Protein AF-0000000076754384 (afdb_homodimer)

pLDDT: mean 86.72, std 26.05, range [17.28, 98.94]

Foldseek 3Di:
DDCPPPDPPDDDPPPPCPDDDDPDDPPPDPDDPPPPPVVVVVVVVVVVVVVVPPPVCPCQDFWKFKEKEFAEPADAPLAQVLQQDPVGGDCQQQEVQCLVVQQPGQAYEYEYAAFALAPVLPADHPPAGYHHLCVLVNCVSSHHQEYEQAELNLCSSHPVSLLSSVVSCVVVPHHYEFAANAVVRVPDWDWDDDRNFIETEYEAYQHNPPDDHDPPRCNRGHHDDLVVLLVVLLVNVVVGLAYEYEYEDAAAPDQEGDPVLVVSLVSSVVSPHQEYEYAHNLAFAAKADDDFRH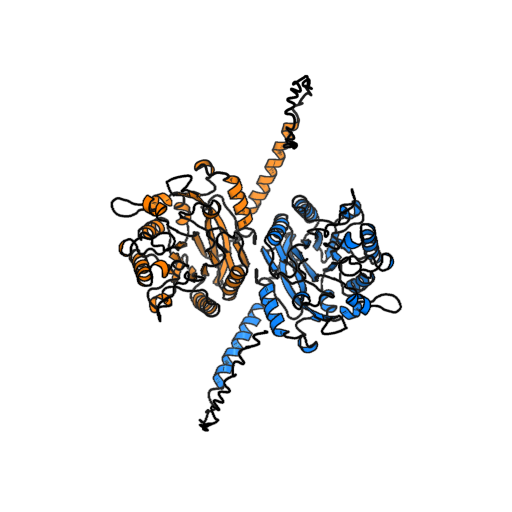IYGNHQHHFFHADDPQRNQKGWMKMWMWTQGPVRHIGTPAIEIFMWGWDDPPVDSHTHIHGLLCCVVVVPPPSVVVLVVCQCRHDVNHPRYHYDSDDD/DDDPDDDPCPPDPPPPPPDDDDPDDPPPDPPPPPPPPVVPVVVVVVVVVVVVPPPVCPVQDFWKFKEKEFAEPADAPLAQVLQQDPVGGDCQQQEVQCLVVQQPGQAYEYEYAAFALAPVLPADHPPAGYHHLCVLVNCVSSHHQEYEQAELNLQSSHPVRLLSRVVSCVVVPHHYEFAANAVVRVPDWDWDDDRNFIETEYEAYQHNPPDDHDPPRCNRGHHDDLVVLLVVLLVNVVVGLAYEYEYEDAAAPDQEGDPVLVVSLVSSVVSPHQEYEYAHNLAFAAKADDDFRHIYGNHQHHFFHADDPQRNQKGWMKMWMWTQGPVRHIGTPAIEIFMWGWDDPPVDSHTHIHGLLCCVVVVPPPSVVVLVVCQCRHDVNHPRYHYDSDDD

Solvent-accessible surface area (backbone atoms only — not comparable to full-atom values): 40997 Å² total; per-residue (Å²): 139,86,86,76,80,77,82,82,83,82,82,83,77,85,75,82,78,82,81,84,76,91,77,83,73,86,74,76,83,78,74,79,71,77,65,65,71,67,62,62,66,60,58,58,63,58,51,66,60,57,59,62,61,64,59,72,70,68,76,65,66,59,44,58,42,38,36,31,37,37,18,25,41,34,57,27,57,77,46,53,61,67,22,51,53,97,90,49,58,52,46,50,77,30,42,52,72,41,25,66,54,38,46,63,38,74,37,17,39,34,30,34,40,41,35,28,32,11,68,90,72,46,64,27,30,92,92,41,37,19,26,62,40,43,51,56,56,31,41,46,72,30,34,44,54,34,31,39,48,34,26,47,35,36,52,47,56,37,71,65,31,38,47,38,16,51,50,45,32,56,76,64,72,44,45,65,34,22,39,31,85,36,65,70,54,57,70,49,83,46,68,51,74,41,73,90,40,32,37,28,56,47,37,23,7,72,48,36,82,88,55,78,69,57,89,95,40,57,40,53,47,35,56,72,37,92,72,54,50,38,54,53,44,41,55,49,51,75,76,32,72,39,35,38,36,34,38,31,43,63,53,72,70,40,59,61,78,41,71,65,43,45,51,51,52,36,48,40,43,73,34,61,38,23,32,38,45,21,20,70,17,36,15,48,23,28,33,40,39,35,57,64,44,27,36,36,30,53,14,38,10,18,37,48,58,53,62,59,53,73,64,38,24,32,22,30,42,40,35,43,28,39,30,35,34,85,87,64,51,58,32,57,72,45,34,38,34,24,43,24,31,36,45,25,53,86,88,31,87,56,57,35,32,33,48,36,70,44,17,74,83,69,67,42,81,62,31,67,62,50,52,53,50,48,50,53,46,41,34,48,52,15,75,65,52,44,72,36,64,65,69,102,136,83,81,87,67,81,79,83,78,75,82,79,79,83,72,85,76,81,78,82,74,75,85,76,81,78,76,74,82,77,73,77,75,76,63,64,69,62,62,61,66,58,59,60,63,55,52,66,61,55,61,63,62,67,60,74,70,68,75,66,64,58,42,59,42,38,36,31,38,36,17,26,40,36,58,28,59,77,46,53,59,68,21,51,52,97,87,48,57,53,46,50,76,28,42,52,73,41,24,65,53,38,46,63,38,75,39,16,39,36,30,34,41,41,34,29,34,12,68,89,72,46,65,27,30,92,91,41,36,20,27,62,40,43,51,56,57,33,41,45,72,30,35,44,54,33,31,39,47,35,27,49,34,36,52,48,56,37,70,65,31,39,47,39,16,52,49,45,32,56,76,65,70,45,46,65,34,22,39,31,86,35,66,69,54,57,70,48,83,46,70,51,74,44,72,91,39,34,37,28,57,46,38,25,6,71,47,34,80,85,55,76,69,57,86,94,39,57,39,53,46,35,56,71,36,91,72,55,50,38,53,52,45,40,55,49,53,73,76,32,71,39,36,38,38,35,38,30,44,63,54,72,71,40,60,60,76,40,72,65,43,45,51,50,52,35,48,41,44,75,33,60,38,23,33,36,45,22,20,68,17,35,15,48,23,28,34,40,39,36,56,66,43,27,37,36,31,54,14,38,9,18,38,48,58,54,61,58,54,72,64,37,23,33,23,30,42,40,33,42,27,36,30,35,32,84,86,64,50,58,33,55,72,46,35,38,33,25,44,24,31,36,45,25,54,86,86,31,88,57,58,34,32,34,48,37,70,44,17,75,84,68,65,43,82,62,31,68,61,50,53,55,50,48,48,53,46,43,33,48,51,16,74,64,52,45,72,38,64,65,69,103

Radius of gyration: 32.38 Å; Cα contacts (8 Å, |Δi|>4): 1743; chains: 2; bounding box: 113×88×100 Å

Structure (mmCIF, N/CA/C/O backbone):
data_AF-0000000076754384-model_v1
#
loop_
_entity.id
_entity.type
_entity.pdbx_description
1 polymer 'Bacterial capsule synthesis protein'
#
loop_
_atom_site.group_PDB
_atom_site.id
_atom_site.type_symbol
_atom_site.label_atom_id
_atom_site.label_alt_id
_atom_site.label_comp_id
_atom_site.label_asym_id
_atom_site.label_entity_id
_atom_site.label_seq_id
_atom_site.pdbx_PDB_ins_code
_atom_site.Cartn_x
_atom_site.Cartn_y
_atom_site.Cartn_z
_atom_site.occupancy
_atom_site.B_iso_or_equiv
_atom_site.auth_seq_id
_atom_site.auth_comp_id
_atom_site.auth_asym_id
_atom_site.auth_atom_id
_atom_site.pdbx_PDB_model_num
ATOM 1 N N . MET A 1 1 ? 1.226 -37.812 67.688 1 23.53 1 MET A N 1
ATOM 2 C CA . MET A 1 1 ? -0.121 -37.562 68.188 1 23.53 1 MET A CA 1
ATOM 3 C C . MET A 1 1 ? -0.858 -36.531 67.375 1 23.53 1 MET A C 1
ATOM 5 O O . MET A 1 1 ? -0.473 -35.375 67.312 1 23.53 1 MET A O 1
ATOM 9 N N . GLN A 1 2 ? -1.379 -36.875 66.062 1 23 2 GLN A N 1
ATOM 10 C CA . GLN A 1 2 ? -1.527 -36.5 64.688 1 23 2 GLN A CA 1
ATOM 11 C C . GLN A 1 2 ? -2.762 -35.625 64.438 1 23 2 GLN A C 1
ATOM 13 O O . GLN A 1 2 ? -3.891 -36.062 64.625 1 23 2 GLN A O 1
ATOM 18 N N . LEU A 1 3 ? -2.613 -34.25 64.75 1 22.52 3 LEU A N 1
ATOM 19 C CA . LEU A 1 3 ? -3.43 -33.062 65 1 22.52 3 LEU A CA 1
ATOM 20 C C . LEU A 1 3 ? -4.23 -32.688 63.781 1 22.52 3 LEU A C 1
ATOM 22 O O . LEU A 1 3 ? -3.672 -32.156 62.812 1 22.52 3 LEU A O 1
ATOM 26 N N . SER A 1 4 ? -5.289 -33.531 63.25 1 22.42 4 SER A N 1
ATOM 27 C CA . SER A 1 4 ? -6.105 -33.812 62.094 1 22.42 4 SER A CA 1
ATOM 28 C C . SER A 1 4 ? -7.133 -32.688 61.875 1 22.42 4 SER A C 1
ATOM 30 O O . SER A 1 4 ? -8.211 -32.938 61.312 1 22.42 4 SER A O 1
ATOM 32 N N . ASN A 1 5 ? -6.82 -31.391 62.219 1 21.67 5 ASN A N 1
ATOM 33 C CA . ASN A 1 5 ? -7.887 -30.469 62.594 1 21.67 5 ASN A CA 1
ATOM 34 C C . ASN A 1 5 ? -8.57 -29.875 61.375 1 21.67 5 ASN A C 1
ATOM 36 O O . ASN A 1 5 ? -8.398 -28.688 61.062 1 21.67 5 ASN A O 1
ATOM 40 N N . GLN A 1 6 ? -8.711 -30.609 60.156 1 23.25 6 GLN A N 1
ATOM 41 C CA . GLN A 1 6 ? -8.875 -29.891 58.906 1 23.25 6 GLN A CA 1
ATOM 42 C C . GLN A 1 6 ? -10.227 -29.172 58.844 1 23.25 6 GLN A C 1
ATOM 44 O O . GLN A 1 6 ? -11.266 -29.781 59.156 1 23.25 6 GLN A O 1
ATOM 49 N N . PRO A 1 7 ? -10.383 -27.766 58.625 1 23.06 7 PRO A N 1
ATOM 50 C CA . PRO A 1 7 ? -11.406 -26.75 58.906 1 23.06 7 PRO A CA 1
ATOM 51 C C . PRO A 1 7 ? -12.531 -26.75 57.875 1 23.06 7 PRO A C 1
ATOM 53 O O . PRO A 1 7 ? -12.266 -26.688 56.656 1 23.06 7 PRO A O 1
ATOM 56 N N . SER A 1 8 ? -13.719 -27.469 57.969 1 21.59 8 SER A N 1
ATOM 57 C CA . SER A 1 8 ? -14.859 -27.859 57.156 1 21.59 8 SER A CA 1
ATOM 58 C C . SER A 1 8 ? -15.734 -26.672 56.781 1 21.59 8 SER A C 1
ATOM 60 O O . SER A 1 8 ? -16.438 -26.141 57.656 1 21.59 8 SER A O 1
ATOM 62 N N . HIS A 1 9 ? -15.164 -25.609 55.938 1 21.61 9 HIS A N 1
ATOM 63 C CA . HIS A 1 9 ? -15.789 -24.328 55.688 1 21.61 9 HIS A CA 1
ATOM 64 C C . HIS A 1 9 ? -17.141 -24.484 55 1 21.61 9 HIS A C 1
ATOM 66 O O . HIS A 1 9 ? -17.25 -25.188 54 1 21.61 9 HIS A O 1
ATOM 72 N N . GLN A 1 10 ? -18.312 -24.266 55.719 1 19.95 10 GLN A N 1
ATOM 73 C CA . GLN A 1 10 ? -19.766 -24.375 55.625 1 19.95 10 GLN A CA 1
ATOM 74 C C . GLN A 1 10 ? -20.328 -23.422 54.562 1 19.95 10 GLN A C 1
ATOM 76 O O . GLN A 1 10 ? -20.125 -22.203 54.656 1 19.95 10 GLN A O 1
ATOM 81 N N . ALA A 1 11 ? -20.516 -23.828 53.188 1 20.31 11 ALA A N 1
ATOM 82 C CA . ALA A 1 11 ? -20.938 -23.312 51.906 1 20.31 11 ALA A CA 1
ATOM 83 C C . ALA A 1 11 ? -22.344 -22.719 52 1 20.31 11 ALA A C 1
ATOM 85 O O . ALA A 1 11 ? -23.312 -23.438 52.281 1 20.31 11 ALA A O 1
ATOM 86 N N . ILE A 1 12 ? -22.531 -21.406 52.312 1 19 12 ILE A N 1
ATOM 87 C CA . ILE A 1 12 ? -23.75 -20.641 52.625 1 19 12 ILE A CA 1
ATOM 88 C C . ILE A 1 12 ? -24.609 -20.562 51.344 1 19 12 ILE A C 1
ATOM 90 O O . ILE A 1 12 ? -24.172 -20.078 50.312 1 19 12 ILE A O 1
ATOM 94 N N . LYS A 1 13 ? -25.812 -21.25 51.188 1 17.64 13 LYS A N 1
ATOM 95 C CA . LYS A 1 13 ? -26.891 -21.672 50.312 1 17.64 13 LYS A CA 1
ATOM 96 C C . LYS A 1 13 ? -27.766 -20.484 49.875 1 17.64 13 LYS A C 1
ATOM 98 O O . LYS A 1 13 ? -28.844 -20.672 49.312 1 17.64 13 LYS A O 1
ATOM 103 N N . PHE A 1 14 ? -27.281 -19.125 49.875 1 18.44 14 PHE A N 1
ATOM 104 C CA . PHE A 1 14 ? -28.406 -18.203 49.938 1 18.44 14 PHE A CA 1
ATOM 105 C C . PHE A 1 14 ? -29.203 -18.219 48.625 1 18.44 14 PHE A C 1
ATOM 107 O O . PHE A 1 14 ? -28.625 -18.125 47.531 1 18.44 14 PHE A O 1
ATOM 114 N N . LYS A 1 15 ? -30.547 -18.656 48.594 1 17.39 15 LYS A N 1
ATOM 115 C CA . LYS A 1 15 ? -31.719 -19.031 47.812 1 17.39 15 LYS A CA 1
ATOM 116 C C . LYS A 1 15 ? -32.375 -17.812 47.156 1 17.39 15 LYS A C 1
ATOM 118 O O . LYS A 1 15 ? -33.375 -17.312 47.656 1 17.39 15 LYS A O 1
ATOM 123 N N . ILE A 1 16 ? -31.734 -16.641 46.844 1 18.59 16 ILE A N 1
ATOM 124 C CA . ILE A 1 16 ? -32.625 -15.492 46.688 1 18.59 16 ILE A CA 1
ATOM 125 C C . ILE A 1 16 ? -33.469 -15.672 45.438 1 18.59 16 ILE A C 1
ATOM 127 O O . ILE A 1 16 ? -32.938 -15.766 44.312 1 18.59 16 ILE A O 1
ATOM 131 N N . LYS A 1 17 ? -34.75 -16.188 45.469 1 17.39 17 LYS A N 1
ATOM 132 C CA . LYS A 1 17 ? -35.812 -16.562 44.531 1 17.39 17 LYS A CA 1
ATOM 133 C C . LYS A 1 17 ? -36.406 -15.336 43.844 1 17.39 17 LYS A C 1
ATOM 135 O O . LYS A 1 17 ? -37.188 -14.609 44.438 1 17.39 17 LYS A O 1
ATOM 140 N N . ARG A 1 18 ? -35.656 -14.367 43.219 1 18.33 18 ARG A N 1
ATOM 141 C CA . ARG A 1 18 ? -36.281 -13.148 42.719 1 18.33 18 ARG A CA 1
ATOM 142 C C . ARG A 1 18 ? -37.344 -13.469 41.656 1 18.33 18 ARG A C 1
ATOM 144 O O . ARG A 1 18 ? -37.031 -14.023 40.594 1 18.33 18 ARG A O 1
ATOM 151 N N . LYS A 1 19 ? -38.594 -13.617 42 1 17.44 19 LYS A N 1
ATOM 152 C CA . LYS A 1 19 ? -39.844 -13.984 41.344 1 17.44 19 LYS A CA 1
ATOM 153 C C . LYS A 1 19 ? -40.094 -13.094 40.125 1 17.44 19 LYS A C 1
ATOM 155 O O . LYS A 1 19 ? -39.562 -11.992 40.031 1 17.44 19 LYS A O 1
ATOM 160 N N . LEU A 1 20 ? -41.344 -13.234 39.344 1 18.73 20 LEU A N 1
ATOM 161 C CA . LEU A 1 20 ? -42 -13.562 38.094 1 18.73 20 LEU A CA 1
ATOM 162 C C . LEU A 1 20 ? -42.688 -12.328 37.5 1 18.73 20 LEU A C 1
ATOM 164 O O . LEU A 1 20 ? -42.906 -12.273 36.281 1 18.73 20 LEU A O 1
ATOM 168 N N . LEU A 1 21 ? -42.906 -11.18 38.281 1 18.27 21 LEU A N 1
ATOM 169 C CA . LEU A 1 21 ? -44.281 -10.766 38.031 1 18.27 21 LEU A CA 1
ATOM 170 C C . LEU A 1 21 ? -44.438 -10.227 36.594 1 18.27 21 LEU A C 1
ATOM 172 O O . LEU A 1 21 ? -45.344 -10.641 35.875 1 18.27 21 LEU A O 1
ATOM 176 N N . LEU A 1 22 ? -44.531 -8.836 36.406 1 19.38 22 LEU A N 1
ATOM 177 C CA . LEU A 1 22 ? -45.688 -8.055 35.938 1 19.38 22 LEU A CA 1
ATOM 178 C C . LEU A 1 22 ? -45.625 -7.816 34.438 1 19.38 22 LEU A C 1
ATOM 180 O O . LEU A 1 22 ? -44.688 -7.141 33.938 1 19.38 22 LEU A O 1
ATOM 184 N N . ALA A 1 23 ? -46.094 -8.664 33.469 1 20.67 23 ALA A N 1
ATOM 185 C CA . ALA A 1 23 ? -46.125 -8.812 32.031 1 20.67 23 ALA A CA 1
ATOM 186 C C . ALA A 1 23 ? -47.031 -7.746 31.375 1 20.67 23 ALA A C 1
ATOM 188 O O . ALA A 1 23 ? -47.438 -7.879 30.219 1 20.67 23 ALA A O 1
ATOM 189 N N . LEU A 1 24 ? -47.438 -6.609 32 1 20.56 24 LEU A N 1
ATOM 190 C CA . LEU A 1 24 ? -48.656 -6.062 31.469 1 20.56 24 LEU A CA 1
ATOM 191 C C . LEU A 1 24 ? -48.5 -5.688 30 1 20.56 24 LEU A C 1
ATOM 193 O O . LEU A 1 24 ? -47.406 -5.262 29.578 1 20.56 24 LEU A O 1
ATOM 197 N N . SER A 1 25 ? -49.625 -5.672 29.109 1 21.84 25 SER A N 1
ATOM 198 C CA . SER A 1 25 ? -50.281 -5.883 27.812 1 21.84 25 SER A CA 1
ATOM 199 C C . SER A 1 25 ? -50.188 -4.637 26.938 1 21.84 25 SER A C 1
ATOM 201 O O . SER A 1 25 ? -50.812 -4.586 25.859 1 21.84 25 SER A O 1
ATOM 203 N N . LEU A 1 26 ? -49.438 -3.535 27.188 1 22.81 26 LEU A N 1
ATOM 204 C CA . LEU A 1 26 ? -50 -2.361 26.516 1 22.81 26 LEU A CA 1
ATOM 205 C C . LEU A 1 26 ? -49.906 -2.51 25 1 22.81 26 LEU A C 1
ATOM 207 O O . LEU A 1 26 ? -48.812 -2.643 24.453 1 22.81 26 LEU A O 1
ATOM 211 N N . LEU A 1 27 ? -50.969 -2.883 24.281 1 25.34 27 LEU A N 1
ATOM 212 C CA . LEU A 1 27 ? -51.344 -3.17 22.906 1 25.34 27 LEU A CA 1
ATOM 213 C C . LEU A 1 27 ? -51.25 -1.915 22.047 1 25.34 27 LEU A C 1
ATOM 215 O O . LEU A 1 27 ? -52.219 -1.152 21.938 1 25.34 27 LEU A O 1
ATOM 219 N N . THR A 1 28 ? -50.312 -0.955 22.281 1 22.7 28 THR A N 1
ATOM 220 C CA . THR A 1 28 ? -50.594 0.275 21.547 1 22.7 28 THR A CA 1
ATOM 221 C C . THR A 1 28 ? -50.594 0.013 20.047 1 22.7 28 THR A C 1
ATOM 223 O O . THR A 1 28 ? -49.812 -0.803 19.547 1 22.7 28 THR A O 1
ATOM 226 N N . LEU A 1 29 ? -51.656 0.436 19.281 1 25.89 29 LEU A N 1
ATOM 227 C CA . LEU A 1 29 ? -52.25 0.458 17.953 1 25.89 29 LEU A CA 1
ATOM 228 C C . LEU A 1 29 ? -51.281 1.076 16.938 1 25.89 29 LEU A C 1
ATOM 230 O O . LEU A 1 29 ? -50.969 2.26 17.031 1 25.89 29 LEU A O 1
ATOM 234 N N . TRP A 1 30 ? -50.25 0.342 16.484 1 25.08 30 TRP A N 1
ATOM 235 C CA . TRP A 1 30 ? -49.188 0.75 15.547 1 25.08 30 TRP A CA 1
ATOM 236 C C . TRP A 1 30 ? -49.781 1.039 14.172 1 25.08 30 TRP A C 1
ATOM 238 O O . TRP A 1 30 ? -50.375 0.163 13.547 1 25.08 30 TRP A O 1
ATOM 248 N N . THR A 1 31 ? -50.344 2.262 14.047 1 25.95 31 THR A N 1
ATOM 249 C CA . THR A 1 31 ? -50.969 2.639 12.781 1 25.95 31 THR A CA 1
ATOM 250 C C . THR A 1 31 ? -50 2.465 11.625 1 25.95 31 THR A C 1
ATOM 252 O O . THR A 1 31 ? -48.812 2.639 11.789 1 25.95 31 THR A O 1
ATOM 255 N N . PRO A 1 32 ? -50.438 1.914 10.398 1 27.06 32 PRO A N 1
ATOM 256 C CA . PRO A 1 32 ? -49.844 1.312 9.195 1 27.06 32 PRO A CA 1
ATOM 257 C C . PRO A 1 32 ? -49.031 2.312 8.375 1 27.06 32 PRO A C 1
ATOM 259 O O . PRO A 1 32 ? -48.406 1.935 7.383 1 27.06 32 PRO A O 1
ATOM 262 N N . GLN A 1 33 ? -49.156 3.611 8.617 1 26.08 33 GLN A N 1
ATOM 263 C CA . GLN A 1 33 ? -48.969 4.449 7.438 1 26.08 33 GLN A CA 1
ATOM 264 C C . GLN A 1 33 ? -47.531 4.496 7.008 1 26.08 33 GLN A C 1
ATOM 266 O O . GLN A 1 33 ? -47.188 4.98 5.918 1 26.08 33 GLN A O 1
ATOM 271 N N . SER A 1 34 ? -46.562 4.383 7.961 1 25.06 34 SER A N 1
ATOM 272 C CA . SER A 1 34 ? -45.281 5 7.613 1 25.06 34 SER A CA 1
ATOM 273 C C . SER A 1 34 ? -44.5 4.113 6.66 1 25.06 34 SER A C 1
ATOM 275 O O . SER A 1 34 ? -43.281 4.336 6.461 1 25.06 34 SER A O 1
ATOM 277 N N . LEU A 1 35 ? -45.031 3.062 6.117 1 26.27 35 LEU A N 1
ATOM 278 C CA . LEU A 1 35 ? -44.281 2.129 5.301 1 26.27 35 LEU A CA 1
ATOM 279 C C . LEU A 1 35 ? -43.781 2.799 4.016 1 26.27 35 LEU A C 1
ATOM 281 O O . LEU A 1 35 ? -43 2.217 3.262 1 26.27 35 LEU A O 1
ATOM 285 N N . VAL A 1 36 ? -44.5 3.768 3.527 1 26.55 36 VAL A N 1
ATOM 286 C CA . VAL A 1 36 ? -44.406 4.098 2.111 1 26.55 36 VAL A CA 1
ATOM 287 C C . VAL A 1 36 ? -43.031 4.699 1.82 1 26.55 36 VAL A C 1
ATOM 289 O O . VAL A 1 36 ? -42.438 4.457 0.757 1 26.55 36 VAL A O 1
ATOM 292 N N . GLN A 1 37 ? -42.5 5.59 2.723 1 26.09 37 GLN A N 1
ATOM 293 C CA . GLN A 1 37 ? -41.438 6.461 2.219 1 26.09 37 GLN A CA 1
ATOM 294 C C . GLN A 1 37 ? -40.125 5.715 2.119 1 26.09 37 GLN A C 1
ATOM 296 O O . GLN A 1 37 ? -39.125 6.262 1.625 1 26.09 37 GLN A O 1
ATOM 301 N N . ALA A 1 38 ? -39.969 4.617 2.801 1 27.61 38 ALA A N 1
ATOM 302 C CA . ALA A 1 38 ? -38.656 3.984 2.846 1 27.61 38 ALA A CA 1
ATOM 303 C C . ALA A 1 38 ? -38.312 3.348 1.503 1 27.61 38 ALA A C 1
ATOM 305 O O . ALA A 1 38 ? -37.156 2.941 1.28 1 27.61 38 ALA A O 1
ATOM 306 N N . GLN A 1 39 ? -39.344 3.02 0.714 1 27.8 39 GLN A N 1
ATOM 307 C CA . GLN A 1 39 ? -39.094 2.326 -0.544 1 27.8 39 GLN A CA 1
ATOM 308 C C . GLN A 1 39 ? -38.312 3.211 -1.513 1 27.8 39 GLN A C 1
ATOM 310 O O . GLN A 1 39 ? -37.719 2.719 -2.482 1 27.8 39 GLN A O 1
ATOM 315 N N . MET A 1 40 ? -38.5 4.527 -1.42 1 28.41 40 MET A N 1
ATOM 316 C CA . MET A 1 40 ? -37.938 5.324 -2.502 1 28.41 40 MET A CA 1
ATOM 317 C C . MET A 1 40 ? -36.438 5.371 -2.402 1 28.41 40 MET A C 1
ATOM 319 O O . MET A 1 40 ? -35.75 5.652 -3.391 1 28.41 40 MET A O 1
ATOM 323 N N . ASN A 1 41 ? -35.875 5.348 -1.144 1 28.48 41 ASN A N 1
ATOM 324 C CA . ASN A 1 41 ? -34.469 5.664 -1.107 1 28.48 41 ASN A CA 1
ATOM 325 C C . ASN A 1 41 ? -33.625 4.492 -1.601 1 28.48 41 ASN A C 1
ATOM 327 O O . ASN A 1 41 ? -32.375 4.559 -1.584 1 28.48 41 ASN A O 1
ATOM 331 N N . ILE A 1 42 ? -34.188 3.246 -1.617 1 29.42 42 ILE A N 1
ATOM 332 C CA . ILE A 1 42 ? -33.406 2.105 -2.059 1 29.42 42 ILE A CA 1
ATOM 333 C C . ILE A 1 42 ? -33.125 2.211 -3.559 1 29.42 42 ILE A C 1
ATOM 335 O O . ILE A 1 42 ? -32.188 1.592 -4.074 1 29.42 42 ILE A O 1
ATOM 339 N N . ASP A 1 43 ? -34.062 2.84 -4.258 1 30.03 43 ASP A N 1
ATOM 340 C CA . ASP A 1 43 ? -33.938 2.822 -5.711 1 30.03 43 ASP A CA 1
ATOM 341 C C . ASP A 1 43 ? -32.75 3.623 -6.172 1 30.03 43 ASP A C 1
ATOM 343 O O . ASP A 1 43 ? -32.375 3.588 -7.348 1 30.03 43 ASP A O 1
ATOM 347 N N . LYS A 1 44 ? -32.281 4.652 -5.41 1 31.64 44 LYS A N 1
ATOM 348 C CA . LYS A 1 44 ? -31.219 5.484 -5.938 1 31.64 44 LYS A CA 1
ATOM 349 C C . LYS A 1 44 ? -29.875 4.781 -5.816 1 31.64 44 LYS A C 1
ATOM 351 O O . LYS A 1 44 ? -28.859 5.297 -6.289 1 31.64 44 LYS A O 1
ATOM 356 N N . ASN A 1 45 ? -29.766 3.812 -4.859 1 28.31 45 ASN A N 1
ATOM 357 C CA . ASN A 1 45 ? -28.453 3.205 -4.785 1 28.31 45 ASN A CA 1
ATOM 358 C C . ASN A 1 45 ? -28.156 2.34 -6.008 1 28.31 45 ASN A C 1
ATOM 360 O O . ASN A 1 45 ? -27.031 1.86 -6.18 1 28.31 45 ASN A O 1
ATOM 364 N N . GLU A 1 46 ? -29.234 1.785 -6.691 1 30.12 46 GLU A N 1
ATOM 365 C CA . GLU A 1 46 ? -29 1.009 -7.902 1 30.12 46 GLU A CA 1
ATOM 366 C C . GLU A 1 46 ? -28.484 1.896 -9.031 1 30.12 46 GLU A C 1
ATOM 368 O O . GLU A 1 46 ? -27.859 1.408 -9.977 1 30.12 46 GLU A O 1
ATOM 373 N N . SER A 1 47 ? -28.922 3.17 -9.039 1 29.97 47 SER A N 1
ATOM 374 C CA . SER A 1 47 ? -28.547 3.996 -10.18 1 29.97 47 SER A CA 1
ATOM 375 C C . SER A 1 47 ? -27.062 4.352 -10.141 1 29.97 47 SER A C 1
ATOM 377 O O . SER A 1 47 ? -26.453 4.621 -11.18 1 29.97 47 SER A O 1
ATOM 379 N N . ALA A 1 48 ? -26.422 4.539 -8.906 1 28.39 48 ALA A N 1
ATOM 380 C CA . ALA A 1 48 ? -25 4.898 -8.938 1 28.39 48 ALA A CA 1
ATOM 381 C C . ALA A 1 48 ? -24.141 3.723 -9.391 1 28.39 48 ALA A C 1
ATOM 383 O O . ALA A 1 48 ? -22.969 3.895 -9.742 1 28.39 48 ALA A O 1
ATOM 384 N N . MET A 1 49 ? -24.719 2.48 -9.25 1 28.75 49 MET A N 1
ATOM 385 C CA . MET A 1 49 ? -23.891 1.376 -9.734 1 28.75 49 MET A CA 1
ATOM 386 C C . MET A 1 49 ? -23.922 1.287 -11.25 1 28.75 49 MET A C 1
ATOM 388 O O . MET A 1 49 ? -23.031 0.704 -11.867 1 28.75 49 MET A O 1
ATOM 392 N N . GLN A 1 50 ? -25.172 1.609 -11.836 1 29.52 50 GLN A N 1
ATOM 393 C CA . GLN A 1 50 ? -25.219 1.438 -13.281 1 29.52 50 GLN A CA 1
ATOM 394 C C . GLN A 1 50 ? -24.391 2.498 -13.992 1 29.52 50 GLN A C 1
ATOM 396 O O . GLN A 1 50 ? -24.109 2.377 -15.188 1 29.52 50 GLN A O 1
ATOM 401 N N . SER A 1 51 ? -24.344 3.697 -13.359 1 32.31 51 SER A N 1
ATOM 402 C CA . SER A 1 51 ? -23.719 4.73 -14.172 1 32.31 51 SER A CA 1
ATOM 403 C C . SER A 1 51 ? -22.234 4.461 -14.352 1 32.31 51 SER A C 1
ATOM 405 O O . SER A 1 51 ? -21.547 5.176 -15.094 1 32.31 51 SER A O 1
ATOM 407 N N . LEU A 1 52 ? -21.703 3.645 -13.422 1 32.56 52 LEU A N 1
ATOM 408 C CA . LEU A 1 52 ? -20.266 3.525 -13.648 1 32.56 52 LEU A CA 1
ATOM 409 C C . LEU A 1 52 ? -19.984 2.727 -14.914 1 32.56 52 LEU A C 1
ATOM 411 O O . LEU A 1 52 ? -18.828 2.539 -15.281 1 32.56 52 LEU A O 1
ATOM 415 N N . GLU A 1 53 ? -21.016 1.989 -15.289 1 31 53 GLU A N 1
ATOM 416 C CA . GLU A 1 53 ? -20.609 1.14 -16.406 1 31 53 GLU A CA 1
ATOM 417 C C . GLU A 1 53 ? -20.328 1.966 -17.656 1 31 53 GLU A C 1
ATOM 419 O O . GLU A 1 53 ? -20.094 1.411 -18.734 1 31 53 GLU A O 1
ATOM 424 N N . GLN A 1 54 ? -21.031 3.137 -17.75 1 30.94 54 GLN A N 1
ATOM 425 C CA . GLN A 1 54 ? -20.75 3.604 -19.109 1 30.94 54 GLN A CA 1
ATOM 426 C C . GLN A 1 54 ? -19.281 3.977 -19.266 1 30.94 54 GLN A C 1
ATOM 428 O O . GLN A 1 54 ? -18.875 5.098 -18.953 1 30.94 54 GLN A O 1
ATOM 433 N N . ASN A 1 55 ? -18.344 3.164 -18.766 1 33.72 55 ASN A N 1
ATOM 434 C CA . ASN A 1 55 ? -17.016 3.371 -19.312 1 33.72 55 ASN A CA 1
ATOM 435 C C . ASN A 1 55 ? -17.062 3.752 -20.781 1 33.72 55 ASN A C 1
ATOM 437 O O . ASN A 1 55 ? -17.516 2.967 -21.609 1 33.72 55 ASN A O 1
ATOM 441 N N . SER A 1 56 ? -17.453 4.918 -21.078 1 33.62 56 SER A N 1
ATOM 442 C CA . SER A 1 56 ? -17.141 5.316 -22.438 1 33.62 56 SER A CA 1
ATOM 443 C C . SER A 1 56 ? -15.859 4.645 -22.938 1 33.62 56 SER A C 1
ATOM 445 O O . SER A 1 56 ? -14.781 4.895 -22.406 1 33.62 56 SER A O 1
ATOM 447 N N . GLU A 1 57 ? -15.891 3.398 -23.297 1 36.47 57 GLU A N 1
ATOM 448 C CA . GLU A 1 57 ? -14.867 2.793 -24.156 1 36.47 57 GLU A CA 1
ATOM 449 C C . GLU A 1 57 ? -14.281 3.814 -25.125 1 36.47 57 GLU A C 1
ATOM 451 O O . GLU A 1 57 ? -14.906 4.145 -26.141 1 36.47 57 GLU A O 1
ATOM 456 N N . SER A 1 58 ? -13.922 4.883 -24.719 1 38.53 58 SER A N 1
ATOM 457 C CA . SER A 1 58 ? -13.109 5.531 -25.75 1 38.53 58 SER A CA 1
ATOM 458 C C . SER A 1 58 ? -12.289 4.516 -26.531 1 38.53 58 SER A C 1
ATOM 460 O O . SER A 1 58 ? -11.562 3.713 -25.953 1 38.53 58 SER A O 1
ATOM 462 N N . SER A 1 59 ? -12.836 3.93 -27.5 1 47.69 59 SER A N 1
ATOM 463 C CA . SER A 1 59 ? -12.25 3.055 -28.5 1 47.69 59 SER A CA 1
ATOM 464 C C . SER A 1 59 ? -10.789 3.406 -28.766 1 47.69 59 SER A C 1
ATOM 466 O O . SER A 1 59 ? -10.477 4.227 -29.625 1 47.69 59 SER A O 1
ATOM 468 N N . GLN A 1 60 ? -10.109 3.639 -27.672 1 58.53 60 GLN A N 1
ATOM 469 C CA . GLN A 1 60 ? -8.711 3.729 -28.094 1 58.53 60 GLN A CA 1
ATOM 470 C C . GLN A 1 60 ? -8.312 2.537 -28.953 1 58.53 60 GLN A C 1
ATOM 472 O O . GLN A 1 60 ? -8.648 1.395 -28.641 1 58.53 60 GLN A O 1
ATOM 477 N N . GLY A 1 61 ? -8.078 2.701 -30.125 1 73 61 GLY A N 1
ATOM 478 C CA . GLY A 1 61 ? -7.555 1.719 -31.062 1 73 61 GLY A CA 1
ATOM 479 C C . GLY A 1 61 ? -6.43 0.883 -30.469 1 73 61 GLY A C 1
ATOM 480 O O . GLY A 1 61 ? -5.941 1.165 -29.375 1 73 61 GLY A O 1
ATOM 481 N N . GLY A 1 62 ? -6.367 -0.32 -30.641 1 87.06 62 GLY A N 1
ATOM 482 C CA . GLY A 1 62 ? -5.281 -1.231 -30.312 1 87.06 62 GLY A CA 1
ATOM 483 C C . GLY A 1 62 ? -5.762 -2.621 -29.938 1 87.06 62 GLY A C 1
ATOM 484 O O . GLY A 1 62 ? -6.965 -2.846 -29.781 1 87.06 62 GLY A O 1
ATOM 485 N N . GLN A 1 63 ? -4.863 -3.52 -29.828 1 96.38 63 GLN A N 1
ATOM 486 C CA . GLN A 1 63 ? -5.113 -4.914 -29.484 1 96.38 63 GLN A CA 1
ATOM 487 C C . GLN A 1 63 ? -4.961 -5.133 -27.984 1 96.38 63 GLN A C 1
ATOM 489 O O . GLN A 1 63 ? -4.238 -4.395 -27.312 1 96.38 63 GLN A O 1
ATOM 494 N N . THR A 1 64 ? -5.75 -6.043 -27.469 1 98.38 64 THR A N 1
ATOM 495 C CA . THR A 1 64 ? -5.668 -6.332 -26.031 1 98.38 64 THR A CA 1
ATOM 496 C C . THR A 1 64 ? -5.234 -7.773 -25.797 1 98.38 64 THR A C 1
ATOM 498 O O . THR A 1 64 ? -5.371 -8.625 -26.688 1 98.38 64 THR A O 1
ATOM 501 N N . VAL A 1 65 ? -4.637 -8.023 -24.672 1 98.81 65 VAL A N 1
ATOM 502 C CA . VAL A 1 65 ? -4.352 -9.367 -24.172 1 98.81 65 VAL A CA 1
ATOM 503 C C . VAL A 1 65 ? -4.867 -9.5 -22.75 1 98.81 65 VAL A C 1
ATOM 505 O O . VAL A 1 65 ? -4.535 -8.688 -21.875 1 98.81 65 VAL A O 1
ATOM 508 N N . ARG A 1 66 ? -5.707 -10.438 -22.547 1 98.88 66 ARG A N 1
ATOM 509 C CA . ARG A 1 66 ? -6.262 -10.742 -21.234 1 98.88 66 ARG A CA 1
ATOM 510 C C . ARG A 1 66 ? -5.531 -11.914 -20.594 1 98.88 66 ARG A C 1
ATOM 512 O O . ARG A 1 66 ? -5.539 -13.023 -21.125 1 98.88 66 ARG A O 1
ATOM 519 N N . VAL A 1 67 ? -4.93 -11.656 -19.438 1 98.94 67 VAL A N 1
ATOM 520 C CA . VAL A 1 67 ? -4.223 -12.688 -18.688 1 98.94 67 VAL A CA 1
ATOM 521 C C . VAL A 1 67 ? -4.996 -13.016 -17.406 1 98.94 67 VAL A C 1
ATOM 523 O O . VAL A 1 67 ? -5.453 -12.109 -16.703 1 98.94 67 VAL A O 1
ATOM 526 N N . ARG A 1 68 ? -5.199 -14.242 -17.203 1 98.94 68 ARG A N 1
ATOM 527 C CA . ARG A 1 68 ? -5.738 -14.711 -15.93 1 98.94 68 ARG A CA 1
ATOM 528 C C . ARG A 1 68 ? -4.715 -15.562 -15.18 1 98.94 68 ARG A C 1
ATOM 530 O O . ARG A 1 68 ? -3.936 -16.297 -15.797 1 98.94 68 ARG A O 1
ATOM 537 N N . ALA A 1 69 ? -4.672 -15.375 -13.852 1 98.94 69 ALA A N 1
ATOM 538 C CA . ALA A 1 69 ? -3.701 -16.078 -13.016 1 98.94 69 ALA A CA 1
ATOM 539 C C . ALA A 1 69 ? -4.367 -16.672 -11.773 1 98.94 69 ALA A C 1
ATOM 541 O O . ALA A 1 69 ? -5.223 -16.031 -11.156 1 98.94 69 ALA A O 1
ATOM 542 N N . ILE A 1 70 ? -3.992 -17.891 -11.453 1 98.94 70 ILE A N 1
ATOM 543 C CA . ILE A 1 70 ? -4.523 -18.547 -10.266 1 98.94 70 ILE A CA 1
ATOM 544 C C . ILE A 1 70 ? -3.387 -18.859 -9.305 1 98.94 70 ILE A C 1
ATOM 546 O O . ILE A 1 70 ? -2.225 -18.938 -9.711 1 98.94 70 ILE A O 1
ATOM 550 N N . GLY A 1 71 ? -3.779 -19 -8.023 1 98.81 71 GLY A N 1
ATOM 551 C CA . GLY A 1 71 ? -2.811 -19.141 -6.949 1 98.81 71 GLY A CA 1
ATOM 552 C C . GLY A 1 71 ? -2.258 -20.547 -6.828 1 98.81 71 GLY A C 1
ATOM 553 O O . GLY A 1 71 ? -2.096 -21.25 -7.832 1 98.81 71 GLY A O 1
ATOM 554 N N . ASP A 1 72 ? -1.917 -20.969 -5.66 1 98.81 72 ASP A N 1
ATOM 555 C CA . ASP A 1 72 ? -1.12 -22.156 -5.367 1 98.81 72 ASP A CA 1
ATOM 556 C C . ASP A 1 72 ? -1.886 -23.438 -5.715 1 98.81 72 ASP A C 1
ATOM 558 O O . ASP A 1 72 ? -2.996 -23.656 -5.227 1 98.81 72 ASP A O 1
ATOM 562 N N . ILE A 1 73 ? -1.321 -24.156 -6.57 1 98.81 73 ILE A N 1
ATOM 563 C CA . ILE A 1 73 ? -1.619 -25.578 -6.66 1 98.81 73 ILE A CA 1
ATOM 564 C C . ILE A 1 73 ? -0.747 -26.344 -5.676 1 98.81 73 ILE A C 1
ATOM 566 O O . ILE A 1 73 ? 0.416 -26.641 -5.961 1 98.81 73 ILE A O 1
ATOM 570 N N . LEU A 1 74 ? -1.271 -26.531 -4.531 1 98.19 74 LEU A N 1
ATOM 571 C CA . LEU A 1 74 ? -0.595 -27.141 -3.383 1 98.19 74 LEU A CA 1
ATOM 572 C C . LEU A 1 74 ? -1.27 -28.438 -2.971 1 98.19 74 LEU A C 1
ATOM 574 O O . LEU A 1 74 ? -2.232 -28.422 -2.199 1 98.19 74 LEU A O 1
ATOM 578 N N . LEU A 1 75 ? -0.726 -29.531 -3.459 1 97.19 75 LEU A N 1
ATOM 579 C CA . LEU A 1 75 ? -1.44 -30.797 -3.361 1 97.19 75 LEU A CA 1
ATOM 580 C C . LEU A 1 75 ? -0.902 -31.641 -2.205 1 97.19 75 LEU A C 1
ATOM 582 O O . LEU A 1 75 ? 0.115 -32.312 -2.35 1 97.19 75 LEU A O 1
ATOM 586 N N . HIS A 1 76 ? -1.583 -31.672 -1.164 1 96.88 76 HIS A N 1
ATOM 587 C CA . HIS A 1 76 ? -1.354 -32.594 -0.062 1 96.88 76 HIS A CA 1
ATOM 588 C C . HIS A 1 76 ? -1.827 -34 -0.42 1 96.88 76 HIS A C 1
ATOM 590 O O . HIS A 1 76 ? -2.57 -34.188 -1.387 1 96.88 76 HIS A O 1
ATOM 596 N N . ASP A 1 7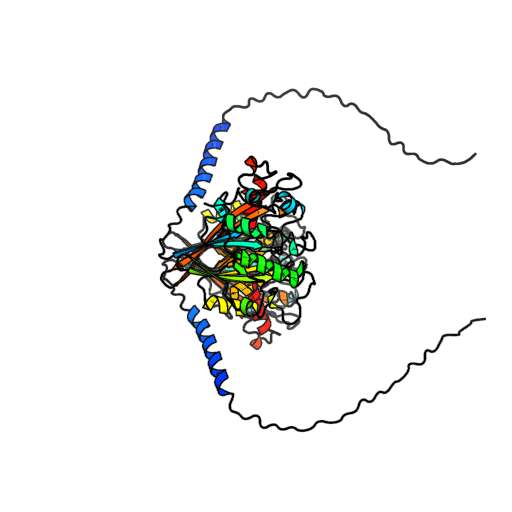7 ? -1.436 -34.969 0.378 1 96 77 ASP A N 1
ATOM 597 C CA . ASP A 1 77 ? -1.753 -36.344 0.095 1 96 77 ASP A CA 1
ATOM 598 C C . ASP A 1 77 ? -3.264 -36.594 0.059 1 96 77 ASP A C 1
ATOM 600 O O . ASP A 1 77 ? -3.775 -37.25 -0.838 1 96 77 ASP A O 1
ATOM 604 N N . PHE A 1 78 ? -3.971 -35.938 0.921 1 93.5 78 PHE A N 1
ATOM 605 C CA . PHE A 1 78 ? -5.41 -36.156 0.978 1 93.5 78 PHE A CA 1
ATOM 606 C C . PHE A 1 78 ? -6.105 -35.531 -0.22 1 93.5 78 PHE A C 1
ATOM 608 O O . PHE A 1 78 ? -7.234 -35.875 -0.555 1 93.5 78 PHE A O 1
ATOM 615 N N . VAL A 1 79 ? -5.492 -34.594 -0.902 1 96.56 79 VAL A N 1
ATOM 616 C CA . VAL A 1 79 ? -6.043 -34.031 -2.125 1 96.56 79 VAL A CA 1
ATOM 617 C C . VAL A 1 79 ? -5.801 -34.969 -3.297 1 96.56 79 VAL A C 1
ATOM 619 O O . VAL A 1 79 ? -6.742 -35.406 -3.975 1 96.56 79 VAL A O 1
ATOM 622 N N . TYR A 1 80 ? -4.496 -35.406 -3.488 1 96.12 80 TYR A N 1
ATOM 623 C CA . TYR A 1 80 ? -4.234 -36.188 -4.691 1 96.12 80 TYR A CA 1
ATOM 624 C C . TYR A 1 80 ? -4.727 -37.625 -4.527 1 96.12 80 TYR A C 1
ATOM 626 O O . TYR A 1 80 ? -4.973 -38.312 -5.516 1 96.12 80 TYR A O 1
ATOM 634 N N . GLU A 1 81 ? -4.941 -38.094 -3.334 1 96.44 81 GLU A N 1
ATOM 635 C CA . GLU A 1 81 ? -5.535 -39.438 -3.162 1 96.44 81 GLU A CA 1
ATOM 636 C C . GLU A 1 81 ? -6.996 -39.438 -3.602 1 96.44 81 GLU A C 1
ATOM 638 O O . GLU A 1 81 ? -7.5 -40.469 -4.07 1 96.44 81 GLU A O 1
ATOM 643 N N . ARG A 1 82 ? -7.59 -38.281 -3.48 1 96.56 82 ARG A N 1
ATOM 644 C CA . ARG A 1 82 ? -8.984 -38.188 -3.914 1 96.56 82 ARG A CA 1
ATOM 645 C C . ARG A 1 82 ? -9.078 -38.125 -5.434 1 96.56 82 ARG A C 1
ATOM 647 O O . ARG A 1 82 ? -10.148 -38.312 -6.004 1 96.56 82 ARG A O 1
ATOM 654 N N . ALA A 1 83 ? -8.031 -37.844 -6.062 1 97.56 83 ALA A N 1
ATOM 655 C CA . ALA A 1 83 ? -7.98 -37.781 -7.52 1 97.56 83 ALA A CA 1
ATOM 656 C C . ALA A 1 83 ? -7.539 -39.094 -8.125 1 97.56 83 ALA A C 1
ATOM 658 O O . ALA A 1 83 ? -7.453 -39.219 -9.352 1 97.56 83 ALA A O 1
ATOM 659 N N . ARG A 1 84 ? -7.211 -40.062 -7.32 1 97.06 84 ARG A N 1
ATOM 660 C CA . ARG A 1 84 ? -6.711 -41.344 -7.797 1 97.06 84 ARG A CA 1
ATOM 661 C C . ARG A 1 84 ? -7.766 -42.094 -8.625 1 97.06 84 ARG A C 1
ATOM 663 O O . ARG A 1 84 ? -8.945 -42.094 -8.266 1 97.06 84 ARG A O 1
ATOM 670 N N . THR A 1 85 ? -7.32 -42.656 -9.734 1 96.81 85 THR A N 1
ATOM 671 C CA . THR A 1 85 ? -8.125 -43.531 -10.602 1 96.81 85 THR A CA 1
ATOM 672 C C . THR A 1 85 ? -7.469 -44.875 -10.758 1 96.81 85 THR A C 1
ATOM 674 O O . THR A 1 85 ? -6.422 -45.156 -10.156 1 96.81 85 THR A O 1
ATOM 677 N N . ALA A 1 86 ? -8.109 -45.656 -11.586 1 95 86 ALA A N 1
ATOM 678 C CA . ALA A 1 86 ? -7.566 -47 -11.844 1 95 86 ALA A CA 1
ATOM 679 C C . ALA A 1 86 ? -6.234 -46.906 -12.586 1 95 86 ALA A C 1
ATOM 681 O O . ALA A 1 86 ? -5.359 -47.75 -12.414 1 95 86 ALA A O 1
ATOM 682 N N . ASN A 1 87 ? -6.043 -45.844 -13.32 1 93 87 ASN A N 1
ATOM 683 C CA . ASN A 1 87 ? -4.875 -45.719 -14.188 1 93 87 ASN A CA 1
ATOM 684 C C . ASN A 1 87 ? -4.004 -44.531 -13.812 1 93 87 ASN A C 1
ATOM 686 O O . ASN A 1 87 ? -3.203 -44.062 -14.633 1 93 87 ASN A O 1
ATOM 690 N N . GLY A 1 88 ? -4.098 -44.094 -12.586 1 96.12 88 GLY A N 1
ATOM 691 C CA . GLY A 1 88 ? -3.307 -42.938 -12.188 1 96.12 88 GLY A CA 1
ATOM 692 C C . GLY A 1 88 ? -4.098 -41.906 -11.391 1 96.12 88 GLY A C 1
ATOM 693 O O . GLY A 1 88 ? -4.703 -42.25 -10.375 1 96.12 88 GLY A O 1
ATOM 694 N N . TYR A 1 89 ? -4.043 -40.688 -11.875 1 98.12 89 TYR A N 1
ATOM 695 C CA . TYR A 1 89 ? -4.734 -39.594 -11.195 1 98.12 89 TYR A CA 1
ATOM 696 C C . TYR A 1 89 ? -5.477 -38.719 -12.195 1 98.12 89 TYR A C 1
ATOM 698 O O . TYR A 1 89 ? -5.066 -38.594 -13.352 1 98.12 89 TYR A O 1
ATOM 706 N N . ASN A 1 90 ? -6.578 -38.188 -11.797 1 98.5 90 ASN A N 1
ATOM 707 C CA . ASN A 1 90 ? -7.352 -37.219 -12.578 1 98.5 90 ASN A CA 1
ATOM 708 C C . ASN A 1 90 ? -7.957 -36.156 -11.688 1 98.5 90 ASN A C 1
ATOM 710 O O . ASN A 1 90 ? -8.781 -36.438 -10.82 1 98.5 90 ASN A O 1
ATOM 714 N N . PHE A 1 91 ? -7.578 -34.906 -11.93 1 98.56 91 PHE A N 1
ATOM 715 C CA . PHE A 1 91 ? -7.992 -33.812 -11.078 1 98.56 91 PHE A CA 1
ATOM 716 C C . PHE A 1 91 ? -9.086 -33 -11.75 1 98.56 91 PHE A C 1
ATOM 718 O O . PHE A 1 91 ? -9.5 -31.953 -11.234 1 98.56 91 PHE A O 1
ATOM 725 N N . ASP A 1 92 ? -9.625 -33.375 -12.867 1 98.62 92 ASP A N 1
ATOM 726 C CA . ASP A 1 92 ? -10.523 -32.562 -13.703 1 98.62 92 ASP A CA 1
ATOM 727 C C . ASP A 1 92 ? -11.758 -32.125 -12.906 1 98.62 92 ASP A C 1
ATOM 729 O O . ASP A 1 92 ? -12.164 -30.984 -12.977 1 98.62 92 ASP A O 1
ATOM 733 N N . SER A 1 93 ? -12.336 -33.031 -12.195 1 98.19 93 SER A N 1
ATOM 734 C CA . SER A 1 93 ? -13.57 -32.75 -11.484 1 98.19 93 SER A CA 1
ATOM 735 C C . SER A 1 93 ? -13.359 -31.672 -10.43 1 98.19 93 SER A C 1
ATOM 737 O O . SER A 1 93 ? -14.281 -30.906 -10.133 1 98.19 93 SER A O 1
ATOM 739 N N . MET A 1 94 ? -12.172 -31.562 -9.859 1 98.69 94 MET A N 1
ATOM 740 C CA . MET A 1 94 ? -11.883 -30.609 -8.789 1 98.69 94 MET A CA 1
ATOM 741 C C . MET A 1 94 ? -11.867 -29.188 -9.32 1 98.69 94 MET A C 1
ATOM 743 O O . MET A 1 94 ? -12.117 -28.234 -8.57 1 98.69 94 MET A O 1
ATOM 747 N N . LEU A 1 95 ? -11.648 -29.047 -10.625 1 98.81 95 LEU A N 1
ATOM 748 C CA . LEU A 1 95 ? -11.5 -27.719 -11.219 1 98.81 95 LEU A CA 1
ATOM 749 C C . LEU A 1 95 ? -12.656 -27.406 -12.156 1 98.81 95 LEU A C 1
ATOM 751 O O . LEU A 1 95 ? -12.742 -26.297 -12.695 1 98.81 95 LEU A O 1
ATOM 755 N N . ALA A 1 96 ? -13.57 -28.344 -12.328 1 98.62 96 ALA A N 1
ATOM 756 C CA . ALA A 1 96 ? -14.648 -28.234 -13.305 1 98.62 96 ALA A CA 1
ATOM 757 C C . ALA A 1 96 ? -15.492 -27 -13.062 1 98.62 96 ALA A C 1
ATOM 759 O O . ALA A 1 96 ? -15.852 -26.281 -14.008 1 98.62 96 ALA A O 1
ATOM 760 N N . PRO A 1 97 ? -15.773 -26.609 -11.805 1 98.56 97 PRO A N 1
ATOM 761 C CA . PRO A 1 97 ? -16.672 -25.484 -11.586 1 98.56 97 PRO A CA 1
ATOM 762 C C . PRO A 1 97 ? -16.078 -24.156 -12.031 1 98.56 97 PRO A C 1
ATOM 764 O O . PRO A 1 97 ? -16.797 -23.172 -12.18 1 98.56 97 PRO A O 1
ATOM 767 N N . VAL A 1 98 ? -14.766 -24.094 -12.227 1 98.75 98 VAL A N 1
ATOM 768 C CA . VAL A 1 98 ? -14.141 -22.828 -12.555 1 98.75 98 VAL A CA 1
ATOM 769 C C . VAL A 1 98 ? -13.516 -22.891 -13.945 1 98.75 98 VAL A C 1
ATOM 771 O O . VAL A 1 98 ? -12.836 -21.953 -14.375 1 98.75 98 VAL A O 1
ATOM 774 N N . LYS A 1 99 ? -13.68 -23.984 -14.68 1 98.75 99 LYS A N 1
ATOM 775 C CA . LYS A 1 99 ? -13.039 -24.219 -15.969 1 98.75 99 LYS A CA 1
ATOM 776 C C . LYS A 1 99 ? -13.352 -23.094 -16.953 1 98.75 99 LYS A C 1
ATOM 778 O O . LYS A 1 99 ? -12.438 -22.547 -17.594 1 98.75 99 LYS A O 1
ATOM 783 N N . SER A 1 100 ? -14.578 -22.688 -17.062 1 98.5 100 SER A N 1
ATOM 784 C CA . SER A 1 100 ? -14.984 -21.703 -18.062 1 98.5 100 SER A CA 1
ATOM 785 C C . SER A 1 100 ? -14.328 -20.344 -17.812 1 98.5 100 SER A C 1
ATOM 787 O O . SER A 1 100 ? -14.055 -19.609 -18.75 1 98.5 100 SER A O 1
ATOM 789 N N . TYR A 1 101 ? -14.055 -20.031 -16.531 1 98.75 101 TYR A N 1
ATOM 790 C CA . TYR A 1 101 ? -13.445 -18.766 -16.188 1 98.75 101 TYR A CA 1
ATOM 791 C C . TYR A 1 101 ? -11.953 -18.766 -16.5 1 98.75 101 TYR A C 1
ATOM 793 O O . TYR A 1 101 ? -11.367 -17.703 -16.734 1 98.75 101 TYR A O 1
ATOM 801 N N . LEU A 1 102 ? -11.367 -19.922 -16.516 1 98.75 102 LEU A N 1
ATOM 802 C CA . LEU A 1 102 ? -9.938 -20.047 -16.781 1 98.75 102 LEU A CA 1
ATOM 803 C C . LEU A 1 102 ? -9.672 -20.109 -18.281 1 98.75 102 LEU A C 1
ATOM 805 O O . LEU A 1 102 ? -8.688 -19.547 -18.766 1 98.75 102 LEU A O 1
ATOM 809 N N . GLU A 1 103 ? -10.586 -20.688 -19.031 1 97.44 103 GLU A N 1
ATOM 810 C CA . GLU A 1 103 ? -10.414 -20.891 -20.469 1 97.44 103 GLU A CA 1
ATOM 811 C C . GLU A 1 103 ? -10.68 -19.609 -21.25 1 97.44 103 GLU A C 1
ATOM 813 O O . GLU A 1 103 ? -10.188 -19.453 -22.375 1 97.44 103 GLU A O 1
ATOM 818 N N . ASN A 1 104 ? -11.43 -18.766 -20.672 1 96.31 104 ASN A N 1
ATOM 819 C CA . ASN A 1 104 ? -11.828 -17.562 -21.375 1 96.31 104 ASN A CA 1
ATOM 820 C C . ASN A 1 104 ? -10.82 -16.422 -21.156 1 96.31 104 ASN A C 1
ATOM 822 O O . ASN A 1 104 ? -11.203 -15.32 -20.781 1 96.31 104 ASN A O 1
ATOM 826 N N . ALA A 1 105 ? -9.57 -16.703 -21.281 1 98.31 105 ALA A N 1
ATOM 827 C CA . ALA A 1 105 ? -8.453 -15.766 -21.266 1 98.31 105 ALA A CA 1
ATOM 828 C C . ALA A 1 105 ? -7.52 -15.992 -22.453 1 98.31 105 ALA A C 1
ATOM 830 O O . ALA A 1 105 ? -7.535 -17.062 -23.062 1 98.31 105 ALA A O 1
ATOM 831 N N . ASP A 1 106 ? -6.816 -14.945 -22.859 1 98.81 106 ASP A N 1
ATOM 832 C CA . ASP A 1 106 ? -5.793 -15.133 -23.875 1 98.81 106 ASP A CA 1
ATOM 833 C C . ASP A 1 106 ? -4.621 -15.945 -23.344 1 98.81 106 ASP A C 1
ATOM 835 O O . ASP A 1 106 ? -4.023 -16.734 -24.078 1 98.81 106 ASP A O 1
ATOM 839 N N . ILE A 1 107 ? -4.297 -15.742 -22.094 1 98.94 107 ILE A N 1
ATOM 840 C CA . ILE A 1 107 ? -3.244 -16.484 -21.406 1 98.94 107 ILE A CA 1
ATOM 841 C C . ILE A 1 107 ? -3.682 -16.797 -19.984 1 98.94 107 ILE A C 1
ATOM 843 O O . ILE A 1 107 ? -4.176 -15.906 -19.266 1 98.94 107 ILE A O 1
ATOM 847 N N . THR A 1 108 ? -3.523 -17.969 -19.562 1 98.94 108 THR A N 1
ATOM 848 C CA . THR A 1 108 ? -3.783 -18.359 -18.188 1 98.94 108 THR A CA 1
ATOM 849 C C . THR A 1 108 ? -2.514 -18.875 -17.516 1 98.94 108 THR A C 1
ATOM 851 O O . THR A 1 108 ? -1.837 -19.75 -18.062 1 98.94 108 THR A O 1
ATOM 854 N N . VAL A 1 109 ? -2.195 -18.312 -16.344 1 98.88 109 VAL A N 1
ATOM 855 C CA . VAL A 1 109 ? -1.016 -18.641 -15.547 1 98.88 109 VAL A CA 1
ATOM 856 C C . VAL A 1 109 ? -1.439 -19.344 -14.266 1 98.88 109 VAL A C 1
ATOM 858 O O . VAL A 1 109 ? -2.422 -18.953 -13.633 1 98.88 109 VAL A O 1
ATOM 861 N N . ALA A 1 110 ? -0.771 -20.391 -13.906 1 98.94 110 ALA A N 1
ATOM 862 C CA . ALA A 1 110 ? -1.004 -21.047 -12.625 1 98.94 110 ALA A CA 1
ATOM 863 C C . ALA A 1 110 ? 0.276 -21.109 -11.797 1 98.94 110 ALA A C 1
ATOM 865 O O . ALA A 1 110 ? 1.369 -21.266 -12.336 1 98.94 110 ALA A O 1
ATOM 866 N N . ASN A 1 111 ? 0.104 -20.969 -10.508 1 98.88 111 ASN A N 1
ATOM 867 C CA . ASN A 1 111 ? 1.243 -21.125 -9.609 1 98.88 111 ASN A CA 1
ATOM 868 C C . ASN A 1 111 ? 1.396 -22.562 -9.125 1 98.88 111 ASN A C 1
ATOM 870 O O . ASN A 1 111 ? 0.671 -23 -8.227 1 98.88 111 ASN A O 1
ATOM 874 N N . MET A 1 112 ? 2.328 -23.234 -9.664 1 98.31 112 MET A N 1
ATOM 875 C CA . MET A 1 112 ? 2.625 -24.594 -9.219 1 98.31 112 MET A CA 1
ATOM 876 C C . MET A 1 112 ? 3.516 -24.578 -7.98 1 98.31 112 MET A C 1
ATOM 878 O O . MET A 1 112 ? 4.742 -24.578 -8.094 1 98.31 112 MET A O 1
ATOM 882 N N . GLU A 1 113 ? 2.965 -24.688 -6.848 1 97.38 113 GLU A N 1
ATOM 883 C CA . GLU A 1 113 ? 3.682 -24.578 -5.582 1 97.38 113 GLU A CA 1
ATOM 884 C C . GLU A 1 113 ? 4.547 -25.812 -5.332 1 97.38 113 GLU A C 1
ATOM 886 O O . GLU A 1 113 ? 5.621 -25.703 -4.734 1 97.38 113 GLU A O 1
ATOM 891 N N . THR A 1 114 ? 4.094 -26.938 -5.789 1 95.56 114 THR A N 1
ATOM 892 C CA . THR A 1 114 ? 4.828 -28.188 -5.586 1 95.56 114 THR A CA 1
ATOM 893 C C . THR A 1 114 ? 5.406 -28.703 -6.902 1 95.56 114 THR A C 1
ATOM 895 O O . THR A 1 114 ? 4.879 -28.391 -7.977 1 95.56 114 THR A O 1
ATOM 898 N N . ILE A 1 115 ? 6.461 -29.453 -6.781 1 97.94 115 ILE A N 1
ATOM 899 C CA . ILE A 1 115 ? 6.965 -30.094 -7.992 1 97.94 115 ILE A CA 1
ATOM 900 C C . ILE A 1 115 ? 6.016 -31.219 -8.414 1 97.94 115 ILE A C 1
ATOM 902 O O . ILE A 1 115 ? 5.219 -31.703 -7.605 1 97.94 115 ILE A O 1
ATOM 906 N N . VAL A 1 116 ? 6.145 -31.594 -9.688 1 98.62 116 VAL A N 1
ATOM 907 C CA . VAL A 1 116 ? 5.242 -32.594 -10.266 1 98.62 116 VAL A CA 1
ATOM 908 C C . VAL A 1 116 ? 6.051 -33.75 -10.867 1 98.62 116 VAL A C 1
ATOM 910 O O . VAL A 1 116 ? 5.754 -34.188 -11.969 1 98.62 116 VAL A O 1
ATOM 913 N N . ALA A 1 117 ? 6.973 -34.188 -10.102 1 98.06 117 ALA A N 1
ATOM 914 C CA . ALA A 1 117 ? 7.887 -35.25 -10.547 1 98.06 117 ALA A CA 1
ATOM 915 C C . ALA A 1 117 ? 7.164 -36.594 -10.664 1 98.06 117 ALA A C 1
ATOM 917 O O . ALA A 1 117 ? 7.656 -37.5 -11.312 1 98.06 117 ALA A O 1
ATOM 918 N N . GLY A 1 118 ? 6.082 -36.719 -10 1 97.25 118 GLY A N 1
ATOM 919 C CA . GLY A 1 118 ? 5.238 -37.875 -10.18 1 97.25 118 GLY A CA 1
ATOM 920 C C . GLY A 1 118 ? 5.684 -39.062 -9.359 1 97.25 118 GLY A C 1
ATOM 921 O O . GLY A 1 118 ? 6.543 -38.938 -8.484 1 97.25 118 GLY A O 1
ATOM 922 N N . GLU A 1 119 ? 5.066 -40.188 -9.68 1 94.56 119 GLU A N 1
ATOM 923 C CA . GLU A 1 119 ? 5.176 -41.406 -8.867 1 94.56 119 GLU A CA 1
ATOM 924 C C . GLU A 1 119 ? 6.555 -42.031 -8.992 1 94.56 119 GLU A C 1
ATOM 926 O O . GLU A 1 119 ? 7.027 -42.719 -8.078 1 94.56 119 GLU A O 1
ATOM 931 N N . SER A 1 120 ? 7.148 -41.781 -10.102 1 92.19 120 SER A N 1
ATOM 932 C CA . SER A 1 120 ? 8.445 -42.406 -10.336 1 92.19 120 SER A CA 1
ATOM 933 C C . SER A 1 120 ? 9.484 -41.906 -9.328 1 92.19 120 SER A C 1
ATOM 935 O O . SER A 1 120 ? 10.445 -42.625 -9.031 1 92.19 120 SER A O 1
ATOM 937 N N . VAL A 1 121 ? 9.289 -40.719 -8.797 1 95 121 VAL A N 1
ATOM 938 C CA . VAL A 1 121 ? 10.195 -40.156 -7.805 1 95 121 VAL A CA 1
ATOM 939 C C . VAL A 1 121 ? 9.617 -40.344 -6.406 1 95 121 VAL A C 1
ATOM 941 O O . VAL A 1 121 ? 10.281 -40.062 -5.406 1 95 121 VAL A O 1
ATOM 944 N N . GLY A 1 122 ? 8.477 -40.906 -6.297 1 96 122 GLY A N 1
ATOM 945 C CA . GLY A 1 122 ? 7.758 -41 -5.035 1 96 122 GLY A CA 1
ATOM 946 C C . GLY A 1 122 ? 6.945 -39.75 -4.723 1 96 122 GLY A C 1
ATOM 947 O O . GLY A 1 122 ? 7.457 -38.656 -4.793 1 96 122 GLY A O 1
ATOM 948 N N . LEU A 1 123 ? 5.723 -39.969 -4.484 1 97.19 123 LEU A N 1
ATOM 949 C CA . LEU A 1 123 ? 4.867 -38.844 -4.113 1 97.19 123 LEU A CA 1
ATOM 950 C C . LEU A 1 123 ? 5.156 -38.375 -2.689 1 97.19 123 LEU A C 1
ATOM 952 O O . LEU A 1 123 ? 5.668 -39.156 -1.874 1 97.19 123 LEU A O 1
ATOM 956 N N . GLY A 1 124 ? 5.012 -37.094 -2.467 1 96 124 GLY A N 1
ATOM 957 C CA . GLY A 1 124 ? 5.25 -36.531 -1.15 1 96 124 GLY A CA 1
ATOM 958 C C . GLY A 1 124 ? 4.23 -35.469 -0.764 1 96 124 GLY A C 1
ATOM 959 O O . GLY A 1 124 ? 3.629 -34.844 -1.631 1 96 124 GLY A O 1
ATOM 960 N N . THR A 1 125 ? 4.082 -35.344 0.515 1 95.12 125 THR A N 1
ATOM 961 C CA . THR A 1 125 ? 3.256 -34.312 1.133 1 95.12 125 THR A CA 1
ATOM 962 C C . THR A 1 125 ? 4.07 -33.469 2.127 1 95.12 125 THR A C 1
ATOM 964 O O . THR A 1 125 ? 5.301 -33.531 2.119 1 95.12 125 THR A O 1
ATOM 967 N N . TYR A 1 126 ? 3.43 -32.656 2.918 1 92.81 126 TYR A N 1
ATOM 968 C CA . TYR A 1 126 ? 4.176 -31.812 3.863 1 92.81 126 TYR A CA 1
ATOM 969 C C . TYR A 1 126 ? 5.078 -32.688 4.738 1 92.81 126 TYR A C 1
ATOM 971 O O . TYR A 1 126 ? 4.652 -33.719 5.258 1 92.81 126 TYR A O 1
ATOM 979 N N . PRO A 1 127 ? 6.309 -32.219 4.715 1 94.81 127 PRO A N 1
ATOM 980 C CA . PRO A 1 127 ? 6.914 -30.938 4.344 1 94.81 127 PRO A CA 1
ATOM 981 C C . PRO A 1 127 ? 7.684 -31.016 3.025 1 94.81 127 PRO A C 1
ATOM 983 O O . PRO A 1 127 ? 8.156 -29.984 2.529 1 94.81 127 PRO A O 1
ATOM 986 N N . PHE A 1 128 ? 7.809 -32.219 2.49 1 96.94 128 PHE A N 1
ATOM 987 C CA . PHE A 1 128 ? 8.508 -32.375 1.221 1 96.94 128 PHE A CA 1
ATOM 988 C C . PHE A 1 128 ? 7.555 -32.844 0.128 1 96.94 128 PHE A C 1
ATOM 990 O O . PHE A 1 128 ? 7.262 -34.031 0.013 1 96.94 128 PHE A O 1
ATOM 997 N N . PHE A 1 129 ? 7.262 -31.969 -0.688 1 97.94 129 PHE A N 1
ATOM 998 C CA . PHE A 1 129 ? 6.141 -32.156 -1.604 1 97.94 129 PHE A CA 1
ATOM 999 C C . PHE A 1 129 ? 6.625 -32.75 -2.932 1 97.94 129 PHE A C 1
ATOM 1001 O O . PHE A 1 129 ? 7.699 -32.375 -3.416 1 97.94 129 PHE A O 1
ATOM 1008 N N . ASN A 1 130 ? 5.801 -33.594 -3.467 1 98.56 130 ASN A N 1
ATOM 1009 C CA . ASN A 1 130 ? 5.836 -34.094 -4.844 1 98.56 130 ASN A CA 1
ATOM 1010 C C . ASN A 1 130 ? 4.465 -34.562 -5.297 1 98.56 130 ASN A C 1
ATOM 1012 O O . ASN A 1 130 ? 3.92 -35.531 -4.727 1 98.56 130 ASN A O 1
ATOM 1016 N N . ALA A 1 131 ? 3.973 -33.969 -6.316 1 98.19 131 ALA A N 1
ATOM 1017 C CA . ALA A 1 131 ? 2.604 -34.25 -6.754 1 98.19 131 ALA A CA 1
ATOM 1018 C C . ALA A 1 131 ? 2.586 -35.188 -7.949 1 98.19 131 ALA A C 1
ATOM 1020 O O . ALA A 1 131 ? 3.584 -35.312 -8.664 1 98.19 131 ALA A O 1
ATOM 1021 N N . PRO A 1 132 ? 1.385 -35.875 -8.156 1 98.38 132 PRO A N 1
ATOM 1022 C CA . PRO A 1 132 ? 1.207 -36.594 -9.422 1 98.38 132 PRO A CA 1
ATOM 1023 C C . PRO A 1 132 ? 1.309 -35.688 -10.641 1 98.38 132 PRO A C 1
ATOM 1025 O O . PRO A 1 132 ? 0.685 -34.625 -10.672 1 98.38 132 PRO A O 1
ATOM 1028 N N . SER A 1 133 ? 2.061 -36.094 -11.625 1 98.38 133 SER A N 1
ATOM 1029 C CA . SER A 1 133 ? 2.283 -35.281 -12.805 1 98.38 133 SER A CA 1
ATOM 1030 C C . SER A 1 133 ? 0.976 -35 -13.539 1 98.38 133 SER A C 1
ATOM 1032 O O . SER A 1 133 ? 0.868 -34.031 -14.281 1 98.38 133 SER A O 1
ATOM 1034 N N . GLN A 1 134 ? -0.024 -35.844 -13.297 1 98.5 134 GLN A N 1
ATOM 1035 C CA . GLN A 1 134 ? -1.301 -35.75 -14 1 98.5 134 GLN A CA 1
ATOM 1036 C C . GLN A 1 134 ? -2.037 -34.469 -13.656 1 98.5 134 GLN A C 1
ATOM 1038 O O . GLN A 1 134 ? -2.979 -34.062 -14.352 1 98.5 134 GLN A O 1
ATOM 1043 N N . ILE A 1 135 ? -1.614 -33.75 -12.602 1 98.75 135 ILE A N 1
ATOM 1044 C CA . ILE A 1 135 ? -2.199 -32.469 -12.312 1 98.75 135 ILE A CA 1
ATOM 1045 C C . ILE A 1 135 ? -1.946 -31.5 -13.477 1 98.75 135 ILE A C 1
ATOM 1047 O O . ILE A 1 135 ? -2.777 -30.641 -13.773 1 98.75 135 ILE A O 1
ATOM 1051 N N . VAL A 1 136 ? -0.838 -31.672 -14.203 1 98.81 136 VAL A N 1
ATOM 1052 C CA . VAL A 1 136 ? -0.502 -30.828 -15.344 1 98.81 136 VAL A CA 1
ATOM 1053 C C . VAL A 1 136 ? -1.532 -31.016 -16.453 1 98.81 136 VAL A C 1
ATOM 1055 O O . VAL A 1 136 ? -1.939 -30.062 -17.109 1 98.81 136 VAL A O 1
ATOM 1058 N N . ASP A 1 137 ? -1.977 -32.281 -16.641 1 98.69 137 ASP A N 1
ATOM 1059 C CA . ASP A 1 137 ? -3.023 -32.562 -17.609 1 98.69 137 ASP A CA 1
ATOM 1060 C C . ASP A 1 137 ? -4.305 -31.797 -17.281 1 98.69 137 ASP A C 1
ATOM 1062 O O . ASP A 1 137 ? -4.926 -31.203 -18.156 1 98.69 137 ASP A O 1
ATOM 1066 N N . SER A 1 138 ? -4.672 -31.812 -16.031 1 98.81 138 SER A N 1
ATOM 1067 C CA . SER A 1 138 ? -5.891 -31.141 -15.594 1 98.81 138 SER A CA 1
ATOM 1068 C C . SER A 1 138 ? -5.77 -29.625 -15.734 1 98.81 138 SER A C 1
ATOM 1070 O O . SER A 1 138 ? -6.738 -28.953 -16.094 1 98.81 138 SER A O 1
ATOM 1072 N N . LEU A 1 139 ? -4.609 -29.078 -15.438 1 98.88 139 LEU A N 1
ATOM 1073 C CA . LEU A 1 139 ? -4.375 -27.656 -15.609 1 98.88 139 LEU A CA 1
ATOM 1074 C C . LEU A 1 139 ? -4.477 -27.25 -17.078 1 98.88 139 LEU A C 1
ATOM 1076 O O . LEU A 1 139 ? -5.066 -26.234 -17.422 1 98.88 139 LEU A O 1
ATOM 1080 N N . LYS A 1 140 ? -3.938 -28.078 -17.969 1 98.69 140 LYS A N 1
ATOM 1081 C CA . LYS A 1 140 ? -4.082 -27.828 -19.406 1 98.69 140 LYS A CA 1
ATOM 1082 C C . LYS A 1 140 ? -5.547 -27.875 -19.828 1 98.69 140 LYS A C 1
ATOM 1084 O O . LYS A 1 140 ? -5.996 -27.062 -20.625 1 98.69 140 LYS A O 1
ATOM 1089 N N . ASN A 1 141 ? -6.223 -28.844 -19.25 1 98.38 141 ASN A N 1
ATOM 1090 C CA . ASN A 1 141 ? -7.629 -29.047 -19.594 1 98.38 141 ASN A CA 1
ATOM 1091 C C . ASN A 1 141 ? -8.469 -27.828 -19.219 1 98.38 141 ASN A C 1
ATOM 1093 O O . ASN A 1 141 ? -9.492 -27.562 -19.844 1 98.38 141 ASN A O 1
ATOM 1097 N N . VAL A 1 142 ? -7.996 -27.125 -18.219 1 98.56 142 VAL A N 1
ATOM 1098 C CA . VAL A 1 142 ? -8.797 -25.969 -17.812 1 98.56 142 VAL A CA 1
ATOM 1099 C C . VAL A 1 142 ? -8.219 -24.703 -18.422 1 98.56 142 VAL A C 1
ATOM 1101 O O . VAL A 1 142 ? -8.656 -23.594 -18.094 1 98.56 142 VAL A O 1
ATOM 1104 N N . GLY A 1 143 ? -7.254 -24.781 -19.234 1 98.56 143 GLY A N 1
ATOM 1105 C CA . GLY A 1 143 ? -6.867 -23.656 -20.047 1 98.56 143 GLY A CA 1
ATOM 1106 C C . GLY A 1 143 ? -5.551 -23.031 -19.625 1 98.56 143 GLY A C 1
ATOM 1107 O O . GLY A 1 143 ? -5.156 -21.984 -20.141 1 98.56 143 GLY A O 1
ATOM 1108 N N . VAL A 1 144 ? -4.781 -23.625 -18.734 1 98.88 144 VAL A N 1
ATOM 1109 C CA . VAL A 1 144 ? -3.516 -23.062 -18.281 1 98.88 144 VAL A CA 1
ATOM 1110 C C . VAL A 1 144 ? -2.484 -23.156 -19.406 1 98.88 144 VAL A C 1
ATOM 1112 O O . VAL A 1 144 ? -2.328 -24.203 -20.047 1 98.88 144 VAL A O 1
ATOM 1115 N N . ASP A 1 145 ? -1.781 -22.016 -19.609 1 98.88 145 ASP A N 1
ATOM 1116 C CA . ASP A 1 145 ? -0.813 -21.922 -20.703 1 98.88 145 ASP A CA 1
ATOM 1117 C C . ASP A 1 145 ? 0.617 -22 -20.172 1 98.88 145 ASP A C 1
ATOM 1119 O O . ASP A 1 145 ? 1.532 -22.391 -20.906 1 98.88 145 ASP A O 1
ATOM 1123 N N . ILE A 1 146 ? 0.799 -21.594 -18.953 1 98.94 146 ILE A N 1
ATOM 1124 C CA . ILE A 1 146 ? 2.129 -21.531 -18.359 1 98.94 146 ILE A CA 1
ATOM 1125 C C . ILE A 1 146 ? 2.02 -21.688 -16.844 1 98.94 146 ILE A C 1
ATOM 1127 O O . ILE A 1 146 ? 1.054 -21.219 -16.234 1 98.94 146 ILE A O 1
ATOM 1131 N N . VAL A 1 147 ? 3.031 -22.344 -16.219 1 98.88 147 VAL A N 1
ATOM 1132 C CA . VAL A 1 147 ? 3.055 -22.469 -14.773 1 98.88 147 VAL A CA 1
ATOM 1133 C C . VAL A 1 147 ? 4.312 -21.812 -14.211 1 98.88 147 VAL A C 1
ATOM 1135 O O . VAL A 1 147 ? 5.387 -21.891 -14.82 1 98.88 147 VAL A O 1
ATOM 1138 N N . ASN A 1 148 ? 4.105 -21.094 -13.094 1 98.75 148 ASN A N 1
ATOM 1139 C CA . ASN A 1 148 ? 5.262 -20.828 -12.242 1 98.75 148 ASN A CA 1
ATOM 1140 C C . ASN A 1 148 ? 5.797 -22.109 -11.609 1 98.75 148 ASN A C 1
ATOM 1142 O O . ASN A 1 148 ? 5.094 -22.781 -10.844 1 98.75 148 ASN A O 1
ATOM 1146 N N . ASN A 1 149 ? 7.027 -22.344 -11.844 1 96.94 149 ASN A N 1
ATOM 1147 C CA . ASN A 1 149 ? 7.613 -23.625 -11.453 1 96.94 149 ASN A CA 1
ATOM 1148 C C . ASN A 1 149 ? 8.672 -23.438 -10.359 1 96.94 149 ASN A C 1
ATOM 1150 O O . ASN A 1 149 ? 9.523 -24.312 -10.164 1 96.94 149 ASN A O 1
ATOM 1154 N N . VAL A 1 150 ? 8.695 -22.25 -9.758 1 98.69 150 VAL A N 1
ATOM 1155 C CA . VAL A 1 150 ? 9.664 -22.062 -8.68 1 98.69 150 VAL A CA 1
ATOM 1156 C C . VAL A 1 150 ? 8.938 -21.641 -7.406 1 98.69 150 VAL A C 1
ATOM 1158 O O . VAL A 1 150 ? 8.055 -20.781 -7.449 1 98.69 150 VAL A O 1
ATOM 1161 N N . SER A 1 151 ? 9.234 -22.25 -6.367 1 98.44 151 SER A N 1
ATOM 1162 C CA . SER A 1 151 ? 8.75 -21.984 -5.02 1 98.44 151 SER A CA 1
ATOM 1163 C C . SER A 1 151 ? 9.75 -22.453 -3.969 1 98.44 151 SER A C 1
ATOM 1165 O O . SER A 1 151 ? 10.797 -23.016 -4.309 1 98.44 151 SER A O 1
ATOM 1167 N N . ASN A 1 152 ? 9.453 -22.188 -2.717 1 98.38 152 ASN A N 1
ATOM 1168 C CA . ASN A 1 152 ? 10.289 -22.703 -1.64 1 98.38 152 ASN A CA 1
ATOM 1169 C C . ASN A 1 152 ? 10.312 -24.234 -1.625 1 98.38 152 ASN A C 1
ATOM 1171 O O . ASN A 1 152 ? 11.18 -24.828 -0.998 1 98.38 152 ASN A O 1
ATOM 1175 N N . HIS A 1 153 ? 9.438 -24.875 -2.379 1 98.44 153 HIS A N 1
ATOM 1176 C CA . HIS A 1 153 ? 9.336 -26.328 -2.385 1 98.44 153 HIS A CA 1
ATOM 1177 C C . HIS A 1 153 ? 9.961 -26.922 -3.641 1 98.44 153 HIS A C 1
ATOM 1179 O O . HIS A 1 153 ? 9.867 -28.125 -3.875 1 98.44 153 HIS A O 1
ATOM 1185 N N . THR A 1 154 ? 10.578 -26.156 -4.395 1 98.56 154 THR A N 1
ATOM 1186 C CA . THR A 1 154 ? 11.125 -26.609 -5.668 1 98.56 154 THR A CA 1
ATOM 1187 C C . THR A 1 154 ? 12.188 -27.672 -5.453 1 98.56 154 THR A C 1
ATOM 1189 O O . THR A 1 154 ? 12.258 -28.641 -6.211 1 98.56 154 THR A O 1
ATOM 1192 N N . MET A 1 155 ? 12.93 -27.609 -4.371 1 98.31 155 MET A N 1
ATOM 1193 C CA . MET A 1 155 ? 14.062 -28.516 -4.168 1 98.31 155 MET A CA 1
ATOM 1194 C C . MET A 1 155 ? 13.703 -29.609 -3.178 1 98.31 155 MET A C 1
ATOM 1196 O O . MET A 1 155 ? 14.586 -30.297 -2.652 1 98.31 155 MET A O 1
ATOM 1200 N N . ASP A 1 156 ? 12.453 -29.797 -2.961 1 98.19 156 ASP A N 1
ATOM 1201 C CA . ASP A 1 156 ? 12.008 -30.734 -1.934 1 98.19 156 ASP A CA 1
ATOM 1202 C C . ASP A 1 156 ? 12.539 -32.125 -2.201 1 98.19 156 ASP A C 1
ATOM 1204 O O . ASP A 1 156 ? 12.844 -32.875 -1.267 1 98.19 156 ASP A O 1
ATOM 1208 N N . MET A 1 157 ? 12.625 -32.562 -3.463 1 97.88 157 MET A N 1
ATOM 1209 C CA . MET A 1 157 ? 13.094 -33.906 -3.822 1 97.88 157 MET A CA 1
ATOM 1210 C C . MET A 1 157 ? 14.461 -33.844 -4.5 1 97.88 157 MET A C 1
ATOM 1212 O O . MET A 1 157 ? 14.789 -34.688 -5.324 1 97.88 157 MET A O 1
ATOM 1216 N N . GLY A 1 158 ? 15.156 -32.719 -4.246 1 97.44 158 GLY A N 1
ATOM 1217 C CA . GLY A 1 158 ? 16.5 -32.562 -4.773 1 97.44 158 GLY A CA 1
ATOM 1218 C C . GLY A 1 158 ? 16.531 -32.312 -6.27 1 97.44 158 GLY A C 1
ATOM 1219 O O . GLY A 1 158 ? 15.484 -32.125 -6.895 1 97.44 158 GLY A O 1
ATOM 1220 N N . ALA A 1 159 ? 17.75 -32.312 -6.77 1 98.06 159 ALA A N 1
ATOM 1221 C CA . ALA A 1 159 ? 17.953 -32.031 -8.188 1 98.06 159 ALA A CA 1
ATOM 1222 C C . ALA A 1 159 ? 17.234 -33.031 -9.07 1 98.06 159 ALA A C 1
ATOM 1224 O O . ALA A 1 159 ? 16.656 -32.688 -10.094 1 98.06 159 ALA A O 1
ATOM 1225 N N . GLN A 1 160 ? 17.234 -34.219 -8.617 1 97.06 160 GLN A N 1
ATOM 1226 C CA . GLN A 1 160 ? 16.562 -35.25 -9.383 1 97.06 160 GLN A CA 1
ATOM 1227 C C . GLN A 1 160 ? 15.062 -35 -9.477 1 97.06 160 GLN A C 1
ATOM 1229 O O . GLN A 1 160 ? 14.453 -35.188 -10.531 1 97.06 160 GLN A O 1
ATOM 1234 N N . GLY A 1 161 ? 14.5 -34.594 -8.383 1 98.19 161 GLY A N 1
ATOM 1235 C CA . GLY A 1 161 ? 13.086 -34.25 -8.383 1 98.19 161 GLY A CA 1
ATOM 1236 C C . GLY A 1 161 ? 12.75 -33.094 -9.297 1 98.19 161 GLY A C 1
ATOM 1237 O O . GLY A 1 161 ? 11.75 -33.125 -10.023 1 98.19 161 GLY A O 1
ATOM 1238 N N . VAL A 1 162 ? 13.594 -32.094 -9.289 1 98.62 162 VAL A N 1
ATOM 1239 C CA . VAL A 1 162 ? 13.391 -30.906 -10.125 1 98.62 162 VAL A CA 1
ATOM 1240 C C . VAL A 1 162 ? 13.422 -31.312 -11.602 1 98.62 162 VAL A C 1
ATOM 1242 O O . VAL A 1 162 ? 12.523 -30.953 -12.367 1 98.62 162 VAL A O 1
ATOM 1245 N N . LEU A 1 163 ? 14.406 -32.062 -11.969 1 98.56 163 LEU A N 1
ATOM 1246 C CA . LEU A 1 163 ? 14.578 -32.469 -13.359 1 98.56 163 LEU A CA 1
ATOM 1247 C C . LEU A 1 163 ? 13.438 -33.375 -13.812 1 98.56 163 LEU A C 1
ATOM 1249 O O . LEU A 1 163 ? 12.953 -33.25 -14.945 1 98.56 163 LEU A O 1
ATOM 1253 N N . ALA A 1 164 ? 12.984 -34.25 -12.914 1 98.62 164 ALA A N 1
ATOM 1254 C CA . ALA A 1 164 ? 11.844 -35.125 -13.227 1 98.62 164 ALA A CA 1
ATOM 1255 C C . ALA A 1 164 ? 10.578 -34.281 -13.406 1 98.62 164 ALA A C 1
ATOM 1257 O O . ALA A 1 164 ? 9.75 -34.594 -14.266 1 98.62 164 ALA A O 1
ATOM 1258 N N . SER A 1 165 ? 10.414 -33.344 -12.586 1 98.69 165 SER A N 1
ATOM 1259 C CA . SER A 1 165 ? 9.266 -32.438 -12.695 1 98.69 165 SER A CA 1
ATOM 1260 C C . SER A 1 165 ? 9.266 -31.703 -14.023 1 98.69 165 SER A C 1
ATOM 1262 O O . SER A 1 165 ? 8.242 -31.641 -14.711 1 98.69 165 SER A O 1
ATOM 1264 N N . ILE A 1 166 ? 10.398 -31.141 -14.414 1 98.81 166 ILE A N 1
ATOM 1265 C CA . ILE A 1 166 ? 10.523 -30.422 -15.672 1 98.81 166 ILE A CA 1
ATOM 1266 C C . ILE A 1 166 ? 10.242 -31.359 -16.844 1 98.81 166 ILE A C 1
ATOM 1268 O O . ILE A 1 166 ? 9.562 -30.984 -17.797 1 98.81 166 ILE A O 1
ATOM 1272 N N . LYS A 1 167 ? 10.758 -32.562 -16.734 1 98.69 167 LYS A N 1
ATOM 1273 C CA . LYS A 1 167 ? 10.477 -33.562 -17.766 1 98.69 167 LYS A CA 1
ATOM 1274 C C . LYS A 1 167 ? 8.977 -33.812 -17.891 1 98.69 167 LYS A C 1
ATOM 1276 O O . LYS A 1 167 ? 8.461 -33.906 -19.016 1 98.69 167 LYS A O 1
ATOM 1281 N N . ALA A 1 168 ? 8.328 -33.938 -16.766 1 98.5 168 ALA A N 1
ATOM 1282 C CA . ALA A 1 168 ? 6.883 -34.125 -16.766 1 98.5 168 ALA A CA 1
ATOM 1283 C C . ALA A 1 168 ? 6.164 -32.969 -17.453 1 98.5 168 ALA A C 1
ATOM 1285 O O . ALA A 1 168 ? 5.219 -33.188 -18.219 1 98.5 168 ALA A O 1
ATOM 1286 N N . LEU A 1 169 ? 6.566 -31.75 -17.219 1 98.81 169 LEU A N 1
ATOM 1287 C CA . LEU A 1 169 ? 5.984 -30.562 -17.844 1 98.81 169 LEU A CA 1
ATOM 1288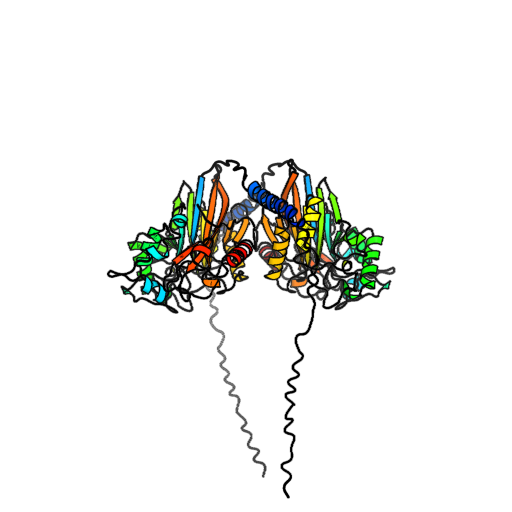 C C . LEU A 1 169 ? 6.215 -30.578 -19.344 1 98.81 169 LEU A C 1
ATOM 1290 O O . LEU A 1 169 ? 5.285 -30.344 -20.125 1 98.81 169 LEU A O 1
ATOM 1294 N N . LYS A 1 170 ? 7.414 -30.922 -19.766 1 98.56 170 LYS A N 1
ATOM 1295 C CA . LYS A 1 170 ? 7.777 -30.938 -21.188 1 98.56 170 LYS A CA 1
ATOM 1296 C C . LYS A 1 170 ? 7.004 -32 -21.938 1 98.56 170 LYS A C 1
ATOM 1298 O O . LYS A 1 170 ? 6.547 -31.781 -23.062 1 98.56 170 LYS A O 1
ATOM 1303 N N . GLN A 1 171 ? 6.852 -33.125 -21.266 1 98.19 171 GLN A N 1
ATOM 1304 C CA . GLN A 1 171 ? 6.121 -34.219 -21.891 1 98.19 171 GLN A CA 1
ATOM 1305 C C . GLN A 1 171 ? 4.668 -33.844 -22.141 1 98.19 171 GLN A C 1
ATOM 1307 O O . GLN A 1 171 ? 4.027 -34.406 -23.047 1 98.19 171 GLN A O 1
ATOM 1312 N N . ARG A 1 172 ? 4.25 -32.938 -21.422 1 98.12 172 ARG A N 1
ATOM 1313 C CA . ARG A 1 172 ? 2.854 -32.5 -21.531 1 98.12 172 ARG A CA 1
ATOM 1314 C C . ARG A 1 172 ? 2.729 -31.172 -22.25 1 98.12 172 ARG A C 1
ATOM 1316 O O . ARG A 1 172 ? 1.652 -30.578 -22.266 1 98.12 172 ARG A O 1
ATOM 1323 N N . ASP A 1 173 ? 3.777 -30.688 -22.766 1 98.25 173 ASP A N 1
ATOM 1324 C CA . ASP A 1 173 ? 3.836 -29.438 -23.516 1 98.25 173 ASP A CA 1
ATOM 1325 C C . ASP A 1 173 ? 3.338 -28.266 -22.672 1 98.25 173 ASP A C 1
ATOM 1327 O O . ASP A 1 173 ? 2.523 -27.469 -23.125 1 98.25 173 ASP A O 1
ATOM 1331 N N . MET A 1 174 ? 3.627 -28.25 -21.422 1 98.81 174 MET A N 1
ATOM 1332 C CA . MET A 1 174 ? 3.312 -27.141 -20.516 1 98.81 174 MET A CA 1
ATOM 1333 C C . MET A 1 174 ? 4.508 -26.203 -20.375 1 98.81 174 MET A C 1
ATOM 1335 O O . MET A 1 174 ? 5.566 -26.609 -19.891 1 98.81 174 MET A O 1
ATOM 1339 N N . MET A 1 175 ? 4.312 -24.969 -20.812 1 98.81 175 MET A N 1
ATOM 1340 C CA . MET A 1 175 ? 5.367 -23.984 -20.594 1 98.81 175 MET A CA 1
ATOM 1341 C C . MET A 1 175 ? 5.555 -23.703 -19.109 1 98.81 175 MET A C 1
ATOM 1343 O O . MET A 1 175 ? 4.59 -23.734 -18.344 1 98.81 175 MET A O 1
ATOM 1347 N N . TYR A 1 176 ? 6.809 -23.469 -18.734 1 98.88 176 TYR A N 1
ATOM 1348 C CA . TYR A 1 176 ? 7.145 -23.234 -17.328 1 98.88 176 TYR A CA 1
ATOM 1349 C C . TYR A 1 176 ? 8.172 -22.109 -17.203 1 98.88 176 TYR A C 1
ATOM 1351 O O . TYR A 1 176 ? 8.867 -21.781 -18.156 1 98.88 176 TYR A O 1
ATOM 1359 N N . VAL A 1 177 ? 8.188 -21.531 -16.031 1 98.94 177 VAL A N 1
ATOM 1360 C CA . VAL A 1 177 ? 9.156 -20.484 -15.734 1 98.94 177 VAL A CA 1
ATOM 1361 C C . VAL A 1 177 ? 9.617 -20.594 -14.289 1 98.94 177 VAL A C 1
ATOM 1363 O O . VAL A 1 177 ? 8.867 -21.031 -13.422 1 98.94 177 VAL A O 1
ATOM 1366 N N . GLY A 1 178 ? 10.867 -20.297 -13.992 1 98.81 178 GLY A N 1
ATOM 1367 C CA . GLY A 1 178 ? 11.375 -20.156 -12.641 1 98.81 178 GLY A CA 1
ATOM 1368 C C . GLY A 1 178 ? 12.297 -21.281 -12.227 1 98.81 178 GLY A C 1
ATOM 1369 O O . GLY A 1 178 ? 13.102 -21.141 -11.305 1 98.81 178 GLY A O 1
ATOM 1370 N N . SER A 1 179 ? 12.18 -22.438 -12.836 1 98.81 179 SER A N 1
ATOM 1371 C CA . SER A 1 179 ? 13.039 -23.609 -12.656 1 98.81 179 SER A CA 1
ATOM 1372 C C . SER A 1 179 ? 13.383 -24.25 -14 1 98.81 179 SER A C 1
ATOM 1374 O O . SER A 1 179 ? 12.508 -24.438 -14.844 1 98.81 179 SER A O 1
ATOM 1376 N N . TYR A 1 180 ? 14.68 -24.578 -14.117 1 98.81 180 TYR A N 1
ATOM 1377 C CA . TYR A 1 180 ? 15.133 -24.938 -15.453 1 98.81 180 TYR A CA 1
ATOM 1378 C C . TYR A 1 180 ? 16.031 -26.172 -15.398 1 98.81 180 TYR A C 1
ATOM 1380 O O . TYR A 1 180 ? 16.547 -26.531 -14.336 1 98.81 180 TYR A O 1
ATOM 1388 N N . GLU A 1 181 ? 16.203 -26.828 -16.562 1 98.62 181 GLU A N 1
ATOM 1389 C CA . GLU A 1 181 ? 16.953 -28.078 -16.594 1 98.62 181 GLU A CA 1
ATOM 1390 C C . GLU A 1 181 ? 18.422 -27.828 -16.953 1 98.62 181 GLU A C 1
ATOM 1392 O O . GLU A 1 181 ? 19.266 -28.719 -16.828 1 98.62 181 GLU A O 1
ATOM 1397 N N . SER A 1 182 ? 18.719 -26.672 -17.469 1 98.44 182 SER A N 1
ATOM 1398 C CA . SER A 1 182 ? 20.062 -26.281 -17.875 1 98.44 182 SER A CA 1
ATOM 1399 C C . SER A 1 182 ? 20.188 -24.766 -18.016 1 98.44 182 SER A C 1
ATOM 1401 O O . SER A 1 182 ? 19.172 -24.062 -17.969 1 98.44 182 SER A O 1
ATOM 1403 N N . TRP A 1 183 ? 21.406 -24.312 -18.188 1 98.19 183 TRP A N 1
ATOM 1404 C CA . TRP A 1 183 ? 21.609 -22.891 -18.438 1 98.19 183 TRP A CA 1
ATOM 1405 C C . TRP A 1 183 ? 21.031 -22.484 -19.781 1 98.19 183 TRP A C 1
ATOM 1407 O O . TRP A 1 183 ? 20.547 -21.359 -19.938 1 98.19 183 TRP A O 1
ATOM 1417 N N . GLU A 1 184 ? 21.047 -23.344 -20.75 1 98.44 184 GLU A N 1
ATOM 1418 C CA . GLU A 1 184 ? 20.391 -23.062 -22.031 1 98.44 184 GLU A CA 1
ATOM 1419 C C . GLU A 1 184 ? 18.891 -22.859 -21.844 1 98.44 184 GLU A C 1
ATOM 1421 O O . GLU A 1 184 ? 18.312 -21.922 -22.406 1 98.44 184 GLU A O 1
ATOM 1426 N N . ASP A 1 185 ? 18.328 -23.75 -21.047 1 98.75 185 ASP A N 1
ATOM 1427 C CA . ASP A 1 185 ? 16.906 -23.609 -20.703 1 98.75 185 ASP A CA 1
ATOM 1428 C C . ASP A 1 185 ? 16.641 -22.312 -19.953 1 98.75 185 ASP A C 1
ATOM 1430 O O . ASP A 1 185 ? 15.703 -21.578 -20.297 1 98.75 185 ASP A O 1
ATOM 1434 N N . TYR A 1 186 ? 17.484 -22 -19.062 1 98.5 186 TYR A N 1
ATOM 1435 C CA . TYR A 1 186 ? 17.422 -20.766 -18.281 1 98.5 186 TYR A CA 1
ATOM 1436 C C . TYR A 1 186 ? 17.484 -19.547 -19.188 1 98.5 186 TYR A C 1
ATOM 1438 O O . TYR A 1 186 ? 16.734 -18.578 -18.984 1 98.5 186 TYR A O 1
ATOM 1446 N N . ASN A 1 187 ? 18.219 -19.547 -20.141 1 98.25 187 ASN A N 1
ATOM 1447 C CA . ASN A 1 187 ? 18.484 -18.391 -21 1 98.25 187 ASN A CA 1
ATOM 1448 C C . ASN A 1 187 ? 17.453 -18.297 -22.125 1 98.25 187 ASN A C 1
ATOM 1450 O O . ASN A 1 187 ? 17.484 -17.344 -22.906 1 98.25 187 ASN A O 1
ATOM 1454 N N . THR A 1 188 ? 16.625 -19.25 -22.266 1 98.5 188 THR A N 1
ATOM 1455 C CA . THR A 1 188 ? 15.539 -19.172 -23.234 1 98.5 188 THR A CA 1
ATOM 1456 C C . THR A 1 188 ? 14.359 -18.375 -22.672 1 98.5 188 THR A C 1
ATOM 1458 O O . THR A 1 188 ? 13.711 -18.797 -21.719 1 98.5 188 THR A O 1
ATOM 1461 N N . PRO A 1 189 ? 14.062 -17.25 -23.297 1 98.56 189 PRO A N 1
ATOM 1462 C CA . PRO A 1 189 ? 12.969 -16.422 -22.781 1 98.56 189 PRO A CA 1
ATOM 1463 C C . PRO A 1 189 ? 11.617 -17.141 -22.859 1 98.56 189 PRO A C 1
ATOM 1465 O O . PRO A 1 189 ? 11.344 -17.844 -23.828 1 98.56 189 PRO A O 1
ATOM 1468 N N . ARG A 1 190 ? 10.82 -17.031 -21.859 1 98.88 190 ARG A N 1
ATOM 1469 C CA . ARG A 1 190 ? 9.461 -17.547 -21.844 1 98.88 190 ARG A CA 1
ATOM 1470 C C . ARG A 1 190 ? 8.461 -16.5 -22.312 1 98.88 190 ARG A C 1
ATOM 1472 O O . ARG A 1 190 ? 8.078 -15.609 -21.547 1 98.88 190 ARG A O 1
ATOM 1479 N N . ILE A 1 191 ? 8.008 -16.609 -23.578 1 98.94 191 ILE A N 1
ATOM 1480 C CA . ILE A 1 191 ? 7.176 -15.602 -24.234 1 98.94 191 ILE A CA 1
ATOM 1481 C C . ILE A 1 191 ? 5.965 -16.266 -24.875 1 98.94 191 ILE A C 1
ATOM 1483 O O . ILE A 1 191 ? 6.102 -17.281 -25.562 1 98.94 191 ILE A O 1
ATOM 1487 N N . ILE A 1 192 ? 4.797 -15.758 -24.562 1 98.94 192 ILE A N 1
ATOM 1488 C CA . ILE A 1 192 ? 3.572 -16.156 -25.25 1 98.94 192 ILE A CA 1
ATOM 1489 C C . ILE A 1 192 ? 3.025 -14.977 -26.047 1 98.94 192 ILE A C 1
ATOM 1491 O O . ILE A 1 192 ? 2.859 -13.883 -25.516 1 98.94 192 ILE A O 1
ATOM 1495 N N . GLU A 1 193 ? 2.785 -15.141 -27.297 1 98.75 193 GLU A N 1
ATOM 1496 C CA . GLU A 1 193 ? 2.211 -14.094 -28.141 1 98.75 193 GLU A CA 1
ATOM 1497 C C . GLU A 1 193 ? 0.73 -14.359 -28.406 1 98.75 193 GLU A C 1
ATOM 1499 O O . GLU A 1 193 ? 0.353 -15.453 -28.828 1 98.75 193 GLU A O 1
ATOM 1504 N N . ARG A 1 194 ? -0.039 -13.453 -28.047 1 98.44 194 ARG A N 1
ATOM 1505 C CA . ARG A 1 194 ? -1.475 -13.461 -28.312 1 98.44 194 ARG A CA 1
ATOM 1506 C C . ARG A 1 194 ? -1.94 -12.109 -28.844 1 98.44 194 ARG A C 1
ATOM 1508 O O . ARG A 1 194 ? -1.532 -11.062 -28.344 1 98.44 194 ARG A O 1
ATOM 1515 N N . ASN A 1 195 ? -2.721 -12.062 -29.969 1 97.69 195 ASN A N 1
ATOM 1516 C CA . ASN A 1 195 ? -3.301 -10.852 -30.531 1 97.69 195 ASN A CA 1
ATOM 1517 C C . ASN A 1 195 ? -2.229 -9.82 -30.859 1 97.69 195 ASN A C 1
ATOM 1519 O O . ASN A 1 195 ? -2.424 -8.617 -30.656 1 97.69 195 ASN A O 1
ATOM 1523 N N . GLY A 1 196 ? -1.126 -10.328 -31.234 1 97.38 196 GLY A N 1
ATOM 1524 C CA . GLY A 1 196 ? -0.053 -9.43 -31.625 1 97.38 196 GLY A CA 1
ATOM 1525 C C . GLY A 1 196 ? 0.684 -8.828 -30.453 1 97.38 196 GLY A C 1
ATOM 1526 O O . GLY A 1 196 ? 1.462 -7.887 -30.609 1 97.38 196 GLY A O 1
ATOM 1527 N N . ILE A 1 197 ? 0.439 -9.289 -29.281 1 98.69 197 ILE A N 1
ATOM 1528 C CA . ILE A 1 197 ? 1.096 -8.797 -28.078 1 98.69 197 ILE A CA 1
ATOM 1529 C C . ILE A 1 197 ? 1.958 -9.898 -27.469 1 98.69 197 ILE A C 1
ATOM 1531 O O . ILE A 1 197 ? 1.471 -11 -27.203 1 98.69 197 ILE A O 1
ATOM 1535 N N . LYS A 1 198 ? 3.229 -9.641 -27.297 1 98.88 198 LYS A N 1
ATOM 1536 C CA . LYS A 1 198 ? 4.16 -10.57 -26.672 1 98.88 198 LYS A CA 1
ATOM 1537 C C . LYS A 1 198 ? 4.176 -10.391 -25.156 1 98.88 198 LYS A C 1
ATOM 1539 O O . LYS A 1 198 ? 4.52 -9.32 -24.641 1 98.88 198 LYS A O 1
ATOM 1544 N N . VAL A 1 199 ? 3.801 -11.43 -24.469 1 98.94 199 VAL A N 1
ATOM 1545 C CA . VAL A 1 199 ? 3.838 -11.438 -23.016 1 98.94 199 VAL A CA 1
ATOM 1546 C C . VAL A 1 199 ? 4.977 -12.328 -22.516 1 98.94 199 VAL A C 1
ATOM 1548 O O . VAL A 1 199 ? 5.051 -13.5 -22.891 1 98.94 199 VAL A O 1
ATOM 1551 N N . GLY A 1 200 ? 5.914 -11.742 -21.734 1 98.94 200 GLY A N 1
ATOM 1552 C CA . GLY A 1 200 ? 7.039 -12.477 -21.172 1 98.94 200 GLY A CA 1
ATOM 1553 C C . GLY A 1 200 ? 6.914 -12.727 -19.688 1 98.94 200 GLY A C 1
ATOM 1554 O O . GLY A 1 200 ? 6.266 -11.953 -18.984 1 98.94 200 GLY A O 1
ATOM 1555 N N . PHE A 1 201 ? 7.621 -13.766 -19.234 1 98.94 201 PHE A N 1
ATOM 1556 C CA . PHE A 1 201 ? 7.469 -14.188 -17.859 1 98.94 201 PHE A CA 1
ATOM 1557 C C . PHE A 1 201 ? 8.828 -14.398 -17.203 1 98.94 201 PHE A C 1
ATOM 1559 O O . PHE A 1 201 ? 9.75 -14.93 -17.828 1 98.94 201 PHE A O 1
ATOM 1566 N N . LEU A 1 202 ? 8.961 -13.961 -15.984 1 98.94 202 LEU A N 1
ATOM 1567 C CA . LEU A 1 202 ? 10.031 -14.281 -15.047 1 98.94 202 LEU A CA 1
ATOM 1568 C C . LEU A 1 202 ? 9.469 -14.719 -13.703 1 98.94 202 LEU A C 1
ATOM 1570 O O . LEU A 1 202 ? 8.352 -14.336 -13.336 1 98.94 202 LEU A O 1
ATOM 1574 N N . ALA A 1 203 ? 10.219 -15.562 -13 1 98.94 203 ALA A N 1
ATOM 1575 C CA . ALA A 1 203 ? 9.766 -16.016 -11.688 1 98.94 203 ALA A CA 1
ATOM 1576 C C . ALA A 1 203 ? 10.945 -16.172 -10.727 1 98.94 203 ALA A C 1
ATOM 1578 O O . ALA A 1 203 ? 12.023 -16.609 -11.133 1 98.94 203 ALA A O 1
ATOM 1579 N N . TYR A 1 204 ? 10.688 -15.828 -9.438 1 98.94 204 TYR A N 1
ATOM 1580 C CA . TYR A 1 204 ? 11.711 -15.898 -8.398 1 98.94 204 TYR A CA 1
ATOM 1581 C C . TYR A 1 204 ? 11.109 -16.328 -7.066 1 98.94 204 TYR A C 1
ATOM 1583 O O . TYR A 1 204 ? 10.016 -15.891 -6.707 1 98.94 204 TYR A O 1
ATOM 1591 N N . ALA A 1 205 ? 11.859 -17.172 -6.32 1 98.88 205 ALA A N 1
ATOM 1592 C CA . ALA A 1 205 ? 11.484 -17.516 -4.953 1 98.88 205 ALA A CA 1
ATOM 1593 C C . ALA A 1 205 ? 12.414 -16.875 -3.938 1 98.88 205 ALA A C 1
ATOM 1595 O O . ALA A 1 205 ? 13.578 -16.594 -4.242 1 98.88 205 ALA A O 1
ATOM 1596 N N . TYR A 1 206 ? 11.875 -16.672 -2.748 1 98.56 206 TYR A N 1
ATOM 1597 C CA . TYR A 1 206 ? 12.672 -16.047 -1.697 1 98.56 206 TYR A CA 1
ATOM 1598 C C . TYR A 1 206 ? 13.734 -17.016 -1.18 1 98.56 206 TYR A C 1
ATOM 1600 O O . TYR A 1 206 ? 14.758 -16.594 -0.636 1 98.56 206 TYR A O 1
ATOM 1608 N N . GLY A 1 207 ? 13.43 -18.328 -1.293 1 98.44 207 GLY A N 1
ATOM 1609 C CA . GLY A 1 207 ? 14.312 -19.359 -0.764 1 98.44 207 GLY A CA 1
ATOM 1610 C C . GLY A 1 207 ? 13.836 -20.766 -1.067 1 98.44 207 GLY A C 1
ATOM 1611 O O . GLY A 1 207 ? 12.852 -20.953 -1.793 1 98.44 207 GLY A O 1
ATOM 1612 N N . LEU A 1 208 ? 14.617 -21.703 -0.455 1 98.31 208 LEU A N 1
ATOM 1613 C CA . LEU A 1 208 ? 14.383 -23.109 -0.764 1 98.31 208 LEU A CA 1
ATOM 1614 C C . LEU A 1 208 ? 14.312 -23.938 0.512 1 98.31 208 LEU A C 1
ATOM 1616 O O . LEU A 1 208 ? 14.773 -25.078 0.539 1 98.31 208 LEU A O 1
ATOM 1620 N N . ASN A 1 209 ? 13.844 -23.312 1.54 1 97.38 209 ASN A N 1
ATOM 1621 C CA . ASN A 1 209 ? 13.633 -23.969 2.828 1 97.38 209 ASN A CA 1
ATOM 1622 C C . ASN A 1 209 ? 14.93 -24.562 3.363 1 97.38 209 ASN A C 1
ATOM 1624 O O . ASN A 1 209 ? 14.922 -25.672 3.912 1 97.38 209 ASN A O 1
ATOM 1628 N N . GLY A 1 210 ? 15.969 -23.906 3.154 1 96.94 210 GLY A N 1
ATOM 1629 C CA . GLY A 1 210 ? 17.25 -24.328 3.688 1 96.94 210 GLY A CA 1
ATOM 1630 C C . GLY A 1 210 ? 17.984 -25.312 2.789 1 96.94 210 GLY A C 1
ATOM 1631 O O . GLY A 1 210 ? 19.125 -25.672 3.055 1 96.94 210 GLY A O 1
ATOM 1632 N N . LEU A 1 211 ? 17.281 -25.734 1.772 1 97.19 211 LEU A N 1
ATOM 1633 C CA . LEU A 1 211 ? 17.906 -26.641 0.817 1 97.19 211 LEU A CA 1
ATOM 1634 C C . LEU A 1 211 ? 18.781 -25.875 -0.17 1 97.19 211 LEU A C 1
ATOM 1636 O O . LEU A 1 211 ? 18.547 -24.688 -0.418 1 97.19 211 LEU A O 1
ATOM 1640 N N . GLU A 1 212 ? 19.781 -26.609 -0.63 1 95.19 212 GLU A N 1
ATOM 1641 C CA . GLU A 1 212 ? 20.734 -25.938 -1.514 1 95.19 212 GLU A CA 1
ATOM 1642 C C . GLU A 1 212 ? 20.656 -26.516 -2.93 1 95.19 212 GLU A C 1
ATOM 1644 O O . GLU A 1 212 ? 20.391 -27.703 -3.115 1 95.19 212 GLU A O 1
ATOM 1649 N N . ARG A 1 213 ? 20.859 -25.625 -3.805 1 96.94 213 ARG A N 1
ATOM 1650 C CA . ARG A 1 213 ? 21.125 -26.047 -5.176 1 96.94 213 ARG A CA 1
ATOM 1651 C C . ARG A 1 213 ? 22.547 -26.562 -5.328 1 96.94 213 ARG A C 1
ATOM 1653 O O . ARG A 1 213 ? 23.484 -25.984 -4.758 1 96.94 213 ARG A O 1
ATOM 1660 N N . PRO A 1 214 ? 22.688 -27.703 -6.07 1 96.56 214 PRO A N 1
ATOM 1661 C CA . PRO A 1 214 ? 24.062 -28.141 -6.332 1 96.56 214 PRO A CA 1
ATOM 1662 C C . PRO A 1 214 ? 24.906 -27.062 -7.012 1 96.56 214 PRO A C 1
ATOM 1664 O O . PRO A 1 214 ? 24.375 -26.203 -7.715 1 96.56 214 PRO A O 1
ATOM 1667 N N . GLN A 1 215 ? 26.203 -27.328 -6.816 1 92.5 215 GLN A N 1
ATOM 1668 C CA . GLN A 1 215 ? 27.141 -26.375 -7.434 1 92.5 215 GLN A CA 1
ATOM 1669 C C . GLN A 1 215 ? 26.953 -26.344 -8.945 1 92.5 215 GLN A C 1
ATOM 1671 O O . GLN A 1 215 ? 26.734 -27.375 -9.578 1 92.5 215 GLN A O 1
ATOM 1676 N N . ASN A 1 216 ? 26.875 -25.312 -9.594 1 93.31 216 ASN A N 1
ATOM 1677 C CA . ASN A 1 216 ? 26.812 -25.062 -11.031 1 93.31 216 ASN A CA 1
ATOM 1678 C C . ASN A 1 216 ? 25.422 -25.344 -11.586 1 93.31 216 ASN A C 1
ATOM 1680 O O . ASN A 1 216 ? 25.25 -25.469 -12.797 1 93.31 216 ASN A O 1
ATOM 1684 N N . GLN A 1 217 ? 24.422 -25.766 -10.719 1 98 217 GLN A N 1
ATOM 1685 C CA . GLN A 1 217 ? 23.047 -25.984 -11.164 1 98 217 GLN A CA 1
ATOM 1686 C C . GLN A 1 217 ? 22.094 -24.969 -10.539 1 98 217 GLN A C 1
ATOM 1688 O O . GLN A 1 217 ? 21.031 -25.344 -10.055 1 98 217 GLN A O 1
ATOM 1693 N N . GLN A 1 218 ? 22.547 -23.766 -10.508 1 97.44 218 GLN A N 1
ATOM 1694 C CA . GLN A 1 218 ? 21.734 -22.719 -9.891 1 97.44 218 GLN A CA 1
ATOM 1695 C C . GLN A 1 218 ? 20.453 -22.469 -10.688 1 97.44 218 GLN A C 1
ATOM 1697 O O . GLN A 1 218 ? 19.5 -21.891 -10.172 1 97.44 218 GLN A O 1
ATOM 1702 N N . TYR A 1 219 ? 20.438 -22.953 -11.977 1 98.38 219 TYR A N 1
ATOM 1703 C CA . TYR A 1 219 ? 19.281 -22.797 -12.852 1 98.38 219 TYR A CA 1
ATOM 1704 C C . TYR A 1 219 ? 18.109 -23.625 -12.359 1 98.38 219 TYR A C 1
ATOM 1706 O O . TYR A 1 219 ? 16.969 -23.422 -12.789 1 98.38 219 TYR A O 1
ATOM 1714 N N . LEU A 1 220 ? 18.297 -24.531 -11.391 1 98.81 220 LEU A N 1
ATOM 1715 C CA . LEU A 1 220 ? 17.266 -25.453 -10.914 1 98.81 220 LEU A CA 1
ATOM 1716 C C . LEU A 1 220 ? 16.156 -24.672 -10.188 1 98.81 220 LEU A C 1
ATOM 1718 O O . LEU A 1 220 ? 15.031 -25.172 -10.062 1 98.81 220 LEU A O 1
ATOM 1722 N N . ALA A 1 221 ? 16.5 -23.516 -9.695 1 98.81 221 ALA A N 1
ATOM 1723 C CA . ALA A 1 221 ? 15.539 -22.656 -9.016 1 98.81 221 ALA A CA 1
ATOM 1724 C C . ALA A 1 221 ? 16.016 -21.203 -8.992 1 98.81 221 ALA A C 1
ATOM 1726 O O . ALA A 1 221 ? 17.094 -20.906 -8.461 1 98.81 221 ALA A O 1
ATOM 1727 N N . THR A 1 222 ? 15.234 -20.328 -9.594 1 98.75 222 THR A N 1
ATOM 1728 C CA . THR A 1 222 ? 15.594 -18.922 -9.57 1 98.75 222 THR A CA 1
ATOM 1729 C C . THR A 1 222 ? 15.18 -18.281 -8.25 1 98.75 222 THR A C 1
ATOM 1731 O O . THR A 1 222 ? 14.07 -18.5 -7.762 1 98.75 222 THR A O 1
ATOM 1734 N N . LEU A 1 223 ? 16.125 -17.484 -7.676 1 98.75 223 LEU A N 1
ATOM 1735 C CA . LEU A 1 223 ? 15.883 -16.828 -6.391 1 98.75 223 LEU A CA 1
ATOM 1736 C C . LEU A 1 223 ? 15.867 -15.305 -6.547 1 98.75 223 LEU A C 1
ATOM 1738 O O . LEU A 1 223 ? 16.438 -14.773 -7.496 1 98.75 223 LEU A O 1
ATOM 1742 N N . ILE A 1 224 ? 15.156 -14.688 -5.684 1 98.81 224 ILE A N 1
ATOM 1743 C CA . ILE A 1 224 ? 15.203 -13.227 -5.625 1 98.81 224 ILE A CA 1
ATOM 1744 C C . ILE A 1 224 ? 16.641 -12.766 -5.422 1 98.81 224 ILE A C 1
ATOM 1746 O O . ILE A 1 224 ? 17.297 -13.148 -4.449 1 98.81 224 ILE A O 1
ATOM 1750 N N . ASP A 1 225 ? 17.109 -12.086 -6.32 1 98.44 225 ASP A N 1
ATOM 1751 C CA . ASP A 1 225 ? 18.422 -11.445 -6.316 1 98.44 225 ASP A CA 1
ATOM 1752 C C . ASP A 1 225 ? 18.312 -9.977 -6.711 1 98.44 225 ASP A C 1
ATOM 1754 O O . ASP A 1 225 ? 18 -9.656 -7.863 1 98.44 225 ASP A O 1
ATOM 1758 N N . LYS A 1 226 ? 18.609 -9.094 -5.84 1 97.62 226 LYS A N 1
ATOM 1759 C CA . LYS A 1 226 ? 18.344 -7.664 -5.996 1 97.62 226 LYS A CA 1
ATOM 1760 C C . LYS A 1 226 ? 19.203 -7.059 -7.102 1 97.62 226 LYS A C 1
ATOM 1762 O O . LYS A 1 226 ? 18.891 -5.977 -7.605 1 97.62 226 LYS A O 1
ATOM 1767 N N . GLU A 1 227 ? 20.25 -7.699 -7.438 1 98.12 227 GLU A N 1
ATOM 1768 C CA . GLU A 1 227 ? 21.125 -7.219 -8.516 1 98.12 227 GLU A CA 1
ATOM 1769 C C . GLU A 1 227 ? 20.734 -7.848 -9.852 1 98.12 227 GLU A C 1
ATOM 1771 O O . GLU A 1 227 ? 20.688 -7.164 -10.875 1 98.12 227 GLU A O 1
ATOM 1776 N N . LEU A 1 228 ? 20.406 -9.094 -9.82 1 98.38 228 LEU A N 1
ATOM 1777 C CA . LEU A 1 228 ? 20.203 -9.844 -11.055 1 98.38 228 LEU A CA 1
ATOM 1778 C C . LEU A 1 228 ? 18.781 -9.633 -11.57 1 98.38 228 LEU A C 1
ATOM 1780 O O . LEU A 1 228 ? 18.562 -9.508 -12.781 1 98.38 228 LEU A O 1
ATOM 1784 N N . MET A 1 229 ? 17.812 -9.602 -10.734 1 98.62 229 MET A N 1
ATOM 1785 C CA . MET A 1 229 ? 16.406 -9.547 -11.117 1 98.62 229 MET A CA 1
ATOM 1786 C C . MET A 1 229 ? 16.125 -8.328 -11.984 1 98.62 229 MET A C 1
ATOM 1788 O O . MET A 1 229 ? 15.523 -8.445 -13.062 1 98.62 229 MET A O 1
ATOM 1792 N N . PRO A 1 230 ? 16.609 -7.121 -11.633 1 98.81 230 PRO A N 1
ATOM 1793 C CA . PRO A 1 230 ? 16.359 -5.957 -12.484 1 98.81 230 PRO A CA 1
ATOM 1794 C C . PRO A 1 230 ? 16.984 -6.105 -13.875 1 98.81 230 PRO A C 1
ATOM 1796 O O . PRO A 1 230 ? 16.375 -5.676 -14.867 1 98.81 230 PRO A O 1
ATOM 1799 N N . LEU A 1 231 ? 18.109 -6.703 -13.938 1 98.81 231 LEU A N 1
ATOM 1800 C CA . LEU A 1 231 ? 18.781 -6.902 -15.227 1 98.81 231 LEU A CA 1
ATOM 1801 C C . LEU A 1 231 ? 17.984 -7.863 -16.109 1 98.81 231 LEU A C 1
ATOM 1803 O O . LEU A 1 231 ? 17.844 -7.641 -17.312 1 98.81 231 LEU A O 1
ATOM 1807 N N . GLU A 1 232 ? 17.484 -8.867 -15.523 1 98.88 232 GLU A N 1
ATOM 1808 C CA . GLU A 1 232 ? 16.703 -9.852 -16.281 1 98.88 232 GLU A CA 1
ATOM 1809 C C . GLU A 1 232 ? 15.375 -9.258 -16.75 1 98.88 232 GLU A C 1
ATOM 1811 O O . GLU A 1 232 ? 14.922 -9.547 -17.859 1 98.88 232 GLU A O 1
ATOM 1816 N N . ILE A 1 233 ? 14.781 -8.445 -15.93 1 98.94 233 ILE A N 1
ATOM 1817 C CA . ILE A 1 233 ? 13.531 -7.785 -16.312 1 98.94 233 ILE A CA 1
ATOM 1818 C C . ILE A 1 233 ? 13.781 -6.852 -17.484 1 98.94 233 ILE A C 1
ATOM 1820 O O . ILE A 1 233 ? 13.016 -6.844 -18.453 1 98.94 233 ILE A O 1
ATOM 1824 N N . LYS A 1 234 ? 14.805 -6.078 -17.453 1 98.81 234 LYS A N 1
ATOM 1825 C CA . LYS A 1 234 ? 15.156 -5.172 -18.547 1 98.81 234 LYS A CA 1
ATOM 1826 C C . LYS A 1 234 ? 15.406 -5.938 -19.828 1 98.81 234 LYS A C 1
ATOM 1828 O O . LYS A 1 234 ? 14.945 -5.531 -20.906 1 98.81 234 LYS A O 1
ATOM 1833 N N . ASP A 1 235 ? 16.156 -7.02 -19.672 1 98.81 235 ASP A N 1
ATOM 1834 C CA . ASP A 1 235 ? 16.406 -7.855 -20.844 1 98.81 235 ASP A CA 1
ATOM 1835 C C . ASP A 1 235 ? 15.109 -8.391 -21.422 1 98.81 235 ASP A C 1
ATOM 1837 O O . ASP A 1 235 ? 14.898 -8.32 -22.641 1 98.81 235 ASP A O 1
ATOM 1841 N N . LEU A 1 236 ? 14.242 -8.898 -20.562 1 98.88 236 LEU A N 1
ATOM 1842 C CA . LEU A 1 236 ? 12.953 -9.406 -21.016 1 98.88 236 LEU A CA 1
ATOM 1843 C C . LEU A 1 236 ? 12.164 -8.312 -21.719 1 98.88 236 LEU A C 1
ATOM 1845 O O . LEU A 1 236 ? 11.562 -8.547 -22.766 1 98.88 236 LEU A O 1
ATOM 1849 N N . ASN A 1 237 ? 12.172 -7.133 -21.172 1 98.69 237 ASN A N 1
ATOM 1850 C CA . ASN A 1 237 ? 11.398 -6.012 -21.703 1 98.69 237 ASN A CA 1
ATOM 1851 C C . ASN A 1 237 ? 11.867 -5.617 -23.094 1 98.69 237 ASN A C 1
ATOM 1853 O O . ASN A 1 237 ? 11.094 -5.059 -23.875 1 98.69 237 ASN A O 1
ATOM 1857 N N . SER A 1 238 ? 13.078 -5.887 -23.375 1 98.44 238 SER A N 1
ATOM 1858 C CA . SER A 1 238 ? 13.586 -5.598 -24.719 1 98.44 238 SER A CA 1
ATOM 1859 C C . SER A 1 238 ? 13.008 -6.566 -25.75 1 98.44 238 SER A C 1
ATOM 1861 O O . SER A 1 238 ? 13.117 -6.332 -26.953 1 98.44 238 SER A O 1
ATOM 1863 N N . LYS A 1 239 ? 12.336 -7.633 -25.312 1 98.62 239 LYS A N 1
ATOM 1864 C CA . LYS A 1 239 ? 11.898 -8.703 -26.203 1 98.62 239 LYS A CA 1
ATOM 1865 C C . LYS A 1 239 ? 10.375 -8.805 -26.25 1 98.62 239 LYS A C 1
ATOM 1867 O O . LYS A 1 239 ? 9.812 -9.508 -27.078 1 98.62 239 LYS A O 1
ATOM 1872 N N . VAL A 1 240 ? 9.727 -8.078 -25.328 1 98.81 240 VAL A N 1
ATOM 1873 C CA . VAL A 1 240 ? 8.289 -8.305 -25.188 1 98.81 240 VAL A CA 1
ATOM 1874 C C . VAL A 1 240 ? 7.562 -6.965 -25.078 1 98.81 240 VAL A C 1
ATOM 1876 O O . VAL A 1 240 ? 8.203 -5.918 -24.953 1 98.81 240 VAL A O 1
ATOM 1879 N N . ASP A 1 241 ? 6.211 -6.996 -25.188 1 98.69 241 ASP A N 1
ATOM 1880 C CA . ASP A 1 241 ? 5.355 -5.832 -24.984 1 98.69 241 ASP A CA 1
ATOM 1881 C C . ASP A 1 241 ? 4.938 -5.703 -23.516 1 98.69 241 ASP A C 1
ATOM 1883 O O . ASP A 1 241 ? 4.828 -4.594 -22.984 1 98.69 241 ASP A O 1
ATOM 1887 N N . VAL A 1 242 ? 4.668 -6.852 -22.891 1 98.88 242 VAL A N 1
ATOM 1888 C CA . VAL A 1 242 ? 4.211 -6.914 -21.516 1 98.88 242 VAL A CA 1
ATOM 1889 C C . VAL A 1 242 ? 5.047 -7.934 -20.734 1 98.88 242 VAL A C 1
ATOM 1891 O O . VAL A 1 242 ? 5.234 -9.062 -21.188 1 98.88 242 VAL A O 1
ATOM 1894 N N . SER A 1 243 ? 5.555 -7.535 -19.609 1 98.94 243 SER A N 1
ATOM 1895 C CA . SER A 1 243 ? 6.297 -8.461 -18.75 1 98.94 243 SER A CA 1
ATOM 1896 C C . SER A 1 243 ? 5.523 -8.758 -17.469 1 98.94 243 SER A C 1
ATOM 1898 O O . SER A 1 243 ? 5.008 -7.848 -16.812 1 98.94 243 SER A O 1
ATOM 1900 N N . VAL A 1 244 ? 5.383 -10.023 -17.156 1 98.94 244 VAL A N 1
ATOM 1901 C CA . VAL A 1 244 ? 4.793 -10.531 -15.922 1 98.94 244 VAL A CA 1
ATOM 1902 C C . VAL A 1 244 ? 5.871 -11.172 -15.055 1 98.94 244 VAL A C 1
ATOM 1904 O O . VAL A 1 244 ? 6.516 -12.141 -15.469 1 98.94 244 VAL A O 1
ATOM 1907 N N . VAL A 1 245 ? 6.094 -10.609 -13.883 1 98.94 245 VAL A N 1
ATOM 1908 C CA . VAL A 1 245 ? 7.109 -11.117 -12.969 1 98.94 245 VAL A CA 1
ATOM 1909 C C . VAL A 1 245 ? 6.438 -11.758 -11.758 1 98.94 245 VAL A C 1
ATOM 1911 O O . VAL A 1 245 ? 5.715 -11.094 -11.016 1 98.94 245 VAL A O 1
ATOM 1914 N N . ILE A 1 246 ? 6.684 -13.023 -11.578 1 98.94 246 ILE A N 1
ATOM 1915 C CA . ILE A 1 246 ? 6.102 -13.781 -10.477 1 98.94 246 ILE A CA 1
ATOM 1916 C C . ILE A 1 246 ? 7.094 -13.859 -9.32 1 98.94 246 ILE A C 1
ATOM 1918 O O . ILE A 1 246 ? 8.234 -14.297 -9.5 1 98.94 246 ILE A O 1
ATOM 1922 N N . ILE A 1 247 ? 6.676 -13.43 -8.141 1 98.88 247 ILE A N 1
ATOM 1923 C CA . ILE A 1 247 ? 7.578 -13.367 -6.996 1 98.88 247 ILE A CA 1
ATOM 1924 C C . ILE A 1 247 ? 6.969 -14.125 -5.816 1 98.88 247 ILE A C 1
ATOM 1926 O O . ILE A 1 247 ? 5.875 -13.789 -5.355 1 98.88 247 ILE A O 1
ATOM 1930 N N . GLN A 1 248 ? 7.684 -15.086 -5.363 1 98.75 248 GLN A N 1
ATOM 1931 C CA . GLN A 1 248 ? 7.262 -15.836 -4.191 1 98.75 248 GLN A CA 1
ATOM 1932 C C . GLN A 1 248 ? 8.008 -15.375 -2.941 1 98.75 248 GLN A C 1
ATOM 1934 O O . GLN A 1 248 ? 9.148 -15.781 -2.709 1 98.75 248 GLN A O 1
ATOM 1939 N N . ASN A 1 249 ? 7.379 -14.562 -2.102 1 98.5 249 ASN A N 1
ATOM 1940 C CA . ASN A 1 249 ? 7.906 -14.078 -0.831 1 98.5 249 ASN A CA 1
ATOM 1941 C C . ASN A 1 249 ? 6.793 -13.586 0.09 1 98.5 249 ASN A C 1
ATOM 1943 O O . ASN A 1 249 ? 5.613 -13.711 -0.238 1 98.5 249 ASN A O 1
ATOM 1947 N N . GLY A 1 250 ? 7.16 -13.141 1.269 1 98.25 250 GLY A N 1
ATOM 1948 C CA . GLY A 1 250 ? 6.191 -12.711 2.264 1 98.25 250 GLY A CA 1
ATOM 1949 C C . GLY A 1 250 ? 6.09 -13.656 3.447 1 98.25 250 GLY A C 1
ATOM 1950 O O . GLY A 1 250 ? 6.844 -14.625 3.535 1 98.25 250 GLY A O 1
ATOM 1951 N N . GLU A 1 251 ? 5.184 -13.32 4.34 1 98.25 251 GLU A N 1
ATOM 1952 C CA . GLU A 1 251 ? 4.965 -14.102 5.555 1 98.25 251 GLU A CA 1
ATOM 1953 C C . GLU A 1 251 ? 3.684 -14.922 5.461 1 98.25 251 GLU A C 1
ATOM 1955 O O . GLU A 1 251 ? 2.615 -14.391 5.156 1 98.25 251 GLU A O 1
ATOM 1960 N N . GLU A 1 252 ? 3.781 -16.203 5.75 1 97.94 252 GLU A N 1
ATOM 1961 C CA . GLU A 1 252 ? 2.625 -17.078 5.656 1 97.94 252 GLU A CA 1
ATOM 1962 C C . GLU A 1 252 ? 1.486 -16.609 6.551 1 97.94 252 GLU A C 1
ATOM 1964 O O . GLU A 1 252 ? 1.716 -16.188 7.691 1 97.94 252 GLU A O 1
ATOM 1969 N N . TYR A 1 253 ? 0.297 -16.547 5.926 1 98.19 253 TYR A N 1
ATOM 1970 C CA . TYR A 1 253 ? -0.987 -16.359 6.594 1 98.19 253 TYR A CA 1
ATOM 1971 C C . TYR A 1 253 ? -1.196 -14.898 6.969 1 98.19 253 TYR A C 1
ATOM 1973 O O . TYR A 1 253 ? -2.16 -14.562 7.66 1 98.19 253 TYR A O 1
ATOM 1981 N N . GLU A 1 254 ? -0.291 -14.023 6.574 1 97.56 254 GLU A N 1
ATOM 1982 C CA . GLU A 1 254 ? -0.504 -12.594 6.738 1 97.56 254 GLU A CA 1
ATOM 1983 C C . GLU A 1 254 ? -1.265 -12.008 5.551 1 97.56 254 GLU A C 1
ATOM 1985 O O . GLU A 1 254 ? -0.888 -12.227 4.398 1 97.56 254 GLU A O 1
ATOM 1990 N N . THR A 1 255 ? -2.277 -11.211 5.836 1 97.56 255 THR A N 1
ATOM 1991 C CA . THR A 1 255 ? -3.184 -10.75 4.785 1 97.56 255 THR A CA 1
ATOM 1992 C C . THR A 1 255 ? -2.74 -9.398 4.238 1 97.56 255 THR A C 1
ATOM 1994 O O . THR A 1 255 ? -3.393 -8.836 3.355 1 97.56 255 THR A O 1
ATOM 1997 N N . MET A 1 256 ? -1.645 -8.859 4.793 1 97.62 256 MET A N 1
ATOM 1998 C CA . MET A 1 256 ? -1.021 -7.637 4.297 1 97.62 256 MET A CA 1
ATOM 1999 C C . MET A 1 256 ? 0.444 -7.875 3.947 1 97.62 256 MET A C 1
ATOM 2001 O O . MET A 1 256 ? 1.13 -8.648 4.621 1 97.62 256 MET A O 1
ATOM 2005 N N . PRO A 1 257 ? 0.893 -7.188 2.926 1 98.19 257 PRO A N 1
ATOM 2006 C CA . PRO A 1 257 ? 2.285 -7.422 2.539 1 98.19 257 PRO A CA 1
ATOM 2007 C C . PRO A 1 257 ? 3.283 -6.875 3.557 1 98.19 257 PRO A C 1
ATOM 2009 O O . PRO A 1 257 ? 3.031 -5.84 4.18 1 98.19 257 PRO A O 1
ATOM 2012 N N . THR A 1 258 ? 4.379 -7.586 3.625 1 97.31 258 THR A N 1
ATOM 2013 C CA . THR A 1 258 ? 5.492 -7.117 4.441 1 97.31 258 THR A CA 1
ATOM 2014 C C . THR A 1 258 ? 6.258 -6.008 3.727 1 97.31 258 THR A C 1
ATOM 2016 O O . THR A 1 258 ? 6.078 -5.797 2.525 1 97.31 258 THR A O 1
ATOM 2019 N N . ALA A 1 259 ? 7.145 -5.352 4.504 1 95 259 ALA A N 1
ATOM 2020 C CA . ALA A 1 259 ? 8.008 -4.324 3.918 1 95 259 ALA A CA 1
ATOM 2021 C C . ALA A 1 259 ? 8.898 -4.914 2.834 1 95 259 ALA A C 1
ATOM 2023 O O . ALA A 1 259 ? 9.172 -4.266 1.821 1 95 259 ALA A O 1
ATOM 2024 N N . ASP A 1 260 ? 9.344 -6.152 3.084 1 96.75 260 ASP A N 1
ATOM 2025 C CA . ASP A 1 260 ? 10.211 -6.812 2.111 1 96.75 260 ASP A CA 1
ATOM 2026 C C . ASP A 1 260 ? 9.461 -7.098 0.813 1 96.75 260 ASP A C 1
ATOM 2028 O O . ASP A 1 260 ? 10.008 -6.93 -0.278 1 96.75 260 ASP A O 1
ATOM 2032 N N . GLN A 1 261 ? 8.234 -7.543 0.871 1 98.5 261 GLN A N 1
ATOM 2033 C CA . GLN A 1 261 ? 7.406 -7.746 -0.315 1 98.5 261 GLN A CA 1
ATOM 2034 C C . GLN A 1 261 ? 7.246 -6.453 -1.105 1 98.5 261 GLN A C 1
ATOM 2036 O O . GLN A 1 261 ? 7.434 -6.434 -2.324 1 98.5 261 GLN A O 1
ATOM 2041 N N . ILE A 1 262 ? 6.977 -5.402 -0.377 1 98.38 262 ILE A N 1
ATOM 2042 C CA . ILE A 1 262 ? 6.746 -4.102 -0.997 1 98.38 262 ILE A CA 1
ATOM 2043 C C . ILE A 1 262 ? 8.023 -3.629 -1.691 1 98.38 262 ILE A C 1
ATOM 2045 O O . ILE A 1 262 ? 7.977 -3.16 -2.832 1 98.38 262 ILE A O 1
ATOM 2049 N N . ALA A 1 263 ? 9.117 -3.793 -1.04 1 97.69 263 ALA A N 1
ATOM 2050 C CA . ALA A 1 263 ? 10.398 -3.383 -1.606 1 97.69 263 ALA A CA 1
ATOM 2051 C C . ALA A 1 263 ? 10.742 -4.207 -2.846 1 97.69 263 ALA A C 1
ATOM 2053 O O . ALA A 1 263 ? 11.273 -3.678 -3.824 1 97.69 263 ALA A O 1
ATOM 2054 N N . THR A 1 264 ? 10.453 -5.492 -2.801 1 98.69 264 THR A N 1
ATOM 2055 C CA . THR A 1 264 ? 10.75 -6.359 -3.934 1 98.69 264 THR A CA 1
ATOM 2056 C C . THR A 1 264 ? 9.859 -6.023 -5.121 1 98.69 264 THR A C 1
ATOM 2058 O O . THR A 1 264 ? 10.32 -5.992 -6.266 1 98.69 264 THR A O 1
ATOM 2061 N N . HIS A 1 265 ? 8.602 -5.773 -4.867 1 98.69 265 HIS A N 1
ATOM 2062 C CA . HIS A 1 265 ? 7.699 -5.316 -5.922 1 98.69 265 HIS A CA 1
ATOM 2063 C C . HIS A 1 265 ? 8.195 -4.016 -6.547 1 98.69 265 HIS A C 1
ATOM 2065 O O . HIS A 1 265 ? 8.148 -3.855 -7.77 1 98.69 265 HIS A O 1
ATOM 2071 N N . GLN A 1 266 ? 8.625 -3.104 -5.703 1 98.56 266 GLN A N 1
ATOM 2072 C CA . GLN A 1 266 ? 9.156 -1.833 -6.184 1 98.56 266 GLN A CA 1
ATOM 2073 C C . GLN A 1 266 ? 10.367 -2.051 -7.094 1 98.56 266 GLN A C 1
ATOM 2075 O O . GLN A 1 266 ? 10.484 -1.403 -8.133 1 98.56 266 GLN A O 1
ATOM 2080 N N . LEU A 1 267 ? 11.234 -2.949 -6.641 1 98.62 267 LEU A N 1
ATOM 2081 C CA . LEU A 1 267 ? 12.414 -3.27 -7.438 1 98.62 267 LEU A CA 1
ATOM 2082 C C . LEU A 1 267 ? 12.016 -3.744 -8.828 1 98.62 267 LEU A C 1
ATOM 2084 O O . LEU A 1 267 ? 12.594 -3.303 -9.828 1 98.62 267 LEU A O 1
ATOM 2088 N N . ALA A 1 268 ? 11.047 -4.617 -8.891 1 98.88 268 ALA A N 1
ATOM 2089 C CA . ALA A 1 268 ? 10.555 -5.125 -10.172 1 98.88 268 ALA A CA 1
ATOM 2090 C C . ALA A 1 268 ? 9.914 -4.016 -10.992 1 98.88 268 ALA A C 1
ATOM 2092 O O . ALA A 1 268 ? 10.172 -3.889 -12.195 1 98.88 268 ALA A O 1
ATOM 2093 N N . ARG A 1 269 ? 9.102 -3.244 -10.359 1 98.69 269 ARG A N 1
ATOM 2094 C CA . ARG A 1 269 ? 8.445 -2.115 -11.008 1 98.69 269 ARG A CA 1
ATOM 2095 C C . ARG A 1 269 ? 9.469 -1.154 -11.602 1 98.69 269 ARG A C 1
ATOM 2097 O O . ARG A 1 269 ? 9.359 -0.762 -12.766 1 98.69 269 ARG A O 1
ATOM 2104 N N . ASP A 1 270 ? 10.406 -0.821 -10.797 1 98.38 270 ASP A N 1
ATOM 2105 C CA . ASP A 1 270 ? 11.422 0.144 -11.227 1 98.38 270 ASP A CA 1
ATOM 2106 C C . ASP A 1 270 ? 12.234 -0.394 -12.398 1 98.38 270 ASP A C 1
ATOM 2108 O O . ASP A 1 270 ? 12.719 0.377 -13.227 1 98.38 270 ASP A O 1
ATOM 2112 N N . ALA A 1 271 ? 12.328 -1.695 -12.438 1 98.81 271 ALA A N 1
ATOM 2113 C CA . ALA A 1 271 ? 13.055 -2.33 -13.539 1 98.81 271 ALA A CA 1
ATOM 2114 C C . ALA A 1 271 ? 12.195 -2.402 -14.797 1 98.81 271 ALA A C 1
ATOM 2116 O O . ALA A 1 271 ? 12.688 -2.76 -15.867 1 98.81 271 ALA A O 1
ATOM 2117 N N . GLY A 1 272 ? 10.883 -2.168 -14.656 1 98.69 272 GLY A N 1
ATOM 2118 C CA . GLY A 1 272 ? 10.039 -2.055 -15.836 1 98.69 272 GLY A CA 1
ATOM 2119 C C . GLY A 1 272 ? 8.961 -3.123 -15.898 1 98.69 272 GLY A C 1
ATOM 2120 O O . GLY A 1 272 ? 8.227 -3.209 -16.891 1 98.69 272 GLY A O 1
ATOM 2121 N N . ALA A 1 273 ? 8.836 -3.922 -14.859 1 98.94 273 ALA A N 1
ATOM 2122 C CA . ALA A 1 273 ? 7.812 -4.961 -14.883 1 98.94 273 ALA A CA 1
ATOM 2123 C C . ALA A 1 273 ? 6.422 -4.352 -15.055 1 98.94 273 ALA A C 1
ATOM 2125 O O . ALA A 1 273 ? 6.105 -3.324 -14.445 1 98.94 273 ALA A O 1
ATOM 2126 N N . ASN A 1 274 ? 5.602 -4.926 -15.93 1 98.94 274 ASN A N 1
ATOM 2127 C CA . ASN A 1 274 ? 4.242 -4.438 -16.125 1 98.94 274 ASN A CA 1
ATOM 2128 C C . ASN A 1 274 ? 3.297 -4.953 -15.039 1 98.94 274 ASN A C 1
ATOM 2130 O O . ASN A 1 274 ? 2.484 -4.191 -14.508 1 98.94 274 ASN A O 1
ATOM 2134 N N . PHE A 1 275 ? 3.359 -6.227 -14.75 1 98.94 275 PHE A N 1
ATOM 2135 C CA . PHE A 1 275 ? 2.541 -6.801 -13.688 1 98.94 275 PHE A CA 1
ATOM 2136 C C . PHE A 1 275 ? 3.377 -7.695 -12.789 1 98.94 275 PHE A C 1
ATOM 2138 O O . PHE A 1 275 ? 4.105 -8.57 -13.266 1 98.94 275 PHE A O 1
ATOM 2145 N N . VAL A 1 276 ? 3.332 -7.504 -11.5 1 98.94 276 VAL A N 1
ATOM 2146 C CA . VAL A 1 276 ? 4.016 -8.344 -10.523 1 98.94 276 VAL A CA 1
ATOM 2147 C C . VAL A 1 276 ? 3.008 -9.25 -9.82 1 98.94 276 VAL A C 1
ATOM 2149 O O . VAL A 1 276 ? 2.072 -8.758 -9.18 1 98.94 276 VAL A O 1
ATOM 2152 N N . LEU A 1 277 ? 3.178 -10.5 -9.945 1 98.88 277 LEU A N 1
ATOM 2153 C CA . LEU A 1 277 ? 2.305 -11.508 -9.336 1 98.88 277 LEU A CA 1
ATOM 2154 C C . LEU A 1 277 ? 2.957 -12.125 -8.109 1 98.88 277 LEU A C 1
ATOM 2156 O O . LEU A 1 277 ? 3.895 -12.914 -8.227 1 98.88 277 LEU A O 1
ATOM 2160 N N . GLY A 1 278 ? 2.441 -11.789 -6.965 1 98.81 278 GLY A N 1
ATOM 2161 C CA . GLY A 1 278 ? 3.016 -12.273 -5.719 1 98.81 278 GLY A CA 1
ATOM 2162 C C . GLY A 1 278 ? 2.324 -13.516 -5.188 1 98.81 278 GLY A C 1
ATOM 2163 O O . GLY A 1 278 ? 1.164 -13.773 -5.512 1 98.81 278 GLY A O 1
ATOM 2164 N N . GLY A 1 279 ? 3.104 -14.211 -4.371 1 98.38 279 GLY A N 1
ATOM 2165 C CA . GLY A 1 279 ? 2.594 -15.398 -3.707 1 98.38 279 GLY A CA 1
ATOM 2166 C C . GLY A 1 279 ? 3.443 -15.828 -2.527 1 98.38 279 GLY A C 1
ATOM 2167 O O . GLY A 1 279 ? 4.387 -15.133 -2.146 1 98.38 279 GLY A O 1
ATOM 2168 N N . HIS A 1 280 ? 3.062 -16.938 -1.97 1 98.25 280 HIS A N 1
ATOM 2169 C CA . HIS A 1 280 ? 3.764 -17.562 -0.858 1 98.25 280 HIS A CA 1
ATOM 2170 C C . HIS A 1 280 ? 2.926 -17.531 0.415 1 98.25 280 HIS A C 1
ATOM 2172 O O . HIS A 1 280 ? 2.83 -18.531 1.129 1 98.25 280 HIS A O 1
ATOM 2178 N N . PRO A 1 281 ? 2.221 -16.484 0.79 1 98.69 281 PRO A N 1
ATOM 2179 C CA . PRO A 1 281 ? 1.533 -16.391 2.078 1 98.69 281 PRO A CA 1
ATOM 2180 C C . PRO A 1 281 ? 0.383 -17.391 2.213 1 98.69 281 PRO A C 1
ATOM 2182 O O . PRO A 1 281 ? -0.142 -17.578 3.312 1 98.69 281 PRO A O 1
ATOM 2185 N N . HIS A 1 282 ? -0.097 -17.953 1.185 1 98.75 282 HIS A N 1
ATOM 2186 C CA . HIS A 1 282 ? -1.189 -18.922 1.123 1 98.75 282 HIS A CA 1
ATOM 2187 C C . HIS A 1 282 ? -2.529 -18.25 1.425 1 98.75 282 HIS A C 1
ATOM 2189 O O . HIS A 1 282 ? -3.543 -18.938 1.585 1 98.75 282 HIS A O 1
ATOM 2195 N N . VAL A 1 283 ? -2.514 -16.984 1.607 1 98.75 283 VAL A N 1
ATOM 2196 C CA . VAL A 1 283 ? -3.721 -16.172 1.738 1 98.75 283 VAL A CA 1
ATOM 2197 C C . VAL A 1 283 ? -3.65 -14.977 0.787 1 98.75 283 VAL A C 1
ATOM 2199 O O . VAL A 1 283 ? -2.57 -14.617 0.313 1 98.75 283 VAL A O 1
ATOM 2202 N N . LEU A 1 284 ? -4.816 -14.414 0.514 1 98.75 284 LEU A N 1
ATOM 2203 C CA . LEU A 1 284 ? -4.898 -13.297 -0.417 1 98.75 284 LEU A CA 1
ATOM 2204 C C . LEU A 1 284 ? -4.309 -12.031 0.202 1 98.75 284 LEU A C 1
ATOM 2206 O O . LEU A 1 284 ? -4.547 -11.742 1.376 1 98.75 284 LEU A O 1
ATOM 2210 N N . GLU A 1 285 ? -3.516 -11.367 -0.522 1 98.75 285 GLU A N 1
ATOM 2211 C CA . GLU A 1 285 ? -3.09 -10 -0.239 1 98.75 285 GLU A CA 1
ATOM 2212 C C . GLU A 1 285 ? -3.521 -9.047 -1.349 1 98.75 285 GLU A C 1
ATOM 2214 O O . GLU A 1 285 ? -3.785 -9.469 -2.475 1 98.75 285 GLU A O 1
ATOM 2219 N N . PRO A 1 286 ? -3.559 -7.77 -1.137 1 98.69 286 PRO A N 1
ATOM 2220 C CA . PRO A 1 286 ? -4.234 -6.805 -2.006 1 98.69 286 PRO A CA 1
ATOM 2221 C C . PRO A 1 286 ? -3.475 -6.543 -3.305 1 98.69 286 PRO A C 1
ATOM 2223 O O . PRO A 1 286 ? -2.281 -6.844 -3.396 1 98.69 286 PRO A O 1
ATOM 2226 N N . PHE A 1 287 ? -4.273 -5.988 -4.223 1 98.75 287 PHE A N 1
ATOM 2227 C CA . PHE A 1 287 ? -3.719 -5.414 -5.445 1 98.75 287 PHE A CA 1
ATOM 2228 C C . PHE A 1 287 ? -3.059 -4.07 -5.156 1 98.75 287 PHE A C 1
ATOM 2230 O O . PHE A 1 287 ? -3.32 -3.449 -4.125 1 98.75 287 PHE A O 1
ATOM 2237 N N . ILE A 1 288 ? -2.227 -3.678 -6.074 1 98.56 288 ILE A N 1
ATOM 2238 C CA . ILE A 1 288 ? -1.678 -2.326 -6.082 1 98.56 288 ILE A CA 1
ATOM 2239 C C . ILE A 1 288 ? -1.611 -1.806 -7.516 1 98.56 288 ILE A C 1
ATOM 2241 O O . ILE A 1 288 ? -1.308 -2.561 -8.445 1 98.56 288 ILE A O 1
ATOM 2245 N N . TYR A 1 289 ? -1.991 -0.579 -7.734 1 98.44 289 TYR A N 1
ATOM 2246 C CA . TYR A 1 289 ? -1.873 0.156 -8.984 1 98.44 289 TYR A CA 1
ATOM 2247 C C . TYR A 1 289 ? -0.782 1.217 -8.898 1 98.44 289 TYR A C 1
ATOM 2249 O O . TYR A 1 289 ? -0.854 2.121 -8.062 1 98.44 289 TYR A O 1
ATOM 2257 N N . TYR A 1 290 ? 0.212 1.066 -9.734 1 97.69 290 TYR A N 1
ATOM 2258 C CA . TYR A 1 290 ? 1.336 1.993 -9.656 1 97.69 290 TYR A CA 1
ATOM 2259 C C . TYR A 1 290 ? 1.147 3.164 -10.609 1 97.69 290 TYR A C 1
ATOM 2261 O O . TYR A 1 290 ? 1.42 4.312 -10.258 1 97.69 290 TYR A O 1
ATOM 2269 N N . ASN A 1 291 ? 0.819 2.859 -11.883 1 95.69 291 ASN A N 1
ATOM 2270 C CA . ASN A 1 291 ? 0.62 3.832 -12.953 1 95.69 291 ASN A CA 1
ATOM 2271 C C . ASN A 1 291 ? -0.145 3.227 -14.125 1 95.69 291 ASN A C 1
ATOM 2273 O O . ASN A 1 291 ? -0.7 2.131 -14.016 1 95.69 291 ASN A O 1
ATOM 2277 N N . GLU A 1 292 ? -0.124 3.797 -15.258 1 96.06 292 GLU A N 1
ATOM 2278 C CA . GLU A 1 292 ? -0.992 3.459 -16.375 1 96.06 292 GLU A CA 1
ATOM 2279 C C . GLU A 1 292 ? -0.6 2.117 -17 1 96.06 292 GLU A C 1
ATOM 2281 O O . GLU A 1 292 ? -1.37 1.53 -17.766 1 96.06 292 GLU A O 1
ATOM 2286 N N . SER A 1 293 ? 0.602 1.614 -16.625 1 98 293 SER A N 1
ATOM 2287 C CA . SER A 1 293 ? 1.033 0.387 -17.297 1 98 293 SER A CA 1
ATOM 2288 C C . SER A 1 293 ? 1.614 -0.606 -16.297 1 98 293 SER A C 1
ATOM 2290 O O . SER A 1 293 ? 2.096 -1.674 -16.672 1 98 293 SER A O 1
ATOM 2292 N N . GLN A 1 294 ? 1.624 -0.222 -15 1 98.69 294 GLN A N 1
ATOM 2293 C CA . GLN A 1 294 ? 2.256 -1.093 -14.016 1 98.69 294 GLN A CA 1
ATOM 2294 C C . GLN A 1 294 ? 1.345 -1.316 -12.812 1 98.69 294 GLN A C 1
ATOM 2296 O O . GLN A 1 294 ? 0.766 -0.367 -12.281 1 98.69 294 GLN A O 1
ATOM 2301 N N . ALA A 1 295 ? 1.183 -2.549 -12.453 1 98.81 295 ALA A N 1
ATOM 2302 C CA . ALA A 1 295 ? 0.362 -2.949 -11.312 1 98.81 295 ALA A CA 1
ATOM 2303 C C . ALA A 1 295 ? 0.833 -4.285 -10.742 1 98.81 295 ALA A C 1
ATOM 2305 O O . ALA A 1 295 ? 1.837 -4.84 -11.195 1 98.81 295 ALA A O 1
ATOM 2306 N N . GLY A 1 296 ? 0.189 -4.746 -9.664 1 98.75 296 GLY A N 1
ATOM 2307 C CA . GLY A 1 296 ? 0.544 -6.039 -9.109 1 98.75 296 GLY A CA 1
ATOM 2308 C C . GLY A 1 296 ? -0.463 -6.551 -8.094 1 98.75 296 GLY A C 1
ATOM 2309 O O . GLY A 1 296 ? -1.47 -5.891 -7.828 1 98.75 296 GLY A O 1
ATOM 2310 N N . LEU A 1 297 ? -0.223 -7.691 -7.676 1 98.81 297 LEU A N 1
ATOM 2311 C CA . LEU A 1 297 ? -0.875 -8.422 -6.59 1 98.81 297 LEU A CA 1
ATOM 2312 C C . LEU A 1 297 ? 0.155 -8.984 -5.621 1 98.81 297 LEU A C 1
ATOM 2314 O O . LEU A 1 297 ? 1.114 -9.641 -6.035 1 98.81 297 LEU A O 1
ATOM 2318 N N . PHE A 1 298 ? -0.065 -8.711 -4.383 1 98.81 298 PHE A N 1
ATOM 2319 C CA . PHE A 1 298 ? 0.976 -9.094 -3.436 1 98.81 298 PHE A CA 1
ATOM 2320 C C . PHE A 1 298 ? 0.901 -10.586 -3.123 1 98.81 298 PHE A C 1
ATOM 2322 O O . PHE A 1 298 ? 1.918 -11.211 -2.816 1 98.81 298 PHE A O 1
ATOM 2329 N N . SER A 1 299 ? -0.342 -11.156 -3.129 1 98.88 299 SER A N 1
ATOM 2330 C CA . SER A 1 299 ? -0.445 -12.602 -2.961 1 98.88 299 SER A CA 1
ATOM 2331 C C . SER A 1 299 ? -1.713 -13.148 -3.611 1 98.88 299 SER A C 1
ATOM 2333 O O . SER A 1 299 ? -2.809 -12.633 -3.373 1 98.88 299 SER A O 1
ATOM 2335 N N . HIS A 1 300 ? -1.506 -14.164 -4.359 1 98.62 300 HIS A N 1
ATOM 2336 C CA . HIS A 1 300 ? -2.619 -14.805 -5.051 1 98.62 300 HIS A CA 1
ATOM 2337 C C . HIS A 1 300 ? -3.301 -15.844 -4.164 1 98.62 300 HIS A C 1
ATOM 2339 O O . HIS A 1 300 ? -4.371 -16.344 -4.5 1 98.62 300 HIS A O 1
ATOM 2345 N N . GLY A 1 301 ? -2.715 -16.203 -3.021 1 98.62 301 GLY A N 1
ATOM 2346 C CA . GLY A 1 301 ? -3.289 -17.219 -2.15 1 98.62 301 GLY A CA 1
ATOM 2347 C C . GLY A 1 301 ? -3.299 -18.594 -2.77 1 98.62 301 GLY A C 1
ATOM 2348 O O . GLY A 1 301 ? -2.562 -18.859 -3.723 1 98.62 301 GLY A O 1
ATOM 2349 N N . ASN A 1 302 ? -4.055 -19.484 -2.117 1 98.69 302 ASN A N 1
ATOM 2350 C CA . ASN A 1 302 ? -4.23 -20.844 -2.617 1 98.69 302 ASN A CA 1
ATOM 2351 C C . ASN A 1 302 ? -5.312 -20.906 -3.691 1 98.69 302 ASN A C 1
ATOM 2353 O O . ASN A 1 302 ? -6.156 -20.016 -3.787 1 98.69 302 ASN A O 1
ATOM 2357 N N . PHE A 1 303 ? -5.25 -21.938 -4.523 1 98.75 303 PHE A N 1
ATOM 2358 C CA . PHE A 1 303 ? -6.309 -22.234 -5.477 1 98.75 303 PHE A CA 1
ATOM 2359 C C . PHE A 1 303 ? -6.84 -23.656 -5.266 1 98.75 303 PHE A C 1
ATOM 2361 O O . PHE A 1 303 ? -7.934 -23.828 -4.727 1 98.75 303 PHE A O 1
ATOM 2368 N N . LEU A 1 304 ? -6.055 -24.641 -5.48 1 98.69 304 LEU A N 1
ATOM 2369 C CA . LEU A 1 304 ? -6.332 -26.016 -5.102 1 98.69 304 LEU A CA 1
ATOM 2370 C C . LEU A 1 304 ? -5.348 -26.5 -4.043 1 98.69 304 LEU A C 1
ATOM 2372 O O . LEU A 1 304 ? -4.152 -26.625 -4.309 1 98.69 304 LEU A O 1
ATOM 2376 N N . THR A 1 305 ? -5.867 -26.766 -2.832 1 97.75 305 THR A N 1
ATOM 2377 C CA . THR A 1 305 ? -4.973 -27.016 -1.708 1 97.75 305 THR A CA 1
ATOM 2378 C C . THR A 1 305 ? -5.605 -27.984 -0.711 1 97.75 305 THR A C 1
ATOM 2380 O O . THR A 1 305 ? -6.816 -28.203 -0.743 1 97.75 305 THR A O 1
ATOM 2383 N N . GLY A 1 306 ? -4.77 -28.562 0.063 1 96.69 306 GLY A N 1
ATOM 2384 C CA . GLY A 1 306 ? -5.25 -29.375 1.175 1 96.69 306 GLY A CA 1
ATOM 2385 C C . GLY A 1 306 ? -5.254 -28.625 2.494 1 96.69 306 GLY A C 1
ATOM 2386 O O . GLY A 1 306 ? -5.641 -29.188 3.525 1 96.69 306 GLY A O 1
ATOM 2387 N N . GLN A 1 307 ? -4.805 -27.375 2.512 1 95.62 307 GLN A N 1
ATOM 2388 C CA . GLN A 1 307 ? -4.871 -26.594 3.738 1 95.62 307 GLN A CA 1
ATOM 2389 C C . GLN A 1 307 ? -6.316 -26.328 4.145 1 95.62 307 GLN A C 1
ATOM 2391 O O . GLN A 1 307 ? -7.188 -26.141 3.289 1 95.62 307 GLN A O 1
ATOM 2396 N N . TYR A 1 308 ? -6.531 -26.297 5.512 1 93.06 308 TYR A N 1
ATOM 2397 C CA . TYR A 1 308 ? -7.93 -26.359 5.922 1 93.06 308 TYR A CA 1
ATOM 2398 C C . TYR A 1 308 ? -8.297 -25.141 6.766 1 93.06 308 TYR A C 1
ATOM 2400 O O . TYR A 1 308 ? -9.453 -24.969 7.152 1 93.06 308 TYR A O 1
ATOM 2408 N N . GLU A 1 309 ? -7.27 -24.281 7.07 1 92.94 309 GLU A N 1
ATOM 2409 C CA . GLU A 1 309 ? -7.637 -23.031 7.738 1 92.94 309 GLU A CA 1
ATOM 2410 C C . GLU A 1 309 ? -8.484 -22.156 6.828 1 92.94 309 GLU A C 1
ATOM 2412 O O . GLU A 1 309 ? -8.219 -22.047 5.625 1 92.94 309 GLU A O 1
ATOM 2417 N N . ALA A 1 310 ? -9.453 -21.516 7.355 1 91.5 310 ALA A N 1
ATOM 2418 C CA . ALA A 1 310 ? -10.469 -20.781 6.602 1 91.5 310 ALA A CA 1
ATOM 2419 C C . ALA A 1 310 ? -9.828 -19.797 5.629 1 91.5 310 ALA A C 1
ATOM 2421 O O . ALA A 1 310 ? -10.203 -19.75 4.453 1 91.5 310 ALA A O 1
ATOM 2422 N N . ALA A 1 311 ? -8.836 -19.062 6.113 1 93.38 311 ALA A N 1
ATOM 2423 C CA . ALA A 1 311 ? -8.211 -18.031 5.293 1 93.38 311 ALA A CA 1
ATOM 2424 C C . ALA A 1 311 ? -7.449 -18.641 4.121 1 93.38 311 ALA A C 1
ATOM 2426 O O . ALA A 1 311 ? -7.27 -18 3.084 1 93.38 311 ALA A O 1
ATOM 2427 N N . THR A 1 312 ? -7.016 -19.906 4.23 1 97.5 312 THR A N 1
ATOM 2428 C CA . THR A 1 312 ? -6.223 -20.562 3.199 1 97.5 312 THR A CA 1
ATOM 2429 C C . THR A 1 312 ? -7.125 -21.219 2.162 1 97.5 312 THR A C 1
ATOM 2431 O O . THR A 1 312 ? -6.652 -21.688 1.122 1 97.5 312 THR A O 1
ATOM 2434 N N . LYS A 1 313 ? -8.391 -21.234 2.41 1 97.38 313 LYS A N 1
ATOM 2435 C CA . LYS A 1 313 ? -9.344 -21.859 1.492 1 97.38 313 LYS A CA 1
ATOM 2436 C C . LYS A 1 313 ? -9.867 -20.844 0.481 1 97.38 313 LYS A C 1
ATOM 2438 O O . LYS A 1 313 ? -10.539 -21.203 -0.487 1 97.38 313 LYS A O 1
ATOM 2443 N N . VAL A 1 314 ? -9.578 -19.578 0.79 1 98 314 VAL A N 1
ATOM 2444 C CA . VAL A 1 314 ? -10.023 -18.531 -0.113 1 98 314 VAL A CA 1
ATOM 2445 C C . VAL A 1 314 ? -8.891 -18.156 -1.067 1 98 314 VAL A C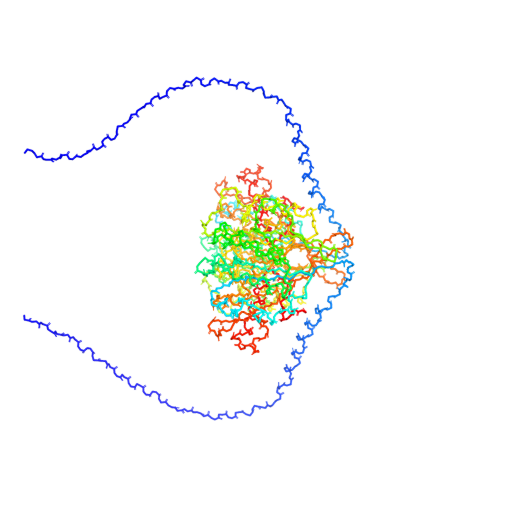 1
ATOM 2447 O O . VAL A 1 314 ? -7.766 -17.906 -0.635 1 98 314 VAL A O 1
ATOM 2450 N N . GLY A 1 315 ? -9.141 -18.25 -2.346 1 98.56 315 GLY A N 1
ATOM 2451 C CA . GLY A 1 315 ? -8.297 -17.781 -3.428 1 98.56 315 GLY A CA 1
ATOM 2452 C C . GLY A 1 315 ? -9.039 -16.953 -4.453 1 98.56 315 GLY A C 1
ATOM 2453 O O . GLY A 1 315 ? -9.969 -16.219 -4.105 1 98.56 315 GLY A O 1
ATOM 2454 N N . GLY A 1 316 ? -8.57 -17.016 -5.684 1 98.88 316 GLY A N 1
ATOM 2455 C CA . GLY A 1 316 ? -9.266 -16.281 -6.727 1 98.88 316 GLY A CA 1
ATOM 2456 C C . GLY A 1 316 ? -8.586 -16.375 -8.078 1 98.88 316 GLY A C 1
ATOM 2457 O O . GLY A 1 316 ? -7.543 -17.016 -8.211 1 98.88 316 GLY A O 1
ATOM 2458 N N . ILE A 1 317 ? -9.266 -15.914 -9.039 1 98.94 317 ILE A N 1
ATOM 2459 C CA . ILE A 1 317 ? -8.742 -15.711 -10.383 1 98.94 317 ILE A CA 1
ATOM 2460 C C . ILE A 1 317 ? -8.469 -14.219 -10.609 1 98.94 317 ILE A C 1
ATOM 2462 O O . ILE A 1 317 ? -9.398 -13.414 -10.633 1 98.94 317 ILE A O 1
ATOM 2466 N N . THR A 1 318 ? -7.188 -13.953 -10.711 1 98.94 318 THR A N 1
ATOM 2467 C CA . THR A 1 318 ? -6.742 -12.602 -11.047 1 98.94 318 THR A CA 1
ATOM 2468 C C . THR A 1 318 ? -6.805 -12.375 -12.555 1 98.94 318 THR A C 1
ATOM 2470 O O . THR A 1 318 ? -6.355 -13.211 -13.336 1 98.94 318 THR A O 1
ATOM 2473 N N . GLU A 1 319 ? -7.387 -11.281 -12.938 1 98.94 319 GLU A N 1
ATOM 2474 C CA . GLU A 1 319 ? -7.391 -10.898 -14.352 1 98.94 319 GLU A CA 1
ATOM 2475 C C . GLU A 1 319 ? -6.777 -9.523 -14.555 1 98.94 319 GLU A C 1
ATOM 2477 O O . GLU A 1 319 ? -7.117 -8.57 -13.844 1 98.94 319 GLU A O 1
ATOM 2482 N N . PHE A 1 320 ? -5.914 -9.406 -15.445 1 98.88 320 PHE A N 1
ATOM 2483 C CA . PHE A 1 320 ? -5.422 -8.109 -15.898 1 98.88 320 PHE A CA 1
ATOM 2484 C C . PHE A 1 320 ? -5.332 -8.07 -17.422 1 98.88 320 PHE A C 1
ATOM 2486 O O . PHE A 1 320 ? -4.887 -9.031 -18.047 1 98.88 320 PHE A O 1
ATOM 2493 N N . THR A 1 321 ? -5.789 -7.012 -17.969 1 98.88 321 THR A N 1
ATOM 2494 C CA . THR A 1 321 ? -5.824 -6.809 -19.422 1 98.88 321 THR A CA 1
ATOM 2495 C C . THR A 1 321 ? -4.961 -5.621 -19.812 1 98.88 321 THR A C 1
ATOM 2497 O O . THR A 1 321 ? -5.109 -4.523 -19.266 1 98.88 321 THR A O 1
ATOM 2500 N N . TYR A 1 322 ? -4.059 -5.906 -20.703 1 98.75 322 TYR A N 1
ATOM 2501 C CA . TYR A 1 322 ? -3.246 -4.84 -21.281 1 98.75 322 TYR A CA 1
ATOM 2502 C C . TYR A 1 322 ? -3.693 -4.516 -22.703 1 98.75 322 TYR A C 1
ATOM 2504 O O . TYR A 1 322 ? -4.145 -5.402 -23.422 1 98.75 322 TYR A O 1
ATOM 2512 N N . ARG A 1 323 ? -3.582 -3.279 -23.062 1 98.62 323 ARG A N 1
ATOM 2513 C CA . ARG A 1 323 ? -3.846 -2.791 -24.422 1 98.62 323 ARG A CA 1
ATOM 2514 C C . ARG A 1 323 ? -2.584 -2.207 -25.047 1 98.62 323 ARG A C 1
ATOM 2516 O O . ARG A 1 323 ? -1.877 -1.419 -24.406 1 98.62 323 ARG A O 1
ATOM 2523 N N . LYS A 1 324 ? -2.305 -2.67 -26.156 1 98 324 LYS A N 1
ATOM 2524 C CA . LYS A 1 324 ? -1.257 -2.055 -26.969 1 98 324 LYS A CA 1
ATOM 2525 C C . LYS A 1 324 ? -1.84 -1.016 -27.922 1 98 324 LYS A C 1
ATOM 2527 O O . LYS A 1 324 ? -2.592 -1.358 -28.828 1 98 324 LYS A O 1
ATOM 2532 N N . LEU A 1 325 ? -1.442 0.191 -27.703 1 96.31 325 LEU A N 1
ATOM 2533 C CA . LEU A 1 325 ? -1.953 1.309 -28.484 1 96.31 325 LEU A CA 1
ATOM 2534 C C . LEU A 1 325 ? -1.277 1.365 -29.844 1 96.31 325 LEU A C 1
ATOM 2536 O O . LEU A 1 325 ? -0.283 0.674 -30.078 1 96.31 325 LEU A O 1
ATOM 2540 N N . ASP A 1 326 ? -1.767 2.215 -30.656 1 94 326 ASP A N 1
ATOM 2541 C CA . ASP A 1 326 ? -1.272 2.32 -32.031 1 94 326 ASP A CA 1
ATOM 2542 C C . ASP A 1 326 ? 0.172 2.814 -32.062 1 94 326 ASP A C 1
ATOM 2544 O O . ASP A 1 326 ? 0.941 2.455 -32.938 1 94 326 ASP A O 1
ATOM 2548 N N . ASP A 1 327 ? 0.489 3.545 -31.078 1 93.56 327 ASP A N 1
ATOM 2549 C CA . ASP A 1 327 ? 1.844 4.086 -31.047 1 93.56 327 ASP A CA 1
ATOM 2550 C C . ASP A 1 327 ? 2.812 3.102 -30.391 1 93.56 327 ASP A C 1
ATOM 2552 O O . ASP A 1 327 ? 3.994 3.406 -30.219 1 93.56 327 ASP A O 1
ATOM 2556 N N . GLY A 1 328 ? 2.273 1.97 -30.016 1 94.12 328 GLY A N 1
ATOM 2557 C CA . GLY A 1 328 ? 3.119 0.923 -29.453 1 94.12 328 GLY A CA 1
ATOM 2558 C C . GLY A 1 328 ? 3.133 0.905 -27.938 1 94.12 328 GLY A C 1
ATOM 2559 O O . GLY A 1 328 ? 3.598 -0.062 -27.328 1 94.12 328 GLY A O 1
ATOM 2560 N N . LYS A 1 329 ? 2.613 1.936 -27.359 1 95.56 329 LYS A N 1
ATOM 2561 C CA . LYS A 1 329 ? 2.57 2.002 -25.891 1 95.56 329 LYS A CA 1
ATOM 2562 C C . LYS A 1 329 ? 1.584 0.987 -25.328 1 95.56 329 LYS A C 1
ATOM 2564 O O . LYS A 1 329 ? 0.525 0.749 -25.906 1 95.56 329 LYS A O 1
ATOM 2569 N N . VAL A 1 330 ? 1.969 0.465 -24.203 1 97.69 330 VAL A N 1
ATOM 2570 C CA . VAL A 1 330 ? 1.096 -0.494 -23.531 1 97.69 330 VAL A CA 1
ATOM 2571 C C . VAL A 1 330 ? 0.466 0.152 -22.297 1 97.69 330 VAL A C 1
ATOM 2573 O O . VAL A 1 330 ? 1.143 0.852 -21.547 1 97.69 330 VAL A O 1
ATOM 2576 N N . VAL A 1 331 ? -0.85 -0.013 -22.156 1 98.06 331 VAL A N 1
ATOM 2577 C CA . VAL A 1 331 ? -1.551 0.508 -20.984 1 98.06 331 VAL A CA 1
ATOM 2578 C C . VAL A 1 331 ? -2.35 -0.61 -20.328 1 98.06 331 VAL A C 1
ATOM 2580 O O . VAL A 1 331 ? -2.795 -1.546 -20.984 1 98.06 331 VAL A O 1
ATOM 2583 N N . LEU A 1 332 ? -2.445 -0.564 -19.016 1 98.38 332 LEU A N 1
ATOM 2584 C CA . LEU A 1 332 ? -3.307 -1.468 -18.266 1 98.38 332 LEU A CA 1
ATOM 2585 C C . LEU A 1 332 ? -4.773 -1.072 -18.406 1 98.38 332 LEU A C 1
ATOM 2587 O O . LEU A 1 332 ? -5.203 -0.054 -17.859 1 98.38 332 LEU A O 1
ATOM 2591 N N . ASP A 1 333 ? -5.484 -1.847 -19.109 1 97.94 333 ASP A N 1
ATOM 2592 C CA . ASP A 1 333 ? -6.863 -1.534 -19.484 1 97.94 333 ASP A CA 1
ATOM 2593 C C . ASP A 1 333 ? -7.816 -1.836 -18.328 1 97.94 333 ASP A C 1
ATOM 2595 O O . ASP A 1 333 ? -8.742 -1.066 -18.062 1 97.94 333 ASP A O 1
ATOM 2599 N N . SER A 1 334 ? -7.57 -2.947 -17.688 1 98.38 334 SER A N 1
ATOM 2600 C CA . SER A 1 334 ? -8.469 -3.312 -16.594 1 98.38 334 SER A CA 1
ATOM 2601 C C . SER A 1 334 ? -7.844 -4.379 -15.695 1 98.38 334 SER A C 1
ATOM 2603 O O . SER A 1 334 ? -6.934 -5.098 -16.109 1 98.38 334 SER A O 1
ATOM 2605 N N . MET A 1 335 ? -8.336 -4.371 -14.461 1 98.75 335 MET A N 1
ATOM 2606 C CA . MET A 1 335 ? -8.062 -5.438 -13.5 1 98.75 335 MET A CA 1
ATOM 2607 C C . MET A 1 335 ? -9.359 -5.945 -12.875 1 98.75 335 MET A C 1
ATOM 2609 O O . MET A 1 335 ? -10.188 -5.148 -12.422 1 98.75 335 MET A O 1
ATOM 2613 N N . ARG A 1 336 ? -9.562 -7.223 -12.875 1 98.88 336 ARG A N 1
ATOM 2614 C CA . ARG A 1 336 ? -10.688 -7.848 -12.188 1 98.88 336 ARG A CA 1
ATOM 2615 C C . ARG A 1 336 ? -10.219 -9.008 -11.32 1 98.88 336 ARG A C 1
ATOM 2617 O O . ARG A 1 336 ? -9.125 -9.539 -11.516 1 98.88 336 ARG A O 1
ATOM 2624 N N . PHE A 1 337 ? -10.961 -9.266 -10.352 1 98.94 337 PHE A N 1
ATOM 2625 C CA . PHE A 1 337 ? -10.688 -10.383 -9.445 1 98.94 337 PHE A CA 1
ATOM 2626 C C . PHE A 1 337 ? -11.969 -11.148 -9.141 1 98.94 337 PHE A C 1
ATOM 2628 O O . PHE A 1 337 ? -12.977 -10.555 -8.742 1 98.94 337 PHE A O 1
ATOM 2635 N N . MET A 1 338 ? -11.938 -12.43 -9.359 1 98.94 338 MET A N 1
ATOM 2636 C CA . MET A 1 338 ? -13.039 -13.305 -8.969 1 98.94 338 MET A CA 1
ATOM 2637 C C . MET A 1 338 ? -12.641 -14.203 -7.805 1 98.94 338 MET A C 1
ATOM 2639 O O . MET A 1 338 ? -11.859 -15.141 -7.98 1 98.94 338 MET A O 1
ATOM 2643 N N . PRO A 1 339 ? -13.219 -14.031 -6.648 1 98.88 339 PRO A N 1
ATOM 2644 C CA . PRO A 1 339 ? -12.891 -14.898 -5.516 1 98.88 339 PRO A CA 1
ATOM 2645 C C . PRO A 1 339 ? -13.344 -16.344 -5.723 1 98.88 339 PRO A C 1
ATOM 2647 O O . PRO A 1 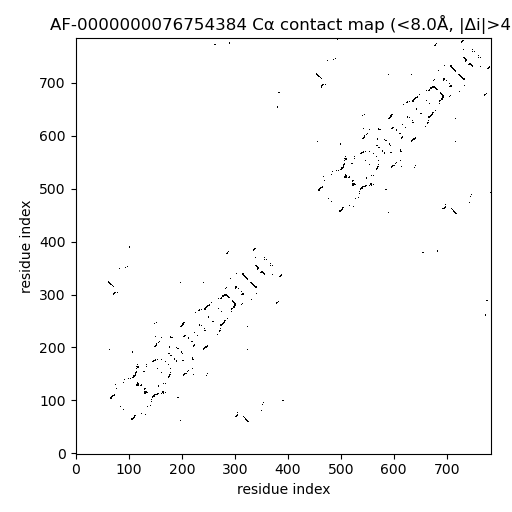339 ? -14.406 -16.578 -6.297 1 98.88 339 PRO A O 1
ATOM 2650 N N . THR A 1 340 ? -12.539 -17.203 -5.258 1 98.88 340 THR A N 1
ATOM 2651 C CA . THR A 1 340 ? -12.859 -18.625 -5.262 1 98.88 340 THR A CA 1
ATOM 2652 C C . THR A 1 340 ? -12.719 -19.219 -3.865 1 98.88 340 THR A C 1
ATOM 2654 O O . THR A 1 340 ? -12.156 -18.594 -2.969 1 98.88 340 THR A O 1
ATOM 2657 N N . TYR A 1 341 ? -13.281 -20.359 -3.709 1 98.56 341 TYR A N 1
ATOM 2658 C CA . TYR A 1 341 ? -13.195 -21.141 -2.473 1 98.56 341 TYR A CA 1
ATOM 2659 C C . TYR A 1 341 ? -12.828 -22.594 -2.756 1 98.56 341 TYR A C 1
ATOM 2661 O O . TYR A 1 341 ? -13.375 -23.203 -3.674 1 98.56 341 TYR A O 1
ATOM 2669 N N . ASN A 1 342 ? -11.906 -23.094 -2.008 1 98.19 342 ASN A N 1
ATOM 2670 C CA . ASN A 1 342 ? -11.477 -24.484 -2.096 1 98.19 342 ASN A CA 1
ATOM 2671 C C . ASN A 1 342 ? -12.219 -25.359 -1.091 1 98.19 342 ASN A C 1
ATOM 2673 O O . ASN A 1 342 ? -11.859 -25.406 0.086 1 98.19 342 ASN A O 1
ATOM 2677 N N . ILE A 1 343 ? -13.219 -26.031 -1.535 1 97.62 343 ILE A N 1
ATOM 2678 C CA . ILE A 1 343 ? -13.93 -27 -0.707 1 97.62 343 ILE A CA 1
ATOM 2679 C C . ILE A 1 343 ? -13.031 -28.203 -0.435 1 97.62 343 ILE A C 1
ATOM 2681 O O . ILE A 1 343 ? -12.352 -28.688 -1.34 1 97.62 343 ILE A O 1
ATOM 2685 N N . GLY A 1 344 ? -13.086 -28.703 0.704 1 96.38 344 GLY A N 1
ATOM 2686 C CA . GLY A 1 344 ? -12.297 -29.828 1.153 1 96.38 344 GLY A CA 1
ATOM 2687 C C . GLY A 1 344 ? -12.422 -30.094 2.643 1 96.38 344 GLY A C 1
ATOM 2688 O O . GLY A 1 344 ? -13.344 -29.594 3.289 1 96.38 344 GLY A O 1
ATOM 2689 N N . LEU A 1 345 ? -11.523 -30.906 3.096 1 93.25 345 LEU A N 1
ATOM 2690 C CA . LEU A 1 345 ? -11.531 -31.156 4.531 1 93.25 345 LEU A CA 1
ATOM 2691 C C . LEU A 1 345 ? -11.461 -29.859 5.32 1 93.25 345 LEU A C 1
ATOM 2693 O O . LEU A 1 345 ? -10.82 -28.891 4.883 1 93.25 345 LEU A O 1
ATOM 2697 N N . PRO A 1 346 ? -12.141 -29.75 6.363 1 92.44 346 PRO A N 1
ATOM 2698 C CA . PRO A 1 346 ? -12.852 -30.859 7.016 1 92.44 346 PRO A CA 1
ATOM 2699 C C . PRO A 1 346 ? -14.32 -30.938 6.602 1 92.44 346 PRO A C 1
ATOM 2701 O O . PRO A 1 346 ? -15.016 -31.891 6.965 1 92.44 346 PRO A O 1
ATOM 2704 N N . GLU A 1 347 ? -14.82 -29.969 5.93 1 90.81 347 GLU A N 1
ATOM 2705 C CA . GLU A 1 347 ? -16.25 -29.891 5.691 1 90.81 347 GLU A CA 1
ATOM 2706 C C . GLU A 1 347 ? -16.688 -30.891 4.629 1 90.81 347 GLU A C 1
ATOM 2708 O O . GLU A 1 347 ? -17.875 -31.25 4.551 1 90.81 347 GLU A O 1
ATOM 2713 N N . SER A 1 348 ? -15.781 -31.328 3.832 1 92.62 348 SER A N 1
ATOM 2714 C CA . SER A 1 348 ? -16.062 -32.281 2.756 1 92.62 348 SER A CA 1
ATOM 2715 C C . SER A 1 348 ? -14.859 -33.188 2.492 1 92.62 348 SER A C 1
ATOM 2717 O O . SER A 1 348 ? -13.711 -32.75 2.66 1 92.62 348 SER A O 1
ATOM 2719 N N . SER A 1 349 ? -15.141 -34.312 1.99 1 91.75 349 SER A N 1
ATOM 2720 C CA . SER A 1 349 ? -14.062 -35.188 1.558 1 91.75 349 SER A CA 1
ATOM 2721 C C . SER A 1 349 ? -13.719 -34.969 0.089 1 91.75 349 SER A C 1
ATOM 2723 O O . SER A 1 349 ? -12.688 -35.438 -0.392 1 91.75 349 SER A O 1
ATOM 2725 N N . GLU A 1 350 ? -14.562 -34.312 -0.55 1 94.19 350 GLU A N 1
ATOM 2726 C CA . GLU A 1 350 ? -14.312 -33.969 -1.943 1 94.19 350 GLU A CA 1
ATOM 2727 C C . GLU A 1 350 ? -13.641 -32.594 -2.053 1 94.19 350 GLU A C 1
ATOM 2729 O O . GLU A 1 350 ? -13.938 -31.688 -1.271 1 94.19 350 GLU A O 1
ATOM 2734 N N . TYR A 1 351 ? -12.75 -32.562 -2.891 1 97.62 351 TYR A N 1
ATOM 2735 C CA . TYR A 1 351 ? -12.086 -31.281 -3.15 1 97.62 351 TYR A CA 1
ATOM 2736 C C . TYR A 1 351 ? -12.617 -30.656 -4.43 1 97.62 351 TYR A C 1
ATOM 2738 O O . TYR A 1 351 ? -12.758 -31.328 -5.453 1 97.62 351 TYR A O 1
ATOM 2746 N N . LEU A 1 352 ? -12.961 -29.406 -4.285 1 97.81 352 LEU A N 1
ATOM 2747 C CA . LEU A 1 352 ? -13.547 -28.641 -5.379 1 97.81 352 LEU A CA 1
ATOM 2748 C C . LEU A 1 352 ? -13.211 -27.156 -5.242 1 97.81 352 LEU A C 1
ATOM 2750 O O . LEU A 1 352 ? -13.352 -26.578 -4.164 1 97.81 352 LEU A O 1
ATOM 2754 N N . VAL A 1 353 ? -12.719 -26.609 -6.344 1 98.81 353 VAL A N 1
ATOM 2755 C CA . VAL A 1 353 ? -12.586 -25.156 -6.379 1 98.81 353 VAL A CA 1
ATOM 2756 C C . VAL A 1 353 ? -13.836 -24.547 -7.016 1 98.81 353 VAL A C 1
ATOM 2758 O O . VAL A 1 353 ? -14.203 -24.891 -8.141 1 98.81 353 VAL A O 1
ATOM 2761 N N . VAL A 1 354 ? -14.469 -23.594 -6.293 1 98.81 354 VAL A N 1
ATOM 2762 C CA . VAL A 1 354 ? -15.742 -23.047 -6.758 1 98.81 354 VAL A CA 1
ATOM 2763 C C . VAL A 1 354 ? -15.711 -21.516 -6.66 1 98.81 354 VAL A C 1
ATOM 2765 O O . VAL A 1 354 ? -14.93 -20.953 -5.902 1 98.81 354 VAL A O 1
ATOM 2768 N N . PRO A 1 355 ? -16.547 -20.844 -7.512 1 98.81 355 PRO A N 1
ATOM 2769 C CA . PRO A 1 355 ? -16.719 -19.406 -7.246 1 98.81 355 PRO A CA 1
ATOM 2770 C C . PRO A 1 355 ? -17.25 -19.125 -5.844 1 98.81 355 PRO A C 1
ATOM 2772 O O . PRO A 1 355 ? -18.234 -19.734 -5.422 1 98.81 355 PRO A O 1
ATOM 2775 N N . LEU A 1 356 ? -16.609 -18.266 -5.16 1 98.75 356 LEU A N 1
ATOM 2776 C CA . LEU A 1 356 ? -17.094 -17.922 -3.824 1 98.75 356 LEU A CA 1
ATOM 2777 C C . LEU A 1 356 ? -18.5 -17.359 -3.881 1 98.75 356 LEU A C 1
ATOM 2779 O O . LEU A 1 356 ? -19.297 -17.562 -2.955 1 98.75 356 LEU A O 1
ATOM 2783 N N . ALA A 1 357 ? -18.875 -16.734 -4.949 1 98.56 357 ALA A N 1
ATOM 2784 C CA . ALA A 1 357 ? -20.203 -16.141 -5.129 1 98.56 357 ALA A CA 1
ATOM 2785 C C . ALA A 1 357 ? -21.281 -17.219 -5.07 1 98.56 357 ALA A C 1
ATOM 2787 O O . ALA A 1 357 ? -22.469 -16.906 -4.859 1 98.56 357 ALA A O 1
ATOM 2788 N N . ASP A 1 358 ? -20.938 -18.469 -5.258 1 98.5 358 ASP A N 1
ATOM 2789 C CA . ASP A 1 358 ? -21.859 -19.594 -5.176 1 98.5 358 ASP A CA 1
ATOM 2790 C C . ASP A 1 358 ? -21.906 -20.172 -3.76 1 98.5 358 ASP A C 1
ATOM 2792 O O . ASP A 1 358 ? -22.188 -21.359 -3.576 1 98.5 358 ASP A O 1
ATOM 2796 N N . TRP A 1 359 ? -21.672 -19.406 -2.814 1 97.81 359 TRP A N 1
ATOM 2797 C CA . TRP A 1 359 ? -21.531 -19.891 -1.444 1 97.81 359 TRP A CA 1
ATOM 2798 C C . TRP A 1 359 ? -22.812 -20.562 -0.967 1 97.81 359 TRP A C 1
ATOM 2800 O O . TRP A 1 359 ? -22.781 -21.531 -0.207 1 97.81 359 TRP A O 1
ATOM 2810 N N . GLN A 1 360 ? -23.938 -20.047 -1.409 1 97.62 360 GLN A N 1
ATOM 2811 C CA . GLN A 1 360 ? -25.203 -20.672 -1.022 1 97.62 360 GLN A CA 1
ATOM 2812 C C . GLN A 1 360 ? -25.344 -22.047 -1.662 1 97.62 360 GLN A C 1
ATOM 2814 O O . GLN A 1 360 ? -25.734 -23.016 -0.992 1 97.62 360 GLN A O 1
ATOM 2819 N N . LYS A 1 361 ? -25 -22.125 -2.924 1 97.75 361 LYS A N 1
ATOM 2820 C CA . LYS A 1 361 ? -25.094 -23.375 -3.67 1 97.75 361 LYS A CA 1
ATOM 2821 C C . LYS A 1 361 ? -24.25 -24.469 -3.029 1 97.75 361 LYS A C 1
ATOM 2823 O O . LYS A 1 361 ? -24.641 -25.625 -2.994 1 97.75 361 LYS A O 1
ATOM 2828 N N . TYR A 1 362 ? -23.109 -24.047 -2.453 1 97.31 362 TYR A N 1
ATOM 2829 C CA . TYR A 1 362 ? -22.156 -25.031 -1.953 1 97.31 362 TYR A CA 1
ATOM 2830 C C . TYR A 1 362 ? -22.141 -25.062 -0.43 1 97.31 362 TYR A C 1
ATOM 2832 O O . TYR A 1 362 ? -21.266 -25.672 0.18 1 97.31 362 TYR A O 1
ATOM 2840 N N . ASN A 1 363 ? -23.047 -24.297 0.191 1 95.75 363 ASN A N 1
ATOM 2841 C CA . ASN A 1 363 ? -23.219 -24.25 1.639 1 95.75 363 ASN A CA 1
ATOM 2842 C C . ASN A 1 363 ? -21.938 -23.812 2.344 1 95.75 363 ASN A C 1
ATOM 2844 O O . ASN A 1 363 ? -21.531 -24.438 3.326 1 95.75 363 ASN A O 1
ATOM 2848 N N . ILE A 1 364 ? -21.266 -22.844 1.799 1 95.88 364 ILE A N 1
ATOM 2849 C CA . ILE A 1 364 ? -20.078 -22.281 2.422 1 95.88 364 ILE A CA 1
ATOM 2850 C C . ILE A 1 364 ? -20.5 -21.328 3.545 1 95.88 364 ILE A C 1
ATOM 2852 O O . ILE A 1 364 ? -21.203 -20.344 3.309 1 95.88 364 ILE A O 1
ATOM 2856 N N . ALA A 1 365 ? -20.016 -21.625 4.715 1 92.88 365 ALA A N 1
ATOM 2857 C CA . ALA A 1 365 ? -20.359 -20.828 5.891 1 92.88 365 ALA A CA 1
ATOM 2858 C C . ALA A 1 365 ? -19.844 -19.391 5.754 1 92.88 365 ALA A C 1
ATOM 2860 O O . ALA A 1 365 ? -18.734 -19.172 5.293 1 92.88 365 ALA A O 1
ATOM 2861 N N . ASN A 1 366 ? -20.656 -18.438 6.086 1 93.88 366 ASN A N 1
ATOM 2862 C CA . ASN A 1 366 ? -20.312 -17.016 6.121 1 93.88 366 ASN A CA 1
ATOM 2863 C C . ASN A 1 366 ? -19.906 -16.516 4.746 1 93.88 366 ASN A C 1
ATOM 2865 O O . ASN A 1 366 ? -19.031 -15.641 4.637 1 93.88 366 ASN A O 1
ATOM 2869 N N . GLY A 1 367 ? -20.469 -17.094 3.746 1 96.5 367 GLY A N 1
ATOM 2870 C CA . GLY A 1 367 ? -20.047 -16.812 2.385 1 96.5 367 GLY A CA 1
ATOM 2871 C C . GLY A 1 367 ? -20.141 -15.344 2.027 1 96.5 367 GLY A C 1
ATOM 2872 O O . GLY A 1 367 ? -19.219 -14.781 1.427 1 96.5 367 GLY A O 1
ATOM 2873 N N . GLN A 1 368 ? -21.219 -14.68 2.451 1 96.5 368 GLN A N 1
ATOM 2874 C CA . GLN A 1 368 ? -21.391 -13.266 2.139 1 96.5 368 GLN A CA 1
ATOM 2875 C C . GLN A 1 368 ? -20.359 -12.414 2.863 1 96.5 368 GLN A C 1
ATOM 2877 O O . GLN A 1 368 ? -19.766 -11.5 2.271 1 96.5 368 GLN A O 1
ATOM 2882 N N . ALA A 1 369 ? -20.172 -12.727 4.117 1 96.94 369 ALA A N 1
ATOM 2883 C CA . ALA A 1 369 ? -19.188 -11.992 4.902 1 96.94 369 ALA A CA 1
ATOM 2884 C C . ALA A 1 369 ? -17.797 -12.148 4.312 1 96.94 369 ALA A C 1
ATOM 2886 O O . ALA A 1 369 ? -17.016 -11.195 4.285 1 96.94 369 ALA A O 1
ATOM 2887 N N . LEU A 1 370 ? -17.5 -13.359 3.832 1 97.06 370 LEU A N 1
ATOM 2888 C CA . LEU A 1 370 ? -16.219 -13.625 3.199 1 97.06 370 LEU A CA 1
ATOM 2889 C C . LEU A 1 370 ? -16.062 -12.805 1.921 1 97.06 370 LEU A C 1
ATOM 2891 O O . LEU A 1 370 ? -15.008 -12.203 1.685 1 97.06 370 LEU A O 1
ATOM 2895 N N . MET A 1 371 ? -17.078 -12.758 1.158 1 98 371 MET A N 1
ATOM 2896 C CA . MET A 1 371 ? -17.078 -11.969 -0.07 1 98 371 MET A CA 1
ATOM 2897 C C . MET A 1 371 ? -16.797 -10.5 0.23 1 98 371 MET A C 1
ATOM 2899 O O . MET A 1 371 ? -15.969 -9.875 -0.436 1 98 371 MET A O 1
ATOM 2903 N N . ASP A 1 372 ? -17.438 -9.977 1.264 1 97.5 372 ASP A N 1
ATOM 2904 C CA . ASP A 1 372 ? -17.281 -8.57 1.636 1 97.5 372 ASP A CA 1
ATOM 2905 C C . ASP A 1 372 ? -15.852 -8.289 2.125 1 97.5 372 ASP A C 1
ATOM 2907 O O . ASP A 1 372 ? -15.258 -7.27 1.767 1 97.5 372 ASP A O 1
ATOM 2911 N N . GLU A 1 373 ? -15.398 -9.195 2.877 1 97.31 373 GLU A N 1
ATOM 2912 C CA . GLU A 1 373 ? -14.047 -9.055 3.395 1 97.31 373 GLU A CA 1
ATOM 2913 C C . GLU A 1 373 ? -13.016 -9.062 2.266 1 97.31 373 GLU A C 1
ATOM 2915 O O . GLU A 1 373 ? -12.078 -8.258 2.268 1 97.31 373 GLU A O 1
ATOM 2920 N N . ILE A 1 374 ? -13.188 -9.914 1.349 1 98.25 374 ILE A N 1
ATOM 2921 C CA . ILE A 1 374 ? -12.25 -10.039 0.234 1 98.25 374 ILE A CA 1
ATOM 2922 C C . ILE A 1 374 ? -12.32 -8.781 -0.639 1 98.25 374 ILE A C 1
ATOM 2924 O O . ILE A 1 374 ? -11.297 -8.273 -1.09 1 98.25 374 ILE A O 1
ATOM 2928 N N . ARG A 1 375 ? -13.469 -8.32 -0.86 1 98.12 375 ARG A N 1
ATOM 2929 C CA . ARG A 1 375 ? -13.625 -7.086 -1.626 1 98.12 375 ARG A CA 1
ATOM 2930 C C . ARG A 1 375 ? -12.852 -5.941 -0.985 1 98.12 375 ARG A C 1
ATOM 2932 O O . ARG A 1 375 ? -12.133 -5.211 -1.671 1 98.12 375 ARG A O 1
ATOM 2939 N N . GLN A 1 376 ? -12.992 -5.844 0.325 1 97.25 376 GLN A N 1
ATOM 2940 C CA . GLN A 1 376 ? -12.297 -4.789 1.052 1 97.25 376 GLN A CA 1
ATOM 2941 C C . GLN A 1 376 ? -10.781 -5 1.014 1 97.25 376 GLN A C 1
ATOM 2943 O O . GLN A 1 376 ? -10.031 -4.074 0.717 1 97.25 376 GLN A O 1
ATOM 2948 N N . ARG A 1 377 ? -10.344 -6.148 1.195 1 98.12 377 ARG A N 1
ATOM 2949 C CA . ARG A 1 377 ? -8.922 -6.465 1.283 1 98.12 377 ARG A CA 1
ATOM 2950 C C . ARG A 1 377 ? -8.234 -6.281 -0.065 1 98.12 377 ARG A C 1
ATOM 2952 O O . ARG A 1 377 ? -7.176 -5.656 -0.147 1 98.12 377 ARG A O 1
ATOM 2959 N N . MET A 1 378 ? -8.859 -6.773 -1.077 1 98.62 378 MET A N 1
ATOM 2960 C CA . MET A 1 378 ? -8.219 -6.785 -2.387 1 98.62 378 MET A CA 1
ATOM 2961 C C . MET A 1 378 ? -8.102 -5.375 -2.953 1 98.62 378 MET A C 1
ATOM 2963 O O . MET A 1 378 ? -7.312 -5.129 -3.867 1 98.62 378 MET A O 1
ATOM 2967 N N . THR A 1 379 ? -8.852 -4.398 -2.369 1 98.31 379 THR A N 1
ATOM 2968 C CA . THR A 1 379 ? -8.859 -3.033 -2.889 1 98.31 379 THR A CA 1
ATOM 2969 C C . THR A 1 379 ? -8.188 -2.078 -1.909 1 98.31 379 THR A C 1
ATOM 2971 O O . THR A 1 379 ? -8.336 -0.86 -2.016 1 98.31 379 THR A O 1
ATOM 2974 N N . ARG A 1 380 ? -7.473 -2.607 -0.991 1 97.81 380 ARG A N 1
ATOM 2975 C CA . ARG A 1 380 ? -6.863 -1.809 0.066 1 97.81 380 ARG A CA 1
ATOM 2976 C C . ARG A 1 380 ? -5.988 -0.704 -0.518 1 97.81 380 ARG A C 1
ATOM 2978 O O . ARG A 1 380 ? -6.059 0.447 -0.083 1 97.81 380 ARG A O 1
ATOM 2985 N N . PHE A 1 381 ? -5.199 -0.979 -1.552 1 97.75 381 PHE A N 1
ATOM 2986 C CA . PHE A 1 381 ? -4.211 -0.036 -2.057 1 97.75 381 PHE A CA 1
ATOM 2987 C C . PHE A 1 381 ? -4.691 0.616 -3.348 1 97.75 381 PHE A C 1
ATOM 2989 O O . PHE A 1 381 ? -4.043 1.521 -3.873 1 97.75 381 PHE A O 1
ATOM 2996 N N . THR A 1 382 ? -5.867 0.109 -3.881 1 97 382 THR A N 1
ATOM 2997 C CA . THR A 1 382 ? -6.363 0.685 -5.125 1 97 382 THR A CA 1
ATOM 2998 C C . THR A 1 382 ? -7.832 0.334 -5.336 1 97 382 THR A C 1
ATOM 3000 O O . THR A 1 382 ? -8.297 -0.723 -4.898 1 97 382 THR A O 1
ATOM 3003 N N . ASN A 1 383 ? -8.453 1.188 -6.043 1 96.88 383 ASN A N 1
ATOM 3004 C CA . ASN A 1 383 ? -9.82 0.9 -6.465 1 96.88 383 ASN A CA 1
ATOM 3005 C C . ASN A 1 383 ? -9.914 0.693 -7.973 1 96.88 383 ASN A C 1
ATOM 3007 O O . ASN A 1 383 ? -10.992 0.821 -8.555 1 96.88 383 ASN A O 1
ATOM 3011 N N . LYS A 1 384 ? -8.766 0.399 -8.57 1 97.88 384 LYS A N 1
ATOM 3012 C CA . LYS A 1 384 ? -8.703 0.129 -10 1 97.88 384 LYS A CA 1
ATOM 3013 C C . LYS A 1 384 ? -8.953 -1.347 -10.297 1 97.88 384 LYS A C 1
ATOM 3015 O O . LYS A 1 384 ? -9 -1.756 -11.461 1 97.88 384 LYS A O 1
ATOM 3020 N N . VAL A 1 385 ? -9.141 -2.152 -9.289 1 98.56 385 VAL A N 1
ATOM 3021 C CA . VAL A 1 385 ? -9.508 -3.555 -9.461 1 98.56 385 VAL A CA 1
ATOM 3022 C C . VAL A 1 385 ? -10.977 -3.756 -9.109 1 98.56 385 VAL A C 1
ATOM 3024 O O . VAL A 1 385 ? -11.461 -3.221 -8.109 1 98.56 385 VAL A O 1
ATOM 3027 N N . GLN A 1 386 ? -11.688 -4.418 -9.938 1 98.5 386 GLN A N 1
ATOM 3028 C CA . GLN A 1 386 ? -13.078 -4.781 -9.68 1 98.5 386 GLN A CA 1
ATOM 3029 C C . GLN A 1 386 ? -13.188 -6.215 -9.172 1 98.5 386 GLN A C 1
ATOM 3031 O O . GLN A 1 386 ? -12.859 -7.16 -9.891 1 98.5 386 GLN A O 1
ATOM 3036 N N . VAL A 1 387 ? -13.617 -6.355 -7.98 1 98.69 387 VAL A N 1
ATOM 3037 C CA . VAL A 1 387 ? -13.922 -7.688 -7.457 1 98.69 387 VAL A CA 1
ATOM 3038 C C . VAL A 1 387 ? -15.32 -8.109 -7.887 1 98.69 387 VAL A C 1
ATOM 3040 O O . VAL A 1 387 ? -16.312 -7.496 -7.477 1 98.69 387 VAL A O 1
ATOM 3043 N N . VAL A 1 388 ? -15.391 -9.102 -8.711 1 98.81 388 VAL A N 1
ATOM 3044 C CA . VAL A 1 388 ? -16.656 -9.492 -9.32 1 98.81 388 VAL A CA 1
ATOM 3045 C C . VAL A 1 388 ? -17.109 -10.836 -8.766 1 98.81 388 VAL A C 1
ATOM 3047 O O . VAL A 1 388 ? -16.297 -11.625 -8.281 1 98.81 388 VAL A O 1
ATOM 3050 N N . ASP A 1 389 ? -18.391 -11.023 -8.883 1 98.5 389 ASP A N 1
ATOM 3051 C CA . ASP A 1 389 ? -18.906 -12.328 -8.477 1 98.5 389 ASP A CA 1
ATOM 3052 C C . ASP A 1 389 ? -18.391 -13.43 -9.398 1 98.5 389 ASP A C 1
ATOM 3054 O O . ASP A 1 389 ? -17.969 -14.484 -8.938 1 98.5 389 ASP A O 1
ATOM 3058 N N . TYR A 1 390 ? -18.438 -13.07 -10.758 1 98.62 390 TYR A N 1
ATOM 3059 C CA . TYR A 1 390 ? -18.016 -14 -11.797 1 98.62 390 TYR A CA 1
ATOM 3060 C C . TYR A 1 390 ? -17.25 -13.281 -12.898 1 98.62 390 TYR A C 1
ATOM 3062 O O . TYR A 1 390 ? -17.578 -12.148 -13.25 1 98.62 390 TYR A O 1
ATOM 3070 N N . LEU A 1 391 ? -16.281 -13.938 -13.359 1 98.56 391 LEU A N 1
ATOM 3071 C CA . LEU A 1 391 ? -15.68 -13.531 -14.625 1 98.56 391 LEU A CA 1
ATOM 3072 C C . LEU A 1 391 ? -16.484 -14.07 -15.805 1 98.56 391 LEU A C 1
ATOM 3074 O O . LEU A 1 391 ? -17.359 -14.922 -15.625 1 98.56 391 LEU A O 1
ATOM 3078 N N . ASP A 1 392 ? -16.312 -13.523 -17.047 1 93.12 392 ASP A N 1
ATOM 3079 C CA . ASP A 1 392 ? -17.047 -13.953 -18.219 1 93.12 392 ASP A CA 1
ATOM 3080 C C . ASP A 1 392 ? -16.469 -15.25 -18.797 1 93.12 392 ASP A C 1
ATOM 3082 O O . ASP A 1 392 ? -15.305 -15.578 -18.531 1 93.12 392 ASP A O 1
ATOM 3086 N N . MET B 1 1 ? 51.5 -30.188 55.875 1 21.56 1 MET B N 1
ATOM 3087 C CA . MET B 1 1 ? 52.344 -30.016 54.719 1 21.56 1 MET B CA 1
ATOM 3088 C C . MET B 1 1 ? 51.562 -29.422 53.531 1 21.56 1 MET B C 1
ATOM 3090 O O . MET B 1 1 ? 51.062 -30.156 52.688 1 21.56 1 MET B O 1
ATOM 3094 N N . GLN B 1 2 ? 50.562 -28.391 53.594 1 20.86 2 GLN B N 1
ATOM 3095 C CA . GLN B 1 2 ? 49.188 -28.391 53.125 1 20.86 2 GLN B CA 1
ATOM 3096 C C . GLN B 1 2 ? 49.125 -28 51.625 1 20.86 2 GLN B C 1
ATOM 3098 O O . GLN B 1 2 ? 49.969 -27.234 51.156 1 20.86 2 GLN B O 1
ATOM 3103 N N . LEU B 1 3 ? 48.125 -28.469 50.844 1 20.67 3 LEU B N 1
ATOM 3104 C CA . LEU B 1 3 ? 47.812 -29.047 49.531 1 20.67 3 LEU B CA 1
ATOM 3105 C C . LEU B 1 3 ? 47.406 -27.953 48.531 1 20.67 3 LEU B C 1
ATOM 3107 O O . LEU B 1 3 ? 46.594 -28.188 47.656 1 20.67 3 LEU B O 1
ATOM 3111 N N . SER B 1 4 ? 47.594 -26.594 48.906 1 22.36 4 SER B N 1
ATOM 3112 C CA . SER B 1 4 ? 46.906 -25.469 48.281 1 22.36 4 SER B CA 1
ATOM 3113 C C . SER B 1 4 ? 47.312 -25.312 46.812 1 22.36 4 SER B C 1
ATOM 3115 O O . SER B 1 4 ? 48.25 -24.594 46.5 1 22.36 4 SER B O 1
ATOM 3117 N N . ASN B 1 5 ? 47.125 -26.422 45.969 1 19.06 5 ASN B N 1
ATOM 3118 C CA . ASN B 1 5 ? 47.969 -26.719 44.812 1 19.06 5 ASN B CA 1
ATOM 3119 C C . ASN B 1 5 ? 47.656 -25.812 43.625 1 19.06 5 ASN B C 1
ATOM 3121 O O . ASN B 1 5 ? 48.5 -25.562 42.781 1 19.06 5 ASN B O 1
ATOM 3125 N N . GLN B 1 6 ? 46.219 -25.422 43.438 1 20.94 6 GLN B N 1
ATOM 3126 C CA . GLN B 1 6 ? 45.938 -25.766 42.031 1 20.94 6 GLN B CA 1
ATOM 3127 C C . GLN B 1 6 ? 46.594 -24.781 41.062 1 20.94 6 GLN B C 1
ATOM 3129 O O . GLN B 1 6 ? 46.969 -23.672 41.469 1 20.94 6 GLN B O 1
ATOM 3134 N N . PRO B 1 7 ? 45.969 -24.609 39.656 1 22 7 PRO B N 1
ATOM 3135 C CA . PRO B 1 7 ? 46.469 -24.781 38.281 1 22 7 PRO B CA 1
ATOM 3136 C C . PRO B 1 7 ? 46.688 -23.438 37.562 1 22 7 PRO B C 1
ATOM 3138 O O . PRO B 1 7 ? 46.875 -23.422 36.344 1 22 7 PRO B O 1
ATOM 3141 N N . SER B 1 8 ? 47.156 -22.359 38.219 1 21.25 8 SER B N 1
ATOM 3142 C CA . SER B 1 8 ? 47.062 -21.016 37.625 1 21.25 8 SER B CA 1
ATOM 3143 C C . SER B 1 8 ? 47.75 -20.953 36.25 1 21.25 8 SER B C 1
ATOM 3145 O O . SER B 1 8 ? 48.938 -21.156 36.156 1 21.25 8 SER B O 1
ATOM 3147 N N . HIS B 1 9 ? 46.938 -21.469 35.156 1 20.17 9 HIS B N 1
ATOM 3148 C CA . HIS B 1 9 ? 47.25 -21.672 33.719 1 20.17 9 HIS B CA 1
ATOM 3149 C C . HIS B 1 9 ? 47.75 -20.375 33.094 1 20.17 9 HIS B C 1
ATOM 3151 O O . HIS B 1 9 ? 46.969 -19.438 32.906 1 20.17 9 HIS B O 1
ATOM 3157 N N . GLN B 1 10 ? 48.875 -19.828 33.531 1 18.28 10 GLN B N 1
ATOM 3158 C CA . GLN B 1 10 ? 49.531 -18.609 33.125 1 18.28 10 GLN B CA 1
ATOM 3159 C C . GLN B 1 10 ? 49.875 -18.625 31.641 1 18.28 10 GLN B C 1
ATOM 3161 O O . GLN B 1 10 ? 50.812 -19.328 31.234 1 18.28 10 GLN B O 1
ATOM 3166 N N . ALA B 1 11 ? 48.75 -18.734 30.766 1 21.19 11 ALA B N 1
ATOM 3167 C CA . ALA B 1 11 ? 48.938 -18.875 29.328 1 21.19 11 ALA B CA 1
ATOM 3168 C C . ALA B 1 11 ? 49.906 -17.828 28.797 1 21.19 11 ALA B C 1
ATOM 3170 O O . ALA B 1 11 ? 49.781 -16.641 29.094 1 21.19 11 ALA B O 1
ATOM 3171 N N . ILE B 1 12 ? 51.062 -18.234 28.234 1 17.5 12 ILE B N 1
ATOM 3172 C CA . ILE B 1 12 ? 52.375 -17.844 27.688 1 17.5 12 ILE B CA 1
ATOM 3173 C C . ILE B 1 12 ? 52.156 -16.875 26.531 1 17.5 12 ILE B C 1
ATOM 3175 O O . ILE B 1 12 ? 51.438 -17.172 25.578 1 17.5 12 ILE B O 1
ATOM 3179 N N . LYS B 1 13 ? 52.625 -15.602 26.625 1 18.36 13 LYS B N 1
ATOM 3180 C CA . LYS B 1 13 ? 52.75 -14.281 26.031 1 18.36 13 LYS B CA 1
ATOM 3181 C C . LYS B 1 13 ? 53.531 -14.336 24.719 1 18.36 13 LYS B C 1
ATOM 3183 O O . LYS B 1 13 ? 53.938 -13.305 24.172 1 18.36 13 LYS B O 1
ATOM 3188 N N . PHE B 1 14 ? 53.719 -15.625 24.031 1 17.5 14 PHE B N 1
ATOM 3189 C CA . PHE B 1 14 ? 54.875 -15.555 23.125 1 17.5 14 PHE B CA 1
ATOM 3190 C C . PHE B 1 14 ? 54.656 -14.5 22.047 1 17.5 14 PHE B C 1
ATOM 3192 O O . PHE B 1 14 ? 53.594 -14.453 21.438 1 17.5 14 PHE B O 1
ATOM 3199 N N . LYS B 1 15 ? 55.531 -13.414 21.938 1 18.34 15 LYS B N 1
ATOM 3200 C CA . LYS B 1 15 ? 55.875 -12.141 21.328 1 18.34 15 LYS B CA 1
ATOM 3201 C C . LYS B 1 15 ? 56.312 -12.336 19.875 1 18.34 15 LYS B C 1
ATOM 3203 O O . LYS B 1 15 ? 56.844 -11.414 19.25 1 18.34 15 LYS B O 1
ATOM 3208 N N . ILE B 1 16 ? 56.094 -13.539 19.172 1 17.88 16 ILE B N 1
ATOM 3209 C CA . ILE B 1 16 ? 57.031 -13.695 18.062 1 17.88 16 ILE B CA 1
ATOM 3210 C C . ILE B 1 16 ? 56.875 -12.555 17.078 1 17.88 16 ILE B C 1
ATOM 3212 O O . ILE B 1 16 ? 55.75 -12.273 16.625 1 17.88 16 ILE B O 1
ATOM 3216 N N . LYS B 1 17 ? 57.906 -11.664 16.875 1 18.11 17 LYS B N 1
ATOM 3217 C CA . LYS B 1 17 ? 58.406 -10.484 16.156 1 18.11 17 LYS B CA 1
ATOM 3218 C C . LYS B 1 17 ? 58.438 -10.734 14.648 1 18.11 17 LYS B C 1
ATOM 3220 O O . LYS B 1 17 ? 59.438 -11.281 14.141 1 18.11 17 LYS B O 1
ATOM 3225 N N . ARG B 1 18 ? 57.531 -11.562 14.047 1 17.28 18 ARG B N 1
ATOM 3226 C CA . ARG B 1 18 ? 57.812 -11.938 12.664 1 17.28 18 ARG B CA 1
ATOM 3227 C C . ARG B 1 18 ? 58 -10.703 11.789 1 17.28 18 ARG B C 1
ATOM 3229 O O . ARG B 1 18 ? 57.094 -9.859 11.703 1 17.28 18 ARG B O 1
ATOM 3236 N N . LYS B 1 19 ? 59.25 -10.312 11.516 1 19.09 19 LYS B N 1
ATOM 3237 C CA . LYS B 1 19 ? 59.969 -9.352 10.672 1 19.09 19 LYS B CA 1
ATOM 3238 C C . LYS B 1 19 ? 59.375 -9.32 9.266 1 19.09 19 LYS B C 1
ATOM 3240 O O . LYS B 1 19 ? 58.875 -10.328 8.766 1 19.09 19 LYS B O 1
ATOM 3245 N N . LEU B 1 20 ? 59.406 -8.141 8.555 1 20.03 20 LEU B N 1
ATOM 3246 C CA . LEU B 1 20 ? 58.844 -7.227 7.578 1 20.03 20 LEU B CA 1
ATOM 3247 C C . LEU B 1 20 ? 59.344 -7.551 6.168 1 20.03 20 LEU B C 1
ATOM 3249 O O . LEU B 1 20 ? 59.125 -6.762 5.242 1 20.03 20 LEU B O 1
ATOM 3253 N N . LEU B 1 21 ? 59.906 -8.805 6.027 1 18.94 21 LEU B N 1
ATOM 3254 C CA . LEU B 1 21 ? 60.812 -8.695 4.895 1 18.94 21 LEU B CA 1
ATOM 3255 C C . LEU B 1 21 ? 60.094 -8.125 3.674 1 18.94 21 LEU B C 1
ATOM 3257 O O . LEU B 1 21 ? 58.875 -8.109 3.621 1 18.94 21 LEU B O 1
ATOM 3261 N N . LEU B 1 22 ? 60.5 -8.703 2.441 1 20.53 22 LEU B N 1
ATOM 3262 C CA . LEU B 1 22 ? 61.125 -8.359 1.163 1 20.53 22 LEU B CA 1
ATOM 3263 C C . LEU B 1 22 ? 60.062 -8.133 0.091 1 20.53 22 LEU B C 1
ATOM 3265 O O . LEU B 1 22 ? 60.375 -8.008 -1.092 1 20.53 22 LEU B O 1
ATOM 3269 N N . ALA B 1 23 ? 58.781 -7.996 0.294 1 21.11 23 ALA B N 1
ATOM 3270 C CA . ALA B 1 23 ? 57.969 -8.367 -0.86 1 21.11 23 ALA B CA 1
ATOM 3271 C C . ALA B 1 23 ? 58.156 -7.371 -2.002 1 21.11 23 ALA B C 1
ATOM 3273 O O . ALA B 1 23 ? 57.844 -6.188 -1.861 1 21.11 23 ALA B O 1
ATOM 3274 N N . LEU B 1 24 ? 59.125 -7.598 -2.854 1 21.84 24 LEU B N 1
ATOM 3275 C CA . LEU B 1 24 ? 59.562 -6.848 -4.023 1 21.84 24 LEU B CA 1
ATOM 3276 C C . LEU B 1 24 ? 58.375 -6.523 -4.941 1 21.84 24 LEU B C 1
ATOM 3278 O O . LEU B 1 24 ? 57.531 -7.383 -5.199 1 21.84 24 LEU B O 1
ATOM 3282 N N . SER B 1 25 ? 58.281 -5.191 -5.305 1 21.47 25 SER B N 1
ATOM 3283 C CA . SER B 1 25 ? 57.375 -4.23 -5.953 1 21.47 25 SER B CA 1
ATOM 3284 C C . SER B 1 25 ? 57.188 -4.562 -7.43 1 21.47 25 SER B C 1
ATOM 3286 O O . SER B 1 25 ? 58.125 -4.492 -8.211 1 21.47 25 SER B O 1
ATOM 3288 N N . LEU B 1 26 ? 56.531 -5.715 -7.754 1 23.02 26 LEU B N 1
ATOM 3289 C CA . LEU B 1 26 ? 56.25 -6.023 -9.156 1 23.02 26 LEU B CA 1
ATOM 3290 C C . LEU B 1 26 ? 55.625 -4.832 -9.867 1 23.02 26 LEU B C 1
ATOM 3292 O O . LEU B 1 26 ? 54.562 -4.363 -9.461 1 23.02 26 LEU B O 1
ATOM 3296 N N . LEU B 1 27 ? 56.375 -4.031 -10.57 1 24.48 27 LEU B N 1
ATOM 3297 C CA . LEU B 1 27 ? 56.25 -2.814 -11.359 1 24.48 27 LEU B CA 1
ATOM 3298 C C . LEU B 1 27 ? 55.25 -3.029 -12.508 1 24.48 27 LEU B C 1
ATOM 3300 O O . LEU B 1 27 ? 55.656 -3.338 -13.625 1 24.48 27 LEU B O 1
ATOM 3304 N N . THR B 1 28 ? 54.312 -3.967 -12.43 1 22.48 28 THR B N 1
ATOM 3305 C CA . THR B 1 28 ? 53.688 -4.18 -13.734 1 22.48 28 THR B CA 1
ATOM 3306 C C . THR B 1 28 ? 53.125 -2.877 -14.281 1 22.48 28 THR B C 1
ATOM 3308 O O . THR B 1 28 ? 52.594 -2.064 -13.516 1 22.48 28 THR B O 1
ATOM 3311 N N . LEU B 1 29 ? 53.438 -2.475 -15.539 1 24.56 29 LEU B N 1
ATOM 3312 C CA . LEU B 1 29 ? 53.281 -1.391 -16.5 1 24.56 29 LEU B CA 1
ATOM 3313 C C . LEU B 1 29 ? 51.812 -1.122 -16.766 1 24.56 29 LEU B C 1
ATOM 3315 O O . LEU B 1 29 ? 51.062 -2.025 -17.156 1 24.56 29 LEU B O 1
ATOM 3319 N N . TRP B 1 30 ? 51.156 -0.169 -16.031 1 26.44 30 TRP B N 1
ATOM 3320 C CA . TRP B 1 30 ? 49.812 0.377 -16.031 1 26.44 30 TRP B CA 1
ATOM 3321 C C . TRP B 1 30 ? 49.5 1.029 -17.375 1 26.44 30 TRP B C 1
ATOM 3323 O O . TRP B 1 30 ? 50.062 2.061 -17.719 1 26.44 30 TRP B O 1
ATOM 3333 N N . THR B 1 31 ? 49.562 0.228 -18.484 1 25.69 31 THR B N 1
ATOM 3334 C CA . THR B 1 31 ? 49.344 1.019 -19.688 1 25.69 31 THR B CA 1
ATOM 3335 C C . THR B 1 31 ? 48 1.769 -19.594 1 25.69 31 THR B C 1
ATOM 3337 O O . THR B 1 31 ? 47.062 1.288 -18.984 1 25.69 31 THR B O 1
ATOM 3340 N N . PRO B 1 32 ? 47.938 3.1 -20.047 1 26.34 32 PRO B N 1
ATOM 3341 C CA . PRO B 1 32 ? 47.031 4.23 -19.906 1 26.34 32 PRO B CA 1
ATOM 3342 C C . PRO B 1 32 ? 45.656 3.955 -20.516 1 26.34 32 PRO B C 1
ATOM 3344 O O . PRO B 1 32 ? 44.75 4.805 -20.453 1 26.34 32 PRO B O 1
ATOM 3347 N N . GLN B 1 33 ? 45.5 2.908 -21.312 1 26.53 33 GLN B N 1
ATOM 3348 C CA . GLN B 1 33 ? 44.5 3.127 -22.359 1 26.53 33 GLN B CA 1
ATOM 3349 C C . GLN B 1 33 ? 43.094 3.109 -21.797 1 26.53 33 GLN B C 1
ATOM 3351 O O . GLN B 1 33 ? 42.125 3.277 -22.531 1 26.53 33 GLN B O 1
ATOM 3356 N N . SER B 1 34 ? 42.938 2.6 -20.547 1 25.25 34 SER B N 1
ATOM 3357 C CA . SER B 1 34 ? 41.562 2.215 -20.266 1 25.25 34 SER B CA 1
ATOM 3358 C C . SER B 1 34 ? 40.688 3.434 -19.953 1 25.25 34 SER B C 1
ATOM 3360 O O . SER B 1 34 ? 39.531 3.295 -19.516 1 25.25 34 SER B O 1
ATOM 3362 N N . LEU B 1 35 ? 41.25 4.598 -19.984 1 26.39 35 LEU B N 1
ATOM 3363 C CA . LEU B 1 35 ? 40.469 5.727 -19.484 1 26.39 35 LEU B CA 1
ATOM 3364 C C . LEU B 1 35 ? 39.25 6 -20.375 1 26.39 35 LEU B C 1
ATOM 3366 O O . LEU B 1 35 ? 38.344 6.727 -19.984 1 26.39 35 LEU B O 1
ATOM 3370 N N . VAL B 1 36 ? 39.406 5.77 -21.641 1 26.73 36 VAL B N 1
ATOM 3371 C CA . VAL B 1 36 ? 38.531 6.5 -22.547 1 26.73 36 VAL B CA 1
ATOM 3372 C C . VAL B 1 36 ? 37.094 5.992 -22.406 1 26.73 36 VAL B C 1
ATOM 3374 O O . VAL B 1 36 ? 36.125 6.738 -22.625 1 26.73 36 VAL B O 1
ATOM 3377 N 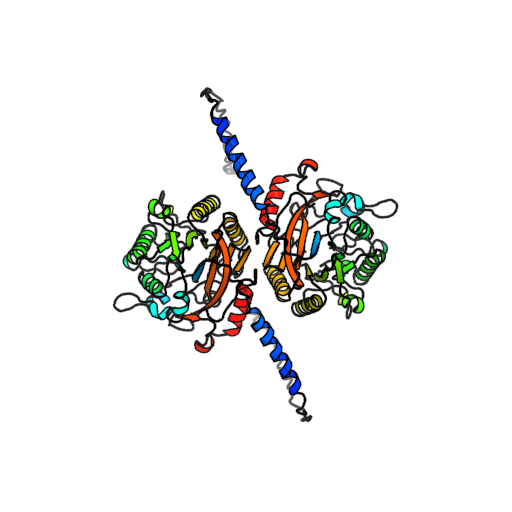N . GLN B 1 37 ? 36.938 4.66 -22.172 1 25.03 37 GLN B N 1
ATOM 3378 C CA . GLN B 1 37 ? 35.562 4.199 -22.453 1 25.03 37 GLN B CA 1
ATOM 3379 C C . GLN B 1 37 ? 34.594 4.609 -21.344 1 25.03 37 GLN B C 1
ATOM 3381 O O . GLN B 1 37 ? 33.406 4.281 -21.391 1 25.03 37 GLN B O 1
ATOM 3386 N N . ALA B 1 38 ? 35.094 5.109 -20.219 1 27.98 38 ALA B N 1
ATOM 3387 C CA . ALA B 1 38 ? 34.188 5.461 -19.125 1 27.98 38 ALA B CA 1
ATOM 3388 C C . ALA B 1 38 ? 33.312 6.645 -19.484 1 27.98 38 ALA B C 1
ATOM 3390 O O . ALA B 1 38 ? 32.25 6.855 -18.875 1 27.98 38 ALA B O 1
ATOM 3391 N N . GLN B 1 39 ? 33.906 7.531 -20.344 1 28.5 39 GLN B N 1
ATOM 3392 C CA . GLN B 1 39 ? 33.156 8.758 -20.594 1 28.5 39 GLN B CA 1
ATOM 3393 C C . GLN B 1 39 ? 31.859 8.469 -21.344 1 28.5 39 GLN B C 1
ATOM 3395 O O . GLN B 1 39 ? 30.922 9.258 -21.297 1 28.5 39 GLN B O 1
ATOM 3400 N N . MET B 1 40 ? 31.891 7.445 -22.188 1 28.28 40 MET B N 1
ATOM 3401 C CA . MET B 1 40 ? 30.719 7.398 -23.047 1 28.28 40 MET B CA 1
ATOM 3402 C C . MET B 1 40 ? 29.5 6.918 -22.281 1 28.28 40 MET B C 1
ATOM 3404 O O . MET B 1 40 ? 28.359 7.137 -22.703 1 28.28 40 MET B O 1
ATOM 3408 N N . ASN B 1 41 ? 29.75 6.035 -21.281 1 28.14 41 ASN B N 1
ATOM 3409 C CA . ASN B 1 41 ? 28.531 5.414 -20.75 1 28.14 41 ASN B CA 1
ATOM 3410 C C . ASN B 1 41 ? 27.766 6.379 -19.844 1 28.14 41 ASN B C 1
ATOM 3412 O O . ASN B 1 41 ? 26.75 6.008 -19.25 1 28.14 41 ASN B O 1
ATOM 3416 N N . ILE B 1 42 ? 28.453 7.449 -19.344 1 30.09 42 ILE B N 1
ATOM 3417 C CA . ILE B 1 42 ? 27.766 8.391 -18.453 1 30.09 42 ILE B CA 1
ATOM 3418 C C . ILE B 1 42 ? 26.734 9.18 -19.266 1 30.09 42 ILE B C 1
ATOM 3420 O O . ILE B 1 42 ? 25.766 9.695 -18.703 1 30.09 42 ILE B O 1
ATOM 3424 N N . ASP B 1 43 ? 27.062 9.383 -20.562 1 29.77 43 ASP B N 1
ATOM 3425 C CA . ASP B 1 43 ? 26.203 10.312 -21.297 1 29.77 43 ASP B CA 1
ATOM 3426 C C . ASP B 1 43 ? 24.812 9.734 -21.5 1 29.77 43 ASP B C 1
ATOM 3428 O O . ASP B 1 43 ? 23.875 10.453 -21.875 1 29.77 43 ASP B O 1
ATOM 3432 N N . LYS B 1 44 ? 24.672 8.391 -21.594 1 31.09 44 LYS B N 1
ATOM 3433 C CA . LYS B 1 44 ? 23.359 7.875 -21.953 1 31.09 44 LYS B CA 1
ATOM 3434 C C . LYS B 1 44 ? 22.406 7.926 -20.766 1 31.09 44 LYS B C 1
ATOM 3436 O O . LYS B 1 44 ? 21.219 7.613 -20.891 1 31.09 44 LYS B O 1
ATOM 3441 N N . ASN B 1 45 ? 22.984 7.926 -19.516 1 28.38 45 ASN B N 1
ATOM 3442 C CA . ASN B 1 45 ? 22.031 7.957 -18.406 1 28.38 45 ASN B CA 1
ATOM 3443 C C . ASN B 1 45 ? 21.328 9.305 -18.328 1 28.38 45 ASN B C 1
ATOM 3445 O O . ASN B 1 45 ? 20.375 9.469 -17.547 1 28.38 45 ASN B O 1
ATOM 3449 N N . GLU B 1 46 ? 22 10.422 -18.844 1 30.27 46 GLU B N 1
ATOM 3450 C CA . GLU B 1 46 ? 21.328 11.719 -18.812 1 30.27 46 GLU B CA 1
ATOM 3451 C C . GLU B 1 46 ? 20.156 11.758 -19.781 1 30.27 46 GLU B C 1
ATOM 3453 O O . GLU B 1 46 ? 19.234 12.57 -19.625 1 30.27 46 GLU B O 1
ATOM 3458 N N . SER B 1 47 ? 20.266 11 -20.891 1 29.78 47 SER B N 1
ATOM 3459 C CA . SER B 1 47 ? 19.219 11.156 -21.906 1 29.78 47 SER B CA 1
ATOM 3460 C C . SER B 1 47 ? 17.922 10.523 -21.438 1 29.78 47 SER B C 1
ATOM 3462 O O . SER B 1 47 ? 16.828 10.914 -21.891 1 29.78 47 SER B O 1
ATOM 3464 N N . ALA B 1 48 ? 17.938 9.359 -20.672 1 28.66 48 ALA B N 1
ATOM 3465 C CA . ALA B 1 48 ? 16.641 8.781 -20.297 1 28.66 48 ALA B CA 1
ATOM 3466 C C . ALA B 1 48 ? 15.922 9.664 -19.281 1 28.66 48 ALA B C 1
ATOM 3468 O O . ALA B 1 48 ? 14.727 9.484 -19.031 1 28.66 48 ALA B O 1
ATOM 3469 N N . MET B 1 49 ? 16.719 10.539 -18.547 1 28.67 49 MET B N 1
ATOM 3470 C CA . MET B 1 49 ? 16 11.391 -17.609 1 28.67 49 MET B CA 1
ATOM 3471 C C . MET B 1 49 ? 15.305 12.539 -18.344 1 28.67 49 MET B C 1
ATOM 3473 O O . MET B 1 49 ? 14.367 13.133 -17.812 1 28.67 49 MET B O 1
ATOM 3477 N N . GLN B 1 50 ? 15.992 13.016 -19.469 1 29.28 50 GLN B N 1
ATOM 3478 C CA . GLN B 1 50 ? 15.375 14.172 -20.109 1 29.28 50 GLN B CA 1
ATOM 3479 C C . GLN B 1 50 ? 14.094 13.781 -20.844 1 29.28 50 GLN B C 1
ATOM 3481 O O . GLN B 1 50 ? 13.312 14.641 -21.234 1 29.28 50 GLN B O 1
ATOM 3486 N N . SER B 1 51 ? 14.102 12.539 -21.344 1 32.31 51 SER B N 1
ATOM 3487 C CA . SER B 1 51 ? 12.945 12.289 -22.203 1 32.31 51 SER B CA 1
ATOM 3488 C C . SER B 1 51 ? 11.656 12.25 -21.391 1 32.31 51 SER B C 1
ATOM 3490 O O . SER B 1 51 ? 10.57 12.133 -21.953 1 32.31 51 SER B O 1
ATOM 3492 N N . LEU B 1 52 ? 11.82 12.031 -20.094 1 32.44 52 LEU B N 1
ATOM 3493 C CA . LEU B 1 52 ? 10.523 11.969 -19.422 1 32.44 52 LEU B CA 1
ATOM 3494 C C . LEU B 1 52 ? 9.852 13.336 -19.406 1 32.44 52 LEU B C 1
ATOM 3496 O O . LEU B 1 52 ? 8.742 13.484 -18.891 1 32.44 52 LEU B O 1
ATOM 3500 N N . GLU B 1 53 ? 10.727 14.336 -19.594 1 30.75 53 GLU B N 1
ATOM 3501 C CA . GLU B 1 53 ? 10.047 15.609 -19.359 1 30.75 53 GLU B CA 1
ATOM 3502 C C . GLU B 1 53 ? 9 15.883 -20.438 1 30.75 53 GLU B C 1
ATOM 3504 O O . GLU B 1 53 ? 8.391 16.953 -20.469 1 30.75 53 GLU B O 1
ATOM 3509 N N . GLN B 1 54 ? 9.266 15.359 -21.672 1 31.05 54 GLN B N 1
ATOM 3510 C CA . GLN B 1 54 ? 8.266 15.961 -22.547 1 31.05 54 GLN B CA 1
ATOM 3511 C C . GLN B 1 54 ? 6.863 15.477 -22.203 1 31.05 54 GLN B C 1
ATOM 3513 O O . GLN B 1 54 ? 6.422 14.438 -22.688 1 31.05 54 GLN B O 1
ATOM 3518 N N . ASN B 1 55 ? 6.492 15.438 -20.922 1 33.66 55 ASN B N 1
ATOM 3519 C CA . ASN B 1 55 ? 5.051 15.375 -20.703 1 33.66 55 ASN B CA 1
ATOM 3520 C C . ASN B 1 55 ? 4.297 16.188 -21.766 1 33.66 55 ASN B C 1
ATOM 3522 O O . ASN B 1 55 ? 4.461 17.406 -21.844 1 33.66 55 ASN B O 1
ATOM 3526 N N . SER B 1 56 ? 4.203 15.703 -22.922 1 33.66 56 SER B N 1
ATOM 3527 C CA . SER B 1 56 ? 3.182 16.344 -23.75 1 33.66 56 SER B CA 1
ATOM 3528 C C . SER B 1 56 ? 2.033 16.875 -22.891 1 33.66 56 SER B C 1
ATOM 3530 O O . SER B 1 56 ? 1.322 16.094 -22.25 1 33.66 56 SER B O 1
ATOM 3532 N N . GLU B 1 57 ? 2.193 17.984 -22.234 1 36.5 57 GLU B N 1
ATOM 3533 C CA . GLU B 1 57 ? 1.069 18.781 -21.75 1 36.5 57 GLU B CA 1
ATOM 3534 C C . GLU B 1 57 ? -0.139 18.656 -22.672 1 36.5 57 GLU B C 1
ATOM 3536 O O . GLU B 1 57 ? -0.192 19.281 -23.719 1 36.5 57 GLU B O 1
ATOM 3541 N N . SER B 1 58 ? -0.477 17.578 -23.047 1 38.84 58 SER B N 1
ATOM 3542 C CA . SER B 1 58 ? -1.807 17.672 -23.641 1 38.84 58 SER B CA 1
ATOM 3543 C C . SER B 1 58 ? -2.654 18.719 -22.922 1 38.84 58 SER B C 1
ATOM 3545 O O . SER B 1 58 ? -2.797 18.672 -21.703 1 38.84 58 SER B O 1
ATOM 3547 N N . SER B 1 59 ? -2.541 19.922 -23.266 1 47.75 59 SER B N 1
ATOM 3548 C CA . SER B 1 59 ? -3.332 21.078 -22.875 1 47.75 59 SER B CA 1
ATOM 3549 C C . SER B 1 59 ? -4.762 20.688 -22.531 1 47.75 59 SER B C 1
ATOM 3551 O O . SER B 1 59 ? -5.641 20.688 -23.391 1 47.75 59 SER B O 1
ATOM 3553 N N . GLN B 1 60 ? -4.852 19.609 -21.828 1 58.66 60 GLN B N 1
ATOM 3554 C CA . GLN B 1 60 ? -6.242 19.5 -21.391 1 58.66 60 GLN B CA 1
ATOM 3555 C C . GLN B 1 60 ? -6.73 20.812 -20.781 1 58.66 60 GLN B C 1
ATOM 3557 O O . GLN B 1 60 ? -6.027 21.422 -19.984 1 58.66 60 GLN B O 1
ATOM 3562 N N . GLY B 1 61 ? -7.531 21.484 -21.359 1 73.12 61 GLY B N 1
ATOM 3563 C CA . GLY B 1 61 ? -8.211 22.672 -20.875 1 73.12 61 GLY B CA 1
ATOM 3564 C C . GLY B 1 61 ? -8.672 22.547 -19.438 1 73.12 61 GLY B C 1
ATOM 3565 O O . GLY B 1 61 ? -8.602 21.469 -18.844 1 73.12 61 GLY B O 1
ATOM 3566 N N . GLY B 1 62 ? -8.516 23.453 -18.609 1 87.12 62 GLY B N 1
ATOM 3567 C CA . GLY B 1 62 ? -9.047 23.562 -17.266 1 87.12 62 GLY B CA 1
ATOM 3568 C C . GLY B 1 62 ? -8.133 24.312 -16.312 1 87.12 62 GLY B C 1
ATOM 3569 O O . GLY B 1 62 ? -6.996 24.641 -16.672 1 87.12 62 GLY B O 1
ATOM 3570 N N . GLN B 1 63 ? -8.625 24.625 -15.188 1 96.44 63 GLN B N 1
ATOM 3571 C CA . GLN B 1 63 ? -7.914 25.344 -14.141 1 96.44 63 GLN B CA 1
ATOM 3572 C C . GLN B 1 63 ? -7.25 24.391 -13.156 1 96.44 63 GLN B C 1
ATOM 3574 O O . GLN B 1 63 ? -7.699 23.25 -12.992 1 96.44 63 GLN B O 1
ATOM 3579 N N . THR B 1 64 ? -6.117 24.812 -12.641 1 98.38 64 THR B N 1
ATOM 3580 C CA . THR B 1 64 ? -5.418 23.969 -11.68 1 98.38 64 THR B CA 1
ATOM 3581 C C . THR B 1 64 ? -5.328 24.656 -10.32 1 98.38 64 THR B C 1
ATOM 3583 O O . THR B 1 64 ? -5.457 25.875 -10.219 1 98.38 64 THR B O 1
ATOM 3586 N N . VAL B 1 65 ? -5.219 23.875 -9.289 1 98.81 65 VAL B N 1
ATOM 3587 C CA . VAL B 1 65 ? -4.898 24.328 -7.945 1 98.81 65 VAL B CA 1
ATOM 3588 C C . VAL B 1 65 ? -3.732 23.516 -7.387 1 98.81 65 VAL B C 1
ATOM 3590 O O . VAL B 1 65 ? -3.775 22.297 -7.371 1 98.81 65 VAL B O 1
ATOM 3593 N N . ARG B 1 66 ? -2.711 24.203 -7.031 1 98.88 66 ARG B N 1
ATOM 3594 C CA . ARG B 1 66 ? -1.528 23.578 -6.43 1 98.88 66 ARG B CA 1
ATOM 3595 C C . ARG B 1 66 ? -1.55 23.719 -4.914 1 98.88 66 ARG B C 1
ATOM 3597 O O . ARG B 1 66 ? -1.543 24.844 -4.387 1 98.88 66 ARG B O 1
ATOM 3604 N N . VAL B 1 67 ? -1.548 22.594 -4.23 1 98.94 67 VAL B N 1
ATOM 3605 C CA . VAL B 1 67 ? -1.524 22.562 -2.773 1 98.94 67 VAL B CA 1
ATOM 3606 C C . VAL B 1 67 ? -0.171 22.062 -2.287 1 98.94 67 VAL B C 1
ATOM 3608 O O . VAL B 1 67 ? 0.346 21.062 -2.803 1 98.94 67 VAL B O 1
ATOM 3611 N N . ARG B 1 68 ? 0.387 22.781 -1.406 1 98.94 68 ARG B N 1
ATOM 3612 C CA . ARG B 1 68 ? 1.577 22.312 -0.703 1 98.94 68 ARG B CA 1
ATOM 3613 C C . ARG B 1 68 ? 1.289 22.094 0.781 1 98.94 68 ARG B C 1
ATOM 3615 O O . ARG B 1 68 ? 0.509 22.844 1.378 1 98.94 68 ARG B O 1
ATOM 3622 N N . ALA B 1 69 ? 1.864 21 1.329 1 98.94 69 ALA B N 1
ATOM 3623 C CA . ALA B 1 69 ? 1.625 20.641 2.723 1 98.94 69 ALA B CA 1
ATOM 3624 C C . ALA B 1 69 ? 2.932 20.297 3.434 1 98.94 69 ALA B C 1
ATOM 3626 O O . ALA B 1 69 ? 3.801 19.641 2.863 1 98.94 69 ALA B O 1
ATOM 3627 N N . ILE B 1 70 ? 3.059 20.797 4.652 1 98.94 70 ILE B N 1
ATOM 3628 C CA . ILE B 1 70 ? 4.246 20.5 5.449 1 98.94 70 ILE B CA 1
ATOM 3629 C C . ILE B 1 70 ? 3.84 19.766 6.723 1 98.94 70 ILE B C 1
ATOM 3631 O O . ILE B 1 70 ? 2.684 19.844 7.148 1 98.94 70 ILE B O 1
ATOM 3635 N N . GLY B 1 71 ? 4.824 19.016 7.258 1 98.75 71 GLY B N 1
ATOM 3636 C CA . GLY B 1 71 ? 4.574 18.125 8.375 1 98.75 71 GLY B CA 1
ATOM 3637 C C . GLY B 1 71 ? 4.5 18.844 9.711 1 98.75 71 GLY B C 1
ATOM 3638 O O . GLY B 1 71 ? 4.027 19.984 9.781 1 98.75 71 GLY B O 1
ATOM 3639 N N . ASP B 1 72 ? 4.902 18.219 10.766 1 98.81 72 ASP B N 1
ATOM 3640 C CA . ASP B 1 72 ? 4.66 18.609 12.148 1 98.81 72 ASP B CA 1
ATOM 3641 C C . ASP B 1 72 ? 5.43 19.875 12.5 1 98.81 72 ASP B C 1
ATOM 3643 O O . ASP B 1 72 ? 6.652 19.922 12.352 1 98.81 72 ASP B O 1
ATOM 3647 N N . ILE B 1 73 ? 4.695 20.828 12.867 1 98.81 73 ILE B N 1
ATOM 3648 C CA . ILE B 1 73 ? 5.238 21.891 13.695 1 98.81 73 ILE B CA 1
ATOM 3649 C C . ILE B 1 73 ? 5.18 21.5 15.172 1 98.81 73 ILE B C 1
ATOM 3651 O O . ILE B 1 73 ? 4.133 21.609 15.805 1 98.81 73 ILE B O 1
ATOM 3655 N N . LEU B 1 74 ? 6.23 20.922 15.609 1 98.19 74 LEU B N 1
ATOM 3656 C CA . LEU B 1 74 ? 6.371 20.344 16.938 1 98.19 74 LEU B CA 1
ATOM 3657 C C . LEU B 1 74 ? 7.445 21.062 17.75 1 98.19 74 LEU B C 1
ATOM 3659 O O . LEU B 1 74 ? 8.625 20.734 17.656 1 98.19 74 LEU B O 1
ATOM 3663 N N . LEU B 1 75 ? 7.004 22.016 18.547 1 97.12 75 LEU B N 1
ATOM 3664 C CA . LEU B 1 75 ? 7.949 22.938 19.156 1 97.12 75 LEU B CA 1
ATOM 3665 C C . LEU B 1 75 ? 8.266 22.547 20.594 1 97.12 75 LEU B C 1
ATOM 3667 O O . LEU B 1 75 ? 7.488 22.844 21.516 1 97.12 75 LEU B O 1
ATOM 3671 N N . HIS B 1 76 ? 9.352 21.984 20.797 1 96.88 76 HIS B N 1
ATOM 3672 C CA . HIS B 1 76 ? 9.922 21.75 22.125 1 96.88 76 HIS B CA 1
ATOM 3673 C C . HIS B 1 76 ? 10.469 23.047 22.719 1 96.88 76 HIS B C 1
ATOM 3675 O O . HIS B 1 76 ? 10.664 24.031 22 1 96.88 76 HIS B O 1
ATOM 3681 N N . ASP B 1 77 ? 10.758 23.016 23.984 1 95.94 77 ASP B N 1
ATOM 3682 C CA . ASP B 1 77 ? 11.219 24.219 24.688 1 95.94 77 ASP B CA 1
ATOM 3683 C C . ASP B 1 77 ? 12.523 24.734 24.078 1 95.94 77 ASP B C 1
ATOM 3685 O O . ASP B 1 77 ? 12.672 25.938 23.859 1 95.94 77 ASP B O 1
ATOM 3689 N N . PHE B 1 78 ? 13.391 23.859 23.703 1 93.38 78 PHE B N 1
ATOM 3690 C CA . PHE B 1 78 ? 14.68 24.297 23.188 1 93.38 78 PHE B CA 1
ATOM 3691 C C . PHE B 1 78 ? 14.523 24.906 21.781 1 93.38 78 PHE B C 1
ATOM 3693 O O . PHE B 1 78 ? 15.391 25.641 21.328 1 93.38 78 PHE B O 1
ATOM 3700 N N . VAL B 1 79 ? 13.445 24.641 21.094 1 96.5 79 VAL B N 1
ATOM 3701 C CA . VAL B 1 79 ? 13.18 25.266 19.812 1 96.5 79 VAL B CA 1
ATOM 3702 C C . VAL B 1 79 ? 12.617 26.672 20.016 1 96.5 79 VAL B C 1
ATOM 3704 O O . VAL B 1 79 ? 13.18 27.641 19.516 1 96.5 79 VAL B O 1
ATOM 3707 N N . TYR B 1 80 ? 11.547 26.797 20.875 1 96.06 80 TYR B N 1
ATOM 3708 C CA . TYR B 1 80 ? 10.922 28.109 20.969 1 96.06 80 TYR B CA 1
ATOM 3709 C C . TYR B 1 80 ? 11.75 29.062 21.828 1 96.06 80 TYR B C 1
ATOM 3711 O O . TYR B 1 80 ? 11.633 30.281 21.703 1 96.06 80 TYR B O 1
ATOM 3719 N N . GLU B 1 81 ? 12.625 28.562 22.656 1 96.44 81 GLU B N 1
ATOM 3720 C CA . GLU B 1 81 ? 13.523 29.438 23.391 1 96.44 81 GLU B CA 1
ATOM 3721 C C . GLU B 1 81 ? 14.531 30.109 22.469 1 96.44 81 GLU B C 1
ATOM 3723 O O . GLU B 1 81 ? 14.969 31.234 22.719 1 96.44 81 GLU B O 1
ATOM 3728 N N . ARG B 1 82 ? 14.812 29.391 21.391 1 96.44 82 ARG B N 1
ATOM 3729 C CA . ARG B 1 82 ? 15.742 29.969 20.422 1 96.44 82 ARG B CA 1
ATOM 3730 C C . ARG B 1 82 ? 15.062 31.031 19.578 1 96.44 82 ARG B C 1
ATOM 3732 O O . ARG B 1 82 ? 15.734 31.844 18.922 1 96.44 82 ARG B O 1
ATOM 3739 N N . ALA B 1 83 ? 13.805 31.062 19.594 1 97.56 83 ALA B N 1
ATOM 3740 C CA . ALA B 1 83 ? 13.031 32.031 18.844 1 97.56 83 ALA B CA 1
ATOM 3741 C C . ALA B 1 83 ? 12.672 33.25 19.703 1 97.56 83 ALA B C 1
ATOM 3743 O O . ALA B 1 83 ? 12.031 34.188 19.234 1 97.56 83 ALA B O 1
ATOM 3744 N N . ARG B 1 84 ? 13.031 33.219 20.953 1 97.06 84 ARG B N 1
ATOM 3745 C CA . ARG B 1 84 ? 12.68 34.312 21.875 1 97.06 84 ARG B CA 1
ATOM 3746 C C . ARG B 1 84 ? 13.328 35.625 21.469 1 97.06 84 ARG B C 1
ATOM 3748 O O . ARG B 1 84 ? 14.492 35.656 21.078 1 97.06 84 ARG B O 1
ATOM 3755 N N . THR B 1 85 ? 12.547 36.688 21.547 1 96.75 85 THR B N 1
ATOM 3756 C CA . THR B 1 85 ? 12.992 38.062 21.328 1 96.75 85 THR B CA 1
ATOM 3757 C C . THR B 1 85 ? 12.688 38.906 22.562 1 96.75 85 THR B C 1
ATOM 3759 O O . THR B 1 85 ? 12.172 38.406 23.562 1 96.75 85 THR B O 1
ATOM 3762 N N . ALA B 1 86 ? 13.008 40.188 22.391 1 94.94 86 ALA B N 1
ATOM 3763 C CA . ALA B 1 86 ? 12.727 41.094 23.469 1 94.94 86 ALA B CA 1
ATOM 3764 C C . ALA B 1 86 ? 11.227 41.281 23.688 1 94.94 86 ALA B C 1
ATOM 3766 O O . ALA B 1 86 ? 10.781 41.5 24.812 1 94.94 86 ALA B O 1
ATOM 3767 N N . ASN B 1 87 ? 10.461 41.062 22.656 1 92.94 87 ASN B N 1
ATOM 3768 C CA . ASN B 1 87 ? 9.031 41.344 22.719 1 92.94 87 ASN B CA 1
ATOM 3769 C C . ASN B 1 87 ? 8.195 40.062 22.484 1 92.94 87 ASN B C 1
ATOM 3771 O O . ASN B 1 87 ? 7.016 40.156 22.141 1 92.94 87 ASN B O 1
ATOM 3775 N N . GLY B 1 88 ? 8.766 38.938 22.719 1 96.12 88 GLY B N 1
ATOM 3776 C CA . GLY B 1 88 ? 8.031 37.719 22.5 1 96.12 88 GLY B CA 1
ATOM 3777 C C . GLY B 1 88 ? 8.844 36.656 21.766 1 96.12 88 GLY B C 1
ATOM 3778 O O . GLY B 1 88 ? 9.938 36.281 22.219 1 96.12 88 GLY B O 1
ATOM 3779 N N . TYR B 1 89 ? 8.266 36.156 20.672 1 98.12 89 TYR B N 1
ATOM 3780 C CA . TYR B 1 89 ? 8.922 35.125 19.891 1 98.12 89 TYR B CA 1
ATOM 3781 C C . TYR B 1 89 ? 8.844 35.406 18.406 1 98.12 89 TYR B C 1
ATOM 3783 O O . TYR B 1 89 ? 7.906 36.062 17.953 1 98.12 89 TYR B O 1
ATOM 3791 N N . ASN B 1 90 ? 9.852 35.031 17.688 1 98.5 90 ASN B N 1
ATOM 3792 C CA . ASN B 1 90 ? 9.891 35.156 16.234 1 98.5 90 ASN B CA 1
ATOM 3793 C C . ASN B 1 90 ? 10.578 33.938 15.602 1 98.5 90 ASN B C 1
ATOM 3795 O O . ASN B 1 90 ? 11.766 33.688 15.836 1 98.5 90 ASN B O 1
ATOM 3799 N N . PHE B 1 91 ? 9.852 33.219 14.789 1 98.56 91 PHE B N 1
ATOM 3800 C CA . PHE B 1 91 ? 10.359 31.969 14.227 1 98.56 91 PHE B CA 1
ATOM 3801 C C . PHE B 1 91 ? 10.75 32.156 12.766 1 98.56 91 PHE B C 1
ATOM 3803 O O . PHE B 1 91 ? 11.109 31.203 12.078 1 98.56 91 PHE B O 1
ATOM 3810 N N . ASP B 1 92 ? 10.742 33.344 12.211 1 98.62 92 ASP B N 1
ATOM 3811 C CA . ASP B 1 92 ? 10.906 33.625 10.789 1 98.62 92 ASP B CA 1
ATOM 3812 C C . ASP B 1 92 ? 12.227 33.062 10.266 1 98.62 92 ASP B C 1
ATOM 3814 O O . ASP B 1 92 ? 12.266 32.438 9.203 1 98.62 92 ASP B O 1
ATOM 3818 N N . SER B 1 93 ? 13.273 33.281 10.984 1 98.19 93 SER B N 1
ATOM 3819 C CA . SER B 1 93 ? 14.594 32.844 10.523 1 98.19 93 SER B CA 1
ATOM 3820 C C . SER B 1 93 ? 14.68 31.344 10.375 1 98.19 93 SER B C 1
ATOM 3822 O O . SER B 1 93 ? 15.406 30.844 9.523 1 98.19 93 SER B O 1
ATOM 3824 N N . MET B 1 94 ? 13.938 30.578 11.172 1 98.69 94 MET B N 1
ATOM 3825 C CA . MET B 1 94 ? 13.992 29.125 11.164 1 98.69 94 MET B CA 1
ATOM 3826 C C . MET B 1 94 ? 13.383 28.562 9.883 1 98.69 94 MET B C 1
ATOM 3828 O O . MET B 1 94 ? 13.742 27.453 9.461 1 98.69 94 MET B O 1
ATOM 3832 N N . LEU B 1 95 ? 12.531 29.359 9.25 1 98.81 95 LEU B N 1
ATOM 3833 C CA . LEU B 1 95 ? 11.797 28.859 8.086 1 98.81 95 LEU B CA 1
ATOM 3834 C C . LEU B 1 95 ? 12.234 29.594 6.82 1 98.81 95 LEU B C 1
ATOM 3836 O O . LEU B 1 95 ? 11.789 29.266 5.719 1 98.81 95 LEU B O 1
ATOM 3840 N N . ALA B 1 96 ? 13.133 30.547 6.949 1 98.62 96 ALA B N 1
ATOM 3841 C CA . ALA B 1 96 ? 13.531 31.422 5.855 1 98.62 96 ALA B CA 1
ATOM 3842 C C . ALA B 1 96 ? 14.062 30.625 4.672 1 98.62 96 ALA B C 1
ATOM 3844 O O . ALA B 1 96 ? 13.727 30.906 3.518 1 98.62 96 ALA B O 1
ATOM 3845 N N . PRO B 1 97 ? 14.828 29.547 4.898 1 98.56 97 PRO B N 1
ATOM 3846 C CA . PRO B 1 97 ? 15.43 28.844 3.756 1 98.56 97 PRO B CA 1
ATOM 3847 C C . PRO B 1 97 ? 14.391 28.156 2.879 1 98.56 97 PRO B C 1
ATOM 3849 O O . PRO B 1 97 ? 14.695 27.766 1.744 1 98.56 97 PRO B O 1
ATOM 3852 N N . VAL B 1 98 ? 13.18 27.953 3.389 1 98.75 98 VAL B N 1
ATOM 3853 C CA . VAL B 1 98 ? 12.195 27.203 2.623 1 98.75 98 VAL B CA 1
ATOM 3854 C C . VAL B 1 98 ? 11.008 28.094 2.285 1 98.75 98 VAL B C 1
ATOM 3856 O O . VAL B 1 98 ? 10.008 27.625 1.741 1 98.75 98 VAL B O 1
ATOM 3859 N N . LYS B 1 99 ? 11.031 29.375 2.605 1 98.75 99 LYS B N 1
ATOM 3860 C CA . LYS B 1 99 ? 9.914 30.297 2.453 1 98.75 99 LYS B CA 1
ATOM 3861 C C . LYS B 1 99 ? 9.422 30.344 1.008 1 98.75 99 LYS B C 1
ATOM 3863 O O . LYS B 1 99 ? 8.227 30.219 0.75 1 98.75 99 LYS B O 1
ATOM 3868 N N . SER B 1 100 ? 10.32 30.422 0.057 1 98.44 100 SER B N 1
ATOM 3869 C CA . SER B 1 100 ? 9.93 30.594 -1.341 1 98.44 100 SER B CA 1
ATOM 3870 C C . SER B 1 100 ? 9.188 29.359 -1.858 1 98.44 100 SER B C 1
ATOM 3872 O O . SER B 1 100 ? 8.328 29.469 -2.73 1 98.44 100 SER B O 1
ATOM 3874 N N . TYR B 1 101 ? 9.516 28.188 -1.303 1 98.75 101 TYR B N 1
ATOM 3875 C CA . TYR B 1 101 ? 8.875 26.953 -1.744 1 98.75 101 TYR B CA 1
ATOM 3876 C C . TYR B 1 101 ? 7.469 26.828 -1.169 1 98.75 101 TYR B C 1
ATOM 3878 O O . TYR B 1 101 ? 6.609 26.156 -1.746 1 98.75 101 TYR B O 1
ATOM 3886 N N . LEU B 1 102 ? 7.242 27.469 -0.052 1 98.75 102 LEU B N 1
ATOM 3887 C CA . LEU B 1 102 ? 5.938 27.406 0.597 1 98.75 102 LEU B CA 1
ATOM 3888 C C . LEU B 1 102 ? 4.992 28.469 0.03 1 98.75 102 LEU B C 1
ATOM 3890 O O . LEU B 1 102 ? 3.799 28.203 -0.137 1 98.75 102 LEU B O 1
ATOM 3894 N N . GLU B 1 103 ? 5.527 29.594 -0.386 1 97.31 103 GLU B N 1
ATOM 3895 C CA . GLU B 1 103 ? 4.73 30.719 -0.86 1 97.31 103 GLU B CA 1
ATOM 3896 C C . GLU B 1 103 ? 4.262 30.5 -2.297 1 97.31 103 GLU B C 1
ATOM 3898 O O . GLU B 1 103 ? 3.262 31.078 -2.725 1 97.31 103 GLU B O 1
ATOM 3903 N N . ASN B 1 104 ? 4.984 29.703 -2.98 1 96.31 104 ASN B N 1
ATOM 3904 C CA . ASN B 1 104 ? 4.688 29.5 -4.395 1 96.31 104 ASN B CA 1
ATOM 3905 C C . ASN B 1 104 ? 3.686 28.375 -4.602 1 96.31 104 ASN B C 1
ATOM 3907 O O . ASN B 1 104 ? 3.93 27.453 -5.395 1 96.31 104 ASN B O 1
ATOM 3911 N N . ALA B 1 105 ? 2.625 28.328 -3.842 1 98.31 105 ALA B N 1
ATOM 3912 C CA . ALA B 1 105 ? 1.478 27.422 -3.953 1 98.31 105 ALA B CA 1
ATOM 3913 C C . ALA B 1 105 ? 0.167 28.219 -3.926 1 98.31 105 ALA B C 1
ATOM 3915 O O . ALA B 1 105 ? 0.13 29.359 -3.469 1 98.31 105 ALA B O 1
ATOM 3916 N N . ASP B 1 106 ? -0.864 27.656 -4.512 1 98.75 106 ASP B N 1
ATOM 3917 C CA . ASP B 1 106 ? -2.184 28.266 -4.387 1 98.75 106 ASP B CA 1
ATOM 3918 C C . ASP B 1 106 ? -2.711 28.156 -2.959 1 98.75 106 ASP B C 1
ATOM 3920 O O . ASP B 1 106 ? -3.387 29.062 -2.465 1 98.75 106 ASP B O 1
ATOM 3924 N N . ILE B 1 107 ? -2.418 27.047 -2.34 1 98.94 107 ILE B N 1
ATOM 3925 C CA . ILE B 1 107 ? -2.787 26.797 -0.952 1 98.94 107 ILE B CA 1
ATOM 3926 C C . ILE B 1 107 ? -1.643 26.078 -0.235 1 98.94 107 ILE B C 1
ATOM 3928 O O . ILE B 1 107 ? -1.087 25.109 -0.754 1 98.94 107 ILE B O 1
ATOM 3932 N N . THR B 1 108 ? -1.293 26.531 0.897 1 98.94 108 THR B N 1
ATOM 3933 C CA . THR B 1 108 ? -0.304 25.859 1.733 1 98.94 108 THR B CA 1
ATOM 3934 C C . THR B 1 108 ? -0.919 25.438 3.062 1 98.94 108 THR B C 1
ATOM 3936 O O . THR B 1 108 ? -1.55 26.234 3.748 1 98.94 108 THR B O 1
ATOM 3939 N N . VAL B 1 109 ? -0.74 24.156 3.393 1 98.88 109 VAL B N 1
ATOM 3940 C CA . VAL B 1 109 ? -1.261 23.516 4.602 1 98.88 109 VAL B CA 1
ATOM 3941 C C . VAL B 1 109 ? -0.108 23.172 5.539 1 98.88 109 VAL B C 1
ATOM 3943 O O . VAL B 1 109 ? 0.939 22.688 5.098 1 98.88 109 VAL B O 1
ATOM 3946 N N . ALA B 1 110 ? -0.247 23.453 6.801 1 98.94 110 ALA B N 1
ATOM 3947 C CA . ALA B 1 110 ? 0.733 23.031 7.793 1 98.94 110 ALA B CA 1
ATOM 3948 C C . ALA B 1 110 ? 0.079 22.172 8.875 1 98.94 110 ALA B C 1
ATOM 3950 O O . ALA B 1 110 ? -1.065 22.406 9.258 1 98.94 110 ALA B O 1
ATOM 3951 N N . ASN B 1 111 ? 0.825 21.203 9.336 1 98.88 111 ASN B N 1
ATOM 3952 C CA . ASN B 1 111 ? 0.348 20.391 10.453 1 98.88 111 ASN B CA 1
ATOM 3953 C C . ASN B 1 111 ? 0.798 20.969 11.789 1 98.88 111 ASN B C 1
ATOM 3955 O O . ASN B 1 111 ? 1.95 20.781 12.195 1 98.88 111 ASN B O 1
ATOM 3959 N N . MET B 1 112 ? -0.102 21.578 12.461 1 98.31 112 MET B N 1
ATOM 3960 C CA . MET B 1 112 ? 0.193 22.094 13.797 1 98.31 112 MET B CA 1
ATOM 3961 C C . MET B 1 112 ? 0.051 20.984 14.844 1 98.31 112 MET B C 1
ATOM 3963 O O . MET B 1 112 ? -1.033 20.781 15.391 1 98.31 112 MET B O 1
ATOM 3967 N N . GLU B 1 113 ? 1.092 20.375 15.227 1 97.44 113 GLU B N 1
ATOM 3968 C CA . GLU B 1 113 ? 1.093 19.234 16.125 1 97.44 113 GLU B CA 1
ATOM 3969 C C . GLU B 1 113 ? 0.776 19.656 17.562 1 97.44 113 GLU B C 1
ATOM 3971 O O . GLU B 1 113 ? 0.152 18.922 18.312 1 97.44 113 GLU B O 1
ATOM 3976 N N . THR B 1 114 ? 1.188 20.844 17.922 1 95.44 114 THR B N 1
ATOM 3977 C CA . THR B 1 114 ? 0.967 21.359 19.266 1 95.44 114 THR B CA 1
ATOM 3978 C C . THR B 1 114 ? -0.044 22.5 19.266 1 95.44 114 THR B C 1
ATOM 3980 O O . THR B 1 114 ? -0.208 23.172 18.25 1 95.44 114 THR B O 1
ATOM 3983 N N . ILE B 1 115 ? -0.684 22.656 20.375 1 97.88 115 ILE B N 1
ATOM 3984 C CA . ILE B 1 115 ? -1.548 23.828 20.484 1 97.88 115 ILE B CA 1
ATOM 3985 C C . ILE B 1 115 ? -0.695 25.094 20.609 1 97.88 115 ILE B C 1
ATOM 3987 O O . ILE B 1 115 ? 0.487 25.016 20.953 1 97.88 115 ILE B O 1
ATOM 3991 N N . VAL B 1 116 ? -1.345 26.234 20.312 1 98.62 116 VAL B N 1
ATOM 3992 C CA . VAL B 1 116 ? -0.636 27.516 20.297 1 98.62 116 VAL B CA 1
ATOM 3993 C C . VAL B 1 116 ? -1.342 28.5 21.203 1 98.62 116 VAL B C 1
ATOM 3995 O O . VAL B 1 116 ? -1.523 29.672 20.844 1 98.62 116 VAL B O 1
ATOM 3998 N N . ALA B 1 117 ? -1.628 28.031 22.375 1 98.06 117 ALA B N 1
ATOM 3999 C CA . ALA B 1 117 ? -2.363 28.844 23.344 1 98.06 117 ALA B CA 1
ATOM 4000 C C . ALA B 1 117 ? -1.501 29.984 23.875 1 98.06 117 ALA B C 1
ATOM 4002 O O . ALA B 1 117 ? -2.018 30.938 24.469 1 98.06 117 ALA B O 1
ATOM 4003 N N . GLY B 1 118 ? -0.237 29.844 23.781 1 97.25 118 GLY B N 1
ATOM 4004 C CA . GLY B 1 118 ? 0.657 30.938 24.094 1 97.25 118 GLY B CA 1
ATOM 4005 C C . GLY B 1 118 ? 0.975 31.047 25.578 1 97.25 118 GLY B C 1
ATOM 4006 O O . GLY B 1 118 ? 0.657 30.125 26.344 1 97.25 118 GLY B O 1
ATOM 4007 N N . GLU B 1 119 ? 1.595 32.156 25.891 1 94.56 119 GLU B N 1
ATOM 4008 C CA . GLU B 1 119 ? 2.189 32.344 27.219 1 94.56 119 GLU B CA 1
ATOM 4009 C C . GLU B 1 119 ? 1.117 32.531 28.281 1 94.56 119 GLU B C 1
ATOM 4011 O O . GLU B 1 119 ? 1.332 32.188 29.453 1 94.56 119 GLU B O 1
ATOM 4016 N N . SER B 1 120 ? 0.028 33.031 27.844 1 92.12 120 SER B N 1
ATOM 4017 C CA . SER B 1 120 ? -1.03 33.312 28.812 1 92.12 120 SER B CA 1
ATOM 4018 C C . SER B 1 120 ? -1.521 32.031 29.469 1 92.12 120 SER B C 1
ATOM 4020 O O . SER B 1 120 ? -2.01 32.062 30.609 1 92.12 120 SER B O 1
ATOM 4022 N N . VAL B 1 121 ? -1.381 30.891 28.812 1 95 121 VAL B N 1
ATOM 4023 C CA . VAL B 1 121 ? -1.79 29.594 29.344 1 95 121 VAL B CA 1
ATOM 4024 C C . VAL B 1 121 ? -0.574 28.859 29.891 1 95 121 VAL B C 1
ATOM 4026 O O . VAL B 1 121 ? -0.713 27.812 30.516 1 95 121 VAL B O 1
ATOM 4029 N N . GLY B 1 122 ? 0.567 29.422 29.781 1 96 122 GLY B N 1
ATOM 4030 C CA . GLY B 1 122 ? 1.807 28.734 30.125 1 96 122 GLY B CA 1
ATOM 4031 C C . GLY B 1 122 ? 2.352 27.891 29 1 96 122 GLY B C 1
ATOM 4032 O O . GLY B 1 122 ? 1.622 27.078 28.406 1 96 122 GLY B O 1
ATOM 4033 N N . LEU B 1 123 ? 3.547 28.125 28.672 1 97.19 123 LEU B N 1
ATOM 4034 C CA . LEU B 1 123 ? 4.184 27.328 27.625 1 97.19 123 LEU B CA 1
ATOM 4035 C C . LEU B 1 123 ? 4.531 25.938 28.156 1 97.19 123 LEU B C 1
ATOM 4037 O O . LEU B 1 123 ? 4.695 25.75 29.359 1 97.19 123 LEU B O 1
ATOM 4041 N N . GLY B 1 124 ? 4.453 24.969 27.281 1 96.06 124 GLY B N 1
ATOM 4042 C CA . GLY B 1 124 ? 4.762 23.594 27.641 1 96.06 124 GLY B CA 1
ATOM 4043 C C . GLY B 1 124 ? 5.562 22.859 26.578 1 96.06 124 GLY B C 1
ATOM 4044 O O . GLY B 1 124 ? 5.5 23.203 25.391 1 96.06 124 GLY B O 1
ATOM 4045 N N . THR B 1 125 ? 6.281 21.891 27.047 1 95.25 125 THR B N 1
ATOM 4046 C CA . THR B 1 125 ? 7.039 20.953 26.203 1 95.25 125 THR B CA 1
ATOM 4047 C C . THR B 1 125 ? 6.652 19.516 26.516 1 95.25 125 THR B C 1
ATOM 4049 O O . THR B 1 125 ? 5.617 19.266 27.141 1 95.25 125 THR B O 1
ATOM 4052 N N . TYR B 1 126 ? 7.387 18.547 26.016 1 92.94 126 TYR B N 1
ATOM 4053 C CA . TYR B 1 126 ? 7.035 17.156 26.266 1 92.94 126 TYR B CA 1
ATOM 4054 C C . TYR B 1 126 ? 6.914 16.891 27.766 1 92.94 126 TYR B C 1
ATOM 4056 O O . TYR B 1 126 ? 7.773 17.297 28.547 1 92.94 126 TYR B O 1
ATOM 4064 N N . PRO B 1 127 ? 5.75 16.328 28.031 1 94.81 127 PRO B N 1
ATOM 4065 C CA . PRO B 1 127 ? 4.758 15.602 27.234 1 94.81 127 PRO B CA 1
ATOM 4066 C C . PRO B 1 127 ? 3.482 16.406 27 1 94.81 127 PRO B C 1
ATOM 4068 O O . PRO B 1 127 ? 2.598 15.977 26.25 1 94.81 127 PRO B O 1
ATOM 4071 N N . PHE B 1 128 ? 3.4 17.562 27.656 1 96.94 128 PHE B N 1
ATOM 4072 C CA . PHE B 1 128 ? 2.227 18.406 27.469 1 96.94 128 PHE B CA 1
ATOM 4073 C C . PHE B 1 128 ? 2.598 19.703 26.781 1 96.94 128 PHE B C 1
ATOM 4075 O O . PHE B 1 128 ? 3.068 20.641 27.438 1 96.94 128 PHE B O 1
ATOM 4082 N N . PHE B 1 129 ? 2.227 19.781 25.609 1 97.94 129 PHE B N 1
ATOM 4083 C CA . PHE B 1 129 ? 2.764 20.812 24.734 1 97.94 129 PHE B CA 1
ATOM 4084 C C . PHE B 1 129 ? 1.846 22.031 24.719 1 97.94 129 PHE B C 1
ATOM 4086 O O . PHE B 1 129 ? 0.621 21.891 24.75 1 97.94 129 PHE B O 1
ATOM 4093 N N . ASN B 1 130 ? 2.477 23.188 24.672 1 98.56 130 ASN B N 1
ATOM 4094 C CA . ASN B 1 130 ? 1.888 24.484 24.344 1 98.56 130 ASN B CA 1
ATOM 4095 C C . ASN B 1 130 ? 2.93 25.453 23.797 1 98.56 130 ASN B C 1
ATOM 4097 O O . ASN B 1 130 ? 3.891 25.797 24.484 1 98.56 130 ASN B O 1
ATOM 4101 N N . ALA B 1 131 ? 2.699 25.891 22.625 1 98.19 131 ALA B N 1
ATOM 4102 C CA . ALA B 1 131 ? 3.695 26.703 21.922 1 98.19 131 ALA B CA 1
ATOM 4103 C C . ALA B 1 131 ? 3.348 28.188 22 1 98.19 131 ALA B C 1
ATOM 4105 O O . ALA B 1 131 ? 2.191 28.547 22.219 1 98.19 131 ALA B O 1
ATOM 4106 N N . PRO B 1 132 ? 4.418 29.062 21.781 1 98.38 132 PRO B N 1
ATOM 4107 C CA . PRO B 1 132 ? 4.113 30.484 21.578 1 98.38 132 PRO B CA 1
ATOM 4108 C C . PRO B 1 132 ? 3.215 30.719 20.359 1 98.38 132 PRO B C 1
ATOM 4110 O O . PRO B 1 132 ? 3.473 30.188 19.281 1 98.38 132 PRO B O 1
ATOM 4113 N N . SER B 1 133 ? 2.197 31.531 20.547 1 98.38 133 SER B N 1
ATOM 4114 C CA . SER B 1 133 ? 1.234 31.781 19.469 1 98.38 133 SER B CA 1
ATOM 4115 C C . SER B 1 133 ? 1.903 32.438 18.266 1 98.38 133 SER B C 1
ATOM 4117 O O . SER B 1 133 ? 1.398 32.344 17.141 1 98.38 133 SER B O 1
ATOM 4119 N N . GLN B 1 134 ? 3.062 33.031 18.5 1 98.5 134 GLN B N 1
ATOM 4120 C CA . GLN B 1 134 ? 3.77 33.781 17.453 1 98.5 134 GLN B CA 1
ATOM 4121 C C . GLN B 1 134 ? 4.25 32.844 16.344 1 98.5 134 GLN B C 1
ATOM 4123 O O . GLN B 1 134 ? 4.609 33.312 15.258 1 98.5 134 GLN B O 1
ATOM 4128 N N . ILE B 1 135 ? 4.242 31.531 16.578 1 98.75 135 ILE B N 1
ATOM 4129 C CA . ILE B 1 135 ? 4.566 30.594 15.5 1 98.75 135 ILE B CA 1
ATOM 4130 C C . ILE B 1 135 ? 3.557 30.734 14.367 1 98.75 135 ILE B C 1
ATOM 4132 O O . ILE B 1 135 ? 3.902 30.578 13.188 1 98.75 135 ILE B O 1
ATOM 4136 N N . VAL B 1 136 ? 2.314 31.125 14.664 1 98.75 136 VAL B N 1
ATOM 4137 C CA . VAL B 1 136 ? 1.273 31.297 13.656 1 98.75 136 VAL B CA 1
ATOM 4138 C C . VAL B 1 136 ? 1.639 32.469 12.734 1 98.75 136 VAL B C 1
ATOM 4140 O O . VAL B 1 136 ? 1.429 32.375 11.516 1 98.75 136 VAL B O 1
ATOM 4143 N N . ASP B 1 137 ? 2.223 33.531 13.32 1 98.69 137 ASP B N 1
ATOM 4144 C CA . ASP B 1 137 ? 2.688 34.656 12.516 1 98.69 137 ASP B CA 1
ATOM 4145 C C . ASP B 1 137 ? 3.748 34.219 11.508 1 98.69 137 ASP B C 1
ATOM 4147 O O . ASP B 1 137 ? 3.697 34.594 10.336 1 98.69 137 ASP B O 1
ATOM 4151 N N . SER B 1 138 ? 4.668 33.406 11.961 1 98.81 138 SER B N 1
ATOM 4152 C CA . SER B 1 138 ? 5.746 32.938 11.102 1 98.81 138 SER B CA 1
ATOM 4153 C C . SER B 1 138 ? 5.219 32 10.016 1 98.81 138 SER B C 1
ATOM 4155 O O . SER B 1 138 ? 5.691 32.062 8.875 1 98.81 138 SER B O 1
ATOM 4157 N N . LEU B 1 139 ? 4.262 31.172 10.344 1 98.88 139 LEU B N 1
ATOM 4158 C CA . LEU B 1 139 ? 3.645 30.297 9.352 1 98.88 139 LEU B CA 1
ATOM 4159 C C . LEU B 1 139 ? 2.916 31.109 8.289 1 98.88 139 LEU B C 1
ATOM 4161 O O . LEU B 1 139 ? 3.006 30.797 7.094 1 98.88 139 LEU B O 1
ATOM 4165 N N . LYS B 1 140 ? 2.215 32.156 8.695 1 98.69 140 LYS B N 1
ATOM 4166 C CA . LYS B 1 140 ? 1.574 33.062 7.734 1 98.69 140 LYS B CA 1
ATOM 4167 C C . LYS B 1 140 ? 2.607 33.719 6.836 1 98.69 140 LYS B C 1
ATOM 4169 O O . LYS B 1 140 ? 2.398 33.844 5.629 1 98.69 140 LYS B O 1
ATOM 4174 N N . ASN B 1 141 ? 3.684 34.125 7.469 1 98.38 141 ASN B N 1
ATOM 4175 C CA . ASN B 1 141 ? 4.742 34.812 6.746 1 98.38 141 ASN B CA 1
ATOM 4176 C C . ASN B 1 141 ? 5.348 33.938 5.656 1 98.38 141 ASN B C 1
ATOM 4178 O O . ASN B 1 141 ? 5.836 34.438 4.645 1 98.38 141 ASN B O 1
ATOM 4182 N N . VAL B 1 142 ? 5.27 32.656 5.879 1 98.56 142 VAL B N 1
ATOM 4183 C CA . VAL B 1 142 ? 5.871 31.781 4.871 1 98.56 142 VAL B CA 1
ATOM 4184 C C . VAL B 1 142 ? 4.785 31.25 3.943 1 98.56 142 VAL B C 1
ATOM 4186 O O . VAL B 1 142 ? 5.047 30.375 3.104 1 98.56 142 VAL B O 1
ATOM 4189 N N . GLY B 1 143 ? 3.611 31.656 4.082 1 98.5 143 GLY B N 1
ATOM 4190 C CA . GLY B 1 143 ? 2.611 31.406 3.053 1 98.5 143 GLY B CA 1
ATOM 4191 C C . GLY B 1 143 ? 1.572 30.391 3.469 1 98.5 143 GLY B C 1
ATOM 4192 O O . GLY B 1 143 ? 0.74 29.969 2.658 1 98.5 143 GLY B O 1
ATOM 4193 N N . VAL B 1 144 ? 1.498 29.969 4.719 1 98.88 144 VAL B N 1
ATOM 4194 C CA . VAL B 1 144 ? 0.521 28.984 5.168 1 98.88 144 VAL B CA 1
ATOM 4195 C C . VAL B 1 144 ? -0.875 29.594 5.172 1 98.88 144 VAL B C 1
ATOM 4197 O O . VAL B 1 144 ? -1.069 30.703 5.676 1 98.88 144 VAL B O 1
ATOM 4200 N N . ASP B 1 145 ? -1.825 28.828 4.617 1 98.88 145 ASP B N 1
ATOM 4201 C CA . ASP B 1 145 ? -3.193 29.312 4.48 1 98.88 145 ASP B CA 1
ATOM 4202 C C . ASP B 1 145 ? -4.117 28.656 5.5 1 98.88 145 ASP B C 1
ATOM 4204 O O . ASP B 1 145 ? -5.148 29.219 5.871 1 98.88 145 ASP B O 1
ATOM 4208 N N . ILE B 1 146 ? -3.766 27.469 5.91 1 98.94 146 ILE B N 1
ATOM 4209 C CA . ILE B 1 146 ? -4.598 26.703 6.824 1 98.94 146 ILE B CA 1
ATOM 4210 C C . ILE B 1 146 ? -3.725 25.734 7.633 1 98.94 146 ILE B C 1
ATOM 4212 O O . ILE B 1 146 ? -2.729 25.219 7.125 1 98.94 146 ILE B O 1
ATOM 4216 N N . VAL B 1 147 ? -4.121 25.5 8.906 1 98.88 147 VAL B N 1
ATOM 4217 C CA . VAL B 1 147 ? -3.395 24.547 9.727 1 98.88 147 VAL B CA 1
ATOM 4218 C C . VAL B 1 147 ? -4.328 23.422 10.156 1 98.88 147 VAL B C 1
ATOM 4220 O O . VAL B 1 147 ? -5.508 23.656 10.438 1 98.88 147 VAL B O 1
ATOM 4223 N N . ASN B 1 148 ? -3.771 22.188 10.102 1 98.75 148 ASN B N 1
ATOM 4224 C CA . ASN B 1 148 ? -4.387 21.141 10.906 1 98.75 148 ASN B CA 1
ATOM 4225 C C . ASN B 1 148 ? -4.227 21.406 12.398 1 98.75 148 ASN B C 1
ATOM 4227 O O . ASN B 1 148 ? -3.105 21.484 12.906 1 98.75 148 ASN B O 1
ATOM 4231 N N . ASN B 1 149 ? -5.312 21.453 13.047 1 96.94 149 ASN B N 1
ATOM 4232 C CA . ASN B 1 149 ? -5.316 21.875 14.445 1 96.94 149 ASN B CA 1
ATOM 4233 C C . ASN B 1 149 ? -5.711 20.734 15.383 1 96.94 149 ASN B C 1
ATOM 4235 O O . ASN B 1 149 ? -6.137 20.969 16.516 1 96.94 149 ASN B O 1
ATOM 4239 N N . VAL B 1 150 ? -5.715 19.5 14.859 1 98.69 150 VAL B N 1
ATOM 4240 C CA . VAL B 1 150 ? -6.043 18.391 15.742 1 98.69 150 VAL B CA 1
ATOM 4241 C C . VAL B 1 150 ? -4.91 17.359 15.711 1 98.69 150 VAL B C 1
ATOM 4243 O O . VAL B 1 150 ? -4.391 17.031 14.648 1 98.69 150 VAL B O 1
ATOM 4246 N N . SER B 1 151 ? -4.508 16.953 16.812 1 98.44 151 SER B N 1
ATOM 4247 C CA . SER B 1 151 ? -3.504 15.922 17.062 1 98.44 151 SER B CA 1
ATOM 4248 C C . SER B 1 151 ? -3.711 15.258 18.406 1 98.44 151 SER B C 1
ATOM 4250 O O . SER B 1 151 ? -4.621 15.625 19.156 1 98.44 151 SER B O 1
ATOM 4252 N N . ASN B 1 152 ? -2.898 14.258 18.703 1 98.38 152 ASN B N 1
ATOM 4253 C CA . ASN B 1 152 ? -2.953 13.633 20.016 1 98.38 152 ASN B CA 1
ATOM 4254 C C . ASN B 1 152 ? -2.604 14.633 21.125 1 98.38 152 ASN B C 1
ATOM 4256 O O . ASN B 1 152 ? -2.881 14.383 22.297 1 98.38 152 ASN B O 1
ATOM 4260 N N . HIS B 1 153 ? -2.098 15.797 20.781 1 98.44 153 HIS B N 1
ATOM 4261 C CA . HIS B 1 153 ? -1.67 16.797 21.766 1 98.44 153 HIS B CA 1
ATOM 4262 C C . HIS B 1 153 ? -2.674 17.938 21.859 1 98.44 153 HIS B C 1
ATOM 4264 O O . HIS B 1 153 ? -2.428 18.922 22.562 1 98.44 153 HIS B O 1
ATOM 4270 N N . THR B 1 154 ? -3.748 17.812 21.25 1 98.56 154 THR B N 1
ATOM 4271 C CA . THR B 1 154 ? -4.727 18.891 21.203 1 98.56 154 THR B CA 1
ATOM 4272 C C . THR B 1 154 ? -5.262 19.203 22.594 1 98.56 154 THR B C 1
ATOM 4274 O O . THR B 1 154 ? -5.469 20.359 22.953 1 98.56 154 THR B O 1
ATOM 4277 N N . MET B 1 155 ? -5.352 18.219 23.453 1 98.31 155 MET B N 1
ATOM 4278 C CA . MET B 1 155 ? -5.988 18.391 24.766 1 98.31 155 MET B CA 1
ATOM 4279 C C . MET B 1 155 ? -4.945 18.5 25.859 1 98.31 155 MET B C 1
ATOM 4281 O O . MET B 1 155 ? -5.27 18.359 27.047 1 98.31 155 MET B O 1
ATOM 4285 N N . ASP B 1 156 ? -3.756 18.75 25.484 1 98.12 156 ASP B N 1
ATOM 4286 C CA . ASP B 1 156 ? -2.658 18.75 26.453 1 98.12 156 ASP B CA 1
ATOM 4287 C C . ASP B 1 156 ? -2.908 19.75 27.578 1 98.12 156 ASP B C 1
ATOM 4289 O O . ASP B 1 156 ? -2.529 19.5 28.734 1 98.12 156 ASP B O 1
ATOM 4293 N N . MET B 1 157 ? -3.504 20.906 27.297 1 97.88 157 MET B N 1
ATOM 4294 C CA . MET B 1 157 ? -3.76 21.938 28.297 1 97.88 157 MET B CA 1
ATOM 4295 C C . MET B 1 157 ? -5.254 22.062 28.578 1 97.88 157 MET B C 1
ATOM 4297 O O . MET B 1 157 ? -5.734 23.141 28.938 1 97.88 157 MET B O 1
ATOM 4301 N N . GLY B 1 158 ? -5.961 20.969 28.25 1 97.38 158 GLY B N 1
ATOM 4302 C CA . GLY B 1 158 ? -7.387 20.938 28.547 1 97.38 158 GLY B CA 1
ATOM 4303 C C . GLY B 1 158 ? -8.203 21.828 27.641 1 97.38 158 GLY B C 1
ATOM 4304 O O . GLY B 1 158 ? -7.676 22.391 26.672 1 97.38 158 GLY B O 1
ATOM 4305 N N . ALA B 1 159 ? -9.469 21.922 28 1 98 159 ALA B N 1
ATOM 4306 C CA . ALA B 1 159 ? -10.414 22.688 27.188 1 98 159 ALA B CA 1
ATOM 4307 C C . ALA B 1 159 ? -10 24.156 27.109 1 98 159 ALA B C 1
ATOM 4309 O O . ALA B 1 159 ? -10.109 24.781 26.047 1 98 159 ALA B O 1
ATOM 4310 N N . GLN B 1 160 ? -9.5 24.609 28.172 1 97.06 160 GLN B N 1
ATOM 4311 C CA . GLN B 1 160 ? -9.078 26 28.203 1 97.06 160 GLN B CA 1
ATOM 4312 C C . GLN B 1 160 ? -7.922 26.25 27.234 1 97.06 160 GLN B C 1
ATOM 4314 O O . GLN B 1 160 ? -7.879 27.266 26.547 1 97.06 160 GLN B O 1
ATOM 4319 N N . GLY B 1 161 ? -7.02 25.328 27.203 1 98.19 161 GLY B N 1
ATOM 4320 C CA . GLY B 1 161 ? -5.91 25.422 26.266 1 98.19 161 GLY B CA 1
ATOM 4321 C C . GLY B 1 161 ? -6.344 25.391 24.812 1 98.19 161 GLY B C 1
ATOM 4322 O O . GLY B 1 161 ? -5.855 26.172 24 1 98.19 161 GLY B O 1
ATOM 4323 N N . VAL B 1 162 ? -7.277 24.531 24.531 1 98.62 162 VAL B N 1
ATOM 4324 C CA . VAL B 1 162 ? -7.793 24.391 23.172 1 98.62 162 VAL B CA 1
ATOM 4325 C C . VAL B 1 162 ? -8.445 25.703 22.734 1 98.62 162 VAL B C 1
ATOM 4327 O O . VAL B 1 162 ? -8.156 26.219 21.656 1 98.62 162 VAL B O 1
ATOM 4330 N N . LEU B 1 163 ? -9.281 26.25 23.578 1 98.56 163 LEU B N 1
ATOM 4331 C CA . LEU B 1 163 ? -10.016 27.469 23.25 1 98.56 163 LEU B CA 1
ATOM 4332 C C . LEU B 1 163 ? -9.062 28.656 23.109 1 98.56 163 LEU B C 1
ATOM 4334 O O . LEU B 1 163 ? -9.242 29.484 22.219 1 98.56 163 LEU B O 1
ATOM 4338 N N . ALA B 1 164 ? -8.039 28.688 23.969 1 98.62 164 ALA B N 1
ATOM 4339 C CA . ALA B 1 164 ? -7.035 29.75 23.859 1 98.62 164 ALA B CA 1
ATOM 4340 C C . ALA B 1 164 ? -6.25 29.625 22.562 1 98.62 164 ALA B C 1
ATOM 4342 O O . ALA B 1 164 ? -5.91 30.641 21.938 1 98.62 164 ALA B O 1
ATOM 4343 N N . SER B 1 165 ? -5.938 28.438 22.203 1 98.69 165 SER B N 1
ATOM 4344 C CA . SER B 1 165 ? -5.242 28.188 20.953 1 98.69 165 SER B CA 1
ATOM 4345 C C . SER B 1 165 ? -6.07 28.656 19.766 1 98.69 165 SER B C 1
ATOM 4347 O O . SER B 1 165 ? -5.559 29.344 18.875 1 98.69 165 SER B O 1
ATOM 4349 N N . ILE B 1 166 ? -7.336 28.297 19.719 1 98.81 166 ILE B N 1
ATOM 4350 C CA . ILE B 1 166 ? -8.227 28.688 18.641 1 98.81 166 ILE B CA 1
ATOM 4351 C C . ILE B 1 166 ? -8.344 30.219 18.578 1 98.81 166 ILE B C 1
ATOM 4353 O O . ILE B 1 166 ? -8.336 30.812 17.5 1 98.81 166 ILE B O 1
ATOM 4357 N N . LYS B 1 167 ? -8.445 30.812 19.766 1 98.69 167 LYS B N 1
ATOM 4358 C CA . LYS B 1 167 ? -8.477 32.281 19.828 1 98.69 167 LYS B CA 1
ATOM 4359 C C . LYS B 1 167 ? -7.23 32.875 19.188 1 98.69 167 LYS B C 1
ATOM 4361 O O . LYS B 1 167 ? -7.32 33.875 18.438 1 98.69 167 LYS B O 1
ATOM 4366 N N . ALA B 1 168 ? -6.102 32.312 19.516 1 98.5 168 ALA B N 1
ATOM 4367 C CA . ALA B 1 168 ? -4.844 32.781 18.953 1 98.5 168 ALA B CA 1
ATOM 4368 C C . ALA B 1 168 ? -4.848 32.688 17.422 1 98.5 168 ALA B C 1
ATOM 4370 O O . ALA B 1 168 ? -4.379 33.594 16.734 1 98.5 168 ALA B O 1
ATOM 4371 N N . LEU B 1 169 ? -5.359 31.609 16.875 1 98.81 169 LEU B N 1
ATOM 4372 C CA . LEU B 1 169 ? -5.461 31.406 15.43 1 98.81 169 LEU B CA 1
ATOM 4373 C C . LEU B 1 169 ? -6.395 32.438 14.797 1 98.81 169 LEU B C 1
ATOM 4375 O O . LEU B 1 169 ? -6.047 33.062 13.789 1 98.81 169 LEU B O 1
ATOM 4379 N N . LYS B 1 170 ? -7.516 32.688 15.422 1 98.56 170 LYS B N 1
ATOM 4380 C CA . LYS B 1 170 ? -8.516 33.625 14.906 1 98.56 170 LYS B CA 1
ATOM 4381 C C . LYS B 1 170 ? -7.98 35.062 14.922 1 98.56 170 LYS B C 1
ATOM 4383 O O . LYS B 1 170 ? -8.203 35.812 13.977 1 98.56 170 LYS B O 1
ATOM 4388 N N . GLN B 1 171 ? -7.27 35.344 15.961 1 98.19 171 GLN B N 1
ATOM 4389 C CA . GLN B 1 171 ? -6.703 36.688 16.078 1 98.19 171 GLN B CA 1
ATOM 4390 C C . GLN B 1 171 ? -5.699 36.938 14.961 1 98.19 171 GLN B C 1
ATOM 4392 O O . GLN B 1 171 ? -5.473 38.094 14.602 1 98.19 171 GLN B O 1
ATOM 4397 N N . ARG B 1 172 ? -5.211 35.906 14.461 1 98.06 172 ARG B N 1
ATOM 4398 C CA . ARG B 1 172 ? -4.188 36.062 13.43 1 98.06 172 ARG B CA 1
ATOM 4399 C C . ARG B 1 172 ? -4.75 35.719 12.055 1 98.06 172 ARG B C 1
ATOM 4401 O O . ARG B 1 172 ? -4 35.594 11.086 1 98.06 172 ARG B O 1
ATOM 4408 N N . ASP B 1 173 ? -5.996 35.5 11.969 1 98.25 173 ASP B N 1
ATOM 4409 C CA . ASP B 1 173 ? -6.711 35.188 10.734 1 98.25 173 ASP B CA 1
ATOM 4410 C C . ASP B 1 173 ? -6.148 33.938 10.078 1 98.25 173 ASP B C 1
ATOM 4412 O O . ASP B 1 173 ? -5.887 33.938 8.875 1 98.25 173 ASP B O 1
ATOM 4416 N N . MET B 1 174 ? -5.793 32.969 10.82 1 98.81 174 MET B N 1
ATOM 4417 C CA . MET B 1 174 ? -5.344 31.672 10.328 1 98.81 174 MET B CA 1
ATOM 4418 C C . MET B 1 174 ? -6.492 30.672 10.32 1 98.81 174 MET B C 1
ATOM 4420 O O . MET B 1 174 ? -7.051 30.344 11.375 1 98.81 174 MET B O 1
ATOM 4424 N N . MET B 1 175 ? -6.828 30.219 9.117 1 98.81 175 MET B N 1
ATOM 4425 C CA . MET B 1 175 ? -7.836 29.156 9.047 1 98.81 175 MET B CA 1
ATOM 4426 C C . MET B 1 175 ? -7.324 27.875 9.68 1 98.81 175 MET B C 1
ATOM 4428 O O . MET B 1 175 ? -6.133 27.578 9.609 1 98.81 175 MET B O 1
ATOM 4432 N N . TYR B 1 176 ? -8.258 27.156 10.32 1 98.88 176 TYR B N 1
ATOM 4433 C CA . TYR B 1 176 ? -7.902 25.922 11.016 1 98.88 176 TYR B CA 1
ATOM 4434 C C . TYR B 1 176 ? -8.961 24.844 10.789 1 98.88 176 TYR B C 1
ATOM 4436 O O . TYR B 1 176 ? -10.094 25.156 10.414 1 98.88 176 TYR B O 1
ATOM 4444 N N . VAL B 1 177 ? -8.531 23.625 10.969 1 98.94 177 VAL B N 1
ATOM 4445 C CA . VAL B 1 177 ? -9.445 22.5 10.836 1 98.94 177 VAL B CA 1
ATOM 4446 C C . VAL B 1 177 ? -9.102 21.438 11.875 1 98.94 177 VAL B C 1
ATOM 4448 O O . VAL B 1 177 ? -7.934 21.281 12.242 1 98.94 177 VAL B O 1
ATOM 4451 N N . GLY B 1 178 ? -10.07 20.75 12.43 1 98.81 178 GLY B N 1
ATOM 4452 C CA . GLY B 1 178 ? -9.867 19.562 13.25 1 98.81 178 GLY B CA 1
ATOM 4453 C C . GLY B 1 178 ? -10.164 19.797 14.719 1 98.81 178 GLY B C 1
ATOM 4454 O O . GLY B 1 178 ? -10.414 18.859 15.469 1 98.81 178 GLY B O 1
ATOM 4455 N N . SER B 1 179 ? -10.102 21.031 15.188 1 98.81 179 SER B N 1
ATOM 4456 C CA . SER B 1 179 ? -10.453 21.469 16.531 1 98.81 179 SER B CA 1
ATOM 4457 C C . SER B 1 179 ? -11.258 22.766 16.484 1 98.81 179 SER B C 1
ATOM 4459 O O . SER B 1 179 ? -10.891 23.703 15.773 1 98.81 179 SER B O 1
ATOM 4461 N N . TYR B 1 180 ? -12.32 22.766 17.297 1 98.81 180 TYR B N 1
ATOM 4462 C CA . TYR B 1 180 ? -13.273 23.859 17.125 1 98.81 180 TYR B CA 1
ATOM 4463 C C . TYR B 1 180 ? -13.719 24.422 18.469 1 98.81 180 TYR B C 1
ATOM 4465 O O . TYR B 1 180 ? -13.547 23.766 19.5 1 98.81 180 TYR B O 1
ATOM 4473 N N . GLU B 1 181 ? -14.273 25.641 18.438 1 98.62 181 GLU B N 1
ATOM 4474 C CA . GLU B 1 181 ? -14.633 26.312 19.688 1 98.62 181 GLU B CA 1
ATOM 4475 C C . GLU B 1 181 ? -16.094 26.062 20.047 1 98.62 181 GLU B C 1
ATOM 4477 O O . GLU B 1 181 ? -16.531 26.359 21.156 1 98.62 181 GLU B O 1
ATOM 4482 N N . SER B 1 182 ? -16.859 25.594 19.109 1 98.44 182 SER B N 1
ATOM 4483 C CA . SER B 1 182 ? -18.297 25.328 19.297 1 98.44 182 SER B CA 1
ATOM 4484 C C . SER B 1 182 ? -18.812 24.406 18.203 1 98.44 182 SER B C 1
ATOM 4486 O O . SER B 1 182 ? -18.109 24.125 17.219 1 98.44 182 SER B O 1
ATOM 4488 N N . TRP B 1 183 ? -20.031 23.938 18.375 1 98.19 183 TRP B N 1
ATOM 4489 C CA . TRP B 1 183 ? -20.656 23.125 17.344 1 98.19 183 TRP B CA 1
ATOM 4490 C C . TRP B 1 183 ? -20.922 23.953 16.094 1 98.19 183 TRP B C 1
ATOM 4492 O O . TRP B 1 183 ? -20.859 23.422 14.969 1 98.19 183 TRP B O 1
ATOM 4502 N N . GLU B 1 184 ? -21.219 25.203 16.234 1 98.44 184 GLU B N 1
ATOM 4503 C CA . GLU B 1 184 ? -21.359 26.078 15.07 1 98.44 184 GLU B CA 1
ATOM 4504 C C . GLU B 1 184 ? -20.062 26.172 14.281 1 98.44 184 GLU B C 1
ATOM 4506 O O . GLU B 1 184 ? -20.062 26.094 13.047 1 98.44 184 GLU B O 1
ATOM 4511 N N . ASP B 1 185 ? -18.984 26.312 15.039 1 98.75 185 ASP B N 1
ATOM 4512 C CA . ASP B 1 185 ? -17.656 26.312 14.422 1 98.75 185 ASP B CA 1
ATOM 4513 C C . ASP B 1 185 ? -17.375 24.984 13.727 1 98.75 185 ASP B C 1
ATOM 4515 O O . ASP B 1 185 ? -16.922 24.953 12.578 1 98.75 185 ASP B O 1
ATOM 4519 N N . TYR B 1 186 ? -17.719 23.938 14.359 1 98.5 186 TYR B N 1
ATOM 4520 C CA . TYR B 1 186 ? -17.562 22.578 13.844 1 98.5 186 TYR B CA 1
ATOM 4521 C C . TYR B 1 186 ? -18.359 22.406 12.547 1 98.5 186 TYR B C 1
ATOM 4523 O O . TYR B 1 186 ? -17.859 21.812 11.594 1 98.5 186 TYR B O 1
ATOM 4531 N N . ASN B 1 187 ? -19.438 22.906 12.438 1 98.25 187 ASN B N 1
ATOM 4532 C CA . ASN B 1 187 ? -20.359 22.703 11.32 1 98.25 187 ASN B CA 1
ATOM 4533 C C . ASN B 1 187 ? -20.078 23.672 10.18 1 98.25 187 ASN B C 1
ATOM 4535 O O . ASN B 1 187 ? -20.703 23.609 9.125 1 98.25 187 ASN B O 1
ATOM 4539 N N . THR B 1 188 ? -19.203 24.609 10.375 1 98.5 188 THR B N 1
ATOM 4540 C CA . THR B 1 188 ? -18.797 25.5 9.297 1 98.5 188 THR B CA 1
ATOM 4541 C C . THR B 1 188 ? -17.719 24.859 8.43 1 98.5 188 THR B C 1
ATOM 4543 O O . THR B 1 188 ? -16.609 24.609 8.898 1 98.5 188 THR B O 1
ATOM 4546 N N . PRO B 1 189 ? -18.047 24.625 7.18 1 98.56 189 PRO B N 1
ATOM 4547 C CA . PRO B 1 189 ? -17.062 23.969 6.312 1 98.56 189 PRO B CA 1
ATOM 4548 C C . PRO B 1 189 ? -15.797 24.812 6.121 1 98.56 189 PRO B C 1
ATOM 4550 O O . PRO B 1 189 ? -15.875 26.031 6.012 1 98.56 189 PRO B O 1
ATOM 4553 N N . ARG B 1 190 ? -14.672 24.219 6.145 1 98.88 190 ARG B N 1
ATOM 4554 C CA . ARG B 1 190 ? -13.398 24.859 5.859 1 98.88 190 ARG B CA 1
ATOM 4555 C C . ARG B 1 190 ? -13.039 24.734 4.383 1 98.88 190 ARG B C 1
ATOM 4557 O O . ARG B 1 190 ? -12.539 23.688 3.947 1 98.88 190 ARG B O 1
ATOM 4564 N N . ILE B 1 191 ? -13.258 25.812 3.596 1 98.94 191 ILE B N 1
ATOM 4565 C CA . ILE B 1 191 ? -13.117 25.797 2.143 1 98.94 191 ILE B CA 1
ATOM 4566 C C . ILE B 1 191 ? -12.266 26.984 1.7 1 98.94 191 ILE B C 1
ATOM 4568 O O . ILE B 1 191 ? -12.469 28.109 2.156 1 98.94 191 ILE B O 1
ATOM 4572 N N . ILE B 1 192 ? -11.242 26.688 0.931 1 98.94 192 ILE B N 1
ATOM 4573 C CA . ILE B 1 192 ? -10.461 27.734 0.27 1 98.94 192 ILE B CA 1
ATOM 4574 C C . ILE B 1 192 ? -10.68 27.656 -1.24 1 98.94 192 ILE B C 1
ATOM 4576 O O . ILE B 1 192 ? -10.539 26.594 -1.841 1 98.94 192 ILE B O 1
ATOM 4580 N N . GLU B 1 193 ? -11.055 28.719 -1.867 1 98.75 193 GLU B N 1
ATOM 4581 C CA . GLU B 1 193 ? -11.227 28.766 -3.314 1 98.75 193 GLU B CA 1
ATOM 4582 C C . GLU B 1 193 ? -10.062 29.484 -3.988 1 98.75 193 GLU B C 1
ATOM 4584 O O . GLU B 1 193 ? -9.688 30.594 -3.596 1 98.75 193 GLU B O 1
ATOM 4589 N N . ARG B 1 194 ? -9.438 28.797 -4.832 1 98.5 194 ARG B N 1
ATOM 4590 C CA . ARG B 1 194 ? -8.359 29.328 -5.664 1 98.5 194 ARG B CA 1
ATOM 4591 C C . ARG B 1 194 ? -8.555 28.938 -7.125 1 98.5 194 ARG B C 1
ATOM 4593 O O . ARG B 1 194 ? -8.898 27.797 -7.422 1 98.5 194 ARG B O 1
ATOM 4600 N N . ASN B 1 195 ? -8.469 29.875 -8.094 1 97.75 195 ASN B N 1
ATOM 4601 C CA . ASN B 1 195 ? -8.547 29.625 -9.531 1 97.75 195 ASN B CA 1
ATOM 4602 C C . ASN B 1 195 ? -9.852 28.922 -9.906 1 97.75 195 ASN B C 1
ATOM 4604 O O . ASN B 1 195 ? -9.859 28.031 -10.758 1 97.75 195 ASN B O 1
ATOM 4608 N N . GLY B 1 196 ? -10.836 29.266 -9.18 1 97.44 196 GLY B N 1
ATOM 4609 C CA . GLY B 1 196 ? -12.141 28.703 -9.492 1 97.44 196 GLY B CA 1
ATOM 4610 C C . GLY B 1 196 ? -12.32 27.297 -8.969 1 97.44 196 GLY B C 1
ATOM 4611 O O . GLY B 1 196 ? -13.273 26.609 -9.344 1 97.44 196 GLY B O 1
ATOM 4612 N N . ILE B 1 197 ? -11.438 26.828 -8.188 1 98.69 197 ILE B N 1
ATOM 4613 C CA . ILE B 1 197 ? -11.516 25.484 -7.617 1 98.69 197 ILE B CA 1
ATOM 4614 C C . ILE B 1 197 ? -11.68 25.578 -6.102 1 98.69 197 ILE B C 1
ATOM 4616 O O . ILE B 1 197 ? -10.883 26.219 -5.422 1 98.69 197 ILE B O 1
ATOM 4620 N N . LYS B 1 198 ? -12.719 24.984 -5.582 1 98.88 198 LYS B N 1
ATOM 4621 C CA . LYS B 1 198 ? -12.977 24.922 -4.148 1 98.88 198 LYS B CA 1
ATOM 4622 C C . LYS B 1 198 ? -12.281 23.719 -3.51 1 98.88 198 LYS B C 1
ATOM 4624 O O . LYS B 1 198 ? -12.57 22.578 -3.857 1 98.88 198 LYS B O 1
ATOM 4629 N N . VAL B 1 199 ? -11.391 24 -2.605 1 98.94 199 VAL B N 1
ATOM 4630 C CA . VAL B 1 199 ? -10.703 22.953 -1.861 1 98.94 199 VAL B CA 1
ATOM 4631 C C . VAL B 1 199 ? -11.203 22.938 -0.419 1 98.94 199 VAL B C 1
ATOM 4633 O O . VAL B 1 199 ? -11.164 23.953 0.277 1 98.94 199 VAL B O 1
ATOM 4636 N N . GLY B 1 200 ? -11.742 21.766 0.015 1 98.94 200 GLY B N 1
ATOM 4637 C CA . GLY B 1 200 ? -12.234 21.594 1.371 1 98.94 200 GLY B CA 1
ATOM 4638 C C . GLY B 1 200 ? -11.336 20.719 2.23 1 98.94 200 GLY B C 1
ATOM 4639 O O . GLY B 1 200 ? -10.625 19.859 1.716 1 98.94 200 GLY B O 1
ATOM 4640 N N . PHE B 1 201 ? -11.469 20.922 3.547 1 98.94 201 PHE B N 1
ATOM 4641 C CA . PHE B 1 201 ? -10.562 20.25 4.469 1 98.94 201 PHE B CA 1
ATOM 4642 C C . PHE B 1 201 ? -11.336 19.609 5.613 1 98.94 201 PHE B C 1
ATOM 4644 O O . PHE B 1 201 ? -12.289 20.188 6.133 1 98.94 201 PHE B O 1
ATOM 4651 N N . LEU B 1 202 ? -10.945 18.422 5.965 1 98.94 202 LEU B N 1
ATOM 4652 C CA . LEU B 1 202 ? -11.312 17.703 7.188 1 98.94 202 LEU B CA 1
ATOM 4653 C C . LEU B 1 202 ? -10.07 17.172 7.895 1 98.94 202 LEU B C 1
ATOM 4655 O O . LEU B 1 202 ? -9.047 16.922 7.254 1 98.94 202 LEU B O 1
ATOM 4659 N N . ALA B 1 203 ? -10.164 17.047 9.211 1 98.94 203 ALA B N 1
ATOM 4660 C CA . ALA B 1 203 ? -9.031 16.5 9.961 1 98.94 203 ALA B CA 1
ATOM 4661 C C . ALA B 1 203 ? -9.508 15.656 11.141 1 98.94 203 ALA B C 1
ATOM 4663 O O . ALA B 1 203 ? -10.508 15.977 11.781 1 98.94 203 ALA B O 1
ATOM 4664 N N . TYR B 1 204 ? -8.734 14.57 11.406 1 98.94 204 TYR B N 1
ATOM 4665 C CA . TYR B 1 204 ? -9.07 13.633 12.477 1 98.94 204 TYR B CA 1
ATOM 4666 C C . TYR B 1 204 ? -7.812 13.102 13.148 1 98.94 204 TYR B C 1
ATOM 4668 O O . TYR B 1 204 ? -6.82 12.812 12.484 1 98.94 204 TYR B O 1
ATOM 4676 N N . ALA B 1 205 ? -7.875 12.961 14.5 1 98.88 205 ALA B N 1
ATOM 4677 C CA . ALA B 1 205 ? -6.801 12.305 15.25 1 98.88 205 ALA B CA 1
ATOM 4678 C C . ALA B 1 205 ? -7.242 10.938 15.75 1 98.88 205 ALA B C 1
ATOM 4680 O O . ALA B 1 205 ? -8.43 10.695 15.969 1 98.88 205 ALA B O 1
ATOM 4681 N N . TYR B 1 206 ? -6.254 10.078 15.938 1 98.56 206 TYR B N 1
ATOM 4682 C CA . TYR B 1 206 ? -6.555 8.734 16.406 1 98.56 206 TYR B CA 1
ATOM 4683 C C . TYR B 1 206 ? -6.965 8.75 17.875 1 98.56 206 TYR B C 1
ATOM 4685 O O . TYR B 1 206 ? -7.652 7.84 18.344 1 98.56 206 TYR B O 1
ATOM 4693 N N . GLY B 1 207 ? -6.449 9.773 18.609 1 98.44 207 GLY B N 1
ATOM 4694 C CA . GLY B 1 207 ? -6.68 9.867 20.031 1 98.44 207 GLY B CA 1
ATOM 4695 C C . GLY B 1 207 ? -6.098 11.125 20.656 1 98.44 207 GLY B C 1
ATOM 4696 O O . GLY B 1 207 ? -5.594 11.992 19.953 1 98.44 207 GLY B O 1
ATOM 4697 N N . LEU B 1 208 ? -6.238 11.117 22.016 1 98.31 208 LEU B N 1
ATOM 4698 C CA . LEU B 1 208 ? -5.863 12.32 22.75 1 98.31 208 LEU B CA 1
ATOM 4699 C C . LEU B 1 208 ? -4.977 11.977 23.938 1 98.31 208 LEU B C 1
ATOM 4701 O O . LEU B 1 208 ? -5.086 12.602 25 1 98.31 208 LEU B O 1
ATOM 4705 N N . ASN B 1 209 ? -4.23 10.938 23.781 1 97.38 209 ASN B N 1
ATOM 4706 C CA . ASN B 1 209 ? -3.271 10.5 24.797 1 97.38 209 ASN B CA 1
ATOM 4707 C C . ASN B 1 209 ? -3.951 10.219 26.125 1 97.38 209 ASN B C 1
ATOM 4709 O O . ASN B 1 209 ? -3.42 10.57 27.188 1 97.38 209 ASN B O 1
ATOM 4713 N N . GLY B 1 210 ? -5.086 9.688 26.062 1 97 210 GLY B N 1
ATOM 4714 C CA . GLY B 1 210 ? -5.805 9.281 27.25 1 97 210 GLY B CA 1
ATOM 4715 C C . GLY B 1 210 ? -6.617 10.406 27.875 1 97 210 GLY B C 1
ATOM 4716 O O . GLY B 1 210 ? -7.363 10.195 28.828 1 97 210 GLY B O 1
ATOM 4717 N N . LEU B 1 211 ? -6.43 11.586 27.328 1 97.12 211 LEU B N 1
ATOM 4718 C CA . LEU B 1 211 ? -7.211 12.719 27.797 1 97.12 211 LEU B CA 1
ATOM 4719 C C . LEU B 1 211 ? -8.609 12.711 27.188 1 97.12 211 LEU B C 1
ATOM 4721 O O . LEU B 1 211 ? -8.812 12.156 26.094 1 97.12 211 LEU B O 1
ATOM 4725 N N . GLU B 1 212 ? -9.5 13.281 27.969 1 95.12 212 GLU B N 1
ATOM 4726 C CA . GLU B 1 212 ? -10.891 13.25 27.516 1 95.12 212 GLU B CA 1
ATOM 4727 C C . GLU B 1 212 ? -11.391 14.656 27.188 1 95.12 212 GLU B C 1
ATOM 4729 O O . GLU B 1 212 ? -10.977 15.633 27.812 1 95.12 212 GLU B O 1
ATOM 4734 N N . ARG B 1 213 ? -12.195 14.656 26.219 1 96.81 213 ARG B N 1
ATOM 4735 C CA . ARG B 1 213 ? -12.984 15.859 25.969 1 96.81 213 ARG B CA 1
ATOM 4736 C C . ARG B 1 213 ? -14.141 15.961 26.953 1 96.81 213 ARG B C 1
ATOM 4738 O O . ARG B 1 213 ? -14.773 14.961 27.297 1 96.81 213 ARG B O 1
ATOM 4745 N N . PRO B 1 214 ? -14.359 17.219 27.484 1 96.5 214 PRO B N 1
ATOM 4746 C CA . PRO B 1 214 ? -15.539 17.375 28.344 1 96.5 214 PRO B CA 1
ATOM 4747 C C . PRO B 1 214 ? -16.828 16.938 27.641 1 96.5 214 PRO B C 1
ATOM 4749 O O . PRO B 1 214 ? -16.922 17 26.422 1 96.5 214 PRO B O 1
ATOM 4752 N N . GLN B 1 215 ? -17.766 16.672 28.562 1 92.56 215 GLN B N 1
ATOM 4753 C CA . GLN B 1 215 ? -19.062 16.281 28.031 1 92.56 215 GLN B CA 1
ATOM 4754 C C . GLN B 1 215 ? -19.656 17.375 27.156 1 92.56 215 GLN B C 1
ATOM 4756 O O . GLN B 1 215 ? -19.547 18.562 27.484 1 92.56 215 GLN B O 1
ATOM 4761 N N . ASN B 1 216 ? -20.172 17.172 26.078 1 93.25 216 ASN B N 1
ATOM 4762 C CA . ASN B 1 216 ? -20.875 18.047 25.141 1 93.25 216 ASN B CA 1
ATOM 4763 C C . ASN B 1 216 ? -19.922 18.953 24.391 1 93.25 216 ASN B C 1
ATOM 4765 O O . ASN B 1 216 ? -20.344 19.953 23.797 1 93.25 216 ASN B O 1
ATOM 4769 N N . GLN B 1 217 ? -18.547 18.844 24.625 1 98 217 GLN B N 1
ATOM 4770 C CA . GLN B 1 217 ? -17.562 19.625 23.891 1 98 217 GLN B CA 1
ATOM 4771 C C . GLN B 1 217 ? -16.703 18.734 23 1 98 217 GLN B C 1
ATOM 4773 O O . GLN B 1 217 ? -15.469 18.891 22.984 1 98 217 GLN B O 1
ATOM 4778 N N . GLN B 1 218 ? -17.344 17.812 22.375 1 97.44 218 GLN B N 1
ATOM 4779 C CA . GLN B 1 218 ? -16.609 16.875 21.547 1 97.44 218 GLN B CA 1
ATOM 4780 C C . GLN B 1 218 ? -15.984 17.578 20.328 1 97.44 218 GLN B C 1
ATOM 4782 O O . GLN B 1 218 ? -15.07 17.047 19.703 1 97.44 218 GLN B O 1
ATOM 4787 N N . TYR B 1 219 ? -16.5 18.828 20.031 1 98.38 219 TYR B N 1
ATOM 4788 C CA . TYR B 1 219 ? -15.992 19.609 18.922 1 98.38 219 TYR B CA 1
ATOM 4789 C C . TYR B 1 219 ? -14.562 20.078 19.172 1 98.38 219 TYR B C 1
ATOM 4791 O O . TYR B 1 219 ? -13.867 20.531 18.266 1 98.38 219 TYR B O 1
ATOM 4799 N N . LEU B 1 220 ? -14.031 19.953 20.406 1 98.81 220 LEU B N 1
ATOM 4800 C CA . LEU B 1 220 ? -12.711 20.453 20.781 1 98.81 220 LEU B CA 1
ATOM 4801 C C . LEU B 1 220 ? -11.609 19.688 20.047 1 98.81 220 LEU B C 1
ATOM 4803 O O . LEU B 1 220 ? -10.492 20.188 19.906 1 98.81 220 LEU B O 1
ATOM 4807 N N . ALA B 1 221 ? -11.953 18.484 19.625 1 98.81 221 ALA B N 1
ATOM 4808 C CA . ALA B 1 221 ? -11.008 17.641 18.875 1 98.81 221 ALA B CA 1
ATOM 4809 C C . ALA B 1 221 ? -11.734 16.562 18.094 1 98.81 221 ALA B C 1
ATOM 4811 O O . ALA B 1 221 ? -12.445 15.742 18.672 1 98.81 221 ALA B O 1
ATOM 4812 N N . THR B 1 222 ? -11.562 16.609 16.781 1 98.75 222 THR B N 1
ATOM 4813 C CA . THR B 1 222 ? -12.188 15.578 15.961 1 98.75 222 THR B CA 1
ATOM 4814 C C . THR B 1 222 ? -11.344 14.305 15.961 1 98.75 222 THR B C 1
ATOM 4816 O O . THR B 1 222 ? -10.117 14.367 15.82 1 98.75 222 THR B O 1
ATOM 4819 N N . LEU B 1 223 ? -12.047 13.148 16.141 1 98.75 223 LEU B N 1
ATOM 4820 C CA . LEU B 1 223 ? -11.367 11.859 16.203 1 98.75 223 LEU B CA 1
ATOM 4821 C C . LEU B 1 223 ? -11.789 10.969 15.031 1 98.75 223 LEU B C 1
ATOM 4823 O O . LEU B 1 223 ? -12.867 11.148 14.469 1 98.75 223 LEU B O 1
ATOM 4827 N N . ILE B 1 224 ? -10.914 10.094 14.664 1 98.81 224 ILE B N 1
ATOM 4828 C CA . ILE B 1 224 ? -11.266 9.078 13.68 1 98.81 224 ILE B CA 1
ATOM 4829 C C . ILE B 1 224 ? -12.484 8.289 14.164 1 98.81 224 ILE B C 1
ATOM 4831 O O . ILE B 1 224 ? -12.461 7.711 15.25 1 98.81 224 ILE B O 1
ATOM 4835 N N . ASP B 1 225 ? -13.469 8.391 13.453 1 98.44 225 ASP B N 1
ATOM 4836 C CA . ASP B 1 225 ? -14.711 7.656 13.641 1 98.44 225 ASP B CA 1
ATOM 4837 C C . ASP B 1 225 ? -15.164 6.992 12.344 1 98.44 225 ASP B C 1
ATOM 4839 O O . ASP B 1 225 ? -15.547 7.672 11.391 1 98.44 225 ASP B O 1
ATOM 4843 N N . LYS B 1 226 ? -15.195 5.711 12.289 1 97.62 226 LYS B N 1
ATOM 4844 C CA . LYS B 1 226 ? -15.383 4.941 11.062 1 97.62 226 LYS B CA 1
ATOM 4845 C C . LYS B 1 226 ? -16.797 5.129 10.5 1 97.62 226 LYS B C 1
ATOM 4847 O O . LYS B 1 226 ? -17.047 4.84 9.328 1 97.62 226 LYS B O 1
ATOM 4852 N N . GLU B 1 227 ? -17.688 5.551 11.312 1 98.12 227 GLU B N 1
ATOM 4853 C CA . GLU B 1 227 ? -19.047 5.801 10.852 1 98.12 227 GLU B CA 1
ATOM 4854 C C . GLU B 1 227 ? -19.234 7.262 10.453 1 98.12 227 GLU B C 1
ATOM 4856 O O . GLU B 1 227 ? -19.859 7.555 9.43 1 98.12 227 GLU B O 1
ATOM 4861 N N . LEU B 1 228 ? -18.672 8.125 11.195 1 98.31 228 LEU B N 1
ATOM 4862 C CA . LEU B 1 228 ? -18.906 9.555 11.008 1 98.31 228 LEU B CA 1
ATOM 4863 C C . LEU B 1 228 ? -18.031 10.117 9.906 1 98.31 228 LEU B C 1
ATOM 4865 O O . LEU B 1 228 ? -18.484 10.945 9.109 1 98.31 228 LEU B O 1
ATOM 4869 N N . MET B 1 229 ? -16.812 9.719 9.828 1 98.56 229 MET B N 1
ATOM 4870 C CA . MET B 1 229 ? -15.828 10.289 8.906 1 98.56 229 MET B CA 1
ATOM 4871 C C . MET B 1 229 ? -16.297 10.164 7.461 1 98.56 229 MET B C 1
ATOM 4873 O O . MET B 1 229 ? -16.297 11.148 6.719 1 98.56 229 MET B O 1
ATOM 4877 N N . PRO B 1 230 ? -16.828 9.008 7.023 1 98.81 230 PRO B N 1
ATOM 4878 C CA . PRO B 1 230 ? -17.312 8.898 5.645 1 98.81 230 PRO B CA 1
ATOM 4879 C C . PRO B 1 230 ? -18.484 9.844 5.359 1 98.81 230 PRO B C 1
ATOM 4881 O O . PRO B 1 230 ? -18.562 10.406 4.266 1 98.81 230 PRO B O 1
ATOM 4884 N N . LEU B 1 231 ? -19.312 10.031 6.309 1 98.81 231 LEU B N 1
ATOM 4885 C CA . LEU B 1 231 ? -20.453 10.922 6.137 1 98.81 231 LEU B CA 1
ATOM 4886 C C . LEU B 1 231 ? -20 12.367 5.992 1 98.81 231 LEU B C 1
ATOM 4888 O O . LEU B 1 231 ? -20.531 13.117 5.164 1 98.81 231 LEU B O 1
ATOM 4892 N N . GLU B 1 232 ? -19.062 12.734 6.746 1 98.88 232 GLU B N 1
ATOM 4893 C CA . GLU B 1 232 ? -18.547 14.102 6.691 1 98.88 232 GLU B CA 1
ATOM 4894 C C . GLU B 1 232 ? -17.812 14.359 5.383 1 98.88 232 GLU B C 1
ATOM 4896 O O . GLU B 1 232 ? -17.906 15.453 4.812 1 98.88 232 GLU B O 1
ATOM 4901 N N . ILE B 1 233 ? -17.094 13.375 4.922 1 98.94 233 ILE B N 1
ATOM 4902 C CA . ILE B 1 233 ? -16.391 13.5 3.65 1 98.94 233 ILE B CA 1
ATOM 4903 C C . ILE B 1 233 ? -17.406 13.672 2.516 1 98.94 233 ILE B C 1
ATOM 4905 O O . ILE B 1 233 ? -17.234 14.531 1.651 1 98.94 233 ILE B O 1
ATOM 4909 N N . LYS B 1 234 ? -18.422 12.891 2.484 1 98.81 234 LYS B N 1
ATOM 4910 C CA . LYS B 1 234 ? -19.469 12.992 1.465 1 98.81 234 LYS B CA 1
ATOM 4911 C C . LYS B 1 234 ? -20.125 14.359 1.491 1 98.81 234 LYS B C 1
ATOM 4913 O O . LYS B 1 234 ? -20.375 14.961 0.44 1 98.81 234 LYS B O 1
ATOM 4918 N N . ASP B 1 235 ? -20.422 14.781 2.709 1 98.81 235 ASP B N 1
ATOM 4919 C CA . ASP B 1 235 ? -21.016 16.109 2.852 1 98.81 235 ASP B CA 1
ATOM 4920 C C . ASP B 1 235 ? -20.094 17.188 2.299 1 98.81 235 ASP B C 1
ATOM 4922 O O . ASP B 1 235 ? -20.531 18.062 1.541 1 98.81 235 ASP B O 1
ATOM 4926 N N . LEU B 1 236 ? -18.812 17.109 2.67 1 98.88 236 LEU B N 1
ATOM 4927 C CA . LEU B 1 236 ? -17.844 18.062 2.166 1 98.88 236 LEU B CA 1
ATOM 4928 C C . LEU B 1 236 ? -17.781 18.031 0.644 1 98.88 236 LEU B C 1
ATOM 4930 O O . LEU B 1 236 ? -17.734 19.078 -0.008 1 98.88 236 LEU B O 1
ATOM 4934 N N . ASN B 1 237 ? -17.797 16.859 0.09 1 98.69 237 ASN B N 1
ATOM 4935 C CA . ASN B 1 237 ? -17.672 16.672 -1.353 1 98.69 237 ASN B CA 1
ATOM 4936 C C . ASN B 1 237 ? -18.844 17.297 -2.102 1 98.69 237 ASN B C 1
ATOM 4938 O O . ASN B 1 237 ? -18.719 17.672 -3.271 1 98.69 237 ASN B O 1
ATOM 4942 N N . SER B 1 238 ? -19.922 17.406 -1.444 1 98.44 238 SER B N 1
ATOM 4943 C CA . SER B 1 238 ? -21.078 18.047 -2.07 1 98.44 238 SER B CA 1
ATOM 4944 C C . SER B 1 238 ? -20.875 19.562 -2.178 1 98.44 238 SER B C 1
ATOM 4946 O O . SER B 1 238 ? -21.594 20.234 -2.896 1 98.44 238 SER B O 1
ATOM 4948 N N . LYS B 1 239 ? -19.844 20.109 -1.545 1 98.62 239 LYS B N 1
ATOM 4949 C CA . LYS B 1 239 ? -19.656 21.562 -1.438 1 98.62 239 LYS B CA 1
ATOM 4950 C C . LYS B 1 239 ? -18.375 22 -2.137 1 98.62 239 LYS B C 1
ATOM 4952 O O . LYS B 1 239 ? -18.156 23.203 -2.328 1 98.62 239 LYS B O 1
ATOM 4957 N N . VAL B 1 240 ? -17.562 21.031 -2.516 1 98.81 240 VAL B N 1
ATOM 4958 C CA . VAL B 1 240 ? -16.234 21.406 -2.988 1 98.81 240 VAL B CA 1
ATOM 4959 C C . VAL B 1 240 ? -15.883 20.609 -4.246 1 98.81 240 VAL B C 1
ATOM 4961 O O . VAL B 1 240 ? -16.594 19.688 -4.621 1 98.81 240 VAL B O 1
ATOM 4964 N N . ASP B 1 241 ? -14.797 21.031 -4.938 1 98.69 241 ASP B N 1
ATOM 4965 C CA . ASP B 1 241 ? -14.258 20.312 -6.09 1 98.69 241 ASP B CA 1
ATOM 4966 C C . ASP B 1 241 ? -13.219 19.281 -5.656 1 98.69 241 ASP B C 1
ATOM 4968 O O . ASP B 1 241 ? -13.133 18.203 -6.238 1 98.69 241 ASP B O 1
ATOM 4972 N N . VAL B 1 242 ? -12.422 19.656 -4.664 1 98.88 242 VAL B N 1
ATOM 4973 C CA . VAL B 1 242 ? -11.344 18.812 -4.152 1 98.88 242 VAL B CA 1
ATOM 4974 C C . VAL B 1 242 ? -11.422 18.734 -2.631 1 98.88 242 VAL B C 1
ATOM 4976 O O . VAL B 1 242 ? -11.539 19.766 -1.955 1 98.88 242 VAL B O 1
ATOM 4979 N N . SER B 1 243 ? -11.383 17.547 -2.104 1 98.94 243 SER B N 1
ATOM 4980 C CA . SER B 1 243 ? -11.367 17.375 -0.655 1 98.94 243 SER B CA 1
ATOM 4981 C C . SER B 1 243 ? -10.016 16.844 -0.18 1 98.94 243 SER B C 1
ATOM 4983 O O . SER B 1 243 ? -9.484 15.891 -0.756 1 98.94 243 SER B O 1
ATOM 4985 N N . VAL B 1 244 ? -9.453 17.484 0.812 1 98.94 244 VAL B N 1
ATOM 4986 C CA . VAL B 1 244 ? -8.234 17.078 1.495 1 98.94 244 VAL B CA 1
ATOM 4987 C C . VAL B 1 244 ? -8.555 16.625 2.918 1 98.94 244 VAL B C 1
ATOM 4989 O O . VAL B 1 244 ? -9.078 17.406 3.717 1 98.94 244 VAL B O 1
ATOM 4992 N N . VAL B 1 245 ? -8.289 15.367 3.207 1 98.94 245 VAL B N 1
ATOM 4993 C CA . VAL B 1 245 ? -8.57 14.812 4.527 1 98.94 245 VAL B CA 1
ATOM 4994 C C . VAL B 1 245 ? -7.262 14.523 5.262 1 98.94 245 VAL B C 1
ATOM 4996 O O . VAL B 1 245 ? -6.445 13.727 4.797 1 98.94 245 VAL B O 1
ATOM 4999 N N . ILE B 1 246 ? -7.086 15.18 6.375 1 98.94 246 ILE B N 1
ATOM 5000 C CA . ILE B 1 246 ? -5.879 15.031 7.176 1 98.94 246 ILE B CA 1
ATOM 5001 C C . ILE B 1 246 ? -6.121 14.031 8.305 1 98.94 246 ILE B C 1
ATOM 5003 O O . ILE B 1 246 ? -7.062 14.18 9.086 1 98.94 246 ILE B O 1
ATOM 5007 N N . ILE B 1 247 ? -5.293 13 8.375 1 98.88 247 ILE B N 1
ATOM 5008 C CA . ILE B 1 247 ? -5.504 11.93 9.344 1 98.88 247 ILE B CA 1
ATOM 5009 C C . ILE B 1 247 ? -4.234 11.727 10.172 1 98.88 247 ILE B C 1
ATOM 5011 O O . ILE B 1 247 ? -3.172 11.43 9.625 1 98.88 247 ILE B O 1
ATOM 5015 N N . GLN B 1 248 ? -4.387 11.883 11.43 1 98.75 248 GLN B N 1
ATOM 5016 C CA . GLN B 1 248 ? -3.277 11.641 12.344 1 98.75 248 GLN B CA 1
ATOM 5017 C C . GLN B 1 248 ? -3.398 10.266 13.008 1 98.75 248 GLN B C 1
ATOM 5019 O O . GLN B 1 248 ? -4.148 10.102 13.969 1 98.75 248 GLN B O 1
ATOM 5024 N N . ASN B 1 249 ? -2.643 9.281 12.547 1 98.5 249 ASN B N 1
ATOM 5025 C CA . ASN B 1 249 ? -2.576 7.93 13.094 1 98.5 249 ASN B CA 1
ATOM 5026 C C . ASN B 1 249 ? -1.306 7.207 12.656 1 98.5 249 ASN B C 1
ATOM 5028 O O . ASN B 1 249 ? -0.446 7.797 12 1 98.5 249 ASN B O 1
ATOM 5032 N N . GLY B 1 250 ? -1.152 5.973 13.102 1 98.25 250 GLY B N 1
ATOM 5033 C CA . GLY B 1 250 ? 0.045 5.203 12.812 1 98.25 250 GLY B CA 1
ATOM 5034 C C . GLY B 1 250 ? 0.933 5.008 14.023 1 98.25 250 GLY B C 1
ATOM 5035 O O . GLY B 1 250 ? 0.574 5.41 15.133 1 98.25 250 GLY B O 1
ATOM 5036 N N . GLU B 1 251 ? 2.07 4.367 13.789 1 98.25 251 GLU B N 1
ATOM 5037 C CA . GLU B 1 251 ? 3.035 4.066 14.836 1 98.25 251 GLU B CA 1
ATOM 5038 C C . GLU B 1 251 ? 4.258 4.977 14.742 1 98.25 251 GLU B C 1
ATOM 5040 O O . GLU B 1 251 ? 4.883 5.078 13.688 1 98.25 251 GLU B O 1
ATOM 5045 N N . GLU B 1 252 ? 4.602 5.586 15.844 1 97.94 252 GLU B N 1
ATOM 5046 C CA . GLU B 1 252 ? 5.734 6.508 15.859 1 97.94 252 GLU B CA 1
ATOM 5047 C C . GLU B 1 252 ? 7.016 5.816 15.406 1 97.94 252 GLU B C 1
ATOM 5049 O O . GLU B 1 252 ? 7.285 4.68 15.797 1 97.94 252 GLU B O 1
ATOM 5054 N N . TYR B 1 253 ? 7.695 6.52 14.477 1 98.12 253 TYR B N 1
ATOM 5055 C CA . TYR B 1 253 ? 9.055 6.215 14.039 1 98.12 253 TYR B CA 1
ATOM 5056 C C . TYR B 1 253 ? 9.078 5.031 13.086 1 98.12 253 TYR B C 1
ATOM 5058 O O . TYR B 1 253 ? 10.141 4.543 12.711 1 98.12 253 TYR B O 1
ATOM 5066 N N . GLU B 1 254 ? 7.914 4.52 12.727 1 97.56 254 GLU B N 1
ATOM 5067 C CA . GLU B 1 254 ? 7.832 3.508 11.68 1 97.56 254 GLU B CA 1
ATOM 5068 C C . GLU B 1 254 ? 7.75 4.148 10.297 1 97.56 254 GLU B C 1
ATOM 5070 O O . GLU B 1 254 ? 6.918 5.027 10.062 1 97.56 254 GLU B O 1
ATOM 5075 N N . THR B 1 255 ? 8.562 3.65 9.367 1 97.56 255 THR B N 1
ATOM 5076 C CA . THR B 1 255 ? 8.703 4.309 8.07 1 97.56 255 THR B CA 1
ATOM 5077 C C . THR B 1 255 ? 7.742 3.701 7.047 1 97.56 255 THR B C 1
ATOM 5079 O O . THR B 1 255 ? 7.727 4.109 5.887 1 97.56 255 THR B O 1
ATOM 5082 N N . MET B 1 256 ? 6.965 2.699 7.477 1 97.62 256 MET B N 1
ATOM 5083 C CA . MET B 1 256 ? 5.91 2.102 6.664 1 97.62 256 MET B CA 1
ATOM 5084 C C . MET B 1 256 ? 4.566 2.164 7.383 1 97.62 256 MET B C 1
ATOM 5086 O O . MET B 1 256 ? 4.508 2.031 8.602 1 97.62 256 MET B O 1
ATOM 5090 N N . PRO B 1 257 ? 3.521 2.332 6.602 1 98.19 257 PRO B N 1
ATOM 5091 C CA . PRO B 1 257 ? 2.221 2.441 7.262 1 98.19 257 PRO B CA 1
ATOM 5092 C C . PRO B 1 257 ? 1.755 1.121 7.871 1 98.19 257 PRO B C 1
ATOM 5094 O O . PRO B 1 257 ? 2.027 0.052 7.32 1 98.19 257 PRO B O 1
ATOM 5097 N N . THR B 1 258 ? 1.032 1.292 8.953 1 97.31 258 THR B N 1
ATOM 5098 C CA . THR B 1 258 ? 0.39 0.139 9.578 1 97.31 258 THR B CA 1
ATOM 5099 C C . THR B 1 258 ? -0.861 -0.266 8.805 1 97.31 258 THR B C 1
ATOM 5101 O O . THR B 1 258 ? -1.351 0.493 7.961 1 97.31 258 THR B O 1
ATOM 5104 N N . ALA B 1 259 ? -1.379 -1.466 9.156 1 95.06 259 ALA B N 1
ATOM 5105 C CA . ALA B 1 259 ? -2.629 -1.929 8.562 1 95.06 259 ALA B CA 1
ATOM 5106 C C . ALA B 1 259 ? -3.775 -0.975 8.875 1 95.06 259 ALA B C 1
ATOM 5108 O O . ALA B 1 259 ? -4.652 -0.747 8.039 1 95.06 259 ALA B O 1
ATOM 5109 N N . ASP B 1 260 ? -3.73 -0.436 10.094 1 96.69 260 ASP B N 1
ATOM 5110 C CA . ASP B 1 260 ? -4.781 0.492 10.5 1 96.69 260 ASP B CA 1
ATOM 5111 C C . ASP B 1 260 ? -4.723 1.782 9.688 1 96.69 260 ASP B C 1
ATOM 5113 O O . ASP B 1 260 ? -5.758 2.32 9.289 1 96.69 260 ASP B O 1
ATOM 5117 N N . GLN B 1 261 ? -3.561 2.312 9.438 1 98.5 261 GLN B N 1
ATOM 5118 C CA . GLN B 1 261 ? -3.404 3.486 8.578 1 98.5 261 GLN B CA 1
ATOM 5119 C C . GLN B 1 261 ? -3.963 3.23 7.184 1 98.5 261 GLN B C 1
ATOM 5121 O O . GLN B 1 261 ? -4.723 4.047 6.656 1 98.5 261 GLN B O 1
ATOM 5126 N N . ILE B 1 262 ? -3.629 2.08 6.664 1 98.31 262 ILE B N 1
ATOM 5127 C CA . ILE B 1 262 ? -4.043 1.716 5.312 1 98.31 262 ILE B CA 1
ATOM 5128 C C . ILE B 1 262 ? -5.566 1.6 5.258 1 98.31 262 ILE B C 1
ATOM 5130 O O . ILE B 1 262 ? -6.199 2.115 4.332 1 98.31 262 ILE B O 1
ATOM 5134 N N . ALA B 1 263 ? -6.125 0.989 6.246 1 97.69 263 ALA B N 1
ATOM 5135 C CA . ALA B 1 263 ? -7.578 0.825 6.301 1 97.69 263 ALA B CA 1
ATOM 5136 C C . ALA B 1 263 ? -8.281 2.174 6.434 1 97.69 263 ALA B C 1
ATOM 5138 O O . ALA B 1 263 ? -9.328 2.398 5.828 1 97.69 263 ALA B O 1
ATOM 5139 N N . THR B 1 264 ? -7.719 3.062 7.223 1 98.69 264 THR B N 1
ATOM 5140 C CA . THR B 1 264 ? -8.32 4.375 7.422 1 98.69 264 THR B CA 1
ATOM 5141 C C . THR B 1 264 ? -8.234 5.211 6.148 1 98.69 264 THR B C 1
ATOM 5143 O O . THR B 1 264 ? -9.188 5.898 5.781 1 98.69 264 THR B O 1
ATOM 5146 N N . HIS B 1 265 ? -7.098 5.152 5.48 1 98.69 265 HIS B N 1
ATOM 5147 C CA . HIS B 1 265 ? -6.969 5.812 4.188 1 98.69 265 HIS B CA 1
ATOM 5148 C C . HIS B 1 265 ? -7.996 5.285 3.193 1 98.69 265 HIS B C 1
ATOM 5150 O O . HIS B 1 265 ? -8.602 6.059 2.447 1 98.69 265 HIS B O 1
ATOM 5156 N N . GLN B 1 266 ? -8.164 3.98 3.17 1 98.56 266 GLN B N 1
ATOM 5157 C CA . GLN B 1 266 ? -9.148 3.359 2.287 1 98.56 266 GLN B CA 1
ATOM 5158 C C . GLN B 1 266 ? -10.555 3.869 2.584 1 98.56 266 GLN B C 1
ATOM 5160 O O . GLN B 1 266 ? -11.328 4.156 1.665 1 98.56 266 GLN B O 1
ATOM 5165 N N . LEU B 1 267 ? -10.852 3.938 3.885 1 98.62 267 LEU B N 1
ATOM 5166 C CA . LEU B 1 267 ? -12.156 4.441 4.297 1 98.62 267 LEU B CA 1
ATOM 5167 C C . LEU B 1 267 ? -12.398 5.844 3.746 1 98.62 267 LEU B C 1
ATOM 5169 O O . LEU B 1 267 ? -13.469 6.129 3.213 1 98.62 267 LEU B O 1
ATOM 5173 N N . ALA B 1 268 ? -11.406 6.691 3.859 1 98.88 268 ALA B N 1
ATOM 5174 C CA . ALA B 1 268 ? -11.508 8.055 3.348 1 98.88 268 ALA B CA 1
ATOM 5175 C C . ALA B 1 268 ? -11.633 8.062 1.826 1 98.88 268 ALA B C 1
ATOM 5177 O O . ALA B 1 268 ? -12.469 8.773 1.269 1 98.88 268 ALA B O 1
ATOM 5178 N N . ARG B 1 269 ? -10.82 7.285 1.19 1 98.69 269 ARG B N 1
ATOM 5179 C CA . ARG B 1 269 ? -10.852 7.16 -0.263 1 98.69 269 ARG B CA 1
ATOM 5180 C C . ARG B 1 269 ? -12.227 6.711 -0.741 1 98.69 269 ARG B C 1
ATOM 5182 O O . ARG B 1 269 ? -12.797 7.309 -1.653 1 98.69 269 ARG B O 1
ATOM 5189 N N . ASP B 1 270 ? -12.703 5.703 -0.12 1 98.31 270 ASP B N 1
ATOM 5190 C CA . ASP B 1 270 ? -13.984 5.133 -0.526 1 98.31 270 ASP B CA 1
ATOM 5191 C C . ASP B 1 270 ? -15.117 6.133 -0.322 1 98.31 270 ASP B C 1
ATOM 5193 O O . ASP B 1 270 ? -16.109 6.105 -1.049 1 98.31 270 ASP B O 1
ATOM 5197 N N . ALA B 1 271 ? -14.906 6.996 0.634 1 98.81 271 ALA B N 1
ATOM 5198 C CA . ALA B 1 271 ? -15.906 8.023 0.9 1 98.81 271 ALA B CA 1
ATOM 5199 C C . ALA B 1 271 ? -15.789 9.172 -0.099 1 98.81 271 ALA B C 1
ATOM 5201 O O . ALA B 1 271 ? -16.641 10.062 -0.139 1 98.81 271 ALA B O 1
ATOM 5202 N N . GLY B 1 272 ? -14.68 9.234 -0.84 1 98.69 272 GLY B N 1
ATOM 5203 C CA . GLY B 1 272 ? -14.578 10.195 -1.924 1 98.69 272 GLY B CA 1
ATOM 5204 C C . GLY B 1 272 ? -13.461 11.203 -1.725 1 98.69 272 GLY B C 1
ATOM 5205 O O . GLY B 1 272 ? -13.32 12.141 -2.51 1 98.69 272 GLY B O 1
ATOM 5206 N N . ALA B 1 273 ? -12.656 11.008 -0.699 1 98.88 273 ALA B N 1
ATOM 5207 C CA . ALA B 1 273 ? -11.562 11.953 -0.479 1 98.88 273 ALA B CA 1
ATOM 5208 C C . ALA B 1 273 ? -10.625 11.992 -1.684 1 98.88 273 ALA B C 1
ATOM 5210 O O . ALA B 1 273 ? -10.305 10.961 -2.27 1 98.88 273 ALA B O 1
ATOM 5211 N N . ASN B 1 274 ? -10.227 13.195 -2.107 1 98.94 274 ASN B N 1
ATOM 5212 C CA . ASN B 1 274 ? -9.297 13.328 -3.225 1 98.94 274 ASN B CA 1
ATOM 5213 C C . ASN B 1 274 ? -7.855 13.109 -2.781 1 98.94 274 ASN B C 1
ATOM 5215 O O . ASN B 1 274 ? -7.094 12.414 -3.457 1 98.94 274 ASN B O 1
ATOM 5219 N N . PHE B 1 275 ? -7.465 13.734 -1.701 1 98.94 275 PHE B N 1
ATOM 5220 C CA . PHE B 1 275 ? -6.121 13.547 -1.167 1 98.94 275 PHE B CA 1
ATOM 5221 C C . PHE B 1 275 ? -6.164 13.305 0.336 1 98.94 275 PHE B C 1
ATOM 5223 O O . PHE B 1 275 ? -6.805 14.055 1.074 1 98.94 275 PHE B O 1
ATOM 5230 N N . VAL B 1 276 ? -5.539 12.266 0.817 1 98.94 276 VAL B N 1
ATOM 5231 C CA . VAL B 1 276 ? -5.434 11.969 2.24 1 98.94 276 VAL B CA 1
ATOM 5232 C C . VAL B 1 276 ? -4.031 12.297 2.738 1 98.94 276 VAL B C 1
ATOM 5234 O O . VAL B 1 276 ? -3.045 11.734 2.25 1 98.94 276 VAL B O 1
ATOM 5237 N N . LEU B 1 277 ? -3.941 13.172 3.658 1 98.88 277 LEU B N 1
ATOM 5238 C CA . LEU B 1 277 ? -2.678 13.602 4.246 1 98.88 277 LEU B CA 1
ATOM 5239 C C . LEU B 1 277 ? -2.475 12.977 5.621 1 98.88 277 LEU B C 1
ATOM 5241 O O . LEU B 1 277 ? -3.129 13.375 6.59 1 98.88 277 LEU B O 1
ATOM 5245 N N . GLY B 1 278 ? -1.556 12.055 5.699 1 98.81 278 GLY B N 1
ATOM 5246 C CA . GLY B 1 278 ? -1.31 11.352 6.949 1 98.81 278 GLY B CA 1
ATOM 5247 C C . GLY B 1 278 ? -0.177 11.953 7.762 1 98.81 278 GLY B C 1
ATOM 5248 O O . GLY B 1 278 ? 0.699 12.625 7.211 1 98.81 278 GLY B O 1
ATOM 5249 N N . GLY B 1 279 ? -0.266 11.656 9.047 1 98.38 279 GLY B N 1
ATOM 5250 C CA . GLY B 1 279 ? 0.767 12.086 9.977 1 98.38 279 GLY B CA 1
ATOM 5251 C C . GLY B 1 279 ? 0.733 11.344 11.297 1 98.38 279 GLY B C 1
ATOM 5252 O O . GLY B 1 279 ? -0.05 10.406 11.469 1 98.38 279 GLY B O 1
ATOM 5253 N N . HIS B 1 280 ? 1.6 11.758 12.164 1 98.25 280 HIS B N 1
ATOM 5254 C CA . HIS B 1 280 ? 1.706 11.227 13.516 1 98.25 280 HIS B CA 1
ATOM 5255 C C . HIS B 1 280 ? 3.023 10.484 13.719 1 98.25 280 HIS B C 1
ATOM 5257 O O . HIS B 1 280 ? 3.693 10.656 14.734 1 98.25 280 HIS B O 1
ATOM 5263 N N . PRO B 1 281 ? 3.543 9.695 12.82 1 98.69 281 PRO B N 1
ATOM 5264 C CA . PRO B 1 281 ? 4.727 8.867 13.047 1 98.69 281 PRO B CA 1
ATOM 5265 C C . PRO B 1 281 ? 5.996 9.688 13.258 1 98.69 281 PRO B C 1
ATOM 5267 O O . PRO B 1 281 ? 7.02 9.156 13.688 1 98.69 281 PRO B O 1
ATOM 5270 N N . HIS B 1 282 ? 6.023 10.914 12.906 1 98.75 282 HIS B N 1
ATOM 5271 C CA . HIS B 1 282 ? 7.137 11.852 13.031 1 98.75 282 HIS B CA 1
ATOM 5272 C C . HIS B 1 282 ? 8.25 11.508 12.047 1 98.75 282 HIS B C 1
ATOM 5274 O O . HIS B 1 282 ? 9.344 12.078 12.117 1 98.75 282 HIS B O 1
ATOM 5280 N N . VAL B 1 283 ? 8.031 10.523 11.242 1 98.75 283 VAL B N 1
ATOM 5281 C CA . VAL B 1 283 ? 8.922 10.172 10.141 1 98.75 283 VAL B CA 1
ATOM 5282 C C . VAL B 1 283 ? 8.109 10.055 8.852 1 98.75 283 VAL B C 1
ATOM 5284 O O . VAL B 1 283 ? 6.891 9.898 8.883 1 98.75 283 VAL B O 1
ATOM 5287 N N . LEU B 1 284 ? 8.836 10.156 7.742 1 98.75 284 LEU B N 1
ATOM 5288 C CA . LEU B 1 284 ? 8.18 10.102 6.441 1 98.75 284 LEU B CA 1
ATOM 5289 C C . LEU B 1 284 ? 7.695 8.688 6.137 1 98.75 284 LEU B C 1
ATOM 5291 O O . LEU B 1 284 ? 8.398 7.711 6.398 1 98.75 284 LEU B O 1
ATOM 5295 N N . GLU B 1 285 ? 6.508 8.586 5.688 1 98.75 285 GLU B N 1
ATOM 5296 C CA . GLU B 1 285 ? 5.969 7.383 5.062 1 98.75 285 GLU B CA 1
ATOM 5297 C C . GLU B 1 285 ? 5.562 7.645 3.615 1 98.75 285 GLU B C 1
ATOM 5299 O O . GLU B 1 285 ? 5.328 8.797 3.23 1 98.75 285 GLU B O 1
ATOM 5304 N N . PRO B 1 286 ? 5.395 6.652 2.795 1 98.69 286 PRO B N 1
ATOM 5305 C CA . PRO B 1 286 ? 5.312 6.793 1.34 1 98.69 286 PRO B CA 1
ATOM 5306 C C . PRO B 1 286 ? 3.973 7.367 0.878 1 98.69 286 PRO B C 1
ATOM 5308 O O . PRO B 1 286 ? 2.998 7.355 1.635 1 98.69 286 PRO B O 1
ATOM 5311 N N . PHE B 1 287 ? 4.066 7.844 -0.376 1 98.75 287 PHE B N 1
ATOM 5312 C CA . PHE B 1 287 ? 2.867 8.203 -1.121 1 98.75 287 PHE B CA 1
ATOM 5313 C C . PHE B 1 287 ? 2.139 6.961 -1.611 1 98.75 287 PHE B C 1
ATOM 5315 O O . PHE B 1 287 ? 2.721 5.875 -1.666 1 98.75 287 PHE B O 1
ATOM 5322 N N . ILE B 1 288 ? 0.901 7.164 -1.934 1 98.56 288 ILE B N 1
ATOM 5323 C CA . ILE B 1 288 ? 0.119 6.148 -2.631 1 98.56 288 ILE B CA 1
ATOM 5324 C C . ILE B 1 288 ? -0.765 6.812 -3.684 1 98.56 288 ILE B C 1
ATOM 5326 O O . ILE B 1 288 ? -1.3 7.902 -3.459 1 98.56 288 ILE B O 1
ATOM 5330 N N . TYR B 1 289 ? -0.838 6.258 -4.855 1 98.38 289 TYR B N 1
ATOM 5331 C CA . TYR B 1 289 ? -1.729 6.641 -5.945 1 98.38 289 TYR B CA 1
ATOM 5332 C C . TYR B 1 289 ? -2.848 5.621 -6.117 1 98.38 289 TYR B C 1
ATOM 5334 O O . TYR B 1 289 ? -2.59 4.445 -6.371 1 98.38 289 TYR B O 1
ATOM 5342 N N . TYR B 1 290 ? -4.059 6.082 -5.953 1 97.62 290 TYR B N 1
ATOM 5343 C CA . TYR B 1 290 ? -5.18 5.148 -6.023 1 97.62 290 TYR B CA 1
ATOM 5344 C C . TYR B 1 290 ? -5.766 5.102 -7.43 1 97.62 290 TYR B C 1
ATOM 5346 O O . TYR B 1 290 ? -6.082 4.027 -7.941 1 97.62 290 TYR B O 1
ATOM 5354 N N . ASN B 1 291 ? -6.043 6.289 -8.008 1 95.62 291 ASN B N 1
ATOM 5355 C CA . ASN B 1 291 ? -6.629 6.457 -9.336 1 95.62 291 ASN B CA 1
ATOM 5356 C C . ASN B 1 291 ? -6.426 7.875 -9.859 1 95.62 291 ASN B C 1
ATOM 5358 O O . ASN B 1 291 ? -5.648 8.648 -9.297 1 95.62 291 ASN B O 1
ATOM 5362 N N . GLU B 1 292 ? -7.141 8.297 -10.82 1 96.06 292 GLU B N 1
ATOM 5363 C CA . GLU B 1 292 ? -6.887 9.523 -11.562 1 96.06 292 GLU B CA 1
ATOM 5364 C C . GLU B 1 292 ? -7.207 10.758 -10.727 1 96.06 292 GLU B C 1
ATOM 5366 O O . GLU B 1 292 ? -6.801 11.867 -11.07 1 96.06 292 GLU B O 1
ATOM 5371 N N . SER B 1 293 ? -7.918 10.539 -9.594 1 98 293 SER B N 1
ATOM 5372 C CA . SER B 1 293 ? -8.312 11.719 -8.828 1 98 293 SER B CA 1
ATOM 5373 C C . SER B 1 293 ? -8.07 11.531 -7.34 1 98 293 SER B C 1
ATOM 5375 O O . SER B 1 293 ? -8.406 1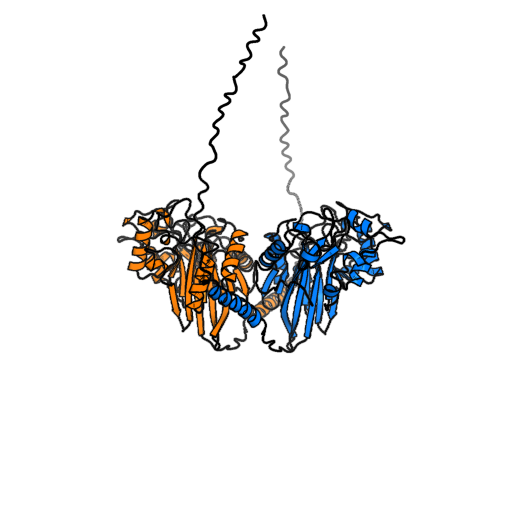2.398 -6.531 1 98 293 SER B O 1
ATOM 5377 N N . GLN B 1 294 ? -7.527 10.344 -6.969 1 98.69 294 GLN B N 1
ATOM 5378 C CA . GLN B 1 294 ? -7.371 10.078 -5.543 1 98.69 294 GLN B CA 1
ATOM 5379 C C . GLN B 1 294 ? -5.965 9.578 -5.227 1 98.69 294 GLN B C 1
ATOM 5381 O O . GLN B 1 294 ? -5.438 8.711 -5.93 1 98.69 294 GLN B O 1
ATOM 5386 N N . ALA B 1 295 ? -5.371 10.172 -4.246 1 98.81 295 ALA B N 1
ATOM 5387 C CA . ALA B 1 295 ? -4.031 9.82 -3.793 1 98.81 295 ALA B CA 1
ATOM 5388 C C . ALA B 1 295 ? -3.832 10.18 -2.324 1 98.81 295 ALA B C 1
ATOM 5390 O O . ALA B 1 295 ? -4.77 10.633 -1.658 1 98.81 295 ALA B O 1
ATOM 5391 N N . GLY B 1 296 ? -2.648 9.875 -1.776 1 98.75 296 GLY B N 1
ATOM 5392 C CA . GLY B 1 296 ? -2.371 10.242 -0.399 1 98.75 296 GLY B CA 1
ATOM 5393 C C . GLY B 1 296 ? -0.909 10.094 -0.023 1 98.75 296 GLY B C 1
ATOM 5394 O O . GLY B 1 296 ? -0.086 9.711 -0.855 1 98.75 296 GLY B O 1
ATOM 5395 N N . LEU B 1 297 ? -0.637 10.484 1.112 1 98.81 297 LEU B N 1
ATOM 5396 C CA . LEU B 1 297 ? 0.613 10.352 1.852 1 98.81 297 LEU B CA 1
ATOM 5397 C C . LEU B 1 297 ? 0.362 9.789 3.248 1 98.81 297 LEU B C 1
ATOM 5399 O O . LEU B 1 297 ? -0.495 10.289 3.979 1 98.81 297 LEU B O 1
ATOM 5403 N N . PHE B 1 298 ? 1.089 8.773 3.57 1 98.81 298 PHE B N 1
ATOM 5404 C CA . PHE B 1 298 ? 0.776 8.109 4.828 1 98.81 298 PHE B CA 1
ATOM 5405 C C . PHE B 1 298 ? 1.347 8.883 6.008 1 98.81 298 PHE B C 1
ATOM 5407 O O . PHE B 1 298 ? 0.797 8.844 7.109 1 98.81 298 PHE B O 1
ATOM 5414 N N . SER B 1 299 ? 2.521 9.57 5.801 1 98.88 299 SER B N 1
ATOM 5415 C CA . SER B 1 299 ? 3.029 10.43 6.863 1 98.88 299 SER B CA 1
ATOM 5416 C C . SER B 1 299 ? 3.9 11.547 6.305 1 98.88 299 SER B C 1
ATOM 5418 O O . SER B 1 299 ? 4.816 11.289 5.52 1 98.88 299 SER B O 1
ATOM 5420 N N . HIS B 1 300 ? 3.588 12.703 6.758 1 98.62 300 HIS B N 1
ATOM 5421 C CA . HIS B 1 300 ? 4.332 13.875 6.32 1 98.62 300 HIS B CA 1
ATOM 5422 C C . HIS B 1 300 ? 5.586 14.078 7.168 1 98.62 300 HIS B C 1
ATOM 5424 O O . HIS B 1 300 ? 6.441 14.906 6.828 1 98.62 300 HIS B O 1
ATOM 5430 N N . GLY B 1 301 ? 5.746 13.367 8.281 1 98.62 301 GLY B N 1
ATOM 5431 C CA . GLY B 1 301 ? 6.891 13.547 9.156 1 98.62 301 GLY B CA 1
ATOM 5432 C C . GLY B 1 301 ? 6.922 14.906 9.828 1 98.62 301 GLY B C 1
ATOM 5433 O O . GLY B 1 301 ? 5.902 15.594 9.898 1 98.62 301 GLY B O 1
ATOM 5434 N N . ASN B 1 302 ? 8.086 15.188 10.406 1 98.69 302 ASN B N 1
ATOM 5435 C CA . ASN B 1 302 ? 8.312 16.484 11.039 1 98.69 302 ASN B CA 1
ATOM 5436 C C . ASN B 1 302 ? 8.703 17.547 10.023 1 98.69 302 ASN B C 1
ATOM 5438 O O . ASN B 1 302 ? 9.164 17.219 8.922 1 98.69 302 ASN B O 1
ATOM 5442 N N . PHE B 1 303 ? 8.469 18.797 10.383 1 98.75 303 PHE B N 1
ATOM 5443 C CA . PHE B 1 303 ? 8.961 19.938 9.594 1 98.75 303 PHE B CA 1
ATOM 5444 C C . PHE B 1 303 ? 9.844 20.844 10.445 1 98.75 303 PHE B C 1
ATOM 5446 O O . PHE B 1 303 ? 11.07 20.844 10.297 1 98.75 303 PHE B O 1
ATOM 5453 N N . LEU B 1 304 ? 9.328 21.469 11.43 1 98.62 304 LEU B N 1
ATOM 5454 C CA . LEU B 1 304 ? 10.07 22.172 12.469 1 98.62 304 LEU B CA 1
ATOM 5455 C C . LEU B 1 304 ? 9.883 21.5 13.82 1 98.62 304 LEU B C 1
ATOM 5457 O O . LEU B 1 304 ? 8.773 21.5 14.367 1 98.62 304 LEU B O 1
ATOM 5461 N N . THR B 1 305 ? 10.969 20.922 14.352 1 97.69 305 THR B N 1
ATOM 5462 C CA . THR B 1 305 ? 10.828 20.078 15.531 1 97.69 305 THR B CA 1
ATOM 5463 C C . THR B 1 305 ? 12.078 20.156 16.406 1 97.69 305 THR B C 1
ATOM 5465 O O . THR B 1 305 ? 13.125 20.625 15.953 1 97.69 305 THR B O 1
ATOM 5468 N N . GLY B 1 306 ? 11.898 19.812 17.625 1 96.62 306 GLY B N 1
ATOM 5469 C CA . GLY B 1 306 ? 13.031 19.656 18.516 1 96.62 306 GLY B CA 1
ATOM 5470 C C . GLY B 1 306 ? 13.516 18.234 18.641 1 96.62 306 GLY B C 1
ATOM 5471 O O . GLY B 1 306 ? 14.477 17.953 19.375 1 96.62 306 GLY B O 1
ATOM 5472 N N . GLN B 1 307 ? 12.852 17.281 17.984 1 95.69 307 GLN B N 1
ATOM 5473 C CA . GLN B 1 307 ? 13.328 15.906 18 1 95.69 307 GLN B CA 1
ATOM 5474 C C . GLN B 1 307 ? 14.68 15.773 17.297 1 95.69 307 GLN B C 1
ATOM 5476 O O . GLN B 1 307 ? 14.938 16.469 16.312 1 95.69 307 GLN B O 1
ATOM 5481 N N . TYR B 1 308 ? 15.523 14.836 17.859 1 93 308 TYR B N 1
ATOM 5482 C CA . TYR B 1 308 ? 16.906 14.906 17.422 1 93 308 TYR B CA 1
ATOM 5483 C C . TYR B 1 308 ? 17.344 13.586 16.797 1 93 308 TYR B C 1
ATOM 5485 O O . TYR B 1 308 ? 18.469 13.469 16.297 1 93 308 TYR B O 1
ATOM 5493 N N . GLU B 1 309 ? 16.438 12.57 16.844 1 92.88 309 GLU B N 1
ATOM 5494 C CA . GLU B 1 309 ? 16.766 11.352 16.109 1 92.88 309 GLU B CA 1
ATOM 5495 C C . GLU B 1 309 ? 16.828 11.617 14.602 1 92.88 309 GLU B C 1
ATOM 5497 O O . GLU B 1 309 ? 15.992 12.352 14.062 1 92.88 309 GLU B O 1
ATOM 5502 N N . ALA B 1 310 ? 17.75 11.039 13.938 1 91.38 310 ALA B N 1
ATOM 5503 C CA . ALA B 1 310 ? 18.062 11.328 12.539 1 91.38 310 ALA B CA 1
ATOM 5504 C C . ALA B 1 310 ? 16.812 11.219 11.664 1 91.38 310 ALA B C 1
ATOM 5506 O O . ALA B 1 310 ? 16.531 12.109 10.859 1 91.38 310 ALA B O 1
ATOM 5507 N N . ALA B 1 311 ? 16.047 10.172 11.859 1 93.38 311 ALA B N 1
ATOM 5508 C CA . ALA B 1 311 ? 14.867 9.93 11.023 1 93.38 311 ALA B CA 1
ATOM 5509 C C . ALA B 1 311 ? 13.805 10.992 11.258 1 93.38 311 ALA B C 1
ATOM 5511 O O . ALA B 1 311 ? 12.984 11.266 10.375 1 93.38 311 ALA B O 1
ATOM 5512 N N . THR B 1 312 ? 13.789 11.633 12.422 1 97.44 312 THR B N 1
ATOM 5513 C CA . THR B 1 312 ? 12.773 12.625 12.773 1 97.44 312 THR B CA 1
ATOM 5514 C C . THR B 1 312 ? 13.172 14.008 12.281 1 97.44 312 THR B C 1
ATOM 5516 O O . THR B 1 312 ? 12.375 14.945 12.328 1 97.44 312 THR B O 1
ATOM 5519 N N . LYS B 1 313 ? 14.359 14.133 11.789 1 97.38 313 LYS B N 1
ATOM 5520 C CA . LYS B 1 313 ? 14.852 15.422 11.305 1 97.38 313 LYS B CA 1
ATOM 5521 C C . LYS B 1 313 ? 14.555 15.594 9.812 1 97.38 313 LYS B C 1
ATOM 5523 O O . LYS B 1 313 ? 14.734 16.688 9.266 1 97.38 313 LYS B O 1
ATOM 5528 N N . VAL B 1 314 ? 14.164 14.477 9.219 1 97.94 314 VAL B N 1
ATOM 5529 C CA . VAL B 1 314 ? 13.852 14.531 7.797 1 97.94 314 VAL B CA 1
ATOM 5530 C C . VAL B 1 314 ? 12.344 14.695 7.609 1 97.94 314 VAL B C 1
ATOM 5532 O O . VAL B 1 314 ? 11.547 13.961 8.203 1 97.94 314 VAL B O 1
ATOM 5535 N N . GLY B 1 315 ? 11.945 15.734 6.914 1 98.5 315 GLY B N 1
ATOM 5536 C CA . GLY B 1 315 ? 10.594 15.992 6.457 1 98.5 315 GLY B CA 1
ATOM 5537 C C . GLY B 1 315 ? 10.523 16.359 4.98 1 98.5 315 GLY B C 1
ATOM 5538 O O . GLY B 1 315 ? 11.297 15.836 4.176 1 98.5 315 GLY B O 1
ATOM 5539 N N . GLY B 1 316 ? 9.531 17.156 4.656 1 98.88 316 GLY B N 1
ATOM 5540 C CA . GLY B 1 316 ? 9.43 17.578 3.268 1 98.88 316 GLY B CA 1
ATOM 5541 C C . GLY B 1 316 ? 8.219 18.453 2.992 1 98.88 316 GLY B C 1
ATOM 5542 O O . GLY B 1 316 ? 7.434 18.734 3.9 1 98.88 316 GLY B O 1
ATOM 5543 N N . ILE B 1 317 ? 8.219 19 1.848 1 98.94 317 ILE B N 1
ATOM 5544 C CA . ILE B 1 317 ? 7.066 19.703 1.293 1 98.94 317 ILE B CA 1
ATOM 5545 C C . ILE B 1 317 ? 6.375 18.828 0.252 1 98.94 317 ILE B C 1
ATOM 5547 O O . ILE B 1 317 ? 6.953 18.516 -0.794 1 98.94 317 ILE B O 1
ATOM 5551 N N . THR B 1 318 ? 5.184 18.406 0.64 1 98.94 318 THR B N 1
ATOM 5552 C CA . THR B 1 318 ? 4.332 17.656 -0.269 1 98.94 318 THR B CA 1
ATOM 5553 C C . THR B 1 318 ? 3.586 18.594 -1.216 1 98.94 318 THR B C 1
ATOM 5555 O O . THR B 1 318 ? 3.016 19.594 -0.783 1 98.94 318 THR B O 1
ATOM 5558 N N . GLU B 1 319 ? 3.631 18.297 -2.477 1 98.94 319 GLU B N 1
ATOM 5559 C CA . GLU B 1 319 ? 2.854 19.047 -3.451 1 98.94 319 GLU B CA 1
ATOM 5560 C C . GLU B 1 319 ? 1.913 18.141 -4.234 1 98.94 319 GLU B C 1
ATOM 5562 O O . GLU B 1 319 ? 2.326 17.094 -4.727 1 98.94 319 GLU B O 1
ATOM 5567 N N . PHE B 1 320 ? 0.722 18.484 -4.332 1 98.88 320 PHE B N 1
ATOM 5568 C CA . PHE B 1 320 ? -0.217 17.844 -5.238 1 98.88 320 PHE B CA 1
ATOM 5569 C C . PHE B 1 320 ? -1.051 18.875 -5.984 1 98.88 320 PHE B C 1
ATOM 5571 O O . PHE B 1 320 ? -1.508 19.859 -5.391 1 98.88 320 PHE B O 1
ATOM 5578 N N . THR B 1 321 ? -1.188 18.688 -7.238 1 98.88 321 THR B N 1
ATOM 5579 C CA . THR B 1 321 ? -1.915 19.594 -8.117 1 98.88 321 THR B CA 1
ATOM 5580 C C . THR B 1 321 ? -3.119 18.891 -8.742 1 98.88 321 THR B C 1
ATOM 5582 O O . THR B 1 321 ? -2.982 17.812 -9.328 1 98.88 321 THR B O 1
ATOM 5585 N N . TYR B 1 322 ? -4.246 19.5 -8.539 1 98.75 322 TYR B N 1
ATOM 5586 C CA . TYR B 1 322 ? -5.461 19.016 -9.188 1 98.75 322 TYR B CA 1
ATOM 5587 C C . TYR B 1 322 ? -5.855 19.922 -10.344 1 98.75 322 TYR B C 1
ATOM 5589 O O . TYR B 1 322 ? -5.633 21.141 -10.297 1 98.75 322 TYR B O 1
ATOM 5597 N N . ARG B 1 323 ? -6.422 19.359 -11.352 1 98.62 323 ARG B N 1
ATOM 5598 C CA . ARG B 1 323 ? -6.98 20.062 -12.5 1 98.62 323 ARG B CA 1
ATOM 5599 C C . ARG B 1 323 ? -8.484 19.828 -12.609 1 98.62 323 ARG B C 1
ATOM 5601 O O . ARG B 1 323 ? -8.953 18.688 -12.516 1 98.62 323 ARG B O 1
ATOM 5608 N N . LYS B 1 324 ? -9.148 20.859 -12.695 1 98 324 LYS B N 1
ATOM 5609 C CA . LYS B 1 324 ? -10.57 20.781 -13.031 1 98 324 LYS B CA 1
ATOM 5610 C C . LYS B 1 324 ? -10.789 20.922 -14.531 1 98 324 LYS B C 1
ATOM 5612 O O . LYS B 1 324 ? -10.523 21.969 -15.109 1 98 324 LYS B O 1
ATOM 5617 N N . LEU B 1 325 ? -11.297 19.891 -15.086 1 96.38 325 LEU B N 1
ATOM 5618 C CA . LEU B 1 325 ? -11.516 19.828 -16.531 1 96.38 325 LEU B CA 1
ATOM 5619 C C . LEU B 1 325 ? -12.766 20.609 -16.922 1 96.38 325 LEU B C 1
ATOM 5621 O O . LEU B 1 325 ? -13.555 21 -16.047 1 96.38 325 LEU B O 1
ATOM 5625 N N . ASP B 1 326 ? -12.953 20.734 -18.172 1 94.12 326 ASP B N 1
ATOM 5626 C CA . ASP B 1 326 ? -14.062 21.531 -18.688 1 94.12 326 ASP B CA 1
ATOM 5627 C C . ASP B 1 326 ? -15.398 20.891 -18.344 1 94.12 326 ASP B C 1
ATOM 5629 O O . ASP B 1 326 ? -16.406 21.594 -18.156 1 94.12 326 ASP B O 1
ATOM 5633 N N . ASP B 1 327 ? -15.367 19.656 -18.219 1 93.62 327 ASP B N 1
ATOM 5634 C CA . ASP B 1 327 ? -16.609 18.953 -17.922 1 93.62 327 ASP B CA 1
ATOM 5635 C C . ASP B 1 327 ? -16.875 18.906 -16.422 1 93.62 327 ASP B C 1
ATOM 5637 O O . ASP B 1 327 ? -17.859 18.312 -15.977 1 93.62 327 ASP B O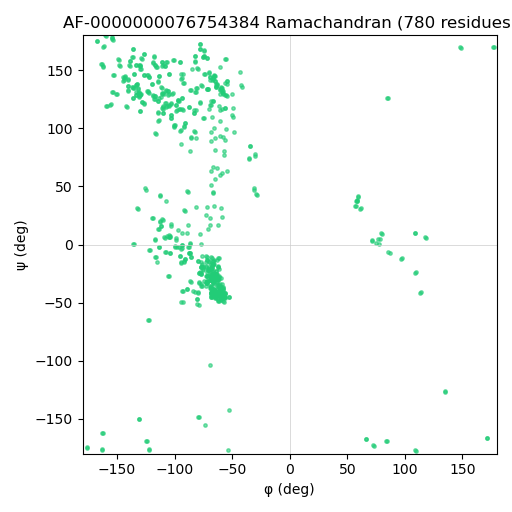 1
ATOM 5641 N N . GLY B 1 328 ? -15.969 19.5 -15.688 1 94.12 328 GLY B N 1
ATOM 5642 C CA . GLY B 1 328 ? -16.156 19.594 -14.25 1 94.12 328 GLY B CA 1
ATOM 5643 C C . GLY B 1 328 ? -15.43 18.516 -13.477 1 94.12 328 GLY B C 1
ATOM 5644 O O . GLY B 1 328 ? -15.297 18.594 -12.258 1 94.12 328 GLY B O 1
ATOM 5645 N N . LYS B 1 329 ? -14.953 17.547 -14.18 1 95.56 329 LYS B N 1
ATOM 5646 C CA . LYS B 1 329 ? -14.219 16.453 -13.531 1 95.56 329 LYS B CA 1
ATOM 5647 C C . LYS B 1 329 ? -12.875 16.953 -13 1 95.56 329 LYS B C 1
ATOM 5649 O O . LYS B 1 329 ? -12.219 17.781 -13.633 1 95.56 329 LYS B O 1
ATOM 5654 N N . VAL B 1 330 ? -12.516 16.406 -11.875 1 97.75 330 VAL B N 1
ATOM 5655 C CA . VAL B 1 330 ? -11.234 16.766 -11.281 1 97.75 330 VAL B CA 1
ATOM 5656 C C . VAL B 1 330 ? -10.25 15.602 -11.438 1 97.75 330 VAL B C 1
ATOM 5658 O O . VAL B 1 330 ? -10.609 14.438 -11.227 1 97.75 330 VAL B O 1
ATOM 5661 N N . VAL B 1 331 ? -9.031 15.914 -11.891 1 98.06 331 VAL B N 1
ATOM 5662 C CA . VAL B 1 331 ? -7.996 14.898 -12.023 1 98.06 331 VAL B CA 1
ATOM 5663 C C . VAL B 1 331 ? -6.734 15.344 -11.289 1 98.06 331 VAL B C 1
ATOM 5665 O O . VAL B 1 331 ? -6.469 16.547 -11.172 1 98.06 331 VAL B O 1
ATOM 5668 N N . LEU B 1 332 ? -6.023 14.398 -10.727 1 98.38 332 LEU B N 1
ATOM 5669 C CA . LEU B 1 332 ? -4.719 14.656 -10.133 1 98.38 332 LEU B CA 1
ATOM 5670 C C . LEU B 1 332 ? -3.654 14.844 -11.211 1 98.38 332 LEU B C 1
ATOM 5672 O O . LEU B 1 332 ? -3.264 13.883 -11.875 1 98.38 332 LEU B O 1
ATOM 5676 N N . ASP B 1 333 ? -3.217 16.031 -11.352 1 97.94 333 ASP B N 1
ATOM 5677 C CA . ASP B 1 333 ? -2.311 16.406 -12.43 1 97.94 333 ASP B CA 1
ATOM 5678 C C . ASP B 1 333 ? -0.874 16 -12.109 1 97.94 333 ASP B C 1
ATOM 5680 O O . ASP B 1 333 ? -0.144 15.523 -12.977 1 97.94 333 ASP B O 1
ATOM 5684 N N . SER B 1 334 ? -0.507 16.203 -10.875 1 98.38 334 SER B N 1
ATOM 5685 C CA . SER B 1 334 ? 0.868 15.883 -10.508 1 98.38 334 SER B CA 1
ATOM 5686 C C . SER B 1 334 ? 1.032 15.797 -9 1 98.38 334 SER B C 1
ATOM 5688 O O . SER B 1 334 ? 0.229 16.359 -8.25 1 98.38 334 SER B O 1
ATOM 5690 N N . MET B 1 335 ? 2.059 15.031 -8.625 1 98.75 335 MET B N 1
ATOM 5691 C CA . MET B 1 335 ? 2.553 14.984 -7.25 1 98.75 335 MET B CA 1
ATOM 5692 C C . MET B 1 335 ? 4.066 15.172 -7.211 1 98.75 335 MET B C 1
ATOM 5694 O O . MET B 1 335 ? 4.797 14.523 -7.965 1 98.75 335 MET B O 1
ATOM 5698 N N . ARG B 1 336 ? 4.527 16.078 -6.402 1 98.88 336 ARG B N 1
ATOM 5699 C CA . ARG B 1 336 ? 5.957 16.266 -6.168 1 98.88 336 ARG B CA 1
ATOM 5700 C C . ARG B 1 336 ? 6.266 16.297 -4.672 1 98.88 336 ARG B C 1
ATOM 5702 O O . ARG B 1 336 ? 5.375 16.531 -3.855 1 98.88 336 ARG B O 1
ATOM 5709 N N . PHE B 1 337 ? 7.43 15.945 -4.379 1 98.94 337 PHE B N 1
ATOM 5710 C CA . PHE B 1 337 ? 7.906 15.977 -3 1 98.94 337 PHE B CA 1
ATOM 5711 C C . PHE B 1 337 ? 9.312 16.562 -2.926 1 98.94 337 PHE B C 1
ATOM 5713 O O . PHE B 1 337 ? 10.211 16.125 -3.643 1 98.94 337 PHE B O 1
ATOM 5720 N N . MET B 1 338 ? 9.477 17.562 -2.107 1 98.94 338 MET B N 1
ATOM 5721 C CA . MET B 1 338 ? 10.797 18.109 -1.834 1 98.94 338 MET B CA 1
ATOM 5722 C C . MET B 1 338 ? 11.242 17.781 -0.414 1 98.94 338 MET B C 1
ATOM 5724 O O . MET B 1 338 ? 10.727 18.344 0.552 1 98.94 338 MET B O 1
ATOM 5728 N N . PRO B 1 339 ? 12.266 16.969 -0.246 1 98.88 339 PRO B N 1
ATOM 5729 C CA . PRO B 1 339 ? 12.75 16.656 1.1 1 98.88 339 PRO B CA 1
ATOM 5730 C C . PRO B 1 339 ? 13.367 17.859 1.804 1 98.88 339 PRO B C 1
ATOM 5732 O O . PRO B 1 339 ? 14.031 18.672 1.165 1 98.88 339 PRO B O 1
ATOM 5735 N N . THR B 1 340 ? 13.109 17.906 3.051 1 98.88 340 THR B N 1
ATOM 5736 C CA . THR B 1 340 ? 13.719 18.938 3.902 1 98.88 340 THR B CA 1
ATOM 5737 C C . THR B 1 340 ? 14.422 18.297 5.094 1 98.88 340 THR B C 1
ATOM 5739 O O . THR B 1 340 ? 14.25 17.109 5.359 1 98.88 340 THR B O 1
ATOM 5742 N N . TYR B 1 341 ? 15.234 19.062 5.699 1 98.5 341 TYR B N 1
ATOM 5743 C CA . TYR B 1 341 ? 15.953 18.672 6.906 1 98.5 341 TYR B CA 1
ATOM 5744 C C . TYR B 1 341 ? 15.844 19.75 7.98 1 98.5 341 TYR B C 1
ATOM 5746 O O . TYR B 1 341 ? 15.992 20.938 7.691 1 98.5 341 TYR B O 1
ATOM 5754 N N . ASN B 1 342 ? 15.57 19.328 9.172 1 98.19 342 ASN B N 1
ATOM 5755 C CA . ASN B 1 342 ? 15.5 20.203 10.328 1 98.19 342 ASN B CA 1
ATOM 5756 C C . ASN B 1 342 ? 16.812 20.234 11.094 1 98.19 342 ASN B C 1
ATOM 5758 O O . ASN B 1 342 ? 17.094 19.359 11.898 1 98.19 342 ASN B O 1
ATOM 5762 N N . ILE B 1 343 ? 17.594 21.219 10.852 1 97.62 343 ILE B N 1
ATOM 5763 C CA . ILE B 1 343 ? 18.812 21.438 11.609 1 97.62 343 ILE B CA 1
ATOM 5764 C C . ILE B 1 343 ? 18.484 21.828 13.047 1 97.62 343 ILE B C 1
ATOM 5766 O O . ILE B 1 343 ? 17.578 22.641 13.281 1 97.62 343 ILE B O 1
ATOM 5770 N N . GLY B 1 344 ? 19.219 21.359 13.945 1 96.31 344 GLY B N 1
ATOM 5771 C CA . GLY B 1 344 ? 19.031 21.594 15.367 1 96.31 344 GLY B CA 1
ATOM 5772 C C . GLY B 1 344 ? 19.938 20.75 16.234 1 96.31 344 GLY B C 1
ATOM 5773 O O . GLY B 1 344 ? 20.922 20.188 15.75 1 96.31 344 GLY B O 1
ATOM 5774 N N . LEU B 1 345 ? 19.594 20.734 17.484 1 93.19 345 LEU B N 1
ATOM 5775 C CA . LEU B 1 345 ? 20.359 19.891 18.375 1 93.19 345 LEU B CA 1
ATOM 5776 C C . LEU B 1 345 ? 20.391 18.453 17.875 1 93.19 345 LEU B C 1
ATOM 5778 O O . LEU B 1 345 ? 19.406 17.984 17.281 1 93.19 345 LEU B O 1
ATOM 5782 N N . PRO B 1 346 ? 21.453 17.781 17.969 1 92.44 346 PRO B N 1
ATOM 5783 C CA . PRO B 1 346 ? 22.625 18.203 18.734 1 92.44 346 PRO B CA 1
ATOM 5784 C C . PRO B 1 346 ? 23.672 18.906 17.875 1 92.44 346 PRO B C 1
ATOM 5786 O O . PRO B 1 346 ? 24.656 19.422 18.406 1 92.44 346 PRO B O 1
ATOM 5789 N N . GLU B 1 347 ? 23.531 18.875 16.609 1 90.81 347 GLU B N 1
ATOM 5790 C CA . GLU B 1 347 ? 24.594 19.328 15.734 1 90.81 347 GLU B CA 1
ATOM 5791 C C . GLU B 1 347 ? 24.688 20.844 15.703 1 90.81 347 GLU B C 1
ATOM 5793 O O . GLU B 1 347 ? 25.719 21.422 15.344 1 90.81 347 GLU B O 1
ATOM 5798 N N . SER B 1 348 ? 23.625 21.484 16.047 1 92.69 348 SER B N 1
ATOM 5799 C CA . SER B 1 348 ? 23.547 22.938 16.047 1 92.69 348 SER B CA 1
ATOM 5800 C C . SER B 1 348 ? 22.625 23.453 17.156 1 92.69 348 SER B C 1
ATOM 5802 O O . SER B 1 348 ? 21.656 22.781 17.516 1 92.69 348 SER B O 1
ATOM 5804 N N . SER B 1 349 ? 22.891 24.625 17.562 1 91.75 349 SER B N 1
ATOM 5805 C CA . SER B 1 349 ? 22 25.266 18.516 1 91.75 349 SER B CA 1
ATOM 5806 C C . SER B 1 349 ? 20.938 26.094 17.797 1 91.75 349 SER B C 1
ATOM 5808 O O . SER B 1 349 ? 19.953 26.516 18.406 1 91.75 349 SER B O 1
ATOM 5810 N N . GLU B 1 350 ? 21.172 26.312 16.609 1 94.12 350 GLU B N 1
ATOM 5811 C CA . GLU B 1 350 ? 20.188 27.016 15.781 1 94.12 350 GLU B CA 1
ATOM 5812 C C . GLU B 1 350 ? 19.25 26.031 15.086 1 94.12 350 GLU B C 1
ATOM 5814 O O . GLU B 1 350 ? 19.672 24.938 14.695 1 94.12 350 GLU B O 1
ATOM 5819 N N . TYR B 1 351 ? 18.078 26.406 15.07 1 97.62 351 TYR B N 1
ATOM 5820 C CA . TYR B 1 351 ? 17.094 25.594 14.359 1 97.62 351 TYR B CA 1
ATOM 5821 C C . TYR B 1 351 ? 16.75 26.203 13.008 1 97.62 351 TYR B C 1
ATOM 5823 O O . TYR B 1 351 ? 16.516 27.406 12.906 1 97.62 351 TYR B O 1
ATOM 5831 N N . LEU B 1 352 ? 16.828 25.375 12.023 1 97.81 352 LEU B N 1
ATOM 5832 C CA . LEU B 1 352 ? 16.594 25.781 10.641 1 97.81 352 LEU B CA 1
ATOM 5833 C C . LEU B 1 352 ? 16.031 24.625 9.82 1 97.81 352 LEU B C 1
ATOM 5835 O O . LEU B 1 352 ? 16.547 23.516 9.875 1 97.81 352 LEU B O 1
ATOM 5839 N N . VAL B 1 353 ? 14.945 24.938 9.125 1 98.81 353 VAL B N 1
ATOM 5840 C CA . VAL B 1 353 ? 14.477 23.969 8.133 1 98.81 353 VAL B CA 1
ATOM 5841 C C . VAL B 1 353 ? 15.07 24.312 6.762 1 98.81 353 VAL B C 1
ATOM 5843 O O . VAL B 1 353 ? 14.906 25.438 6.273 1 98.81 353 VAL B O 1
ATOM 5846 N N . VAL B 1 354 ? 15.727 23.328 6.129 1 98.81 354 VAL B N 1
ATOM 5847 C CA . VAL B 1 354 ? 16.438 23.594 4.883 1 98.81 354 VAL B CA 1
ATOM 5848 C C . VAL B 1 354 ? 16.109 22.516 3.857 1 98.81 354 VAL B C 1
ATOM 5850 O O . VAL B 1 354 ? 15.688 21.406 4.219 1 98.81 354 VAL B O 1
ATOM 5853 N N . PRO B 1 355 ? 16.234 22.859 2.541 1 98.81 355 PRO B N 1
ATOM 5854 C CA . PRO B 1 355 ? 16.172 21.766 1.568 1 98.81 355 PRO B CA 1
ATOM 5855 C C . PRO B 1 355 ? 17.234 20.703 1.808 1 98.81 355 PRO B C 1
ATOM 5857 O O . PRO B 1 355 ? 18.406 21.031 1.961 1 98.81 355 PRO B O 1
ATOM 5860 N N . LEU B 1 356 ? 16.828 19.5 1.839 1 98.75 356 LEU B N 1
ATOM 5861 C CA . LEU B 1 356 ? 17.812 18.438 2.027 1 98.75 356 LEU B CA 1
ATOM 5862 C C . LEU B 1 356 ? 18.828 18.422 0.896 1 98.75 356 LEU B C 1
ATOM 5864 O O . LEU B 1 356 ? 20 18.078 1.105 1 98.75 356 LEU B O 1
ATOM 5868 N N . ALA B 1 357 ? 18.469 18.859 -0.267 1 98.56 357 ALA B N 1
ATOM 5869 C CA . ALA B 1 357 ? 19.359 18.906 -1.429 1 98.56 357 ALA B CA 1
ATOM 5870 C C . ALA B 1 357 ? 20.547 19.828 -1.17 1 98.56 357 ALA B C 1
ATOM 5872 O O . ALA B 1 357 ? 21.562 19.75 -1.863 1 98.56 357 ALA B O 1
ATOM 5873 N N . ASP B 1 358 ? 20.453 20.703 -0.187 1 98.5 358 ASP B N 1
ATOM 5874 C CA . ASP B 1 358 ? 21.547 21.594 0.193 1 98.5 358 ASP B CA 1
ATOM 5875 C C . ASP B 1 358 ? 22.406 20.969 1.287 1 98.5 358 ASP B C 1
ATOM 5877 O O . ASP B 1 358 ? 23.016 21.688 2.088 1 98.5 358 ASP B O 1
ATOM 5881 N N . TRP B 1 359 ? 22.5 19.75 1.324 1 97.75 359 TRP B N 1
ATOM 5882 C CA . TRP B 1 359 ? 23.156 19.047 2.42 1 97.75 359 TRP B CA 1
ATOM 5883 C C . TRP B 1 359 ? 24.641 19.453 2.498 1 97.75 359 TRP B C 1
ATOM 5885 O O . TRP B 1 359 ? 25.203 19.531 3.588 1 97.75 359 TRP B O 1
ATOM 5895 N N . GLN B 1 360 ? 25.234 19.688 1.353 1 97.62 360 GLN B N 1
ATOM 5896 C CA . GLN B 1 360 ? 26.625 20.109 1.37 1 97.62 360 GLN B CA 1
ATOM 5897 C C . GLN B 1 360 ? 26.766 21.516 1.962 1 97.62 360 GLN B C 1
ATOM 5899 O O . GLN B 1 360 ? 27.641 21.75 2.795 1 97.62 360 GLN B O 1
ATOM 5904 N N . LYS B 1 361 ? 25.859 22.375 1.572 1 97.75 361 LYS B N 1
ATOM 5905 C CA . LYS B 1 361 ? 25.875 23.766 2.043 1 97.75 361 LYS B CA 1
ATOM 5906 C C . LYS B 1 361 ? 25.734 23.828 3.562 1 97.75 361 LYS B C 1
ATOM 5908 O O . LYS B 1 361 ? 26.359 24.656 4.215 1 97.75 361 LYS B O 1
ATOM 5913 N N . TYR B 1 362 ? 24.969 22.875 4.102 1 97.31 362 TYR B N 1
ATOM 5914 C CA . TYR B 1 362 ? 24.656 22.953 5.52 1 97.31 362 TYR B CA 1
ATOM 5915 C C . TYR B 1 362 ? 25.391 21.875 6.305 1 97.31 362 TYR B C 1
ATOM 5917 O O . TYR B 1 362 ? 25.094 21.641 7.477 1 97.31 362 TYR B O 1
ATOM 5925 N N . ASN B 1 363 ? 26.281 21.141 5.621 1 95.75 363 ASN B N 1
ATOM 5926 C CA . ASN B 1 363 ? 27.125 20.125 6.227 1 95.75 363 ASN B CA 1
ATOM 5927 C C . ASN B 1 363 ? 26.297 19.031 6.898 1 95.75 363 ASN B C 1
ATOM 5929 O O . ASN B 1 363 ? 26.578 18.641 8.031 1 95.75 363 ASN B O 1
ATOM 5933 N N . ILE B 1 364 ? 25.234 18.625 6.27 1 95.81 364 ILE B N 1
ATOM 5934 C CA . ILE B 1 364 ? 24.422 17.531 6.754 1 95.81 364 ILE B CA 1
ATOM 5935 C C . ILE B 1 364 ? 25.094 16.188 6.434 1 95.81 364 ILE B C 1
ATOM 5937 O O . ILE B 1 364 ? 25.344 15.883 5.266 1 95.81 364 ILE B O 1
ATOM 5941 N N . ALA B 1 365 ? 25.328 15.453 7.48 1 92.81 365 ALA B N 1
ATOM 5942 C CA . ALA B 1 365 ? 26.016 14.172 7.324 1 92.81 365 ALA B CA 1
ATOM 5943 C C . ALA B 1 365 ? 25.188 13.203 6.484 1 92.81 365 ALA B C 1
ATOM 5945 O O . ALA B 1 365 ? 23.969 13.117 6.645 1 92.81 365 ALA B O 1
ATOM 5946 N N . ASN B 1 366 ? 25.797 12.516 5.57 1 93.81 366 ASN B N 1
ATOM 5947 C CA . ASN B 1 366 ? 25.203 11.477 4.742 1 93.81 366 ASN B CA 1
ATOM 5948 C C . ASN B 1 366 ? 24.062 12.023 3.896 1 93.81 366 ASN B C 1
ATOM 5950 O O . ASN B 1 366 ? 23.078 11.32 3.652 1 93.81 366 ASN B O 1
ATOM 5954 N N . GLY B 1 367 ? 24.188 13.258 3.547 1 96.38 367 GLY B N 1
ATOM 5955 C CA . GLY B 1 367 ? 23.094 13.945 2.869 1 96.38 367 GLY B CA 1
ATOM 5956 C C . GLY B 1 367 ? 22.656 13.25 1.597 1 96.38 367 GLY B C 1
ATOM 5957 O O . GLY B 1 367 ? 21.453 13.094 1.354 1 96.38 367 GLY B O 1
ATOM 5958 N N . GLN B 1 368 ? 23.594 12.766 0.805 1 96.5 368 GLN B N 1
ATOM 5959 C CA . GLN B 1 368 ? 23.25 12.094 -0.444 1 96.5 368 GLN B CA 1
ATOM 5960 C C . GLN B 1 368 ? 22.531 10.773 -0.18 1 96.5 368 GLN B C 1
ATOM 5962 O O . GLN B 1 368 ? 21.531 10.461 -0.835 1 96.5 368 GLN B O 1
ATOM 5967 N N . ALA B 1 369 ? 23.078 10.039 0.756 1 96.94 369 ALA B N 1
ATOM 5968 C CA . ALA B 1 369 ? 22.469 8.766 1.11 1 96.94 369 ALA B CA 1
ATOM 5969 C C . ALA B 1 369 ? 21.047 8.969 1.625 1 96.94 369 ALA B C 1
ATOM 5971 O O . ALA B 1 369 ? 20.141 8.18 1.318 1 96.94 369 ALA B O 1
ATOM 5972 N N . LEU B 1 370 ? 20.844 10.047 2.379 1 97 370 LEU B N 1
ATOM 5973 C CA . LEU B 1 370 ? 19.516 10.375 2.887 1 97 370 LEU B CA 1
ATOM 5974 C C . LEU B 1 370 ? 18.578 10.711 1.742 1 97 370 LEU B C 1
ATOM 5976 O O . LEU B 1 370 ? 17.438 10.242 1.716 1 97 370 LEU B O 1
ATOM 5980 N N . MET B 1 371 ? 19.047 11.469 0.837 1 98 371 MET B N 1
ATOM 5981 C CA . MET B 1 371 ? 18.25 11.82 -0.331 1 98 371 MET B CA 1
ATOM 5982 C C . MET B 1 371 ? 17.812 10.57 -1.093 1 98 371 MET B C 1
ATOM 5984 O O . MET B 1 371 ? 16.656 10.445 -1.469 1 98 371 MET B O 1
ATOM 5988 N N . ASP B 1 372 ? 18.734 9.641 -1.271 1 97.5 372 ASP B N 1
ATOM 5989 C CA . ASP B 1 372 ? 18.438 8.414 -2.006 1 97.5 372 ASP B CA 1
ATOM 5990 C C . ASP B 1 372 ? 17.422 7.551 -1.261 1 97.5 372 ASP B C 1
ATOM 5992 O O . ASP B 1 372 ? 16.516 6.992 -1.87 1 97.5 372 ASP B O 1
ATOM 5996 N N . GLU B 1 373 ? 17.625 7.496 -0.02 1 97.38 373 GLU B N 1
ATOM 5997 C CA . GLU B 1 373 ? 16.719 6.723 0.812 1 97.38 373 GLU B CA 1
ATOM 5998 C C . GLU B 1 373 ? 15.297 7.293 0.755 1 97.38 373 GLU B C 1
ATOM 6000 O O . GLU B 1 373 ? 14.328 6.543 0.649 1 97.38 373 GLU B O 1
ATOM 6005 N N . ILE B 1 374 ? 15.195 8.547 0.817 1 98.25 374 ILE B N 1
ATOM 6006 C CA . ILE B 1 374 ? 13.898 9.203 0.808 1 98.25 374 ILE B CA 1
ATOM 6007 C C . ILE B 1 374 ? 13.234 9.016 -0.554 1 98.25 374 ILE B C 1
ATOM 6009 O O . ILE B 1 374 ? 12.031 8.766 -0.634 1 98.25 374 ILE B O 1
ATOM 6013 N N . ARG B 1 375 ? 13.977 9.141 -1.556 1 98.12 375 ARG B N 1
ATOM 6014 C CA . ARG B 1 375 ? 13.438 8.906 -2.893 1 98.12 375 ARG B CA 1
ATOM 6015 C C . ARG B 1 375 ? 12.836 7.512 -3.006 1 98.12 375 ARG B C 1
ATOM 6017 O O . ARG B 1 375 ? 11.727 7.352 -3.512 1 98.12 375 ARG B O 1
ATOM 6024 N N . GLN B 1 376 ? 13.586 6.551 -2.494 1 97.38 376 GLN B N 1
ATOM 6025 C CA . GLN B 1 376 ? 13.109 5.172 -2.541 1 97.38 376 GLN B CA 1
ATOM 6026 C C . GLN B 1 376 ? 11.875 4.984 -1.665 1 97.38 376 GLN B C 1
ATOM 6028 O O . GLN B 1 376 ? 10.883 4.406 -2.104 1 97.38 376 GLN B O 1
ATOM 6033 N N . ARG B 1 377 ? 11.867 5.504 -0.546 1 98.12 377 ARG B N 1
ATOM 6034 C CA . ARG B 1 377 ? 10.789 5.316 0.425 1 98.12 377 ARG B CA 1
ATOM 6035 C C . ARG B 1 377 ? 9.508 5.992 -0.041 1 98.12 377 ARG B C 1
ATOM 6037 O O . ARG B 1 377 ? 8.43 5.387 -0.007 1 98.12 377 ARG B O 1
ATOM 6044 N N . MET B 1 378 ? 9.648 7.191 -0.5 1 98.62 378 MET B N 1
ATOM 6045 C CA . MET B 1 378 ? 8.461 7.984 -0.821 1 98.62 378 MET B CA 1
ATOM 6046 C C . MET B 1 378 ? 7.758 7.434 -2.053 1 98.62 378 MET B C 1
ATOM 6048 O O . MET B 1 378 ? 6.59 7.738 -2.293 1 98.62 378 MET B O 1
ATOM 6052 N N . THR B 1 379 ? 8.438 6.543 -2.83 1 98.38 379 THR B N 1
ATOM 6053 C CA . THR B 1 379 ? 7.867 6.012 -4.066 1 98.38 379 THR B CA 1
ATOM 6054 C C . THR B 1 379 ? 7.559 4.523 -3.924 1 98.38 379 THR B C 1
ATOM 6056 O O . THR B 1 379 ? 7.352 3.83 -4.922 1 98.38 379 THR B O 1
ATOM 6059 N N . ARG B 1 380 ? 7.539 4.055 -2.734 1 97.88 380 ARG B N 1
ATOM 6060 C CA . ARG B 1 380 ? 7.363 2.631 -2.477 1 97.88 380 ARG B CA 1
ATOM 6061 C C . ARG B 1 380 ? 6.082 2.111 -3.123 1 97.88 380 ARG B C 1
ATOM 6063 O O . ARG B 1 380 ? 6.086 1.054 -3.758 1 97.88 380 ARG B O 1
ATOM 6070 N N . PHE B 1 381 ? 4.977 2.842 -3.061 1 97.81 381 PHE B N 1
ATOM 6071 C CA . PHE B 1 381 ? 3.676 2.346 -3.496 1 97.81 381 PHE B CA 1
ATOM 6072 C C . PHE B 1 381 ? 3.293 2.945 -4.844 1 97.81 381 PHE B C 1
ATOM 6074 O O . PHE B 1 381 ? 2.281 2.562 -5.438 1 97.81 381 PHE B O 1
ATOM 6081 N N . THR B 1 382 ? 4.141 3.939 -5.32 1 97.12 382 THR B N 1
ATOM 6082 C CA . THR B 1 382 ? 3.809 4.559 -6.598 1 97.12 382 THR B CA 1
ATOM 6083 C C . THR B 1 382 ? 5.02 5.285 -7.18 1 97.12 382 THR B C 1
ATOM 6085 O O . THR B 1 382 ? 5.871 5.777 -6.434 1 97.12 382 THR B O 1
ATOM 6088 N N . ASN B 1 383 ? 4.992 5.375 -8.445 1 97.06 383 ASN B N 1
ATOM 6089 C CA . ASN B 1 383 ? 5.996 6.184 -9.125 1 97.06 383 ASN B CA 1
ATOM 6090 C C . ASN B 1 383 ? 5.379 7.418 -9.781 1 97.06 383 ASN B C 1
ATOM 6092 O O . ASN B 1 383 ? 5.961 7.996 -10.695 1 97.06 383 ASN B O 1
ATOM 6096 N N . LYS B 1 384 ? 4.199 7.773 -9.289 1 97.94 384 LYS B N 1
ATOM 6097 C CA . LYS B 1 384 ? 3.506 8.961 -9.781 1 97.94 384 LYS B CA 1
ATOM 6098 C C . LYS B 1 384 ? 3.922 10.203 -9.008 1 97.94 384 LYS B C 1
ATOM 6100 O O . LYS B 1 384 ? 3.484 11.312 -9.32 1 97.94 384 LYS B O 1
ATOM 6105 N N . VAL B 1 385 ? 4.766 10.055 -8.023 1 98.56 385 VAL B N 1
ATOM 6106 C CA . VAL B 1 385 ? 5.305 11.195 -7.293 1 98.56 385 VAL B CA 1
ATOM 6107 C C . VAL B 1 385 ? 6.762 11.422 -7.699 1 98.56 385 VAL B C 1
ATOM 6109 O O . VAL B 1 385 ? 7.539 10.469 -7.816 1 98.56 385 VAL B O 1
ATOM 6112 N N . GLN B 1 386 ? 7.105 12.625 -7.992 1 98.56 386 GLN B N 1
ATOM 6113 C CA . GLN B 1 386 ? 8.484 13.008 -8.281 1 98.56 386 GLN B CA 1
ATOM 6114 C C . GLN B 1 386 ? 9.156 13.609 -7.059 1 98.56 386 GLN B C 1
ATOM 6116 O O . GLN B 1 386 ? 8.75 14.672 -6.574 1 98.56 386 GLN B O 1
ATOM 6121 N N . VAL B 1 387 ? 10.141 12.945 -6.582 1 98.75 387 VAL B N 1
ATOM 6122 C CA . VAL B 1 387 ? 10.961 13.516 -5.516 1 98.75 387 VAL B CA 1
ATOM 6123 C C . VAL B 1 387 ? 12.023 14.43 -6.121 1 98.75 387 VAL B C 1
ATOM 6125 O O . VAL B 1 387 ? 12.914 13.961 -6.836 1 98.75 387 VAL B O 1
ATOM 6128 N N . VAL B 1 388 ? 11.906 15.703 -5.848 1 98.81 388 VAL B N 1
ATOM 6129 C CA . VAL B 1 388 ? 12.75 16.688 -6.508 1 98.81 388 VAL B CA 1
ATOM 6130 C C . VAL B 1 388 ? 13.734 17.281 -5.496 1 98.81 388 VAL B C 1
ATOM 6132 O O . VAL B 1 388 ? 13.469 17.266 -4.293 1 98.81 388 VAL B O 1
ATOM 6135 N N . ASP B 1 389 ? 14.789 17.781 -6.066 1 98.5 389 ASP B N 1
ATOM 6136 C CA . ASP B 1 389 ? 15.727 18.484 -5.191 1 98.5 389 ASP B CA 1
ATOM 6137 C C . ASP B 1 389 ? 15.094 19.75 -4.609 1 98.5 389 ASP B C 1
ATOM 6139 O O . ASP B 1 389 ? 15.219 20.016 -3.412 1 98.5 389 ASP B O 1
ATOM 6143 N N . TYR B 1 390 ? 14.391 20.484 -5.562 1 98.62 390 TYR B N 1
ATOM 6144 C CA . TYR B 1 390 ? 13.742 21.734 -5.195 1 98.62 390 TYR B CA 1
ATOM 6145 C C . TYR B 1 390 ? 12.391 21.875 -5.883 1 98.62 390 TYR B C 1
ATOM 6147 O O . TYR B 1 390 ? 12.227 21.453 -7.031 1 98.62 390 TYR B O 1
ATOM 6155 N N . LEU B 1 391 ? 11.508 22.406 -5.176 1 98.56 391 LEU B N 1
ATOM 6156 C CA . LEU B 1 391 ? 10.289 22.906 -5.801 1 98.56 391 LEU B CA 1
ATOM 6157 C C . LEU B 1 391 ? 10.516 24.297 -6.398 1 98.56 391 LEU B C 1
ATOM 6159 O O . LEU B 1 391 ? 11.539 24.938 -6.125 1 98.56 391 LEU B O 1
ATOM 6163 N N . ASP B 1 392 ? 9.633 24.766 -7.32 1 93.19 392 ASP B N 1
ATOM 6164 C CA . ASP B 1 392 ? 9.773 26.078 -7.965 1 93.19 392 ASP B CA 1
ATOM 6165 C C . ASP B 1 392 ? 9.32 27.203 -7.039 1 93.19 392 ASP B C 1
ATOM 6167 O O . ASP B 1 392 ? 8.562 26.969 -6.098 1 93.19 392 ASP B O 1
#

Sequence (784 aa):
MQLSNQPSHQAIKFKIKRKLLLALSLLTLWTPQSLVQAQMNIDKNESAMQSLEQNSESSQGGQTVRVRAIGDILLHDFVYERARTANGYNFDSMLAPVKSYLENADITVANMETIVAGESVGLGTYPFFNAPSQIVDSLKNVGVDIVNNVSNHTMDMGAQGVLASIKALKQRDMMYVGSYESWEDYNTPRIIERNGIKVGFLAYAYGLNGLERPQNQQYLATLIDKELMPLEIKDLNSKVDVSVVIIQNGEEYETMPTADQIATHQLARDAGANFVLGGHPHVLEPFIYYNESQAGLFSHGNFLTGQYEAATKVGGITEFTYRKLDDGKVVLDSMRFMPTYNIGLPESSEYLVVPLADWQKYNIANGQALMDEIRQRMTRFTNKVQVVDYLDMQLSNQPSHQAIKFKIKRKLLLALSLLTLWTPQSLVQAQMNIDKNESAMQSLEQNSESSQGGQTVRVRAIGDILLHDFVYERARTANGYNFDSMLAPVKSYLENADITVANMETIVAGESVGLGTYPFFNAPSQIVDSLKNVGVDIVNNVSNHTMDMGAQGVLASIKALKQRDMMYVGSYESWEDYNTPRIIERNGIKVGFLAYAYGLNGLERPQNQQYLATLIDKELMPLEIKDLNSKVDVSVVIIQNGEEYETMPTADQIATHQLARDAGANFVLGGHPHVLEPFIYYNESQAGLFSHGNFLTGQYEAATKVGGITEFTYRKLDDGKVVLDSMRFMPTYNIGLPESSEYLVVPLADWQKYNIANGQALMDEIRQRMTRFTNKVQVVDYLD

Organism: NCBI:txid592010

Nearest PDB structures (foldseek):
  8itg-assembly1_A  TM=7.522E-01  e=6.998E-18  Streptomyces griseorubiginosus
  8gq9-assembly1_A  TM=7.465E-01  e=4.204E-17  Streptomyces sp.
  8ith-assembly1_A  TM=7.217E-01  e=2.539E-17  Streptomyces griseorubiginosus
  8gqb-assembly1_A  TM=7.068E-01  e=3.004E-17  Streptomyces sp.
  3b8i-assembly1_C  TM=4.131E-01  e=3.280E-02  Pseudomonas aeruginosa PAO1

Secondary structure (DSSP, 8-state):
-------------------------------SGGGSGGGTTTTHHHHHHHGGG--------SEEEEEEEEEEEE--HHHHGGGEETTEE--HHHHGGGHHHHHSSSEEEEEE-S----GGG--B-TTS-B--THHHHHHHHTT--EEE--STTTTTTHHHHHHHHHHHHHHTT-EEES--SSHHHHTS-EEEEETTEEEEEEEEES--TT--PPTT-GGGS-B--TTHHHHHHHHHHTT-SEEEEEEE-S-TT-SS--HHHHHHHHHHHHHT-SEEEEESSSSEEEEEEEETTEEEEEEE-EEEE---SGGGGEEEEEEEEEEE-TTS-EEEEEEEEEEEEEE-TTT-SS-EEEEGGGTTTTT-TTHHHHHHHHHHHHTSS-SSEEE-S---/-------------------------------SGGGTHHHHTTTHHHHHHHGGG--------SEEEEEEEEEEEE--HHHHTTTEETTEE--HHHHGGGHHHHHSSSEEEEEE-S----GGG--B-TTS-B--THHHHHHHHTT--EEE--STTTTTTHHHHHHHHHHHHHHTT-EEES--SSHHHHTS-EEEEETTEEEEEEEEES--TT--PPTT-GGGS-B--TTHHHHHHHHHHTT-SEEEEEEE-S-TT-SS--HHHHHHHHHHHHHT-SEEEEESSSSEEEEEEEETTEEEEEEE-EEEE---SGGGGEEEEEEEEEEE-TTS-EEEEEEEEEEEEEE-TTT-SS-EEEEGGGTTTTT-TTHHHHHHHHHHHHTSS-SSEEE-S---

InterPro domains:
  IPR019079 Capsule synthesis protein, CapA [PF09587] (68-307)
  IPR019079 Capsule synthesis protein, CapA [SM00854] (66-307)
  IPR019079 Capsule synthesis protein, CapA [cd07381] (69-304)
  IPR029052 Metallo-dependent phosphatase-like [G3DSA:3.60.21.10] (63-352)
  IPR029052 Metallo-dependent phosphatase-like [SSF56300] (66-307)
  IPR052169 Cell Wall Biosynthesis Accessory Protein [PTHR33393] (17-342)